Protein AF-0000000068148604 (afdb_homodimer)

Sequence (874 aa):
MPGLYARESRSVSKMAHLRFFPQAVVGGSGAYLTADDGRQLLDFSASWGAASLGHSHPAIREAVGRALSDQAGASYLSSANEACVLLAEKLLSLVPERARGRVWFGHSGSDANETVARIVVAATGRPRILAFHGAYHGGTIGSMGVSGHPAQQGSRAEGLTLVPYPNSYAAGSPEAARDAALAHLERLFATEVPPEEVAAFFIEPIQSDGGMLVPPDGFFKAVEALCRRHGILIVSDEVKVGLGRSGRFNAFEHSGIEPDIVVFGKGLGGGLPISAVVGPEAIMNHSVAFSLQTVHGNPVCAAAALAVLQTIERDHLILNADRSGKVLREALDRLTARHTLIGDVRGRGLALGIELVTDPASREPASRQAALTVYRAFQLGLVLYYVGVQSNVLELTPPLTLTPAEAESGVAMLGQALADVAAGRIDEALLGDFAGWMPGLYARESRSVSKMAHLRFFPQAVVGGSGAYLTADDGRQLLDFSASWGAASLGHSHPAIREAVGRALSDQAGASYLSSANEACVLLAEKLLSLVPERARGRVWFGHSGSDANETVARIVVAATGRPRILAFHGAYHGGTIGSMGVSGHPAQQGSRAEGLTLVPYPNSYAAGSPEAARDAALAHLERLFATEVPPEEVAAFFIEPIQSDGGMLVPPDGFFKAVEALCRRHGILIVSDEVKVGLGRSGRFNAFEHSGIEPDIVVFGKGLGGGLPISAVVGPEAIMNHSVAFSLQTVHGNPVCAAAALAVLQTIERDHLILNADRSGKVLREALDRLTARHTLIGDVRGRGLALGIELVTDPASREPASRQAALTVYRAFQLGLVLYYVGVQSNVLELTPPLTLTPAEAESGVAMLGQALADVAAGRIDEALLGDFAGW

Organism: Rhizobium meliloti (strain 1021) (NCBI:txid266834)

Radius of gyration: 26.76 Å; Cα contacts (8 Å, |Δi|>4): 2324; chains: 2; bounding box: 60×79×62 Å

pLDDT: mean 97.21, std 3.86, range [46.81, 98.94]

Solvent-accessible surface area (backbone atoms only — not comparable to full-atom values): 40046 Å² total; per-residue (Å²): 109,87,60,67,52,42,53,29,70,62,22,43,31,37,20,35,36,42,29,55,53,96,46,28,26,63,17,22,47,45,51,31,34,26,33,73,86,67,49,68,26,42,32,31,21,20,59,78,23,14,14,30,62,19,24,38,39,64,61,38,46,50,34,30,50,53,30,34,68,36,12,30,64,17,26,39,31,53,25,38,32,60,38,38,40,55,33,27,49,54,53,46,72,72,50,53,74,65,14,48,35,18,27,41,56,32,50,28,37,17,59,32,41,21,46,48,62,51,41,42,27,66,62,65,70,15,73,24,35,38,24,28,50,25,30,74,41,40,51,40,58,46,7,30,16,60,31,37,36,80,82,58,78,67,62,61,39,90,42,48,44,71,40,72,59,41,41,31,77,84,54,73,32,45,65,54,13,35,51,53,36,51,49,49,53,52,51,36,46,72,68,80,43,56,49,79,38,30,22,31,38,49,42,49,56,52,32,50,60,36,38,30,36,52,61,34,89,63,40,60,39,52,49,49,53,55,26,60,75,47,68,28,38,36,33,36,49,29,30,72,48,16,82,11,30,33,39,33,53,49,38,47,56,83,52,73,54,76,46,34,26,42,32,35,9,43,29,42,15,47,30,38,63,24,16,31,36,33,17,33,45,73,56,39,52,59,42,68,48,55,48,48,58,70,50,24,42,10,31,42,39,28,26,16,23,38,34,42,56,50,46,38,60,74,65,44,25,27,60,36,11,35,53,26,18,49,50,37,51,54,53,48,52,58,43,43,75,73,32,68,44,48,59,48,77,44,56,38,26,34,37,34,17,38,30,28,13,76,32,64,87,77,56,42,71,19,30,68,59,39,52,51,26,37,36,41,14,42,76,70,28,33,40,46,50,54,26,20,80,69,28,15,15,41,38,37,26,36,18,39,68,49,43,55,69,56,36,52,52,50,49,52,43,44,49,50,18,48,52,38,51,77,68,65,70,61,71,72,75,74,44,77,88,28,78,44,103,110,82,61,67,50,41,54,27,70,62,21,42,32,39,20,37,37,42,31,55,52,96,45,29,27,63,17,21,45,45,50,32,34,26,32,73,86,68,49,68,27,43,31,31,20,20,59,79,23,14,14,29,64,17,25,37,40,64,60,39,47,49,35,29,49,54,30,35,68,35,13,30,64,17,25,39,30,54,24,39,32,57,39,38,39,54,34,26,48,54,52,46,71,72,49,50,76,66,13,49,38,18,26,41,55,31,50,29,36,18,59,32,41,21,47,48,61,50,42,43,28,68,63,66,72,15,72,23,33,38,24,29,52,25,30,74,40,41,49,41,56,46,7,31,14,61,31,38,36,81,81,59,76,68,63,62,40,89,42,48,45,70,39,71,60,40,41,31,78,84,53,74,31,43,67,54,12,34,51,53,36,50,50,49,52,53,50,36,46,73,67,81,42,56,48,79,38,31,24,30,38,49,43,51,55,51,32,50,58,37,37,28,36,52,62,36,88,63,39,62,40,51,49,49,54,55,26,61,75,48,69,28,38,34,33,37,49,29,30,72,47,17,83,12,30,33,38,32,53,50,38,47,56,82,51,71,53,78,45,35,26,43,33,36,8,42,29,41,16,46,31,39,63,23,16,31,35,33,18,32,45,75,56,38,51,58,42,69,47,55,49,48,56,69,50,25,44,11,33,42,41,28,26,15,23,39,33,43,55,50,45,38,61,75,66,43,26,28,59,36,10,36,53,27,16,50,49,38,50,54,53,49,53,59,44,43,77,72,32,69,44,49,58,46,77,44,56,37,27,33,37,33,17,40,31,28,12,74,32,66,88,76,55,41,72,18,30,67,59,38,50,51,26,37,35,42,15,42,76,71,30,32,40,47,52,55,25,20,81,69,29,16,16,41,40,37,27,35,16,40,67,50,43,56,69,56,36,53,53,50,50,52,43,44,50,51,18,47,52,37,50,75,69,64,71,61,69,71,75,74,46,76,89,29,78,44,101

Foldseek 3Di:
DPWDQVVCVVPPDCPPDQFLFSFAFDFWDAQWTATRVGFIFRELCCVVQQQQRTGPDVLLVVLLVVCVVPPPDQAPQPHDDDLLVVLFVLVLVQADPLLNAGKFKDFFQALQQLLVLVLLCVLLVFQAEEEAAQAQRHQDQSRVQAGRFPPHDYHHPPRYDYFHAFAQLVQVHLVSSLVVRLVRVVVCCVPPDVLLRYRAYEYECQRAQAFRGHHRACNVVSVLVVCVVNVHFYEYEQANCACLQQLGNGSCVVRVDHGQKYKYGRRLQSNGTMIMIGHHNSRVVVDPPSRDDGSTSGSSSSSSSVSSNVCCVVVVLSNLLQVLQVLLVVLVVVLVVVFQQFQDWDGGRQWIKTFGAPGNVVRHGDQLLQSQLQNQLVVLRYHWAAHHSSNGITTGRTHSSDHNVSSNVSSVSSSVSRVCSVVVNTDSVSCVVRPRD/DPDDQVVCVVPPDCPPDQFLFSFAFDFWDAQWTATRVGFIFRELCCVVQQQQRTGPDVLLVVLLVVCVVPPPDQAPQPHDDDLLVVLFVLVLVQADPLLNAGKFKDFFLALQQLLVLVLLCVLLVFQAEEEAAQAQRHQDQSRVQAGRFPPHDYHHPPRYDYFHAFAQLVQVHLVSSLVVRLVRVVVCCVPPDVLLRYRAYEYECQRAQAFRGHHRAPNVVSVQVVCVVNVHFYEYEQANCACLQQLGNGSCVVRVDHGQKYKYFRRLQSNGGMIMIGHHNSRVVVDPPSRDDGSTSGSSSSSSSVSSNVCCVVVVLSNLLQVLQVLLVVLVVVLVVVFQQFQDWDGGRQWIKTFGAPGNVVRHGDQLLQSQLQNQLVVLRYHWAAHHSSNGITTGRTHSSQHNVSSNVSSVSSSVSRVCSVVVNTDSVSCVVRPGD

InterPro domains:
  IPR005814 Aminotransferase class-III [PF00202] (24-418)
  IPR005814 Aminotransferase class-III [PIRSF000521] (29-419)
  IPR005814 Aminotransferase class-III [cd00610] (4-418)
  IPR015421 Pyridoxal phosphate-dependent transferase, major domain [G3DSA:3.40.640.10] (57-315)
  IPR015422 Pyridoxal phosphate-dependent transferase, small domain [G3DSA:3.90.1150.10] (22-418)
  IPR015424 Pyridoxal phosphate-dependent transferase [SSF53383] (13-420)
  IPR049704 Aminotransferases class-III pyridoxal-phosphate attachment site [PS00600] (234-271)

Structure (mmCIF, N/CA/C/O backbone):
data_AF-0000000068148604-model_v1
#
loop_
_entity.id
_entity.type
_entity.pdbx_description
1 polymer 'Class-III pyridoxal-phosphate-dependent aminotransferase family protein'
#
loop_
_atom_site.group_PDB
_atom_site.id
_atom_site.type_symbol
_atom_site.label_atom_id
_atom_site.label_alt_id
_atom_site.label_comp_id
_atom_site.label_asym_id
_atom_site.label_entity_id
_atom_site.label_seq_id
_atom_site.pdbx_PDB_ins_code
_atom_site.Cartn_x
_atom_site.Cartn_y
_atom_site.Cartn_z
_atom_site.occupancy
_atom_site.B_iso_or_equiv
_atom_site.auth_seq_id
_atom_site.auth_comp_id
_atom_site.auth_asym_id
_atom_site.auth_atom_id
_atom_site.pdbx_PDB_model_num
ATOM 1 N N . MET A 1 1 ? 23.172 -1.45 -22.562 1 46.81 1 MET A N 1
ATOM 2 C CA . MET A 1 1 ? 21.875 -1.498 -23.219 1 46.81 1 MET A CA 1
ATOM 3 C C . MET A 1 1 ? 21.328 -0.092 -23.453 1 46.81 1 MET A C 1
ATOM 5 O O . MET A 1 1 ? 21.156 0.671 -22.5 1 46.81 1 MET A O 1
ATOM 9 N N . PRO A 1 2 ? 21.438 0.556 -24.547 1 62.34 2 PRO A N 1
ATOM 10 C CA . PRO A 1 2 ? 20.688 1.765 -24.906 1 62.34 2 PRO A CA 1
ATOM 11 C C . PRO A 1 2 ? 19.188 1.612 -24.703 1 62.34 2 PRO A C 1
ATOM 13 O O . PRO A 1 2 ? 18.703 0.508 -24.438 1 62.34 2 PRO A O 1
ATOM 16 N N . GLY A 1 3 ? 18.266 2.537 -24.188 1 87.88 3 GLY A N 1
ATOM 17 C CA . GLY A 1 3 ? 16.828 2.355 -24.203 1 87.88 3 GLY A CA 1
ATOM 18 C C . GLY A 1 3 ? 16.188 2.516 -22.844 1 87.88 3 GLY A C 1
ATOM 19 O O . GLY A 1 3 ? 16.75 3.146 -21.953 1 87.88 3 GLY A O 1
ATOM 20 N N . LEU A 1 4 ? 15.109 2.055 -22.719 1 95.12 4 LEU A N 1
ATOM 21 C CA . LEU A 1 4 ? 14.273 2.203 -21.531 1 95.12 4 LEU A CA 1
ATOM 22 C C . LEU A 1 4 ? 14.891 1.48 -20.328 1 95.12 4 LEU A C 1
ATOM 24 O O . LEU A 1 4 ? 14.883 2 -19.219 1 95.12 4 LEU A O 1
ATOM 28 N N . TYR A 1 5 ? 15.562 0.386 -20.516 1 93.75 5 TYR A N 1
ATOM 29 C CA . TYR A 1 5 ? 16.203 -0.38 -19.453 1 93.75 5 TYR A CA 1
ATOM 30 C C . TYR A 1 5 ? 17.422 0.352 -18.906 1 93.75 5 TYR A C 1
ATOM 32 O O . TYR A 1 5 ? 17.656 0.355 -17.703 1 93.75 5 TYR A O 1
ATOM 40 N N . ALA A 1 6 ? 18.234 0.955 -19.766 1 94.56 6 ALA A N 1
ATOM 41 C CA . ALA A 1 6 ? 19.391 1.724 -19.359 1 94.56 6 ALA A CA 1
ATOM 42 C C . ALA A 1 6 ? 18.984 2.947 -18.547 1 94.56 6 ALA A C 1
ATOM 44 O O . ALA A 1 6 ? 19.625 3.277 -17.531 1 94.56 6 ALA A O 1
ATOM 45 N N . ARG A 1 7 ? 18 3.658 -19.031 1 96.56 7 ARG A N 1
ATOM 46 C CA . ARG A 1 7 ? 17.484 4.809 -18.281 1 96.56 7 ARG A CA 1
ATOM 47 C C . ARG A 1 7 ? 17 4.395 -16.906 1 96.56 7 ARG A C 1
ATOM 49 O O . ARG A 1 7 ? 17.25 5.086 -15.922 1 96.56 7 ARG A O 1
ATOM 56 N N . GLU A 1 8 ? 16.297 3.275 -16.906 1 97.06 8 GLU A N 1
ATOM 57 C CA . GLU A 1 8 ? 15.812 2.773 -15.625 1 97.06 8 GLU A CA 1
ATOM 58 C C . GLU A 1 8 ? 16.969 2.49 -14.664 1 97.06 8 GLU A C 1
ATOM 60 O O . GLU A 1 8 ? 16.891 2.824 -13.484 1 97.06 8 GLU A O 1
ATOM 65 N N . SER A 1 9 ? 18.031 1.888 -15.156 1 95 9 SER A N 1
ATOM 66 C CA . SER A 1 9 ? 19.172 1.501 -14.328 1 95 9 SER A CA 1
ATOM 67 C C . SER A 1 9 ? 19.859 2.721 -13.711 1 95 9 SER A C 1
ATOM 69 O O . SER A 1 9 ? 20.547 2.605 -12.703 1 95 9 SER A O 1
ATOM 71 N N . ARG A 1 10 ? 19.578 3.93 -14.234 1 97 10 ARG A N 1
ATOM 72 C CA . ARG A 1 10 ? 20.203 5.152 -13.75 1 97 10 ARG A CA 1
ATOM 73 C C . ARG A 1 10 ? 19.25 5.938 -12.852 1 97 10 ARG A C 1
ATOM 75 O O . ARG A 1 10 ? 19.656 6.914 -12.211 1 97 10 ARG A O 1
ATOM 82 N N . SER A 1 11 ? 18.031 5.492 -12.766 1 98.56 11 SER A N 1
ATOM 83 C CA . SER A 1 11 ? 17.047 6.336 -12.086 1 98.56 11 SER A CA 1
ATOM 84 C C . SER A 1 11 ? 16.297 5.555 -11.016 1 98.56 11 SER A C 1
ATOM 86 O O . SER A 1 11 ? 16.062 6.066 -9.914 1 98.56 11 SER A O 1
ATOM 88 N N . VAL A 1 12 ? 15.992 4.332 -11.273 1 98.56 12 VAL A N 1
ATOM 89 C CA . VAL A 1 12 ? 15.133 3.551 -10.383 1 98.56 12 VAL A CA 1
ATOM 90 C C . VAL A 1 12 ? 15.992 2.609 -9.539 1 98.56 12 VAL A C 1
ATOM 92 O O . VAL A 1 12 ? 16.969 2.039 -10.031 1 98.56 12 VAL A O 1
ATOM 95 N N . SER A 1 13 ? 15.68 2.449 -8.258 1 98.62 13 SER A N 1
ATOM 96 C CA . SER A 1 13 ? 16.359 1.585 -7.305 1 98.62 13 SER A CA 1
ATOM 97 C C . SER A 1 13 ? 16.141 0.113 -7.629 1 98.62 13 SER A C 1
ATOM 99 O O . SER A 1 13 ? 15.07 -0.26 -8.125 1 98.62 13 SER A O 1
ATOM 101 N N . LYS A 1 14 ? 17.031 -0.759 -7.285 1 96.69 14 LYS A N 1
ATOM 102 C CA . LYS A 1 14 ? 16.938 -2.199 -7.504 1 96.69 14 LYS A CA 1
ATOM 103 C C . LYS A 1 14 ? 16.219 -2.881 -6.34 1 96.69 14 LYS A C 1
ATOM 105 O O . LYS A 1 14 ? 15.984 -4.094 -6.371 1 96.69 14 LYS A O 1
ATOM 110 N N . MET A 1 15 ? 15.781 -2.131 -5.32 1 97.12 15 MET A N 1
ATOM 111 C CA . MET A 1 15 ? 15.211 -2.697 -4.102 1 97.12 15 MET A CA 1
ATOM 112 C C . MET A 1 15 ? 13.945 -3.488 -4.406 1 97.12 15 MET A C 1
ATOM 114 O O . MET A 1 15 ? 13.578 -4.395 -3.656 1 97.12 15 MET A O 1
ATOM 118 N N . ALA A 1 16 ? 13.289 -3.133 -5.516 1 96.12 16 ALA A N 1
ATOM 119 C CA . ALA A 1 16 ? 12.039 -3.83 -5.824 1 96.12 16 ALA A CA 1
ATOM 120 C C . ALA A 1 16 ? 12.219 -4.754 -7.027 1 96.12 16 ALA A C 1
ATOM 122 O O . ALA A 1 16 ? 11.242 -5.316 -7.527 1 96.12 16 ALA A O 1
ATOM 123 N N . HIS A 1 17 ? 13.422 -4.969 -7.539 1 95.75 17 HIS A N 1
ATOM 124 C CA . HIS A 1 17 ? 13.641 -5.66 -8.805 1 95.75 17 HIS A CA 1
ATOM 125 C C . HIS A 1 17 ? 13.688 -7.172 -8.602 1 95.75 17 HIS A C 1
ATOM 127 O O . HIS A 1 17 ? 14.469 -7.664 -7.785 1 95.75 17 HIS A O 1
ATOM 133 N N . LEU A 1 18 ? 12.828 -7.867 -9.211 1 95.56 18 LEU A N 1
ATOM 134 C CA . LEU A 1 18 ? 12.891 -9.289 -9.516 1 95.56 18 LEU A CA 1
ATOM 135 C C . LEU A 1 18 ? 13.039 -9.523 -11.016 1 95.56 18 LEU A C 1
ATOM 137 O O . LEU A 1 18 ? 12.047 -9.727 -11.719 1 95.56 18 LEU A O 1
ATOM 141 N N . ARG A 1 19 ? 14.32 -9.602 -11.492 1 96.69 19 ARG A N 1
ATOM 142 C CA . ARG A 1 19 ? 14.562 -9.562 -12.93 1 96.69 19 ARG A CA 1
ATOM 143 C C . ARG A 1 19 ? 15.008 -10.922 -13.453 1 96.69 19 ARG A C 1
ATOM 145 O O . ARG A 1 19 ? 15.883 -11.562 -12.859 1 96.69 19 ARG A O 1
ATOM 152 N N . PHE A 1 20 ? 14.422 -11.305 -14.562 1 97.44 20 PHE A N 1
ATOM 153 C CA . PHE A 1 20 ? 14.664 -12.609 -15.148 1 97.44 20 PHE A CA 1
ATOM 154 C C . PHE A 1 20 ? 15.289 -12.477 -16.531 1 97.44 20 PHE A C 1
ATOM 156 O O . PHE A 1 20 ? 15.891 -13.422 -17.047 1 97.44 20 PHE A O 1
ATOM 163 N N . PHE A 1 21 ? 15.227 -11.453 -17.188 1 96.75 21 PHE A N 1
ATOM 164 C CA . PHE A 1 21 ? 15.672 -11.023 -18.5 1 96.75 21 PHE A CA 1
ATOM 165 C C . PHE A 1 21 ? 15.438 -9.531 -18.688 1 96.75 21 PHE A C 1
ATOM 167 O O . PHE A 1 21 ? 14.758 -8.898 -17.875 1 96.75 21 PHE A O 1
ATOM 174 N N . PRO A 1 22 ? 16.062 -8.867 -19.641 1 95 22 PRO A N 1
ATOM 175 C CA . PRO A 1 22 ? 15.977 -7.414 -19.766 1 95 22 PRO A CA 1
ATOM 176 C C . PRO A 1 22 ? 14.672 -6.957 -20.422 1 95 22 PRO A C 1
ATOM 178 O O . PRO A 1 22 ? 14.703 -6.312 -21.484 1 95 22 PRO A O 1
ATOM 181 N N . GLN A 1 23 ? 13.609 -7.203 -19.734 1 96.12 23 GLN A N 1
ATOM 182 C CA . GLN A 1 23 ? 12.305 -6.805 -20.25 1 96.12 23 GLN A CA 1
ATOM 183 C C . GLN A 1 23 ? 12.062 -5.312 -20.062 1 96.12 23 GLN A C 1
ATOM 185 O O . GLN A 1 23 ? 12.32 -4.77 -18.984 1 96.12 23 GLN A O 1
ATOM 190 N N . ALA A 1 24 ? 11.664 -4.594 -21.078 1 97.12 24 ALA A N 1
ATOM 191 C CA . ALA A 1 24 ? 11.211 -3.205 -21.094 1 97.12 24 ALA A CA 1
ATOM 192 C C . ALA A 1 24 ? 9.953 -3.045 -21.938 1 97.12 24 ALA A C 1
ATOM 194 O O . ALA A 1 24 ? 9.938 -3.406 -23.109 1 97.12 24 ALA A O 1
ATOM 195 N N . VAL A 1 25 ? 8.922 -2.553 -21.297 1 97.38 25 VAL A N 1
ATOM 196 C CA . VAL A 1 25 ? 7.621 -2.549 -21.953 1 97.38 25 VAL A CA 1
ATOM 197 C C . VAL A 1 25 ? 7.113 -1.115 -22.094 1 97.38 25 VAL A C 1
ATOM 199 O O . VAL A 1 25 ? 7.262 -0.307 -21.172 1 97.38 25 VAL A O 1
ATOM 202 N N . VAL A 1 26 ? 6.434 -0.783 -23.234 1 96.81 26 VAL A N 1
ATOM 203 C CA . VAL A 1 26 ? 5.953 0.569 -23.5 1 96.81 26 VAL A CA 1
ATOM 204 C C . VAL A 1 26 ? 4.441 0.551 -23.703 1 96.81 26 VAL A C 1
ATOM 206 O O . VAL A 1 26 ? 3.811 1.605 -23.812 1 96.81 26 VAL A O 1
ATOM 209 N N . GLY A 1 27 ? 3.857 -0.643 -23.766 1 97.88 27 GLY A N 1
ATOM 210 C CA . GLY A 1 27 ? 2.422 -0.778 -23.953 1 97.88 27 GLY A CA 1
ATOM 211 C C . GLY A 1 27 ? 1.938 -2.211 -23.828 1 97.88 27 GLY A C 1
ATOM 212 O O . GLY A 1 27 ? 2.723 -3.115 -23.531 1 97.88 27 GLY A O 1
ATOM 213 N N . GLY A 1 28 ? 0.613 -2.377 -24 1 98.31 28 GLY A N 1
ATOM 214 C CA . GLY A 1 28 ? 0.021 -3.703 -23.953 1 98.31 28 GLY A CA 1
ATOM 215 C C . GLY A 1 28 ? -1.47 -3.703 -24.234 1 98.31 28 GLY A C 1
ATOM 216 O O . GLY A 1 28 ? -2.125 -2.664 -24.125 1 98.31 28 GLY A O 1
ATOM 217 N N . SER A 1 29 ? -1.964 -4.844 -24.609 1 98.31 29 SER A N 1
ATOM 218 C CA . SER A 1 29 ? -3.375 -5.094 -24.875 1 98.31 29 SER A CA 1
ATOM 219 C C . SER A 1 29 ? -3.703 -6.578 -24.766 1 98.31 29 SER A C 1
ATOM 221 O O . SER A 1 29 ? -3 -7.418 -25.344 1 98.31 29 SER A O 1
ATOM 223 N N . GLY A 1 30 ? -4.781 -6.816 -24.047 1 98.25 30 GLY A N 1
ATOM 224 C CA . GLY A 1 30 ? -5.094 -8.227 -23.844 1 98.25 30 GLY A CA 1
ATOM 225 C C . GLY A 1 30 ? -3.957 -9 -23.219 1 98.25 30 GLY A C 1
ATOM 226 O O . GLY A 1 30 ? -3.412 -8.586 -22.188 1 98.25 30 GLY A O 1
ATOM 227 N N . ALA A 1 31 ? -3.617 -10.141 -23.797 1 98.62 31 ALA A N 1
ATOM 228 C CA . ALA A 1 31 ? -2.576 -11 -23.234 1 98.62 31 ALA A CA 1
ATOM 229 C C . ALA A 1 31 ? -1.203 -10.625 -23.781 1 98.62 31 ALA A C 1
ATOM 231 O O . ALA A 1 31 ? -0.234 -11.367 -23.609 1 98.62 31 ALA A O 1
ATOM 232 N N . TYR A 1 32 ? -1.085 -9.438 -24.406 1 98.75 32 TYR A N 1
ATOM 233 C CA . TYR A 1 32 ? 0.173 -9.094 -25.062 1 98.75 32 TYR A CA 1
ATOM 234 C C . TYR A 1 32 ? 0.761 -7.82 -24.453 1 98.75 32 TYR A C 1
ATOM 236 O O . TYR A 1 32 ? 0.024 -6.902 -24.078 1 98.75 32 TYR A O 1
ATOM 244 N N . LEU A 1 33 ? 2.033 -7.785 -24.391 1 98.56 33 LEU A N 1
ATOM 245 C CA . LEU A 1 33 ? 2.83 -6.605 -24.062 1 98.56 33 LEU A CA 1
ATOM 246 C C . LEU A 1 33 ? 3.59 -6.113 -25.297 1 98.56 33 LEU A C 1
ATOM 248 O O . LEU A 1 33 ? 3.975 -6.91 -26.156 1 98.56 33 LEU A O 1
ATOM 252 N N . THR A 1 34 ? 3.793 -4.883 -25.375 1 98.19 34 THR A N 1
ATOM 253 C CA . THR A 1 34 ? 4.656 -4.281 -26.391 1 98.19 34 THR A CA 1
ATOM 254 C C . THR A 1 34 ? 6 -3.887 -25.781 1 98.19 34 THR A C 1
ATOM 256 O O . THR A 1 34 ? 6.062 -3.027 -24.906 1 98.19 34 THR A O 1
ATOM 259 N N . ALA A 1 35 ? 7.039 -4.484 -26.234 1 97 35 ALA A N 1
ATOM 260 C CA . ALA A 1 35 ? 8.383 -4.18 -25.766 1 97 35 ALA A CA 1
ATOM 261 C C . ALA A 1 35 ? 8.898 -2.873 -26.359 1 97 35 ALA A C 1
ATOM 263 O O . ALA A 1 35 ? 8.352 -2.387 -27.359 1 97 35 ALA A O 1
ATOM 264 N N . ASP A 1 36 ? 9.953 -2.324 -25.719 1 95.19 36 ASP A N 1
ATOM 265 C CA . ASP A 1 36 ? 10.477 -1.041 -26.172 1 95.19 36 ASP A CA 1
ATOM 266 C C . ASP A 1 36 ? 11.219 -1.192 -27.5 1 95.19 36 ASP A C 1
ATOM 268 O O . ASP A 1 36 ? 11.523 -0.2 -28.156 1 95.19 36 ASP A O 1
ATOM 272 N N . ASP A 1 37 ? 11.484 -2.391 -27.922 1 93.56 37 ASP A N 1
ATOM 273 C CA . ASP A 1 37 ? 12.094 -2.639 -29.219 1 93.56 37 ASP A CA 1
ATOM 274 C C . ASP A 1 37 ? 11.031 -2.941 -30.281 1 93.56 37 ASP A C 1
ATOM 276 O O . ASP A 1 37 ? 11.359 -3.309 -31.406 1 93.56 37 ASP A O 1
ATOM 280 N N . GLY A 1 38 ? 9.766 -2.975 -29.922 1 94.44 38 GLY A N 1
ATOM 281 C CA . GLY A 1 38 ? 8.672 -3.125 -30.859 1 94.44 38 GLY A CA 1
ATOM 282 C C . GLY A 1 38 ? 8.102 -4.531 -30.891 1 94.44 38 GLY A C 1
ATOM 283 O O . GLY A 1 38 ? 7.027 -4.758 -31.453 1 94.44 38 GLY A O 1
ATOM 284 N N . ARG A 1 39 ? 8.68 -5.52 -30.297 1 96.5 39 ARG A N 1
ATOM 285 C CA . ARG A 1 39 ? 8.188 -6.895 -30.266 1 96.5 39 ARG A CA 1
ATOM 286 C C . ARG A 1 39 ? 6.871 -6.984 -29.484 1 96.5 39 ARG A C 1
ATOM 288 O O . ARG A 1 39 ? 6.652 -6.234 -28.531 1 96.5 39 ARG A O 1
ATOM 295 N N . GLN A 1 40 ? 6.051 -7.898 -29.938 1 98.06 40 GLN A N 1
ATOM 296 C CA . GLN A 1 40 ? 4.898 -8.328 -29.156 1 98.06 40 GLN A CA 1
ATOM 297 C C . GLN A 1 40 ? 5.234 -9.547 -28.297 1 98.06 40 GLN A C 1
ATOM 299 O O . GLN A 1 40 ? 5.773 -10.531 -28.812 1 98.06 40 GLN A O 1
ATOM 304 N N . LEU A 1 41 ? 4.984 -9.398 -27.062 1 98.75 41 LEU A N 1
ATOM 305 C CA . LEU A 1 41 ? 5.273 -10.477 -26.125 1 98.75 41 LEU A CA 1
ATOM 306 C C . LEU A 1 41 ? 3.984 -11.062 -25.562 1 98.75 41 LEU A C 1
ATOM 308 O O . LEU A 1 41 ? 3.156 -10.328 -25.016 1 98.75 41 LEU A O 1
ATOM 312 N N . LEU A 1 42 ? 3.799 -12.367 -25.766 1 98.88 42 LEU A N 1
ATOM 313 C CA . LEU A 1 42 ? 2.689 -13.055 -25.109 1 98.88 42 LEU A CA 1
ATOM 314 C C . LEU A 1 42 ? 2.957 -13.219 -23.625 1 98.88 42 LEU A C 1
ATOM 316 O O . LEU A 1 42 ? 3.957 -13.828 -23.234 1 98.88 42 LEU A O 1
ATOM 320 N N . ASP A 1 43 ? 2.082 -12.672 -22.812 1 98.81 43 ASP A N 1
ATOM 321 C CA . ASP A 1 43 ? 2.326 -12.555 -21.375 1 98.81 43 ASP A CA 1
ATOM 322 C C . ASP A 1 43 ? 1.625 -13.664 -20.609 1 98.81 43 ASP A C 1
ATOM 324 O O . ASP A 1 43 ? 0.448 -13.547 -20.266 1 98.81 43 ASP A O 1
ATOM 328 N N . PHE A 1 44 ? 2.387 -14.68 -20.203 1 98.81 44 PHE A N 1
ATOM 329 C CA . PHE A 1 44 ? 1.874 -15.797 -19.422 1 98.81 44 PHE A CA 1
ATOM 330 C C . PHE A 1 44 ? 2.045 -15.539 -17.938 1 98.81 44 PHE A C 1
ATOM 332 O O . PHE A 1 44 ? 1.757 -16.406 -17.109 1 98.81 44 PHE A O 1
ATOM 339 N N . SER A 1 45 ? 2.422 -14.344 -17.594 1 98.44 45 SER A N 1
ATOM 340 C CA . SER A 1 45 ? 2.58 -13.984 -16.188 1 98.44 45 SER A CA 1
ATOM 341 C C . SER A 1 45 ? 1.473 -13.047 -15.727 1 98.44 45 SER A C 1
ATOM 343 O O . SER A 1 45 ? 1.107 -13.031 -14.547 1 98.44 45 SER A O 1
ATOM 345 N N . ALA A 1 46 ? 0.983 -12.195 -16.703 1 98.31 46 ALA A N 1
ATOM 346 C CA . ALA A 1 46 ? 0.062 -11.102 -16.391 1 98.31 46 ALA A CA 1
ATOM 347 C C . ALA A 1 46 ? 0.607 -10.234 -15.258 1 98.31 46 ALA A C 1
ATOM 349 O O . ALA A 1 46 ? -0.132 -9.852 -14.352 1 98.31 46 ALA A O 1
ATOM 350 N N . SER A 1 47 ? 1.897 -9.938 -15.305 1 97.56 47 SER A N 1
ATOM 351 C CA . SER A 1 47 ? 2.549 -9.172 -14.25 1 97.56 47 SER A CA 1
ATOM 352 C C . SER A 1 47 ? 2.309 -9.805 -12.883 1 97.56 47 SER A C 1
ATOM 354 O O . SER A 1 47 ? 1.82 -9.148 -11.961 1 97.56 47 SER A O 1
ATOM 356 N N . TRP A 1 48 ? 2.689 -11.133 -12.766 1 97.75 48 TRP A N 1
ATOM 357 C CA . TRP A 1 48 ? 2.543 -11.906 -11.539 1 97.75 48 TRP A CA 1
ATOM 358 C C . TRP A 1 48 ? 1.076 -12.016 -11.133 1 97.75 48 TRP A C 1
ATOM 360 O O . TRP A 1 48 ? 0.752 -12 -9.945 1 97.75 48 TRP A O 1
ATOM 370 N N . GLY A 1 49 ? 0.184 -11.961 -12.047 1 98 49 GLY A N 1
ATOM 371 C CA . GLY A 1 49 ? -1.232 -12.164 -11.789 1 98 49 GLY A CA 1
ATOM 372 C C . GLY A 1 49 ? -1.996 -10.875 -11.578 1 98 49 GLY A C 1
ATOM 373 O O . GLY A 1 49 ? -3.219 -10.891 -11.422 1 98 49 GLY A O 1
ATOM 374 N N . ALA A 1 50 ? -1.362 -9.703 -11.633 1 98.44 50 ALA A N 1
ATOM 375 C CA . ALA A 1 50 ? -1.996 -8.422 -11.328 1 98.44 50 ALA A CA 1
ATOM 376 C C . ALA A 1 50 ? -2.908 -7.98 -12.469 1 98.44 50 ALA A C 1
ATOM 378 O O . ALA A 1 50 ? -3.938 -7.344 -12.234 1 98.44 50 ALA A O 1
ATOM 379 N N . ALA A 1 51 ? -2.506 -8.266 -13.688 1 98.38 51 ALA A N 1
ATOM 380 C CA . ALA A 1 51 ? -3.314 -7.918 -14.859 1 98.38 51 ALA A CA 1
ATOM 381 C C . ALA A 1 51 ? -4.336 -9.008 -15.164 1 98.38 51 ALA A C 1
ATOM 383 O O . ALA A 1 51 ? -4.305 -9.609 -16.234 1 98.38 51 ALA A O 1
ATOM 384 N N . SER A 1 52 ? -5.289 -9.203 -14.258 1 98.38 52 SER A N 1
ATOM 385 C CA . SER A 1 52 ? -6.227 -10.32 -14.305 1 98.38 52 SER A CA 1
ATOM 386 C C . SER A 1 52 ? -7.074 -10.281 -15.57 1 98.38 52 SER A C 1
ATOM 388 O O . SER A 1 52 ? -7.387 -11.328 -16.141 1 98.38 52 SER A O 1
ATOM 390 N N . LEU A 1 53 ? -7.434 -9.094 -16.094 1 98.75 53 LEU A N 1
ATOM 391 C CA . LEU A 1 53 ? -8.242 -8.977 -17.312 1 98.75 53 LEU A CA 1
ATOM 392 C C . LEU A 1 53 ? -7.363 -8.719 -18.531 1 98.75 53 LEU A C 1
ATOM 394 O O . LEU A 1 53 ? -7.863 -8.367 -19.594 1 98.75 53 LEU A O 1
ATOM 398 N N . GLY A 1 54 ? -6.047 -8.898 -18.375 1 98.62 54 GLY A N 1
ATOM 399 C CA . GLY A 1 54 ? -5.117 -8.469 -19.406 1 98.62 54 GLY A CA 1
ATOM 400 C C . GLY A 1 54 ? -4.809 -6.988 -19.344 1 98.62 54 GLY A C 1
ATOM 401 O O . GLY A 1 54 ? -5.141 -6.312 -18.375 1 98.62 54 GLY A O 1
ATOM 402 N N . HIS A 1 55 ? -4.086 -6.547 -20.344 1 98.56 55 HIS A N 1
ATOM 403 C CA . HIS A 1 55 ? -3.637 -5.16 -20.391 1 98.56 55 HIS A CA 1
ATOM 404 C C . HIS A 1 55 ? -4.605 -4.289 -21.188 1 98.56 55 HIS A C 1
ATOM 406 O O . HIS A 1 55 ? -5.152 -4.73 -22.203 1 98.56 55 HIS A O 1
ATOM 412 N N . SER A 1 56 ? -4.824 -3.078 -20.656 1 98.5 56 SER A N 1
ATOM 413 C CA . SER A 1 56 ? -5.609 -2.057 -21.344 1 98.5 56 SER A CA 1
ATOM 414 C C . SER A 1 56 ? -7.055 -2.506 -21.531 1 98.5 56 SER A C 1
ATOM 416 O O . SER A 1 56 ? -7.625 -2.328 -22.609 1 98.5 56 SER A O 1
ATOM 418 N N . HIS A 1 57 ? -7.613 -3.168 -20.547 1 98.75 57 HIS A N 1
ATOM 419 C CA . HIS A 1 57 ? -8.992 -3.625 -20.688 1 98.75 57 HIS A CA 1
ATOM 420 C C . HIS A 1 57 ? -9.961 -2.453 -20.688 1 98.75 57 HIS A C 1
ATOM 422 O O . HIS A 1 57 ? -9.922 -1.615 -19.781 1 98.75 57 HIS A O 1
ATOM 428 N N . PRO A 1 58 ? -10.922 -2.359 -21.562 1 98.62 58 PRO A N 1
ATOM 429 C CA . PRO A 1 58 ? -11.797 -1.192 -21.672 1 98.62 58 PRO A CA 1
ATOM 430 C C . PRO A 1 58 ? -12.688 -1.002 -20.438 1 98.62 58 PRO A C 1
ATOM 432 O O . PRO A 1 58 ? -12.992 0.133 -20.062 1 98.62 58 PRO A O 1
ATOM 435 N N . ALA A 1 59 ? -13.148 -2.066 -19.781 1 98.81 59 ALA A N 1
ATOM 436 C CA . ALA A 1 59 ? -14.016 -1.961 -18.609 1 98.81 59 ALA A CA 1
ATOM 437 C C . ALA A 1 59 ? -13.32 -1.22 -17.484 1 98.81 59 ALA A C 1
ATOM 439 O O . ALA A 1 59 ? -13.945 -0.444 -16.75 1 98.81 59 ALA A O 1
ATOM 440 N N . ILE A 1 60 ? -12.031 -1.48 -17.312 1 98.88 60 ILE A N 1
ATOM 441 C CA . ILE A 1 60 ? -11.266 -0.815 -16.266 1 98.88 60 ILE A CA 1
ATOM 442 C C . ILE A 1 60 ? -11.078 0.657 -16.609 1 98.88 60 ILE A C 1
ATOM 444 O O . ILE A 1 60 ? -11.273 1.536 -15.773 1 98.88 60 ILE A O 1
ATOM 448 N N . ARG A 1 61 ? -10.664 0.922 -17.875 1 98.62 61 ARG A N 1
ATOM 449 C CA . ARG A 1 61 ? -10.453 2.293 -18.328 1 98.62 61 ARG A CA 1
ATOM 450 C C . ARG A 1 61 ? -11.711 3.135 -18.125 1 98.62 61 ARG A C 1
ATOM 452 O O . ARG A 1 61 ? -11.633 4.266 -17.641 1 98.62 61 ARG A O 1
ATOM 459 N N . GLU A 1 62 ? -12.852 2.57 -18.453 1 98.75 62 GLU A N 1
ATOM 460 C CA . GLU A 1 62 ? -14.125 3.275 -18.312 1 98.75 62 GLU A CA 1
ATOM 461 C C . GLU A 1 62 ? -14.453 3.555 -16.859 1 98.75 62 GLU A C 1
ATOM 463 O O . GLU A 1 62 ? -14.852 4.668 -16.5 1 98.75 62 GLU A O 1
ATOM 468 N N . ALA A 1 63 ? -14.352 2.574 -16 1 98.81 63 ALA A N 1
ATOM 469 C CA . ALA A 1 63 ? -14.672 2.713 -14.578 1 98.81 63 ALA A CA 1
ATOM 470 C C . ALA A 1 63 ? -13.773 3.75 -13.914 1 98.81 63 ALA A C 1
ATOM 472 O O . ALA A 1 63 ? -14.242 4.594 -13.148 1 98.81 63 ALA A O 1
ATOM 473 N N . VAL A 1 64 ? -12.484 3.672 -14.203 1 98.88 64 VAL A N 1
ATOM 474 C CA . VAL A 1 64 ? -11.508 4.598 -13.641 1 98.88 64 VAL A CA 1
ATOM 475 C C . VAL A 1 64 ? -11.773 6.008 -14.156 1 98.88 64 VAL A C 1
ATOM 477 O O . VAL A 1 64 ? -11.75 6.973 -13.383 1 98.88 64 VAL A O 1
ATOM 480 N N . GLY A 1 65 ? -11.977 6.129 -15.461 1 98.69 65 GLY A N 1
ATOM 481 C CA . GLY A 1 65 ? -12.32 7.426 -16.031 1 98.69 65 GLY A CA 1
ATOM 482 C C . GLY A 1 65 ? -13.531 8.062 -15.383 1 98.69 65 GLY A C 1
ATOM 483 O O . GLY A 1 65 ? -13.531 9.258 -15.086 1 98.69 65 GLY A O 1
ATOM 484 N N . ARG A 1 66 ? -14.57 7.289 -15.188 1 98.5 66 ARG A N 1
ATOM 485 C CA . ARG A 1 66 ? -15.789 7.777 -14.547 1 98.5 66 ARG A CA 1
ATOM 486 C C . ARG A 1 66 ? -15.516 8.219 -13.117 1 98.5 66 ARG A C 1
ATOM 488 O O . ARG A 1 66 ? -15.984 9.273 -12.68 1 98.5 66 ARG A O 1
ATOM 495 N N . ALA A 1 67 ? -14.797 7.461 -12.367 1 98.62 67 ALA A N 1
ATOM 496 C CA . ALA A 1 67 ? -14.477 7.797 -10.984 1 98.62 67 ALA A CA 1
ATOM 497 C C . ALA A 1 67 ? -13.68 9.094 -10.906 1 98.62 67 ALA A C 1
ATOM 499 O O . ALA A 1 67 ? -13.891 9.906 -10 1 98.62 67 ALA A O 1
ATOM 500 N N . LEU A 1 68 ? -12.742 9.305 -11.852 1 98.69 68 LEU A N 1
ATOM 501 C CA . LEU A 1 68 ? -11.891 10.484 -11.844 1 98.69 68 LEU A CA 1
ATOM 502 C C . LEU A 1 68 ? -12.648 11.719 -12.328 1 98.69 68 LEU A C 1
ATOM 504 O O . LEU A 1 68 ? -12.266 12.852 -12.031 1 98.69 68 LEU A O 1
ATOM 508 N N . SER A 1 69 ? -13.703 11.555 -13.094 1 98.38 69 SER A N 1
ATOM 509 C CA . SER A 1 69 ? -14.453 12.672 -13.648 1 98.38 69 SER A CA 1
ATOM 510 C C . SER A 1 69 ? -15.312 13.344 -12.586 1 98.38 69 SER A C 1
ATOM 512 O O . SER A 1 69 ? -15.695 14.508 -12.727 1 98.38 69 SER A O 1
ATOM 514 N N . ASP A 1 70 ? -15.672 12.648 -11.578 1 98.19 70 ASP A N 1
ATOM 515 C CA . ASP A 1 70 ? -16.422 13.109 -10.414 1 98.19 70 ASP A CA 1
ATOM 516 C C . ASP A 1 70 ? -15.922 12.438 -9.141 1 98.19 70 ASP A C 1
ATOM 518 O O . ASP A 1 70 ? -16.625 11.633 -8.531 1 98.19 70 ASP A O 1
ATOM 522 N N . GLN A 1 71 ? -14.727 12.828 -8.734 1 98.12 71 GLN A N 1
ATOM 523 C CA . GLN A 1 71 ? -13.938 12.117 -7.73 1 98.12 71 GLN A CA 1
ATOM 524 C C . GLN A 1 71 ? -14.508 12.336 -6.332 1 98.12 71 GLN A C 1
ATOM 526 O O . GLN A 1 71 ? -14.492 13.453 -5.812 1 98.12 71 GLN A O 1
ATOM 531 N N . ALA A 1 72 ? -15.031 11.297 -5.742 1 97.69 72 ALA A N 1
ATOM 532 C CA . ALA A 1 72 ? -15.648 11.352 -4.422 1 97.69 72 ALA A CA 1
ATOM 533 C C . ALA A 1 72 ? -14.602 11.242 -3.318 1 97.69 72 ALA A C 1
ATOM 535 O O . ALA A 1 72 ? -14.609 10.289 -2.537 1 97.69 72 ALA A O 1
ATOM 536 N N . GLY A 1 73 ? -13.688 12.188 -3.23 1 97.38 73 GLY A N 1
ATOM 537 C CA . GLY A 1 73 ? -12.602 12.164 -2.258 1 97.38 73 GLY A CA 1
ATOM 538 C C . GLY A 1 73 ? -11.461 11.242 -2.658 1 97.38 73 GLY A C 1
ATOM 539 O O . GLY A 1 73 ? -11.344 10.867 -3.826 1 97.38 73 GLY A O 1
ATOM 540 N N . ALA A 1 74 ? -10.547 10.922 -1.719 1 97.62 74 ALA A N 1
ATOM 541 C CA . ALA A 1 74 ? -9.375 10.102 -2.021 1 97.62 74 ALA A CA 1
ATOM 542 C C . ALA A 1 74 ? -9.195 9 -0.983 1 97.62 74 ALA A C 1
ATOM 544 O O . ALA A 1 74 ? -8.156 8.336 -0.952 1 97.62 74 ALA A O 1
ATOM 545 N N . SER A 1 75 ? -10.148 8.797 -0.125 1 96.38 75 SER A N 1
ATOM 546 C CA . SER A 1 75 ? -9.992 7.895 1.011 1 96.38 75 SER A CA 1
ATOM 547 C C . SER A 1 75 ? -11.344 7.5 1.595 1 96.38 75 SER A C 1
ATOM 549 O O . SER A 1 75 ? -12.336 8.188 1.386 1 96.38 75 SER A O 1
ATOM 551 N N . TYR A 1 76 ? -11.391 6.348 2.256 1 97.06 76 TYR A N 1
ATOM 552 C CA . TYR A 1 76 ? -12.578 6.066 3.051 1 97.06 76 TYR A CA 1
ATOM 553 C C . TYR A 1 76 ? -12.289 6.219 4.539 1 97.06 76 TYR A C 1
ATOM 555 O O . TYR A 1 76 ? -13.117 5.867 5.379 1 97.06 76 TYR A O 1
ATOM 563 N N . LEU A 1 77 ? -11.109 6.742 4.902 1 97 77 LEU A N 1
ATOM 564 C CA . LEU A 1 77 ? -10.703 6.902 6.297 1 97 77 LEU A CA 1
ATOM 565 C C . LEU A 1 77 ? -11.711 7.75 7.062 1 97 77 LEU A C 1
ATOM 567 O O . LEU A 1 77 ? -12.188 7.348 8.125 1 97 77 LEU A O 1
ATOM 571 N N . SER A 1 78 ? -11.984 8.922 6.453 1 97.62 78 SER A N 1
ATOM 572 C CA . SER A 1 78 ? -12.812 9.883 7.18 1 97.62 78 SER A CA 1
ATOM 573 C C . SER A 1 78 ? -14.117 10.164 6.441 1 97.62 78 SER A C 1
ATOM 575 O O . SER A 1 78 ? -14.836 11.102 6.781 1 97.62 78 SER A O 1
ATOM 577 N N . SER A 1 79 ? -14.438 9.359 5.426 1 97 79 SER A N 1
ATOM 578 C CA . SER A 1 79 ? -15.641 9.578 4.625 1 97 79 SER A CA 1
ATOM 579 C C . SER A 1 79 ? -16.078 8.297 3.92 1 97 79 SER A C 1
ATOM 581 O O . SER A 1 79 ? -15.242 7.555 3.393 1 97 79 SER A O 1
ATOM 583 N N . ALA A 1 80 ? -17.391 8.094 3.961 1 97.5 80 ALA A N 1
ATOM 584 C CA . ALA A 1 80 ? -17.922 7.043 3.096 1 97.5 80 ALA A CA 1
ATOM 585 C C . ALA A 1 80 ? -17.938 7.488 1.637 1 97.5 80 ALA A C 1
ATOM 587 O O . ALA A 1 80 ? -18.188 8.664 1.343 1 97.5 80 ALA A O 1
ATOM 588 N N . ASN A 1 81 ? -17.625 6.656 0.741 1 97.69 81 ASN A N 1
ATOM 589 C CA . ASN A 1 81 ? -17.812 6.895 -0.685 1 97.69 81 ASN A CA 1
ATOM 590 C C . ASN A 1 81 ? -18.484 5.703 -1.365 1 97.69 81 ASN A C 1
ATOM 592 O O . ASN A 1 81 ? -18.328 4.562 -0.929 1 97.69 81 ASN A O 1
ATOM 596 N N . GLU A 1 82 ? -19.203 5.895 -2.398 1 96 82 GLU A N 1
ATOM 597 C CA . GLU A 1 82 ? -20.078 4.902 -3.012 1 96 82 GLU A CA 1
ATOM 598 C C . GLU A 1 82 ? -19.266 3.77 -3.643 1 96 82 GLU A C 1
ATOM 600 O O . GLU A 1 82 ? -19.656 2.604 -3.562 1 96 82 GLU A O 1
ATOM 605 N N . ALA A 1 83 ? -18.172 4.121 -4.293 1 97.69 83 ALA A N 1
ATOM 606 C CA . ALA A 1 83 ? -17.359 3.111 -4.973 1 97.69 83 ALA A CA 1
ATOM 607 C C . ALA A 1 83 ? -16.922 2.021 -4 1 97.69 83 ALA A C 1
ATOM 609 O O . ALA A 1 83 ? -17 0.831 -4.312 1 97.69 83 ALA A O 1
ATOM 610 N N . CYS A 1 84 ? -16.516 2.371 -2.82 1 97.69 84 CYS A N 1
ATOM 611 C CA . CYS A 1 84 ? -16.062 1.425 -1.807 1 97.69 84 CYS A CA 1
ATOM 612 C C . CYS A 1 84 ? -17.234 0.585 -1.286 1 97.69 84 CYS A C 1
ATOM 614 O O . CYS A 1 84 ? -17.078 -0.619 -1.072 1 97.69 84 CYS A O 1
ATOM 616 N N . VAL A 1 85 ? -18.328 1.22 -1.079 1 98.25 85 VAL A N 1
ATOM 617 C CA . VAL A 1 85 ? -19.5 0.522 -0.548 1 98.25 85 VAL A CA 1
ATOM 618 C C . VAL A 1 85 ? -19.969 -0.53 -1.549 1 98.25 85 VAL A C 1
ATOM 620 O O . VAL A 1 85 ? -20.234 -1.677 -1.177 1 98.25 85 VAL A O 1
ATOM 623 N N . LEU A 1 86 ? -20.047 -0.139 -2.83 1 98.38 86 LEU A N 1
ATOM 624 C CA . LEU A 1 86 ? -20.484 -1.068 -3.871 1 98.38 86 LEU A CA 1
ATOM 625 C C . LEU A 1 86 ? -19.5 -2.238 -3.984 1 98.38 86 LEU A C 1
ATOM 627 O O . LEU A 1 86 ? -19.922 -3.389 -4.121 1 98.38 86 LEU A O 1
ATOM 631 N N . LEU A 1 87 ? -18.234 -1.95 -3.898 1 98.88 87 LEU A N 1
ATOM 632 C CA . LEU A 1 87 ? -17.234 -3 -3.967 1 98.88 87 LEU A CA 1
ATOM 633 C C . LEU A 1 87 ? -17.344 -3.941 -2.773 1 98.88 87 LEU A C 1
ATOM 635 O O . LEU A 1 87 ? -17.25 -5.16 -2.928 1 98.88 87 LEU A O 1
ATOM 639 N N . ALA A 1 88 ? -17.453 -3.367 -1.592 1 98.88 88 ALA A N 1
ATOM 640 C CA . ALA A 1 88 ? -17.594 -4.172 -0.382 1 98.88 88 ALA A CA 1
ATOM 641 C C . ALA A 1 88 ? -18.812 -5.098 -0.475 1 98.88 88 ALA A C 1
ATOM 643 O O . ALA A 1 88 ? -18.719 -6.289 -0.167 1 98.88 88 ALA A O 1
ATOM 644 N N . GLU A 1 89 ? -19.922 -4.547 -0.868 1 98.75 89 GLU A N 1
ATOM 645 C CA . GLU A 1 89 ? -21.141 -5.332 -1.007 1 98.75 89 GLU A CA 1
ATOM 646 C C . GLU A 1 89 ? -20.938 -6.48 -1.997 1 98.75 89 GLU A C 1
ATOM 648 O O . GLU A 1 89 ? -21.391 -7.598 -1.754 1 98.75 89 GLU A O 1
ATOM 653 N N . LYS A 1 90 ? -20.297 -6.203 -3.082 1 98.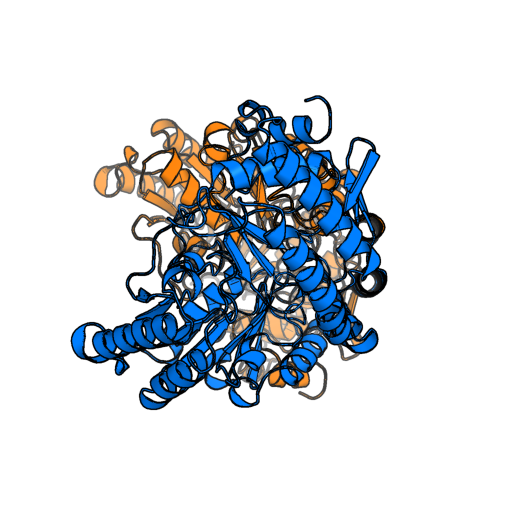88 90 LYS A N 1
ATOM 654 C CA . LYS A 1 90 ? -20.016 -7.242 -4.07 1 98.88 90 LYS A CA 1
ATOM 655 C C . LYS A 1 90 ? -19.125 -8.328 -3.484 1 98.88 90 LYS A C 1
ATOM 657 O O . LYS A 1 90 ? -19.406 -9.523 -3.637 1 98.88 90 LYS A O 1
ATOM 662 N N . LEU A 1 91 ? -18.078 -7.984 -2.809 1 98.88 91 LEU A N 1
ATOM 663 C CA . LEU A 1 91 ? -17.141 -8.953 -2.232 1 98.88 91 LEU A CA 1
ATOM 664 C C . LEU A 1 91 ? -17.844 -9.805 -1.176 1 98.88 91 LEU A C 1
ATOM 666 O O . LEU A 1 91 ? -17.578 -11.008 -1.082 1 98.88 91 LEU A O 1
ATOM 670 N N . LEU A 1 92 ? -18.672 -9.18 -0.396 1 98.81 92 LEU A N 1
ATOM 671 C CA . LEU A 1 92 ? -19.406 -9.914 0.628 1 98.81 92 LEU A CA 1
ATOM 672 C C . LEU A 1 92 ? -20.281 -10.992 -0.002 1 98.81 92 LEU A C 1
ATOM 674 O O . LEU A 1 92 ? -20.484 -12.055 0.588 1 98.81 92 LEU A O 1
ATOM 678 N N . SER A 1 93 ? -20.75 -10.75 -1.154 1 98.5 93 SER A N 1
ATOM 679 C CA . SER A 1 93 ? -21.625 -11.703 -1.825 1 98.5 93 SER A CA 1
ATOM 680 C C . SER A 1 93 ? -20.844 -12.867 -2.422 1 98.5 93 SER A C 1
ATOM 682 O O . SER A 1 93 ? -21.422 -13.867 -2.85 1 98.5 93 SER A O 1
ATOM 684 N N . LEU A 1 94 ? -19.5 -12.812 -2.4 1 98.19 94 LEU A N 1
ATOM 685 C CA . LEU A 1 94 ? -18.672 -13.758 -3.135 1 98.19 94 LEU A CA 1
ATOM 686 C C . LEU A 1 94 ? -17.906 -14.664 -2.178 1 98.19 94 LEU A C 1
ATOM 688 O O . LEU A 1 94 ? -17.078 -15.484 -2.609 1 98.19 94 LEU A O 1
ATOM 692 N N . VAL A 1 95 ? -18.109 -14.508 -0.891 1 98.25 95 VAL A N 1
ATOM 693 C CA . VAL A 1 95 ? -17.422 -15.328 0.108 1 98.25 95 VAL A CA 1
ATOM 694 C C . VAL A 1 95 ? -18.438 -16.172 0.86 1 98.25 95 VAL A C 1
ATOM 696 O O . VAL A 1 95 ? -19.641 -15.922 0.794 1 98.25 95 VAL A O 1
ATOM 699 N N . PRO A 1 96 ? -17.969 -17.281 1.558 1 97.69 96 PRO A N 1
ATOM 700 C CA . PRO A 1 96 ? -18.906 -18.078 2.344 1 97.69 96 PRO A CA 1
ATOM 701 C C . PRO A 1 96 ? -19.5 -17.312 3.521 1 97.69 96 PRO A C 1
ATOM 703 O O . PRO A 1 96 ? -18.953 -16.297 3.943 1 97.69 96 PRO A O 1
ATOM 706 N N . GLU A 1 97 ? -20.594 -17.797 4.008 1 97.06 97 GLU A N 1
ATOM 707 C CA . GLU A 1 97 ? -21.328 -17.156 5.105 1 97.06 97 GLU A CA 1
ATOM 708 C C . GLU A 1 97 ? -20.406 -16.922 6.305 1 97.06 97 GLU A C 1
ATOM 710 O O . GLU A 1 97 ? -20.516 -15.898 6.98 1 97.06 97 GLU A O 1
ATOM 715 N N . ARG A 1 98 ? -19.516 -17.828 6.543 1 96.5 98 ARG A N 1
ATOM 716 C CA . ARG A 1 98 ? -18.625 -17.781 7.699 1 96.5 98 ARG A CA 1
ATOM 717 C C . ARG A 1 98 ? -17.734 -16.547 7.641 1 96.5 98 ARG A C 1
ATOM 719 O O . ARG A 1 98 ? -17.375 -15.977 8.68 1 96.5 98 ARG A O 1
ATOM 726 N N . ALA A 1 99 ? -17.406 -16.156 6.461 1 98 99 ALA A N 1
ATOM 727 C CA . ALA A 1 99 ? -16.516 -15.016 6.277 1 98 99 ALA A CA 1
ATOM 728 C C . ALA A 1 99 ? -17.312 -13.734 6.039 1 98 99 ALA A C 1
ATOM 730 O O . ALA A 1 99 ? -16.766 -12.633 6.105 1 98 99 ALA A O 1
ATOM 731 N N . ARG A 1 100 ? -18.641 -13.852 5.844 1 98 100 ARG A N 1
ATOM 732 C CA . ARG A 1 100 ? -19.469 -12.742 5.379 1 98 100 ARG A CA 1
ATOM 733 C C . ARG A 1 100 ? -19.797 -11.789 6.523 1 98 100 ARG A C 1
ATOM 735 O O . ARG A 1 100 ? -20.844 -11.914 7.156 1 98 100 ARG A O 1
ATOM 742 N N . GLY A 1 101 ? -18.953 -10.836 6.785 1 98.62 101 GLY A N 1
ATOM 743 C CA . GLY A 1 101 ? -19.141 -9.844 7.832 1 98.62 101 GLY A CA 1
ATOM 744 C C . GLY A 1 101 ? -18.875 -8.43 7.367 1 98.62 101 GLY A C 1
ATOM 745 O O . GLY A 1 101 ? -19.812 -7.703 7 1 98.62 101 GLY A O 1
ATOM 746 N N . ARG A 1 102 ? -17.625 -8.07 7.219 1 98.88 102 ARG A N 1
ATOM 747 C CA . ARG A 1 102 ? -17.172 -6.754 6.781 1 98.88 102 ARG A CA 1
ATOM 748 C C . ARG A 1 102 ? -15.961 -6.855 5.871 1 98.88 102 ARG A C 1
ATOM 750 O O . ARG A 1 102 ? -15.273 -7.879 5.859 1 98.88 102 ARG A O 1
ATOM 757 N N . VAL A 1 103 ? -15.797 -5.812 5.129 1 98.94 103 VAL A N 1
ATOM 758 C CA . VAL A 1 103 ? -14.656 -5.762 4.211 1 98.94 103 VAL A CA 1
ATOM 759 C C . VAL A 1 103 ? -13.711 -4.637 4.621 1 98.94 103 VAL A C 1
ATOM 761 O O . VAL A 1 103 ? -14.148 -3.51 4.871 1 98.94 103 VAL A O 1
ATOM 764 N N . TRP A 1 104 ? -12.461 -4.91 4.781 1 98.88 104 TRP A N 1
ATOM 765 C CA . TRP A 1 104 ? -11.383 -3.93 4.875 1 98.88 104 TRP A CA 1
ATOM 766 C C . TRP A 1 104 ? -10.641 -3.805 3.545 1 98.88 104 TRP A C 1
ATOM 768 O O . TRP A 1 104 ? -10.398 -4.809 2.867 1 98.88 104 TRP A O 1
ATOM 778 N N . PHE A 1 105 ? -10.328 -2.557 3.117 1 98.88 105 PHE A N 1
ATOM 779 C CA . PHE A 1 105 ? -9.594 -2.357 1.872 1 98.88 105 PHE A CA 1
ATOM 780 C C . PHE A 1 105 ? -8.195 -1.825 2.146 1 98.88 105 PHE A C 1
ATOM 782 O O . PHE A 1 105 ? -8.008 -0.979 3.023 1 98.88 105 PHE A O 1
ATOM 789 N N . GLY A 1 106 ? -7.188 -2.383 1.479 1 98.62 106 GLY A N 1
ATOM 790 C CA . GLY A 1 106 ? -5.812 -1.916 1.482 1 98.62 106 GLY A CA 1
ATOM 791 C C . GLY A 1 106 ? -5.262 -1.673 0.091 1 98.62 106 GLY A C 1
ATOM 792 O O . GLY A 1 106 ? -6.004 -1.314 -0.824 1 98.62 106 GLY A O 1
ATOM 793 N N . HIS A 1 107 ? -3.936 -1.726 -0.072 1 98.62 107 HIS A N 1
ATOM 794 C CA . HIS A 1 107 ? -3.266 -1.463 -1.341 1 98.62 107 HIS A CA 1
ATOM 795 C C . HIS A 1 107 ? -2.791 -2.758 -1.992 1 98.62 107 HIS A C 1
ATOM 797 O O . HIS A 1 107 ? -2.68 -2.836 -3.217 1 98.62 107 HIS A O 1
ATOM 803 N N . SER A 1 108 ? -2.443 -3.697 -1.173 1 98.31 108 SER A N 1
ATOM 804 C CA . SER A 1 108 ? -1.789 -4.91 -1.657 1 98.31 108 SER A CA 1
ATOM 805 C C . SER A 1 108 ? -2.051 -6.09 -0.726 1 98.31 108 SER A C 1
ATOM 807 O O . SER A 1 108 ? -2.477 -5.902 0.416 1 98.31 108 SER A O 1
ATOM 809 N N . GLY A 1 109 ? -1.78 -7.285 -1.262 1 98.38 109 GLY A N 1
ATOM 810 C CA . GLY A 1 109 ? -1.847 -8.453 -0.403 1 98.38 109 GLY A CA 1
ATOM 811 C C . GLY A 1 109 ? -0.96 -8.352 0.824 1 98.38 109 GLY A C 1
ATOM 812 O O . GLY A 1 109 ? -1.261 -8.93 1.867 1 98.38 109 GLY A O 1
ATOM 813 N N . SER A 1 110 ? 0.101 -7.547 0.751 1 98.19 110 SER A N 1
ATOM 814 C CA . SER A 1 110 ? 1.041 -7.383 1.855 1 98.19 110 SER A CA 1
ATOM 815 C C . SER A 1 110 ? 0.385 -6.684 3.041 1 98.19 110 SER A C 1
ATOM 817 O O . SER A 1 110 ? 0.406 -7.199 4.16 1 98.19 110 SER A O 1
ATOM 819 N N . ASP A 1 111 ? -0.199 -5.508 2.801 1 97.88 111 ASP A N 1
ATOM 820 C CA . ASP A 1 111 ? -0.818 -4.805 3.92 1 97.88 111 ASP A CA 1
ATOM 821 C C . ASP A 1 111 ? -2.084 -5.523 4.387 1 97.88 111 ASP A C 1
ATOM 823 O O . ASP A 1 111 ? -2.422 -5.488 5.57 1 97.88 111 ASP A O 1
ATOM 827 N N . ALA A 1 112 ? -2.783 -6.254 3.467 1 98.81 112 ALA A N 1
ATOM 828 C CA . ALA A 1 112 ? -3.961 -7.031 3.846 1 98.81 112 ALA A CA 1
ATOM 829 C C . ALA A 1 112 ? -3.586 -8.164 4.797 1 98.81 112 ALA A C 1
ATOM 831 O O . ALA A 1 112 ? -4.16 -8.297 5.879 1 98.81 112 ALA A O 1
ATOM 832 N N . ASN A 1 113 ? -2.582 -8.977 4.406 1 98.81 113 ASN A N 1
ATOM 833 C CA . ASN A 1 113 ? -2.168 -10.086 5.254 1 98.81 113 ASN A CA 1
ATOM 834 C C . ASN A 1 113 ? -1.548 -9.602 6.559 1 98.81 113 ASN A C 1
ATOM 836 O O . ASN A 1 113 ? -1.696 -10.242 7.602 1 98.81 113 ASN A O 1
ATOM 840 N N . GLU A 1 114 ? -0.816 -8.508 6.508 1 98.25 114 GLU A N 1
ATOM 841 C CA . GLU A 1 114 ? -0.317 -7.906 7.742 1 98.25 114 GLU A CA 1
ATOM 842 C C . GLU A 1 114 ? -1.463 -7.527 8.672 1 98.25 114 GLU A C 1
ATOM 844 O O . GLU A 1 114 ? -1.407 -7.793 9.875 1 98.25 114 GLU A O 1
ATOM 849 N N . THR A 1 115 ? -2.488 -6.883 8.102 1 98.38 115 THR A N 1
ATOM 850 C CA . THR A 1 115 ? -3.652 -6.488 8.883 1 98.38 115 THR A CA 1
ATOM 851 C C . THR A 1 115 ? -4.312 -7.707 9.523 1 98.38 115 THR A C 1
ATOM 853 O O . THR A 1 115 ? -4.652 -7.684 10.711 1 98.38 115 THR A O 1
ATOM 856 N N . VAL A 1 116 ? -4.449 -8.75 8.766 1 98.88 116 VAL A N 1
ATOM 857 C CA . VAL A 1 116 ? -5.086 -9.961 9.273 1 98.88 116 VAL A CA 1
ATOM 858 C C . VAL A 1 116 ? -4.223 -10.578 10.375 1 98.88 116 VAL A C 1
ATOM 860 O O . VAL A 1 116 ? -4.734 -10.953 11.43 1 98.88 116 VAL A O 1
ATOM 863 N N . ALA A 1 117 ? -2.918 -10.672 10.117 1 98.62 117 ALA A N 1
ATOM 864 C CA . ALA A 1 117 ? -2.012 -11.266 11.094 1 98.62 117 ALA A CA 1
ATOM 865 C C . ALA A 1 117 ? -2.084 -10.523 12.43 1 98.62 117 ALA A C 1
ATOM 867 O O . ALA A 1 117 ? -1.999 -11.141 13.492 1 98.62 117 ALA A O 1
ATOM 868 N N . ARG A 1 118 ? -2.215 -9.25 12.359 1 97.81 118 ARG A N 1
ATOM 869 C CA . ARG A 1 118 ? -2.289 -8.445 13.57 1 97.81 118 ARG A CA 1
ATOM 870 C C . ARG A 1 118 ? -3.646 -8.594 14.25 1 97.81 118 ARG A C 1
ATOM 872 O O . ARG A 1 118 ? -3.723 -8.812 15.461 1 97.81 118 ARG A O 1
ATOM 879 N N . ILE A 1 119 ? -4.75 -8.492 13.469 1 98.44 119 ILE A N 1
ATOM 880 C CA . ILE A 1 119 ? -6.078 -8.352 14.047 1 98.44 119 ILE A CA 1
ATOM 881 C C . ILE A 1 119 ? -6.527 -9.68 14.641 1 98.44 119 ILE A C 1
ATOM 883 O O . ILE A 1 119 ? -7.23 -9.711 15.656 1 98.44 119 ILE A O 1
ATOM 887 N N . VAL A 1 120 ? -6.137 -10.82 14.047 1 98.75 120 VAL A N 1
ATOM 888 C CA . VAL A 1 120 ? -6.574 -12.109 14.57 1 98.75 120 VAL A CA 1
ATOM 889 C C . VAL A 1 120 ? -5.961 -12.344 15.945 1 98.75 120 VAL A C 1
ATOM 891 O O . VAL A 1 120 ? -6.609 -12.898 16.828 1 98.75 120 VAL A O 1
ATOM 894 N N . VAL A 1 121 ? -4.699 -11.953 16.109 1 98.25 121 VAL A N 1
ATOM 895 C CA . VAL A 1 121 ? -4.059 -12.078 17.422 1 98.25 121 VAL A CA 1
ATOM 896 C C . VAL A 1 121 ? -4.742 -11.156 18.422 1 98.25 121 VAL A C 1
ATOM 898 O O . VAL A 1 121 ? -5.074 -11.578 19.531 1 98.25 121 VAL A O 1
ATOM 901 N N . ALA A 1 122 ? -4.98 -9.93 18.031 1 97.69 122 ALA A N 1
ATOM 902 C CA . ALA A 1 122 ? -5.594 -8.945 18.922 1 97.69 122 ALA A CA 1
ATOM 903 C C . ALA A 1 122 ? -7 -9.383 19.344 1 97.69 122 ALA A C 1
ATOM 905 O O . ALA A 1 122 ? -7.375 -9.266 20.5 1 97.69 122 ALA A O 1
ATOM 906 N N . ALA A 1 123 ? -7.789 -9.836 18.406 1 98.38 123 ALA A N 1
ATOM 907 C CA . ALA A 1 123 ? -9.203 -10.117 18.625 1 98.38 123 ALA A CA 1
ATOM 908 C C . ALA A 1 123 ? -9.383 -11.422 19.406 1 98.38 123 ALA A C 1
ATOM 910 O O . ALA A 1 123 ? -10.32 -11.562 20.188 1 98.38 123 ALA A O 1
ATOM 911 N N . THR A 1 124 ? -8.5 -12.391 19.219 1 98.44 124 THR A N 1
ATOM 912 C CA . THR A 1 124 ? -8.664 -13.695 19.844 1 98.44 124 THR A CA 1
ATOM 913 C C . THR A 1 124 ? -7.914 -13.75 21.172 1 98.44 124 THR A C 1
ATOM 915 O O . THR A 1 124 ? -8.219 -14.594 22.031 1 98.44 124 THR A O 1
ATOM 918 N N . GLY A 1 125 ? -6.906 -12.922 21.312 1 98.06 125 GLY A N 1
ATOM 919 C CA . GLY A 1 125 ? -6.031 -12.992 22.469 1 98.06 125 GLY A CA 1
ATOM 920 C C . GLY A 1 125 ? -5.035 -14.133 22.391 1 98.06 125 GLY A C 1
ATOM 921 O O . GLY A 1 125 ? -4.316 -14.398 23.359 1 98.06 125 GLY A O 1
ATOM 922 N N . ARG A 1 126 ? -5.004 -14.898 21.297 1 98.5 126 ARG A N 1
ATOM 923 C CA . ARG A 1 126 ? -4.082 -16 21.062 1 98.5 126 ARG A CA 1
ATOM 924 C C . ARG A 1 126 ? -2.842 -15.539 20.312 1 98.5 126 ARG A C 1
ATOM 926 O O . ARG A 1 126 ? -2.951 -14.938 19.234 1 98.5 126 ARG A O 1
ATOM 933 N N . PRO A 1 127 ? -1.625 -15.844 20.703 1 98 127 PRO A N 1
ATOM 934 C CA . PRO A 1 127 ? -0.424 -15.172 20.203 1 98 127 PRO A CA 1
ATOM 935 C C . PRO A 1 127 ? 0.186 -15.867 19 1 98 127 PRO A C 1
ATOM 937 O O . PRO A 1 127 ? 1.085 -15.328 18.344 1 98 127 PRO A O 1
ATOM 940 N N . ARG A 1 128 ? -0.281 -17.062 18.641 1 98.56 128 ARG A N 1
ATOM 941 C CA . ARG A 1 128 ? 0.449 -17.844 17.641 1 98.56 128 ARG A CA 1
ATOM 942 C C . ARG A 1 128 ? -0.299 -17.875 16.312 1 98.56 128 ARG A C 1
ATOM 944 O O . ARG A 1 128 ? -1.53 -17.812 16.281 1 98.56 128 ARG A O 1
ATOM 951 N N . ILE A 1 129 ? 0.431 -17.953 15.266 1 98.81 129 ILE A N 1
ATOM 952 C CA . ILE A 1 129 ? -0.056 -18.078 13.898 1 98.81 129 ILE A CA 1
ATOM 953 C C . ILE A 1 129 ? 0.623 -19.281 13.227 1 98.81 129 ILE A C 1
ATOM 955 O O . ILE A 1 129 ? 1.82 -19.5 13.414 1 98.81 129 ILE A O 1
ATOM 959 N N . LEU A 1 130 ? -0.108 -20.062 12.555 1 98.88 130 LEU A N 1
ATOM 960 C CA . LEU A 1 130 ? 0.431 -21.125 11.703 1 98.88 130 LEU A CA 1
ATOM 961 C C . LEU A 1 130 ? 0.455 -20.688 10.242 1 98.88 130 LEU A C 1
ATOM 963 O O . LEU A 1 130 ? -0.449 -19.984 9.789 1 98.88 130 LEU A O 1
ATOM 967 N N . ALA A 1 131 ? 1.44 -21.031 9.516 1 98.81 131 ALA A N 1
ATOM 968 C CA . ALA A 1 131 ? 1.566 -20.891 8.062 1 98.81 131 ALA A CA 1
ATOM 969 C C . ALA A 1 131 ? 2.424 -22.016 7.48 1 98.81 131 ALA A C 1
ATOM 971 O O . ALA A 1 131 ? 2.811 -22.938 8.195 1 98.81 131 ALA A O 1
ATOM 972 N N . PHE A 1 132 ? 2.629 -22.031 6.238 1 98.81 132 PHE A N 1
ATOM 973 C CA . PHE A 1 132 ? 3.322 -23.141 5.602 1 98.81 132 PHE A CA 1
ATOM 974 C C . PHE A 1 132 ? 4.754 -22.75 5.25 1 98.81 132 PHE A C 1
ATOM 976 O O . PHE A 1 132 ? 5.031 -21.594 4.93 1 98.81 132 PHE A O 1
ATOM 983 N N . HIS A 1 133 ? 5.637 -23.766 5.312 1 98.06 133 HIS A N 1
ATOM 984 C CA . HIS A 1 133 ? 6.91 -23.609 4.625 1 98.06 133 HIS A CA 1
ATOM 985 C C . HIS A 1 133 ? 6.707 -23.297 3.146 1 98.06 133 HIS A C 1
ATOM 987 O O . HIS A 1 133 ? 5.852 -23.891 2.49 1 98.06 133 HIS A O 1
ATOM 993 N N . GLY A 1 134 ? 7.438 -22.266 2.611 1 97.81 134 GLY A N 1
ATOM 994 C CA . GLY A 1 134 ? 7.336 -21.891 1.21 1 97.81 134 GLY A CA 1
ATOM 995 C C . GLY A 1 134 ? 6.277 -20.844 0.947 1 97.81 134 GLY A C 1
ATOM 996 O O . GLY A 1 134 ? 6.203 -20.297 -0.153 1 97.81 134 GLY A O 1
ATOM 997 N N . ALA A 1 135 ? 5.539 -20.5 1.998 1 98.19 135 ALA A N 1
ATOM 998 C CA . ALA A 1 135 ? 4.441 -19.547 1.838 1 98.19 135 ALA A CA 1
ATOM 999 C C . ALA A 1 135 ? 4.965 -18.141 1.615 1 98.19 135 ALA A C 1
ATOM 1001 O O . ALA A 1 135 ? 5.977 -17.75 2.205 1 98.19 135 ALA A O 1
ATOM 1002 N N . TYR A 1 136 ? 4.379 -17.375 0.786 1 97.44 136 TYR A N 1
ATOM 1003 C CA . TYR A 1 136 ? 4.621 -15.953 0.569 1 97.44 136 TYR A CA 1
ATOM 1004 C C . TYR A 1 136 ? 3.346 -15.141 0.781 1 97.44 136 TYR A C 1
ATOM 1006 O O . TYR A 1 136 ? 2.447 -15.156 -0.064 1 97.44 136 TYR A O 1
ATOM 1014 N N . HIS A 1 137 ? 3.305 -14.375 1.853 1 98.44 137 HIS A N 1
ATOM 1015 C CA . HIS A 1 137 ? 2.092 -13.641 2.191 1 98.44 137 HIS A CA 1
ATOM 1016 C C . HIS A 1 137 ? 2.303 -12.133 2.043 1 98.44 137 HIS A C 1
ATOM 1018 O O . HIS A 1 137 ? 1.425 -11.344 2.393 1 98.44 137 HIS A O 1
ATOM 1024 N N . GLY A 1 138 ? 3.439 -11.703 1.541 1 97 138 GLY A N 1
ATOM 1025 C CA . GLY A 1 138 ? 3.621 -10.289 1.255 1 97 138 GLY A CA 1
ATOM 1026 C C . GLY A 1 138 ? 5 -9.781 1.621 1 97 138 GLY A C 1
ATOM 1027 O O . GLY A 1 138 ? 5.875 -10.555 2.006 1 97 138 GLY A O 1
ATOM 1028 N N . GLY A 1 139 ? 5.191 -8.453 1.452 1 95.94 139 GLY A N 1
ATOM 1029 C CA . GLY A 1 139 ? 6.539 -7.906 1.523 1 95.94 139 GLY A CA 1
ATOM 1030 C C . GLY A 1 139 ? 6.703 -6.879 2.627 1 95.94 139 GLY A C 1
ATOM 1031 O O . GLY A 1 139 ? 7.801 -6.348 2.826 1 95.94 139 GLY A O 1
ATOM 1032 N N . THR A 1 140 ? 5.672 -6.504 3.396 1 96.94 140 THR A N 1
ATOM 1033 C CA . THR A 1 140 ? 5.836 -5.668 4.582 1 96.94 140 THR A CA 1
ATOM 1034 C C . THR A 1 140 ? 6.363 -6.492 5.754 1 96.94 140 THR A C 1
ATOM 1036 O O . THR A 1 140 ? 6.309 -7.723 5.727 1 96.94 140 THR A O 1
ATOM 1039 N N . ILE A 1 141 ? 6.844 -5.848 6.781 1 96.38 141 ILE A N 1
ATOM 1040 C CA . ILE A 1 141 ? 7.398 -6.547 7.934 1 96.38 141 ILE A CA 1
ATOM 1041 C C . ILE A 1 141 ? 6.359 -7.512 8.5 1 96.38 141 ILE A C 1
ATOM 1043 O O . ILE A 1 141 ? 6.68 -8.664 8.812 1 96.38 141 ILE A O 1
ATOM 1047 N N . GLY A 1 142 ? 5.125 -7.016 8.555 1 96.31 142 GLY A N 1
ATOM 1048 C CA . GLY A 1 142 ? 4.086 -7.848 9.133 1 96.31 142 GLY A CA 1
ATOM 1049 C C . GLY A 1 142 ? 3.744 -9.055 8.289 1 96.31 142 GLY A C 1
ATOM 1050 O O . GLY A 1 142 ? 3.504 -10.148 8.812 1 96.31 142 GLY A O 1
ATOM 1051 N N . SER A 1 143 ? 3.656 -8.898 6.992 1 97.56 143 SER A N 1
ATOM 1052 C CA . SER A 1 143 ? 3.312 -10.016 6.117 1 97.56 143 SER A CA 1
ATOM 1053 C C . SER A 1 143 ? 4.488 -10.969 5.953 1 97.56 143 SER A C 1
ATOM 1055 O O . SER A 1 143 ? 4.297 -12.188 5.879 1 97.56 143 SER A O 1
ATOM 1057 N N . MET A 1 144 ? 5.742 -10.43 5.902 1 97.25 144 MET A N 1
ATOM 1058 C CA . MET A 1 144 ? 6.914 -11.297 5.922 1 97.25 144 MET A CA 1
ATOM 1059 C C . MET A 1 144 ? 6.945 -12.141 7.191 1 97.25 144 MET A C 1
ATOM 1061 O O . MET A 1 144 ? 7.363 -13.305 7.164 1 97.25 144 MET A O 1
ATOM 1065 N N . GLY A 1 145 ? 6.445 -11.547 8.234 1 97.44 145 GLY A N 1
ATOM 1066 C CA . GLY A 1 145 ? 6.449 -12.195 9.531 1 97.44 145 GLY A CA 1
ATOM 1067 C C . GLY A 1 145 ? 5.637 -13.477 9.562 1 97.44 145 GLY A C 1
ATOM 1068 O O . GLY A 1 145 ? 5.879 -14.352 10.398 1 97.44 145 GLY A O 1
ATOM 1069 N N . VAL A 1 146 ? 4.68 -13.609 8.617 1 98.25 146 VAL A N 1
ATOM 1070 C CA . VAL A 1 146 ? 3.844 -14.805 8.625 1 98.25 146 VAL A CA 1
ATOM 1071 C C . VAL A 1 146 ? 4.086 -15.609 7.348 1 98.25 146 VAL A C 1
ATOM 1073 O O . VAL A 1 146 ? 3.285 -16.484 6.996 1 98.25 146 VAL A O 1
ATOM 1076 N N . SER A 1 147 ? 5.156 -15.281 6.641 1 98 147 SER A N 1
ATOM 1077 C CA . SER A 1 147 ? 5.551 -16 5.438 1 98 147 SER A CA 1
ATOM 1078 C C . SER A 1 147 ? 6.586 -17.078 5.75 1 98 147 SER A C 1
ATOM 1080 O O . SER A 1 147 ? 7.168 -17.094 6.84 1 98 147 SER A O 1
ATOM 1082 N N . GLY A 1 148 ? 6.754 -18.031 4.859 1 97.56 148 GLY A N 1
ATOM 1083 C CA . GLY A 1 148 ? 7.719 -19.109 5.051 1 97.56 148 GLY A CA 1
ATOM 1084 C C . GLY A 1 148 ? 8.672 -19.266 3.881 1 97.56 148 GLY A C 1
ATOM 1085 O O . GLY A 1 148 ? 9.414 -20.25 3.807 1 97.56 148 GLY A O 1
ATOM 1086 N N . HIS A 1 149 ? 8.625 -18.359 2.957 1 95.88 149 HIS A N 1
ATOM 1087 C CA . HIS A 1 149 ? 9.492 -18.453 1.787 1 95.88 149 HIS A CA 1
ATOM 1088 C C . HIS A 1 149 ? 10.906 -18 2.109 1 95.88 149 HIS A C 1
ATOM 1090 O O . HIS A 1 149 ? 11.102 -16.891 2.604 1 95.88 149 HIS A O 1
ATOM 1096 N N . PRO A 1 150 ? 11.891 -18.703 1.757 1 91.5 150 PRO A N 1
ATOM 1097 C CA . PRO A 1 150 ? 13.258 -18.391 2.17 1 91.5 150 PRO A CA 1
ATOM 1098 C C . PRO A 1 150 ? 13.844 -17.203 1.416 1 91.5 150 PRO A C 1
ATOM 1100 O O . PRO A 1 150 ? 14.844 -16.609 1.852 1 91.5 150 PRO A O 1
ATOM 1103 N N . ALA A 1 151 ? 13.266 -16.781 0.298 1 86.75 151 ALA A N 1
ATOM 1104 C CA . ALA A 1 151 ? 13.797 -15.68 -0.506 1 86.75 151 ALA A CA 1
ATOM 1105 C C . ALA A 1 151 ? 13.531 -14.336 0.161 1 86.75 151 ALA A C 1
ATOM 1107 O O . ALA A 1 151 ? 14.125 -13.32 -0.209 1 86.75 151 ALA A O 1
ATOM 1108 N N . GLN A 1 152 ? 12.641 -14.258 1.088 1 88.5 152 GLN A N 1
ATOM 1109 C CA . GLN A 1 152 ? 12.312 -12.992 1.722 1 88.5 152 GLN A CA 1
ATOM 1110 C C . GLN A 1 152 ? 13.391 -12.57 2.713 1 88.5 152 GLN A C 1
ATOM 1112 O O . GLN A 1 152 ? 13.883 -13.391 3.49 1 88.5 152 GLN A O 1
ATOM 1117 N N . GLN A 1 153 ? 13.734 -11.297 2.57 1 81.75 153 GLN A N 1
ATOM 1118 C CA . GLN A 1 153 ? 14.773 -10.727 3.424 1 81.75 153 GLN A CA 1
ATOM 1119 C C . GLN A 1 153 ? 14.164 -10.07 4.664 1 81.75 153 GLN A C 1
ATOM 1121 O O . GLN A 1 153 ? 13.859 -8.875 4.656 1 81.75 153 GLN A O 1
ATOM 1126 N N . GLY A 1 154 ? 13.633 -10.812 5.594 1 82.5 154 GLY A N 1
ATOM 1127 C CA . GLY A 1 154 ? 13.07 -10.289 6.828 1 82.5 154 GLY A CA 1
ATOM 1128 C C . GLY A 1 154 ? 12.891 -11.359 7.895 1 82.5 154 GLY A C 1
ATOM 1129 O O . GLY A 1 154 ? 13.016 -12.547 7.617 1 82.5 154 GLY A O 1
ATOM 1130 N N . SER A 1 155 ? 12.609 -10.852 8.977 1 85.81 155 SER A N 1
ATOM 1131 C CA . SER A 1 155 ? 12.438 -11.758 10.109 1 85.81 155 SER A CA 1
ATOM 1132 C C . SER A 1 155 ? 11.016 -12.297 10.172 1 85.81 155 SER A C 1
ATOM 1134 O O . SER A 1 155 ? 10.078 -11.648 9.719 1 85.81 155 SER A O 1
ATOM 1136 N N . ARG A 1 156 ? 10.977 -13.484 10.656 1 93.94 156 ARG A N 1
ATOM 1137 C CA . ARG A 1 156 ? 9.68 -14.086 10.938 1 93.94 156 ARG A CA 1
ATOM 1138 C C . ARG A 1 156 ? 9.172 -13.672 12.32 1 93.94 156 ARG A C 1
ATOM 1140 O O . ARG A 1 156 ? 9.961 -13.336 13.203 1 93.94 156 ARG A O 1
ATOM 1147 N N . ALA A 1 157 ? 7.895 -13.656 12.367 1 94.62 157 ALA A N 1
ATOM 1148 C CA . ALA A 1 157 ? 7.289 -13.289 13.648 1 94.62 157 ALA A CA 1
ATOM 1149 C C . ALA A 1 157 ? 7.582 -14.344 14.711 1 94.62 157 ALA A C 1
ATOM 1151 O O . ALA A 1 157 ? 7.609 -15.539 14.422 1 94.62 157 ALA A O 1
ATOM 1152 N N . GLU A 1 158 ? 7.789 -13.969 15.992 1 92.75 158 GLU A N 1
ATOM 1153 C CA . GLU A 1 158 ? 8.062 -14.875 17.109 1 92.75 158 GLU A CA 1
ATOM 1154 C C . GLU A 1 158 ? 6.934 -15.891 17.281 1 92.75 158 GLU A C 1
ATOM 1156 O O . GLU A 1 158 ? 7.18 -17.047 17.641 1 92.75 158 GLU A O 1
ATOM 1161 N N . GLY A 1 159 ? 5.715 -15.539 17 1 96.38 159 GLY A N 1
ATOM 1162 C CA . GLY A 1 159 ? 4.559 -16.406 17.203 1 96.38 159 GLY A CA 1
ATOM 1163 C C . GLY A 1 159 ? 4.23 -17.25 16 1 96.38 159 GLY A C 1
ATOM 1164 O O . GLY A 1 159 ? 3.234 -17.984 16 1 96.38 159 GLY A O 1
ATOM 1165 N N . LEU A 1 160 ? 5.168 -17.281 15.023 1 98.31 160 LEU A N 1
ATOM 1166 C CA . LEU A 1 160 ? 4.91 -18.031 13.797 1 98.31 160 LEU A CA 1
ATOM 1167 C C . LEU A 1 160 ? 5.43 -19.469 13.922 1 98.31 160 LEU A C 1
ATOM 1169 O O . LEU A 1 160 ? 6.527 -19.688 14.438 1 98.31 160 LEU A O 1
ATOM 1173 N N . THR A 1 161 ? 4.641 -20.422 13.602 1 98.56 161 THR A N 1
ATOM 1174 C CA . THR A 1 161 ? 5.078 -21.797 13.375 1 98.56 161 THR A CA 1
ATOM 1175 C C . THR A 1 161 ? 4.816 -22.203 11.93 1 98.56 161 THR A C 1
ATOM 1177 O O . THR A 1 161 ? 3.695 -22.094 11.438 1 98.56 161 THR A O 1
ATOM 1180 N N . LEU A 1 162 ? 5.824 -22.609 11.289 1 98.31 162 LEU A N 1
ATOM 1181 C CA . LEU A 1 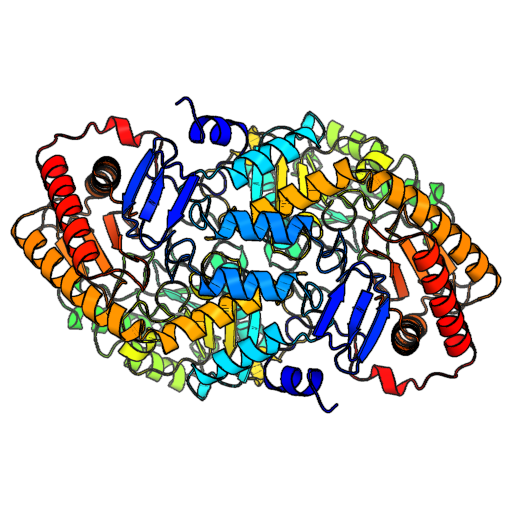162 ? 5.715 -23.094 9.914 1 98.31 162 LEU A CA 1
ATOM 1182 C C . LEU A 1 162 ? 5.551 -24.609 9.875 1 98.31 162 LEU A C 1
ATOM 1184 O O . LEU A 1 162 ? 6.219 -25.328 10.625 1 98.31 162 LEU A O 1
ATOM 1188 N N . VAL A 1 163 ? 4.656 -25.047 9.094 1 98.69 163 VAL A N 1
ATOM 1189 C CA . VAL A 1 163 ? 4.418 -26.469 8.93 1 98.69 163 VAL A CA 1
ATOM 1190 C C . VAL A 1 163 ? 4.59 -26.859 7.461 1 98.69 163 VAL A C 1
ATOM 1192 O O . VAL A 1 163 ? 4.555 -26 6.574 1 98.69 163 VAL A O 1
ATOM 1195 N N . PRO A 1 164 ? 4.793 -28.094 7.125 1 98.31 164 PRO A N 1
ATOM 1196 C CA . PRO A 1 164 ? 4.984 -28.516 5.734 1 98.31 164 PRO A CA 1
ATOM 1197 C C . PRO A 1 164 ? 3.719 -28.359 4.895 1 98.31 164 PRO A C 1
ATOM 1199 O O . PRO A 1 164 ? 2.617 -28.625 5.379 1 98.31 164 PRO A O 1
ATOM 1202 N N . TYR A 1 165 ? 3.893 -27.859 3.762 1 98.75 165 TYR A N 1
ATOM 1203 C CA . TYR A 1 165 ? 2.865 -27.953 2.732 1 98.75 165 TYR A CA 1
ATOM 1204 C C . TYR A 1 165 ? 2.984 -29.281 1.974 1 98.75 165 TYR A C 1
ATOM 1206 O O . TYR A 1 165 ? 4.082 -29.672 1.571 1 98.75 165 TYR A O 1
ATOM 1214 N N . PRO A 1 166 ? 1.865 -30.031 1.787 1 98.69 166 PRO A N 1
ATOM 1215 C CA . PRO A 1 166 ? 2.012 -31.297 1.082 1 98.69 166 PRO A CA 1
ATOM 1216 C C . PRO A 1 166 ? 2.502 -31.125 -0.354 1 98.69 166 PRO A C 1
ATOM 1218 O O . PRO A 1 166 ? 2.002 -30.266 -1.082 1 98.69 166 PRO A O 1
ATOM 1221 N N . ASN A 1 167 ? 3.469 -31.875 -0.729 1 98.44 167 ASN A N 1
ATOM 1222 C CA . ASN A 1 167 ? 4.039 -31.938 -2.07 1 98.44 167 ASN A CA 1
ATOM 1223 C C . ASN A 1 167 ? 3.965 -33.344 -2.648 1 98.44 167 ASN A C 1
ATOM 1225 O O . ASN A 1 167 ? 4.852 -34.156 -2.408 1 98.44 167 ASN A O 1
ATOM 1229 N N . SER A 1 168 ? 2.961 -33.562 -3.455 1 98.19 168 SER A N 1
ATOM 1230 C CA . SER A 1 168 ? 2.668 -34.906 -3.971 1 98.19 168 SER A CA 1
ATOM 1231 C C . SER A 1 168 ? 3.822 -35.438 -4.812 1 98.19 168 SER A C 1
ATOM 1233 O O . SER A 1 168 ? 4.141 -36.625 -4.762 1 98.19 168 SER A O 1
ATOM 1235 N N . TYR A 1 169 ? 4.43 -34.562 -5.586 1 97.31 169 TYR A N 1
ATOM 1236 C CA . TYR A 1 169 ? 5.531 -34.969 -6.449 1 97.31 169 TYR A CA 1
ATOM 1237 C C . TYR A 1 169 ? 6.727 -35.438 -5.629 1 97.31 169 TYR A C 1
ATOM 1239 O O . TYR A 1 169 ? 7.273 -36.5 -5.871 1 97.31 169 TYR A O 1
ATOM 1247 N N . ALA A 1 170 ? 7.086 -34.688 -4.656 1 95.88 170 ALA A N 1
ATOM 1248 C CA . ALA A 1 170 ? 8.234 -35 -3.812 1 95.88 170 ALA A CA 1
ATOM 1249 C C . ALA A 1 170 ? 7.957 -36.25 -2.977 1 95.88 170 ALA A C 1
ATOM 1251 O O . ALA A 1 170 ? 8.867 -37.062 -2.723 1 95.88 170 ALA A O 1
ATOM 1252 N N . ALA A 1 171 ? 6.695 -36.438 -2.576 1 96.56 171 ALA A N 1
ATOM 1253 C CA . ALA A 1 171 ? 6.336 -37.531 -1.672 1 96.56 171 ALA A CA 1
ATOM 1254 C C . ALA A 1 171 ? 6.098 -38.812 -2.439 1 96.56 171 ALA A C 1
ATOM 1256 O O . ALA A 1 171 ? 6.047 -39.906 -1.848 1 96.56 171 ALA A O 1
ATOM 1257 N N . GLY A 1 172 ? 5.906 -38.75 -3.707 1 95.75 172 GLY A N 1
ATOM 1258 C CA . GLY A 1 172 ? 5.688 -39.906 -4.543 1 95.75 172 GLY A CA 1
ATOM 1259 C C . GLY A 1 172 ? 4.219 -40.188 -4.805 1 95.75 172 GLY A C 1
ATOM 1260 O O . GLY A 1 172 ? 3.873 -40.875 -5.77 1 95.75 172 GLY A O 1
ATOM 1261 N N . SER A 1 173 ? 3.342 -39.656 -3.943 1 97.44 173 SER A N 1
ATOM 1262 C CA . SER A 1 173 ? 1.901 -39.781 -4.156 1 97.44 173 SER A CA 1
ATOM 1263 C C . SER A 1 173 ? 1.145 -38.719 -3.352 1 97.44 173 SER A C 1
ATOM 1265 O O . SER A 1 173 ? 1.637 -38.25 -2.33 1 97.44 173 SER A O 1
ATOM 1267 N N . PRO A 1 174 ? -0.063 -38.344 -3.832 1 98.19 174 PRO A N 1
ATOM 1268 C CA . PRO A 1 174 ? -0.886 -37.406 -3.074 1 98.19 174 PRO A CA 1
ATOM 1269 C C . PRO A 1 174 ? -1.203 -37.906 -1.663 1 98.19 174 PRO A C 1
ATOM 1271 O O . PRO A 1 174 ? -1.169 -37.125 -0.71 1 98.19 174 PRO A O 1
ATOM 1274 N N . GLU A 1 175 ? -1.479 -39.188 -1.506 1 98.25 175 GLU A N 1
ATOM 1275 C CA . GLU A 1 175 ? -1.834 -39.781 -0.214 1 98.25 175 GLU A CA 1
ATOM 1276 C C . GLU A 1 175 ? -0.668 -39.688 0.768 1 98.25 175 GLU A C 1
ATOM 1278 O O . GLU A 1 175 ? -0.854 -39.312 1.929 1 98.25 175 GLU A O 1
ATOM 1283 N N . ALA A 1 176 ? 0.511 -40 0.252 1 98.44 176 ALA A N 1
ATOM 1284 C CA . ALA A 1 176 ? 1.7 -39.969 1.099 1 98.44 176 ALA A CA 1
ATOM 1285 C C . ALA A 1 176 ? 1.977 -38.531 1.567 1 98.44 176 ALA A C 1
ATOM 1287 O O . ALA A 1 176 ? 2.311 -38.312 2.732 1 98.44 176 ALA A O 1
ATOM 1288 N N . ALA A 1 177 ? 1.853 -37.562 0.69 1 98.56 177 ALA A N 1
ATOM 1289 C CA . ALA A 1 177 ? 2.076 -36.156 1.021 1 98.56 177 ALA A CA 1
ATOM 1290 C C . ALA A 1 177 ? 1.061 -35.688 2.051 1 98.56 177 ALA A C 1
ATOM 1292 O O . ALA A 1 177 ? 1.428 -35.031 3.031 1 98.56 177 ALA A O 1
ATOM 1293 N N . ARG A 1 178 ? -0.203 -36 1.819 1 98.5 178 ARG A N 1
ATOM 1294 C CA . ARG A 1 178 ? -1.291 -35.594 2.711 1 98.5 178 ARG A CA 1
ATOM 1295 C C . ARG A 1 178 ? -1.079 -36.156 4.113 1 98.5 178 ARG A C 1
ATOM 1297 O O . ARG A 1 178 ? -1.121 -35.438 5.098 1 98.5 178 ARG A O 1
ATOM 1304 N N . ASP A 1 179 ? -0.82 -37.5 4.152 1 98.38 179 ASP A N 1
ATOM 1305 C CA . ASP A 1 179 ? -0.714 -38.188 5.434 1 98.38 179 ASP A CA 1
ATOM 1306 C C . ASP A 1 179 ? 0.48 -37.688 6.238 1 98.38 179 ASP A C 1
ATOM 1308 O O . ASP A 1 179 ? 0.389 -37.5 7.453 1 98.38 179 ASP A O 1
ATOM 1312 N N . ALA A 1 180 ? 1.573 -37.406 5.578 1 98.56 180 ALA A N 1
ATOM 1313 C CA . ALA A 1 180 ? 2.766 -36.906 6.254 1 98.56 180 ALA A CA 1
ATOM 1314 C C . ALA A 1 180 ? 2.52 -35.531 6.836 1 98.56 180 ALA A C 1
ATOM 1316 O O . ALA A 1 180 ? 2.916 -35.219 7.965 1 98.56 180 ALA A O 1
ATOM 1317 N N . ALA A 1 181 ? 1.921 -34.656 6.066 1 98.62 181 ALA A N 1
ATOM 1318 C CA . ALA A 1 181 ? 1.655 -33.281 6.512 1 98.62 181 ALA A CA 1
ATOM 1319 C C . ALA A 1 181 ? 0.667 -33.281 7.676 1 98.62 181 ALA A C 1
ATOM 1321 O O . ALA A 1 181 ? 0.841 -32.531 8.641 1 98.62 181 ALA A O 1
ATOM 1322 N N . LEU A 1 182 ? -0.382 -34.125 7.598 1 98.5 182 LEU A N 1
ATOM 1323 C CA . LEU A 1 182 ? -1.376 -34.188 8.664 1 98.5 182 LEU A CA 1
ATOM 1324 C C . LEU A 1 182 ? -0.772 -34.75 9.938 1 98.5 182 LEU A C 1
ATOM 1326 O O . LEU A 1 182 ? -1.064 -34.281 11.039 1 98.5 182 LEU A O 1
ATOM 1330 N N . ALA A 1 183 ? 0.06 -35.781 9.75 1 98.38 183 ALA A N 1
ATOM 1331 C CA . ALA A 1 183 ? 0.734 -36.344 10.898 1 98.38 183 ALA A CA 1
ATOM 1332 C C . ALA A 1 183 ? 1.619 -35.344 11.602 1 98.38 183 ALA A C 1
ATOM 1334 O O . ALA A 1 183 ? 1.704 -35.312 12.836 1 98.38 183 ALA A O 1
ATOM 1335 N N . HIS A 1 184 ? 2.27 -34.562 10.82 1 98.5 184 HIS A N 1
ATOM 1336 C CA . HIS A 1 184 ? 3.105 -33.5 11.391 1 98.5 184 HIS A CA 1
ATOM 1337 C C . HIS A 1 184 ? 2.275 -32.531 12.211 1 98.5 184 HIS A C 1
ATOM 1339 O O . HIS A 1 184 ? 2.67 -32.156 13.32 1 98.5 184 HIS A O 1
ATOM 1345 N N . LEU A 1 185 ? 1.138 -32.062 11.695 1 98.06 185 LEU A N 1
ATOM 1346 C CA . LEU A 1 185 ? 0.26 -31.141 12.383 1 98.06 185 LEU A CA 1
ATOM 1347 C C . LEU A 1 185 ? -0.247 -31.719 13.695 1 98.06 185 LEU A C 1
ATOM 1349 O O . LEU A 1 185 ? -0.275 -31.031 14.719 1 98.06 185 LEU A O 1
ATOM 1353 N N . GLU A 1 186 ? -0.618 -32.938 13.641 1 97.12 186 GLU A N 1
ATOM 1354 C CA . GLU A 1 186 ? -1.122 -33.594 14.836 1 97.12 186 GLU A CA 1
ATOM 1355 C C . GLU A 1 186 ? -0.046 -33.688 15.906 1 97.12 186 GLU A C 1
ATOM 1357 O O . GLU A 1 186 ? -0.311 -33.438 17.078 1 97.12 186 GLU A O 1
ATOM 1362 N N . ARG A 1 187 ? 1.104 -34.094 15.492 1 97.81 187 ARG A N 1
ATOM 1363 C CA . ARG A 1 187 ? 2.223 -34.188 16.422 1 97.81 187 ARG A CA 1
ATOM 1364 C C . ARG A 1 187 ? 2.549 -32.812 17.016 1 97.81 187 ARG A C 1
ATOM 1366 O O . ARG A 1 187 ? 2.822 -32.688 18.219 1 97.81 187 ARG A O 1
ATOM 1373 N N . LEU A 1 188 ? 2.568 -31.859 16.141 1 97.94 188 LEU A N 1
ATOM 1374 C CA . LEU A 1 188 ? 2.869 -30.484 16.547 1 97.94 188 LEU A CA 1
ATOM 1375 C C . LEU A 1 188 ? 1.908 -30.031 17.641 1 97.94 188 LEU A C 1
ATOM 1377 O O . LEU A 1 188 ? 2.336 -29.469 18.656 1 97.94 188 LEU A O 1
ATOM 1381 N N . PHE A 1 189 ? 0.582 -30.234 17.484 1 97.06 189 PHE A N 1
ATOM 1382 C CA . PHE A 1 189 ? -0.441 -29.812 18.422 1 97.06 189 PHE A CA 1
ATOM 1383 C C . PHE A 1 189 ? -0.357 -30.625 19.719 1 97.06 189 PHE A C 1
ATOM 1385 O O . PHE A 1 189 ? -0.748 -30.141 20.781 1 97.06 189 PHE A O 1
ATOM 1392 N N . ALA A 1 190 ? 0.206 -31.797 19.625 1 96.44 190 ALA A N 1
ATOM 1393 C CA . ALA A 1 190 ? 0.308 -32.688 20.781 1 96.44 190 ALA A CA 1
ATOM 1394 C C . ALA A 1 190 ? 1.559 -32.375 21.609 1 96.44 190 ALA A C 1
ATOM 1396 O O . ALA A 1 190 ? 1.672 -32.781 22.766 1 96.44 190 ALA A O 1
ATOM 1397 N N . THR A 1 191 ? 2.492 -31.531 21.047 1 96.31 191 THR A N 1
ATOM 1398 C CA . THR A 1 191 ? 3.787 -31.422 21.719 1 96.31 191 THR A CA 1
ATOM 1399 C C . THR A 1 191 ? 4.207 -29.953 21.844 1 96.31 191 THR A C 1
ATOM 1401 O O . THR A 1 191 ? 4.188 -29.391 22.938 1 96.31 191 THR A O 1
ATOM 1404 N N . GLU A 1 192 ? 4.375 -29.297 20.781 1 95.81 192 GLU A N 1
ATOM 1405 C CA . GLU A 1 192 ? 5.148 -28.062 20.734 1 95.81 192 GLU A CA 1
ATOM 1406 C C . GLU A 1 192 ? 4.234 -26.844 20.703 1 95.81 192 GLU A C 1
ATOM 1408 O O . GLU A 1 192 ? 4.594 -25.766 21.219 1 95.81 192 GLU A O 1
ATOM 1413 N N . VAL A 1 193 ? 3.086 -27.016 20.078 1 97.75 193 VAL A N 1
ATOM 1414 C CA . VAL A 1 193 ? 2.215 -25.859 19.828 1 97.75 193 VAL A CA 1
ATOM 1415 C C . VAL A 1 193 ? 0.812 -26.156 20.359 1 97.75 193 VAL A C 1
ATOM 1417 O O . VAL A 1 193 ? -0.022 -26.719 19.641 1 97.75 193 VAL A O 1
ATOM 1420 N N . PRO A 1 194 ? 0.568 -25.75 21.594 1 97.56 194 PRO A N 1
ATOM 1421 C CA . PRO A 1 194 ? -0.807 -25.922 22.062 1 97.56 194 PRO A CA 1
ATOM 1422 C C . PRO A 1 194 ? -1.831 -25.234 21.156 1 97.56 194 PRO A C 1
ATOM 1424 O O . PRO A 1 194 ? -1.757 -24.031 20.953 1 97.56 194 PRO A O 1
ATOM 1427 N N . PRO A 1 195 ? -2.732 -26.016 20.688 1 97.62 195 PRO A N 1
ATOM 1428 C CA . PRO A 1 195 ? -3.662 -25.438 19.719 1 97.62 195 PRO A CA 1
ATOM 1429 C C . PRO A 1 195 ? -4.453 -24.266 20.281 1 97.62 195 PRO A C 1
ATOM 1431 O O . PRO A 1 195 ? -4.859 -23.375 19.531 1 97.62 195 PRO A O 1
ATOM 1434 N N . GLU A 1 196 ? -4.652 -24.188 21.547 1 97.62 196 GLU A N 1
ATOM 1435 C CA . GLU A 1 196 ? -5.418 -23.125 22.203 1 97.62 196 GLU A CA 1
ATOM 1436 C C . GLU A 1 196 ? -4.676 -21.797 22.141 1 97.62 196 GLU A C 1
ATOM 1438 O O . GLU A 1 196 ? -5.262 -20.734 22.391 1 97.62 196 GLU A O 1
ATOM 1443 N N . GLU A 1 197 ? -3.469 -21.844 21.734 1 98.44 197 GLU A N 1
ATOM 1444 C CA . GLU A 1 197 ? -2.666 -20.625 21.641 1 98.44 197 GLU A CA 1
ATOM 1445 C C . GLU A 1 197 ? -2.609 -20.125 20.188 1 98.44 197 GLU A C 1
ATOM 1447 O O . GLU A 1 197 ? -2.074 -19.047 19.922 1 98.44 197 GLU A O 1
ATOM 1452 N N . VAL A 1 198 ? -3.197 -20.828 19.281 1 98.81 198 VAL A N 1
ATOM 1453 C CA . VAL A 1 198 ? -3.115 -20.5 17.859 1 98.81 198 VAL A CA 1
ATOM 1454 C C . VAL A 1 198 ? -4.324 -19.656 17.453 1 98.81 198 VAL A C 1
ATOM 1456 O O . VAL A 1 198 ? -5.465 -20.109 17.547 1 98.81 198 VAL A O 1
ATOM 1459 N N . ALA A 1 199 ? -4.027 -18.438 17 1 98.88 199 ALA A N 1
ATOM 1460 C CA . ALA A 1 199 ? -5.09 -17.531 16.578 1 98.88 199 ALA A CA 1
ATOM 1461 C C . ALA A 1 199 ? -5.637 -17.922 15.211 1 98.88 199 ALA A C 1
ATOM 1463 O O . ALA A 1 199 ? -6.855 -17.953 15.008 1 98.88 199 ALA A O 1
ATOM 1464 N N . ALA A 1 200 ? -4.727 -18.219 14.336 1 98.94 200 ALA A N 1
ATOM 1465 C CA . ALA A 1 200 ? -5.156 -18.438 12.953 1 98.94 200 ALA A CA 1
ATOM 1466 C C . ALA A 1 200 ? -4.152 -19.312 12.203 1 98.94 200 ALA A C 1
ATOM 1468 O O . ALA A 1 200 ? -2.982 -19.391 12.578 1 98.94 200 ALA A O 1
ATOM 1469 N N . PHE A 1 201 ? -4.629 -20 11.25 1 98.94 201 PHE A N 1
ATOM 1470 C CA . PHE A 1 201 ? -3.852 -20.75 10.266 1 98.94 201 PHE A CA 1
ATOM 1471 C C . PHE A 1 201 ? -3.963 -20.109 8.891 1 98.94 201 PHE A C 1
ATOM 1473 O O . PHE A 1 201 ? -5.023 -20.156 8.258 1 98.94 201 PHE A O 1
ATOM 1480 N N . PHE A 1 202 ? -2.854 -19.484 8.414 1 98.94 202 PHE A N 1
ATOM 1481 C CA . PHE A 1 202 ? -2.795 -18.922 7.07 1 98.94 202 PHE A CA 1
ATOM 1482 C C . PHE A 1 202 ? -2.564 -20.016 6.031 1 98.94 202 PHE A C 1
ATOM 1484 O O . PHE A 1 202 ? -1.549 -20.703 6.074 1 98.94 202 PHE A O 1
ATOM 1491 N N . ILE A 1 203 ? -3.451 -20.094 5.113 1 98.88 203 ILE A N 1
ATOM 1492 C CA . ILE A 1 203 ? -3.277 -21.109 4.082 1 98.88 203 ILE A CA 1
ATOM 1493 C C . ILE A 1 203 ? -3.258 -20.453 2.703 1 98.88 203 ILE A C 1
ATOM 1495 O O . ILE A 1 203 ? -3.768 -19.344 2.533 1 98.88 203 ILE A O 1
ATOM 1499 N N . GLU A 1 204 ? -2.625 -21.078 1.761 1 98.81 204 GLU A N 1
ATOM 1500 C CA . GLU A 1 204 ? -2.729 -20.859 0.32 1 98.81 204 GLU A CA 1
ATOM 1501 C C . GLU A 1 204 ? -3.424 -22.031 -0.361 1 98.81 204 GLU A C 1
ATOM 1503 O O . GLU A 1 204 ? -2.916 -23.156 -0.341 1 98.81 204 GLU A O 1
ATOM 1508 N N . PRO A 1 205 ? -4.527 -21.75 -0.998 1 98.75 205 PRO A N 1
ATOM 1509 C CA . PRO A 1 205 ? -5.227 -22.875 -1.631 1 98.75 205 PRO A CA 1
ATOM 1510 C C . PRO A 1 205 ? -4.371 -23.594 -2.676 1 98.75 205 PRO A C 1
ATOM 1512 O O . PRO A 1 205 ? -4.535 -24.797 -2.893 1 98.75 205 PRO A O 1
ATOM 1515 N N . ILE A 1 206 ? -3.611 -22.906 -3.359 1 98.75 206 ILE A N 1
ATOM 1516 C CA . ILE A 1 206 ? -2.465 -23.328 -4.16 1 98.75 206 ILE A CA 1
ATOM 1517 C C . ILE A 1 206 ? -1.235 -22.516 -3.76 1 98.75 206 ILE A C 1
ATOM 1519 O O . ILE A 1 206 ? -1.261 -21.281 -3.793 1 98.75 206 ILE A O 1
ATOM 1523 N N . GLN A 1 207 ? -0.242 -23.219 -3.227 1 98.69 207 GLN A N 1
ATOM 1524 C CA . GLN A 1 207 ? 0.935 -22.453 -2.826 1 98.69 207 GLN A CA 1
ATOM 1525 C C . GLN A 1 207 ? 1.752 -22.016 -4.039 1 98.69 207 GLN A C 1
ATOM 1527 O O . GLN A 1 207 ? 2.566 -22.797 -4.551 1 98.69 207 GLN A O 1
ATOM 1532 N N . SER A 1 208 ? 1.615 -20.812 -4.461 1 97.56 208 SER A N 1
ATOM 1533 C CA . SER A 1 208 ? 2.152 -20.328 -5.723 1 97.56 208 SER A CA 1
ATOM 1534 C C . SER A 1 208 ? 3.668 -20.156 -5.652 1 97.56 208 SER A C 1
ATOM 1536 O O . SER A 1 208 ? 4.41 -20.984 -6.188 1 97.56 208 SER A O 1
ATOM 1538 N N . ASP A 1 209 ? 4.152 -19.25 -4.801 1 97.38 209 ASP A N 1
ATOM 1539 C CA . ASP A 1 209 ? 5.574 -18.922 -4.746 1 97.38 209 ASP A CA 1
ATOM 1540 C C . ASP A 1 209 ? 6.383 -20.109 -4.211 1 97.38 209 ASP A C 1
ATOM 1542 O O . ASP A 1 209 ? 7.59 -20.203 -4.453 1 97.38 209 ASP A O 1
ATOM 1546 N N . GLY A 1 210 ? 5.688 -21 -3.521 1 97.94 210 GLY A N 1
ATOM 1547 C CA . GLY A 1 210 ? 6.348 -22.203 -3.037 1 97.94 210 GLY A CA 1
ATOM 1548 C C . GLY A 1 210 ? 6.551 -23.25 -4.117 1 97.94 210 GLY A C 1
ATOM 1549 O O . GLY A 1 210 ? 7.289 -24.219 -3.92 1 97.94 210 GLY A O 1
ATOM 1550 N N . GLY A 1 211 ? 5.926 -23.047 -5.266 1 98.31 211 GLY A N 1
ATOM 1551 C CA . GLY A 1 211 ? 6.141 -23.969 -6.367 1 98.31 211 GLY A CA 1
ATOM 1552 C C . GLY A 1 211 ? 4.852 -24.422 -7.02 1 98.31 211 GLY A C 1
ATOM 1553 O O . GLY A 1 211 ? 4.781 -25.531 -7.566 1 98.31 211 GLY A O 1
ATOM 1554 N N . MET A 1 212 ? 3.834 -23.656 -6.871 1 98.56 212 MET A N 1
ATOM 1555 C CA . MET A 1 212 ? 2.52 -23.969 -7.426 1 98.56 212 MET A CA 1
ATOM 1556 C C . MET A 1 212 ? 2.029 -25.328 -6.934 1 98.56 212 MET A C 1
ATOM 1558 O O . MET A 1 212 ? 1.527 -26.125 -7.715 1 98.56 212 MET A O 1
ATOM 1562 N N . LEU A 1 213 ? 2.186 -25.547 -5.676 1 98.75 213 LEU A N 1
ATOM 1563 C CA . LEU A 1 213 ? 1.802 -26.828 -5.09 1 98.75 213 LEU A CA 1
ATOM 1564 C C . LEU A 1 213 ? 0.293 -26.906 -4.879 1 98.75 213 LEU A C 1
ATOM 1566 O O . LEU A 1 213 ? -0.3 -26 -4.293 1 98.75 213 LEU A O 1
ATOM 1570 N N . VAL A 1 214 ? -0.32 -27.953 -5.367 1 98.62 214 VAL A N 1
ATOM 1571 C CA . VAL A 1 214 ? -1.745 -28.219 -5.199 1 98.62 214 VAL A CA 1
ATOM 1572 C C . VAL A 1 214 ? -1.959 -29.203 -4.055 1 98.62 214 VAL A C 1
ATOM 1574 O O . VAL A 1 214 ? -1.395 -30.297 -4.062 1 98.62 214 VAL A O 1
ATOM 1577 N N . PRO A 1 215 ? -2.697 -28.781 -3.08 1 98.25 215 PRO A N 1
ATOM 1578 C CA . PRO A 1 215 ? -2.918 -29.719 -1.985 1 98.25 215 PRO A CA 1
ATOM 1579 C C . PRO A 1 215 ? -3.676 -30.969 -2.43 1 98.25 215 PRO A C 1
ATOM 1581 O O . PRO A 1 215 ? -4.582 -30.891 -3.26 1 98.25 215 PRO A O 1
ATOM 1584 N N . PRO A 1 216 ? -3.248 -32.156 -1.893 1 98.38 216 PRO A N 1
ATOM 1585 C CA . PRO A 1 216 ? -4.008 -33.375 -2.201 1 98.38 216 PRO A CA 1
ATOM 1586 C C . PRO A 1 216 ? -5.457 -33.312 -1.732 1 98.38 216 PRO A C 1
ATOM 1588 O O . PRO A 1 216 ? -5.77 -32.562 -0.795 1 98.38 216 PRO A O 1
ATOM 1591 N N . ASP A 1 217 ? -6.305 -34.125 -2.402 1 97.81 217 ASP A N 1
ATOM 1592 C CA . ASP A 1 217 ? -7.711 -34.188 -2.01 1 97.81 217 ASP A CA 1
ATOM 1593 C C . ASP A 1 217 ? -7.848 -34.531 -0.528 1 97.81 217 ASP A C 1
ATOM 1595 O O . ASP A 1 217 ? -7.117 -35.375 -0.016 1 97.81 217 ASP A O 1
ATOM 1599 N N . GLY A 1 218 ? -8.68 -33.812 0.132 1 98.31 218 GLY A N 1
ATOM 1600 C CA . GLY A 1 218 ? -8.992 -34.094 1.52 1 98.31 218 GLY A CA 1
ATOM 1601 C C . GLY A 1 218 ? -8.07 -33.406 2.504 1 98.31 218 GLY A C 1
ATOM 1602 O O . GLY A 1 218 ? -8.375 -33.344 3.697 1 98.31 218 GLY A O 1
ATOM 1603 N N . PHE A 1 219 ? -6.914 -32.938 2.133 1 98.75 219 PHE A N 1
ATOM 1604 C CA . PHE A 1 219 ? -5.945 -32.344 3.041 1 98.75 219 PHE A CA 1
ATOM 1605 C C . PHE A 1 219 ? -6.547 -31.125 3.754 1 98.75 219 PHE A C 1
ATOM 1607 O O . PHE A 1 219 ? -6.598 -31.094 4.984 1 98.75 219 PHE A O 1
ATOM 1614 N N . PHE A 1 220 ? -7.062 -30.094 3.004 1 98.88 220 PHE A N 1
ATOM 1615 C CA . PHE A 1 220 ? -7.551 -28.875 3.633 1 98.88 220 PHE A CA 1
ATOM 1616 C C . PHE A 1 220 ? -8.859 -29.125 4.363 1 98.88 220 PHE A C 1
ATOM 1618 O O . PHE A 1 220 ? -9.195 -28.422 5.316 1 98.88 220 PHE A O 1
ATOM 1625 N N . LYS A 1 221 ? -9.625 -30.172 3.906 1 98.62 221 LYS A N 1
ATOM 1626 C CA . LYS A 1 221 ? -10.789 -30.562 4.691 1 98.62 221 LYS A CA 1
ATOM 1627 C C . LYS A 1 221 ? -10.383 -31.062 6.07 1 98.62 221 LYS A C 1
ATOM 1629 O O . LYS A 1 221 ? -11.039 -30.766 7.07 1 98.62 221 LYS A O 1
ATOM 1634 N N . ALA A 1 222 ? -9.32 -31.891 6.109 1 98.62 222 ALA A N 1
ATOM 1635 C CA . ALA A 1 222 ? -8.789 -32.375 7.383 1 98.62 222 ALA A CA 1
ATOM 1636 C C . ALA A 1 222 ? -8.234 -31.234 8.219 1 98.62 222 ALA A C 1
ATOM 1638 O O . ALA A 1 222 ? -8.422 -31.188 9.438 1 98.62 222 ALA A O 1
ATOM 1639 N N . VAL A 1 223 ? -7.57 -30.281 7.605 1 98.75 223 VAL A N 1
ATOM 1640 C CA . VAL A 1 223 ? -7.047 -29.109 8.289 1 98.75 223 VAL A CA 1
ATOM 1641 C C . VAL A 1 223 ? -8.195 -28.297 8.891 1 98.75 223 VAL A C 1
ATOM 1643 O O . VAL A 1 223 ? -8.109 -27.844 10.031 1 98.75 223 VAL A O 1
ATOM 1646 N N . GLU A 1 224 ? -9.242 -28.094 8.078 1 98.75 224 GLU A N 1
ATOM 1647 C CA . GLU A 1 224 ? -10.406 -27.375 8.578 1 98.75 224 GLU A CA 1
ATOM 1648 C C . GLU A 1 224 ? -10.977 -28.047 9.828 1 98.75 224 GLU A C 1
ATOM 1650 O O . GLU A 1 224 ? -11.289 -27.375 10.812 1 98.75 224 GLU A O 1
ATOM 1655 N N . ALA A 1 225 ? -11.117 -29.391 9.75 1 98.5 225 ALA A N 1
ATOM 1656 C CA . ALA A 1 225 ? -11.648 -30.141 10.891 1 98.5 225 ALA A CA 1
ATOM 1657 C C . ALA A 1 225 ? -10.789 -29.922 12.133 1 98.5 225 ALA A C 1
ATOM 1659 O O . ALA A 1 225 ? -11.312 -29.734 13.234 1 98.5 225 ALA A O 1
ATOM 1660 N N . LEU A 1 226 ? -9.492 -29.969 11.977 1 97.81 226 LEU A N 1
ATOM 1661 C CA . LEU A 1 226 ? -8.555 -29.75 13.07 1 97.81 226 LEU A CA 1
ATOM 1662 C C . LEU A 1 226 ? -8.703 -28.344 13.641 1 97.81 226 LEU A C 1
ATOM 1664 O O . LEU A 1 226 ? -8.742 -28.172 14.859 1 97.81 226 LEU A O 1
ATOM 1668 N N . CYS A 1 227 ? -8.773 -27.328 12.766 1 98.5 227 CYS A N 1
ATOM 1669 C CA . CYS A 1 227 ? -8.906 -25.938 13.18 1 98.5 227 CYS A CA 1
ATOM 1670 C C . CYS A 1 227 ? -10.219 -25.719 13.922 1 98.5 227 CYS A C 1
ATOM 1672 O O . CYS A 1 227 ? -10.25 -25.047 14.953 1 98.5 227 CYS A O 1
ATOM 1674 N N . ARG A 1 228 ? -11.32 -26.328 13.43 1 98.44 228 ARG A N 1
ATOM 1675 C CA . ARG A 1 228 ? -12.633 -26.203 14.062 1 98.44 228 ARG A CA 1
ATOM 1676 C C . ARG A 1 228 ? -12.625 -26.797 15.461 1 98.44 228 ARG A C 1
ATOM 1678 O O . ARG A 1 228 ? -13.18 -26.219 16.391 1 98.44 228 ARG A O 1
ATOM 1685 N N . ARG A 1 229 ? -11.992 -27.875 15.594 1 97.94 229 ARG A N 1
ATOM 1686 C CA . ARG A 1 229 ? -11.93 -28.562 16.891 1 97.94 229 ARG A CA 1
ATOM 1687 C C . ARG A 1 229 ? -11.297 -27.656 17.938 1 97.94 229 ARG A C 1
ATOM 1689 O O . ARG A 1 229 ? -11.664 -27.719 19.125 1 97.94 229 ARG A O 1
ATOM 1696 N N . HIS A 1 230 ? -10.391 -26.828 17.547 1 98.06 230 HIS A N 1
ATOM 1697 C CA . HIS A 1 230 ? -9.602 -26.078 18.531 1 98.06 230 HIS A CA 1
ATOM 1698 C C . HIS A 1 230 ? -9.898 -24.594 18.453 1 98.06 230 HIS A C 1
ATOM 1700 O O . HIS A 1 230 ? -9.227 -23.781 19.109 1 98.06 230 HIS A O 1
ATOM 1706 N N . GLY A 1 231 ? -10.875 -24.156 17.672 1 98.25 231 GLY A N 1
ATOM 1707 C CA . GLY A 1 231 ? -11.25 -22.75 17.578 1 98.25 231 GLY A CA 1
ATOM 1708 C C . GLY A 1 231 ? -10.203 -21.906 16.875 1 98.25 231 GLY A C 1
ATOM 1709 O O . GLY A 1 231 ? -10.031 -20.734 17.188 1 98.25 231 GLY A O 1
ATOM 1710 N N . ILE A 1 232 ? -9.398 -22.469 15.992 1 98.81 232 ILE A N 1
ATOM 1711 C CA . ILE A 1 232 ? -8.383 -21.781 15.211 1 98.81 232 ILE A CA 1
ATOM 1712 C C . ILE A 1 232 ? -9.008 -21.203 13.945 1 98.81 232 ILE A C 1
ATOM 1714 O O . ILE A 1 232 ? -9.711 -21.906 13.219 1 98.81 232 ILE A O 1
ATOM 1718 N N . LEU A 1 233 ? -8.836 -19.891 13.68 1 98.94 233 LEU A N 1
ATOM 1719 C CA . LEU A 1 233 ? -9.367 -19.25 12.477 1 98.94 233 LEU A CA 1
ATOM 1720 C C . LEU A 1 233 ? -8.594 -19.703 11.242 1 98.94 233 LEU A C 1
ATOM 1722 O O . LEU A 1 233 ? -7.371 -19.859 11.289 1 98.94 233 LEU A O 1
ATOM 1726 N N . ILE A 1 234 ? -9.266 -19.953 10.188 1 98.94 234 ILE A N 1
ATOM 1727 C CA . ILE A 1 234 ? -8.633 -20.25 8.906 1 98.94 234 ILE A CA 1
ATOM 1728 C C . ILE A 1 234 ? -8.633 -19 8.031 1 98.94 234 ILE A C 1
ATOM 1730 O O . ILE A 1 234 ? -9.688 -18.422 7.754 1 98.94 234 ILE A O 1
ATOM 1734 N N . VAL A 1 235 ? -7.484 -18.547 7.641 1 98.94 235 VAL A N 1
ATOM 1735 C CA . VAL A 1 235 ? -7.297 -17.422 6.727 1 98.94 235 VAL A CA 1
ATOM 1736 C C . VAL A 1 235 ? -6.895 -17.938 5.348 1 98.94 235 VAL A C 1
ATOM 1738 O O . VAL A 1 235 ? -5.801 -18.5 5.18 1 98.94 235 VAL A O 1
ATOM 1741 N N . SER A 1 236 ? -7.727 -17.781 4.379 1 98.94 236 SER A N 1
ATOM 1742 C CA . SER A 1 236 ? -7.387 -18.188 3.014 1 98.94 236 SER A CA 1
ATOM 1743 C C . SER A 1 236 ? -6.793 -17.016 2.23 1 98.94 236 SER A C 1
ATOM 1745 O O . SER A 1 236 ? -7.484 -16.047 1.941 1 98.94 236 SER A O 1
ATOM 1747 N N . ASP A 1 237 ? -5.555 -17.109 1.925 1 98.88 237 ASP A N 1
ATOM 1748 C CA . ASP A 1 237 ? -4.879 -16.141 1.074 1 98.88 237 ASP A CA 1
ATOM 1749 C C . ASP A 1 237 ? -5.16 -16.422 -0.402 1 98.88 237 ASP A C 1
ATOM 1751 O O . ASP A 1 237 ? -4.496 -17.25 -1.022 1 98.88 237 ASP A O 1
ATOM 1755 N N . GLU A 1 238 ? -6.113 -15.68 -0.986 1 98.81 238 GLU A N 1
ATOM 1756 C CA . GLU A 1 238 ? -6.574 -15.844 -2.361 1 98.81 238 GLU A CA 1
ATOM 1757 C C . GLU A 1 238 ? -5.902 -14.836 -3.291 1 98.81 238 GLU A C 1
ATOM 1759 O O . GLU A 1 238 ? -6.266 -14.727 -4.465 1 98.81 238 GLU A O 1
ATOM 1764 N N . VAL A 1 239 ? -4.867 -14.164 -2.838 1 98.75 239 VAL A N 1
ATOM 1765 C CA . VAL A 1 239 ? -4.281 -12.992 -3.488 1 98.75 239 VAL A CA 1
ATOM 1766 C C . VAL A 1 239 ? -3.84 -13.359 -4.902 1 98.75 239 VAL A C 1
ATOM 1768 O O . VAL A 1 239 ? -4.102 -12.617 -5.855 1 98.75 239 VAL A O 1
ATOM 1771 N N . LYS A 1 240 ? -3.209 -14.438 -5.113 1 97.56 240 LYS A N 1
ATOM 1772 C CA . LYS A 1 240 ? -2.635 -14.773 -6.414 1 97.56 240 LYS A CA 1
ATOM 1773 C C . LYS A 1 240 ? -3.566 -15.688 -7.207 1 97.56 240 LYS A C 1
ATOM 1775 O O . LYS A 1 240 ? -3.703 -15.539 -8.422 1 97.56 240 LYS A O 1
ATOM 1780 N N . VAL A 1 241 ? -4.215 -16.641 -6.52 1 98 241 VAL A N 1
ATOM 1781 C CA . VAL A 1 241 ? -4.832 -17.75 -7.25 1 98 241 VAL A CA 1
ATOM 1782 C C . VAL A 1 241 ? -6.352 -17.641 -7.168 1 98 241 VAL A C 1
ATOM 1784 O O . VAL A 1 241 ? -7.07 -18.469 -7.719 1 98 241 VAL A O 1
ATOM 1787 N N . GLY A 1 242 ? -6.863 -16.625 -6.508 1 98.19 242 GLY A N 1
ATOM 1788 C CA . GLY A 1 242 ? -8.297 -16.391 -6.441 1 98.19 242 GLY A CA 1
ATOM 1789 C C . GLY A 1 242 ? -8.836 -15.664 -7.66 1 98.19 242 GLY A C 1
ATOM 1790 O O . GLY A 1 242 ? -8.242 -15.711 -8.734 1 98.19 242 GLY A O 1
ATOM 1791 N N . LEU A 1 243 ? -10.023 -15.203 -7.539 1 98.56 243 LEU A N 1
ATOM 1792 C CA . LEU A 1 243 ? -10.688 -14.344 -8.516 1 98.56 243 LEU A CA 1
ATOM 1793 C C . LEU A 1 243 ? -10.859 -15.062 -9.844 1 98.56 243 LEU A C 1
ATOM 1795 O O . LEU A 1 243 ? -10.695 -14.461 -10.906 1 98.56 243 LEU A O 1
ATOM 1799 N N . GLY A 1 244 ? -11.055 -16.359 -9.812 1 98.5 244 GLY A N 1
ATOM 1800 C CA . GLY A 1 244 ? -11.414 -17.078 -11.016 1 98.5 244 GLY A CA 1
ATOM 1801 C C . GLY A 1 244 ? -10.25 -17.812 -11.656 1 98.5 244 GLY A C 1
ATOM 1802 O O . GLY A 1 244 ? -10.438 -18.688 -12.5 1 98.5 244 GLY A O 1
ATOM 1803 N N . ARG A 1 245 ? -9.047 -17.562 -11.25 1 98.38 245 ARG A N 1
ATOM 1804 C CA . ARG A 1 245 ? -7.84 -18.016 -11.938 1 98.38 245 ARG A CA 1
ATOM 1805 C C . ARG A 1 245 ? -7.754 -19.531 -11.938 1 98.38 245 ARG A C 1
ATOM 1807 O O . ARG A 1 245 ? -7.344 -20.141 -12.93 1 98.38 245 ARG A O 1
ATOM 1814 N N . SER A 1 246 ? -8.172 -20.156 -10.844 1 97.94 246 SER A N 1
ATOM 1815 C CA . SER A 1 246 ? -8.039 -21.609 -10.695 1 97.94 246 SER A CA 1
ATOM 1816 C C . SER A 1 246 ? -9.219 -22.344 -11.32 1 97.94 246 SER A C 1
ATOM 1818 O O . SER A 1 246 ? -9.266 -23.578 -11.312 1 97.94 246 SER A O 1
ATOM 1820 N N . GLY A 1 247 ? -10.141 -21.594 -11.875 1 97.88 247 GLY A N 1
ATOM 1821 C CA . GLY A 1 247 ? -11.344 -22.219 -12.414 1 97.88 247 GLY A CA 1
ATOM 1822 C C . GLY A 1 247 ? -12.516 -22.172 -11.445 1 97.88 247 GLY A C 1
ATOM 1823 O O . GLY A 1 247 ? -13.602 -22.672 -11.75 1 97.88 247 GLY A O 1
ATOM 1824 N N . ARG A 1 248 ? -12.359 -21.688 -10.305 1 97.88 248 ARG A N 1
ATOM 1825 C CA . ARG A 1 248 ? -13.352 -21.297 -9.312 1 97.88 248 ARG A CA 1
ATOM 1826 C C . ARG A 1 248 ? -13.117 -19.859 -8.859 1 97.88 248 ARG A C 1
ATOM 1828 O O . ARG A 1 248 ? -12.016 -19.328 -8.984 1 97.88 248 ARG A O 1
ATOM 1835 N N . PHE A 1 249 ? -14.18 -19.172 -8.438 1 98.12 249 PHE A N 1
ATOM 1836 C CA . PHE A 1 249 ? -13.953 -17.797 -8.023 1 98.12 249 PHE A CA 1
ATOM 1837 C C . PHE A 1 249 ? -12.891 -17.734 -6.934 1 98.12 249 PHE A C 1
ATOM 1839 O O . PHE A 1 249 ? -11.914 -16.984 -7.055 1 98.12 249 PHE A O 1
ATOM 1846 N N . ASN A 1 250 ? -13.227 -18.438 -5.832 1 98.5 250 ASN A N 1
ATOM 1847 C CA . ASN A 1 250 ? -12.195 -18.641 -4.812 1 98.5 250 ASN A CA 1
ATOM 1848 C C . ASN A 1 250 ? -11.531 -20 -4.945 1 98.5 250 ASN A C 1
ATOM 1850 O O . ASN A 1 250 ? -12.211 -21.031 -5.07 1 98.5 250 ASN A O 1
ATOM 1854 N N . ALA A 1 251 ? -10.219 -20 -4.828 1 98.75 251 ALA A N 1
ATOM 1855 C CA . ALA A 1 251 ? -9.469 -21.234 -5.047 1 98.75 251 ALA A CA 1
ATOM 1856 C C . ALA A 1 251 ? -9.75 -22.25 -3.945 1 98.75 251 ALA A C 1
ATOM 1858 O O . ALA A 1 251 ? -9.727 -23.453 -4.184 1 98.75 251 ALA A O 1
ATOM 1859 N N . PHE A 1 252 ? -10.055 -21.812 -2.717 1 98.69 252 PHE A N 1
ATOM 1860 C CA . PHE A 1 252 ? -10.297 -22.734 -1.614 1 98.69 252 PHE A CA 1
ATOM 1861 C C . PHE A 1 252 ? -11.523 -23.594 -1.89 1 98.69 252 PHE A C 1
ATOM 1863 O O . PHE A 1 252 ? -11.727 -24.625 -1.245 1 98.69 252 PHE A O 1
ATOM 1870 N N . GLU A 1 253 ? -12.375 -23.156 -2.836 1 98.38 253 GLU A N 1
ATOM 1871 C CA . GLU A 1 253 ? -13.586 -23.906 -3.162 1 98.38 253 GLU A CA 1
ATOM 1872 C C . GLU A 1 253 ? -13.242 -25.297 -3.693 1 98.38 253 GLU A C 1
ATOM 1874 O O . GLU A 1 253 ? -14.023 -26.234 -3.531 1 98.38 253 GLU A O 1
ATOM 1879 N N . HIS A 1 254 ? -12.102 -25.422 -4.293 1 98.25 254 HIS A N 1
ATOM 1880 C CA . HIS A 1 254 ? -11.664 -26.719 -4.797 1 98.25 254 HIS A CA 1
ATOM 1881 C C . HIS A 1 254 ? -11.516 -27.734 -3.666 1 98.25 254 HIS A C 1
ATOM 1883 O O . HIS A 1 254 ? -11.57 -28.938 -3.896 1 98.25 254 HIS A O 1
ATOM 1889 N N . SER A 1 255 ? -11.305 -27.266 -2.447 1 98.25 255 SER A N 1
ATOM 1890 C CA . SER A 1 255 ? -11.055 -28.141 -1.309 1 98.25 255 SER A CA 1
ATOM 1891 C C . SER A 1 255 ? -12.32 -28.359 -0.488 1 98.25 255 SER A C 1
ATOM 1893 O O . SER A 1 255 ? -12.305 -29.094 0.505 1 98.25 255 SER A O 1
ATOM 1895 N N . GLY A 1 256 ? -13.406 -27.672 -0.83 1 97.81 256 GLY A N 1
ATOM 1896 C CA . GLY A 1 256 ? -14.68 -27.828 -0.133 1 97.81 256 GLY A CA 1
ATOM 1897 C C . GLY A 1 256 ? -14.641 -27.312 1.291 1 97.81 256 GLY A C 1
ATOM 1898 O O . GLY A 1 256 ? -15.281 -27.875 2.18 1 97.81 256 GLY A O 1
ATOM 1899 N N . ILE A 1 257 ? -13.805 -26.312 1.523 1 98.44 257 ILE A N 1
ATOM 1900 C CA . ILE A 1 257 ? -13.711 -25.766 2.871 1 98.44 257 ILE A CA 1
ATOM 1901 C C . ILE A 1 257 ? -14.344 -24.375 2.906 1 98.44 257 ILE A C 1
ATOM 1903 O O . ILE A 1 257 ? -14.633 -23.797 1.858 1 98.44 257 ILE A O 1
ATOM 1907 N N . GLU A 1 258 ? -14.602 -23.875 4.07 1 98.38 258 GLU A N 1
ATOM 1908 C CA . GLU A 1 258 ? -15.078 -22.516 4.316 1 98.38 258 GLU A CA 1
ATOM 1909 C C . GLU A 1 258 ? -14.148 -21.766 5.266 1 98.38 258 GLU A C 1
ATOM 1911 O O . GLU A 1 258 ? -14.305 -21.844 6.488 1 98.38 258 GLU A O 1
ATOM 1916 N N . PRO A 1 259 ? -13.305 -20.969 4.746 1 98.81 259 PRO A N 1
ATOM 1917 C CA . PRO A 1 259 ? -12.422 -20.188 5.613 1 98.81 259 PRO A CA 1
ATOM 1918 C C . PRO A 1 259 ? -13.18 -19.125 6.418 1 98.81 259 PRO A C 1
ATOM 1920 O O . PRO A 1 259 ? -14.297 -18.766 6.062 1 98.81 259 PRO A O 1
ATOM 1923 N N . ASP A 1 260 ? -12.555 -18.656 7.527 1 98.88 260 ASP A N 1
ATOM 1924 C CA . ASP A 1 260 ? -13.102 -17.594 8.344 1 98.88 260 ASP A CA 1
ATOM 1925 C C . ASP A 1 260 ? -12.789 -16.219 7.742 1 98.88 260 ASP A C 1
ATOM 1927 O O . ASP A 1 260 ? -13.562 -15.273 7.906 1 98.88 260 ASP A O 1
ATOM 1931 N N . ILE A 1 261 ? -11.688 -16.094 7.148 1 98.94 261 ILE A N 1
ATOM 1932 C CA . ILE A 1 261 ? -11.203 -14.852 6.566 1 98.94 261 ILE A CA 1
ATOM 1933 C C . ILE A 1 261 ? -10.648 -15.117 5.168 1 98.94 261 ILE A C 1
ATOM 1935 O O . ILE A 1 261 ? -9.938 -16.094 4.953 1 98.94 261 ILE A O 1
ATOM 1939 N N . VAL A 1 262 ? -11.008 -14.305 4.215 1 98.94 262 VAL A N 1
ATOM 1940 C CA . VAL A 1 262 ? -10.531 -14.398 2.838 1 98.94 262 VAL A CA 1
ATOM 1941 C C . VAL A 1 262 ? -9.789 -13.117 2.461 1 98.94 262 VAL A C 1
ATOM 1943 O O . VAL A 1 262 ? -10.273 -12.016 2.709 1 98.94 262 VAL A O 1
ATOM 1946 N N . VAL A 1 263 ? -8.625 -13.273 1.916 1 98.94 263 VAL A N 1
ATOM 1947 C CA . VAL A 1 263 ? -7.793 -12.133 1.537 1 98.94 263 VAL A CA 1
ATOM 1948 C C . VAL A 1 263 ? -7.672 -12.062 0.016 1 98.94 263 VAL A C 1
ATOM 1950 O O . VAL A 1 263 ? -7.355 -13.062 -0.636 1 98.94 263 VAL A O 1
ATOM 1953 N N . PHE A 1 264 ? -7.961 -10.898 -0.544 1 98.88 264 PHE A N 1
ATOM 1954 C CA . PHE A 1 264 ? -7.852 -10.641 -1.976 1 98.88 264 PHE A CA 1
ATOM 1955 C C . PHE A 1 264 ? -6.777 -9.602 -2.26 1 98.88 264 PHE A C 1
ATOM 1957 O O . PHE A 1 264 ? -6.426 -8.812 -1.382 1 98.88 264 PHE A O 1
ATOM 1964 N N . GLY A 1 265 ? -6.285 -9.539 -3.428 1 98.5 265 GLY A N 1
ATOM 1965 C CA . GLY A 1 265 ? -5.312 -8.57 -3.91 1 98.5 265 GLY A CA 1
ATOM 1966 C C . GLY A 1 265 ? -4.953 -8.758 -5.371 1 98.5 265 GLY A C 1
ATOM 1967 O O . GLY A 1 265 ? -5.812 -9.086 -6.191 1 98.5 265 GLY A O 1
ATOM 1968 N N . LYS A 1 266 ? -3.777 -8.336 -5.734 1 98 266 LYS A N 1
ATOM 1969 C CA . LYS A 1 266 ? -3.188 -8.516 -7.055 1 98 266 LYS A CA 1
ATOM 1970 C C . LYS A 1 266 ? -4.207 -8.234 -8.156 1 98 266 LYS A C 1
ATOM 1972 O O . LYS A 1 266 ? -4.492 -7.078 -8.469 1 98 266 LYS A O 1
ATOM 1977 N N . GLY A 1 267 ? -4.797 -9.32 -8.648 1 98.44 267 GLY A N 1
ATOM 1978 C CA . GLY A 1 267 ? -5.684 -9.25 -9.797 1 98.44 267 GLY A CA 1
ATOM 1979 C C . GLY A 1 267 ? -6.953 -8.469 -9.523 1 98.44 267 GLY A C 1
ATOM 1980 O O . GLY A 1 267 ? -7.645 -8.047 -10.453 1 98.44 267 GLY A O 1
ATOM 1981 N N . LEU A 1 268 ? -7.262 -8.18 -8.266 1 98.88 268 LEU A N 1
ATOM 1982 C CA . LEU A 1 268 ? -8.492 -7.496 -7.883 1 98.88 268 LEU A CA 1
ATOM 1983 C C . LEU A 1 268 ? -8.562 -6.113 -8.523 1 98.88 268 LEU A C 1
ATOM 1985 O O . LEU A 1 268 ? -9.633 -5.68 -8.953 1 98.88 268 LEU A O 1
ATOM 1989 N N . GLY A 1 269 ? -7.43 -5.457 -8.609 1 98.62 269 GLY A N 1
ATOM 1990 C CA . GLY A 1 269 ? -7.406 -4.09 -9.109 1 98.62 269 GLY A CA 1
ATOM 1991 C C . GLY A 1 269 ? -7.145 -4 -10.602 1 98.62 269 GLY A C 1
ATOM 1992 O O . GLY A 1 269 ? -7.199 -2.912 -11.18 1 98.62 269 GLY A O 1
ATOM 1993 N N . GLY A 1 270 ? -6.789 -5.148 -11.25 1 98.25 270 GLY A N 1
ATOM 1994 C CA . GLY A 1 270 ? -6.488 -5.121 -12.672 1 98.25 270 GLY A CA 1
ATOM 1995 C C . GLY A 1 270 ? -5.293 -4.254 -13.016 1 98.25 270 GLY A C 1
ATOM 1996 O O . GLY A 1 270 ? -5.297 -3.551 -14.031 1 98.25 270 GLY A O 1
ATOM 1997 N N . GLY A 1 271 ? -4.328 -4.23 -12.195 1 98.12 271 GLY A N 1
ATOM 1998 C CA . GLY A 1 271 ? -3.133 -3.426 -12.398 1 98.12 271 GLY A CA 1
ATOM 1999 C C . GLY A 1 271 ? -3.07 -2.215 -11.484 1 98.12 271 GLY A C 1
ATOM 2000 O O . GLY A 1 271 ? -2.055 -1.518 -11.445 1 98.12 271 GLY A O 1
ATOM 2001 N N . LEU A 1 272 ? -4.113 -1.911 -10.781 1 98.75 272 LEU A N 1
ATOM 2002 C CA . LEU A 1 272 ? -4.148 -0.823 -9.812 1 98.75 272 LEU A CA 1
ATOM 2003 C C . LEU A 1 272 ? -4.059 -1.361 -8.391 1 98.75 272 LEU A C 1
ATOM 2005 O O . LEU A 1 272 ? -4.516 -2.473 -8.109 1 98.75 272 LEU A O 1
ATOM 2009 N N . PRO A 1 273 ? -3.49 -0.574 -7.492 1 98.75 273 PRO A N 1
ATOM 2010 C CA . PRO A 1 273 ? -3.271 -1.048 -6.121 1 98.75 273 PRO A CA 1
ATOM 2011 C C . PRO A 1 273 ? -4.562 -1.119 -5.309 1 98.75 273 PRO A C 1
ATOM 2013 O O . PRO A 1 273 ? -5.145 -0.084 -4.98 1 98.75 273 PRO A O 1
ATOM 2016 N N . ILE A 1 274 ? -4.98 -2.316 -4.949 1 98.81 274 ILE A N 1
ATOM 2017 C CA . ILE A 1 274 ? -6.102 -2.531 -4.039 1 98.81 274 ILE A CA 1
ATOM 2018 C C . ILE A 1 274 ? -6.078 -3.967 -3.52 1 98.81 274 ILE A C 1
ATOM 2020 O O . ILE A 1 274 ? -5.684 -4.887 -4.238 1 98.81 274 ILE A O 1
ATOM 2024 N N . SER A 1 275 ? -6.344 -4.125 -2.311 1 98.88 275 SER A N 1
ATOM 2025 C CA . SER A 1 275 ? -6.562 -5.414 -1.665 1 98.88 275 SER A CA 1
ATOM 2026 C C . SER A 1 275 ? -7.82 -5.395 -0.803 1 98.88 275 SER A C 1
ATOM 2028 O O . SER A 1 275 ? -8.422 -4.34 -0.601 1 98.88 275 SER A O 1
ATOM 2030 N N . ALA A 1 276 ? -8.258 -6.492 -0.361 1 98.94 276 ALA A N 1
ATOM 2031 C CA . ALA A 1 276 ? -9.43 -6.594 0.505 1 98.94 276 ALA A CA 1
ATOM 2032 C C . ALA A 1 276 ? -9.297 -7.762 1.476 1 98.94 276 ALA A C 1
ATOM 2034 O O . ALA A 1 276 ? -8.75 -8.812 1.125 1 98.94 276 ALA A O 1
ATOM 2035 N N . VAL A 1 277 ? -9.711 -7.582 2.656 1 98.94 277 VAL A N 1
ATOM 2036 C CA . VAL A 1 277 ? -9.914 -8.625 3.654 1 98.94 277 VAL A CA 1
ATOM 2037 C C . VAL A 1 277 ? -11.398 -8.75 3.982 1 98.94 277 VAL A C 1
ATOM 2039 O O . VAL A 1 277 ? -12.055 -7.754 4.301 1 98.94 277 VAL A O 1
ATOM 2042 N N . VAL A 1 278 ? -11.953 -9.852 3.811 1 98.94 278 VAL A N 1
ATOM 2043 C CA . VAL A 1 278 ? -13.328 -10.133 4.195 1 98.94 278 VAL A CA 1
ATOM 2044 C C . VAL A 1 278 ? -13.352 -11.102 5.375 1 98.94 278 VAL A C 1
ATOM 2046 O O . VAL A 1 278 ? -12.719 -12.164 5.328 1 98.94 278 VAL A O 1
ATOM 2049 N N . GLY A 1 279 ? -14.008 -10.812 6.414 1 98.88 279 GLY A N 1
ATOM 2050 C CA . GLY A 1 279 ? -14.07 -11.648 7.602 1 98.88 279 GLY A CA 1
ATOM 2051 C C . GLY A 1 279 ? -15.242 -11.328 8.5 1 98.88 279 GLY A C 1
ATOM 2052 O O . GLY A 1 279 ? -16.016 -10.398 8.227 1 98.88 279 GLY A O 1
ATOM 2053 N N . PRO A 1 280 ? -15.391 -12.086 9.578 1 98.75 280 PRO A N 1
ATOM 2054 C CA . PRO A 1 280 ? -16.516 -11.859 10.484 1 98.75 280 PRO A CA 1
ATOM 2055 C C . PRO A 1 280 ? -16.484 -10.484 11.141 1 98.75 280 PRO A C 1
ATOM 2057 O O . PRO A 1 280 ? -15.406 -9.984 11.484 1 98.75 280 PRO A O 1
ATOM 2060 N N . GLU A 1 281 ? -17.672 -9.945 11.312 1 98.44 281 GLU A N 1
ATOM 2061 C CA . GLU A 1 281 ? -17.812 -8.602 11.859 1 98.44 281 GLU A CA 1
ATOM 2062 C C . GLU A 1 281 ? -17.078 -8.477 13.195 1 98.44 281 GLU A C 1
ATOM 2064 O O . GLU A 1 281 ? -16.406 -7.48 13.445 1 98.44 281 GLU A O 1
ATOM 2069 N N . ALA A 1 282 ? -17.156 -9.492 14.039 1 98.31 282 ALA A N 1
ATOM 2070 C CA . ALA A 1 282 ? -16.578 -9.445 15.383 1 98.31 282 ALA A CA 1
ATOM 2071 C C . ALA A 1 282 ? -15.062 -9.281 15.312 1 98.31 282 ALA A C 1
ATOM 2073 O O . ALA A 1 282 ? -14.461 -8.625 16.172 1 98.31 282 ALA A O 1
ATOM 2074 N N . ILE A 1 283 ? -14.453 -9.828 14.266 1 98.62 283 ILE A N 1
ATOM 2075 C CA . ILE A 1 283 ? -13.008 -9.719 14.07 1 98.62 283 ILE A CA 1
ATOM 2076 C C . ILE A 1 283 ? -12.688 -8.414 13.352 1 98.62 283 ILE A C 1
ATOM 2078 O O . ILE A 1 283 ? -11.836 -7.641 13.805 1 98.62 283 ILE A O 1
ATOM 2082 N N . MET A 1 284 ? -13.438 -8.141 12.289 1 98.56 284 MET A N 1
ATOM 2083 C CA . MET A 1 284 ? -13.133 -7.035 11.383 1 98.56 284 MET A CA 1
ATOM 2084 C C . MET A 1 284 ? -13.445 -5.691 12.039 1 98.56 284 MET A C 1
ATOM 2086 O O . MET A 1 284 ? -12.906 -4.66 11.633 1 98.56 284 MET A O 1
ATOM 2090 N N . ASN A 1 285 ? -14.312 -5.621 13.039 1 98.06 285 ASN A N 1
ATOM 2091 C CA . ASN A 1 285 ? -14.664 -4.398 13.75 1 98.06 285 ASN A CA 1
ATOM 2092 C C . ASN A 1 285 ? -14.172 -4.422 15.188 1 98.06 285 ASN A C 1
ATOM 2094 O O . ASN A 1 285 ? -14.68 -3.684 16.031 1 98.06 285 ASN A O 1
ATOM 2098 N N . HIS A 1 286 ? -13.219 -5.332 15.5 1 97.69 286 HIS A N 1
ATOM 2099 C CA . HIS A 1 286 ? -12.719 -5.496 16.859 1 97.69 286 HIS A CA 1
ATOM 2100 C C . HIS A 1 286 ? -12.055 -4.215 17.359 1 97.69 286 HIS A C 1
ATOM 2102 O O . HIS A 1 286 ? -12.117 -3.912 18.562 1 97.69 286 HIS A O 1
ATOM 2108 N N . SER A 1 287 ? -11.477 -3.488 16.516 1 95.75 287 SER A N 1
ATOM 2109 C CA . SER A 1 287 ? -10.742 -2.285 16.906 1 95.75 287 SER A CA 1
ATOM 2110 C C . SER A 1 287 ? -10.828 -1.22 15.812 1 95.75 287 SER A C 1
ATOM 2112 O O . SER A 1 287 ? -10.445 -1.464 14.672 1 95.75 287 SER A O 1
ATOM 2114 N N . VAL A 1 288 ? -11.266 -0.067 16.188 1 94.94 288 VAL A N 1
ATOM 2115 C CA . VAL A 1 288 ? -11.375 1.065 15.273 1 94.94 288 VAL A CA 1
ATOM 2116 C C . VAL A 1 288 ? -10 1.685 15.047 1 94.94 288 VAL A C 1
ATOM 2118 O O . VAL A 1 288 ? -9.148 1.67 15.945 1 94.94 288 VAL A O 1
ATOM 2121 N N . ALA A 1 289 ? -9.75 2.197 13.812 1 94.62 289 ALA A N 1
ATOM 2122 C CA . ALA A 1 289 ? -8.492 2.854 13.469 1 94.62 289 ALA A CA 1
ATOM 2123 C C . ALA A 1 289 ? -7.305 1.931 13.719 1 94.62 289 ALA A C 1
ATOM 2125 O O . ALA A 1 289 ? -6.266 2.371 14.227 1 94.62 289 ALA A O 1
ATOM 2126 N N . PHE A 1 290 ? -7.438 0.652 13.438 1 96.25 290 PHE A N 1
ATOM 2127 C CA . PHE A 1 290 ? -6.473 -0.398 13.742 1 96.25 290 PHE A CA 1
ATOM 2128 C C . PHE A 1 290 ? -5.414 -0.491 12.648 1 96.25 290 PHE A C 1
ATOM 2130 O O . PHE A 1 290 ? -4.23 -0.703 12.938 1 96.25 290 PHE A O 1
ATOM 2137 N N . SER A 1 291 ? -5.863 -0.392 11.484 1 96.81 291 SER A N 1
ATOM 2138 C CA . SER A 1 291 ? -5.027 -0.512 10.297 1 96.81 291 SER A CA 1
ATOM 2139 C C . SER A 1 291 ? -5.512 0.414 9.188 1 96.81 291 SER A C 1
ATOM 2141 O O . SER A 1 291 ? -6.559 0.173 8.578 1 96.81 291 SER A O 1
ATOM 2143 N N . LEU A 1 292 ? -4.715 1.43 8.961 1 96.12 292 LEU A N 1
ATOM 2144 C CA . LEU A 1 292 ? -5.172 2.424 8 1 96.12 292 LEU A CA 1
ATOM 2145 C C . LEU A 1 292 ? -3.99 3.105 7.316 1 96.12 292 LEU A C 1
ATOM 2147 O O . LEU A 1 292 ? -2.936 3.287 7.93 1 96.12 292 LEU A O 1
ATOM 2151 N N . GLN A 1 293 ? -4.121 3.398 6.125 1 97.31 293 GLN A N 1
ATOM 2152 C CA . GLN A 1 293 ? -3.289 4.277 5.305 1 97.31 293 GLN A CA 1
ATOM 2153 C C . GLN A 1 293 ? -4.141 5.27 4.523 1 97.31 293 GLN A C 1
ATOM 2155 O O . GLN A 1 293 ? -5.293 4.98 4.195 1 97.31 293 GLN A O 1
ATOM 2160 N N . THR A 1 294 ? -3.623 6.324 4.211 1 97.44 294 THR A N 1
ATOM 2161 C CA . THR A 1 294 ? -4.402 7.488 3.795 1 97.44 294 THR A CA 1
ATOM 2162 C C . THR A 1 294 ? -5.25 7.16 2.57 1 97.44 294 THR A C 1
ATOM 2164 O O . THR A 1 294 ? -6.453 7.434 2.553 1 97.44 294 THR A O 1
ATOM 2167 N N . VAL A 1 295 ? -4.75 6.492 1.605 1 97.69 295 VAL A N 1
ATOM 2168 C CA . VAL A 1 295 ? -5.504 6.359 0.364 1 97.69 295 VAL A CA 1
ATOM 2169 C C . VAL A 1 295 ? -6.164 4.98 0.308 1 97.69 295 VAL A C 1
ATOM 2171 O O . VAL A 1 295 ? -6.59 4.535 -0.76 1 97.69 295 VAL A O 1
ATOM 2174 N N . HIS A 1 296 ? -6.258 4.262 1.484 1 98.19 296 HIS A N 1
ATOM 2175 C CA . HIS A 1 296 ? -7.121 3.09 1.537 1 98.19 296 HIS A CA 1
ATOM 2176 C C . HIS A 1 296 ? -8.539 3.426 1.073 1 98.19 296 HIS A C 1
ATOM 2178 O O . HIS A 1 296 ? -9.078 4.477 1.424 1 98.19 296 HIS A O 1
ATOM 2184 N N . GLY A 1 297 ? -9.094 2.582 0.292 1 97.75 297 GLY A N 1
ATOM 2185 C CA . GLY A 1 297 ? -10.477 2.729 -0.12 1 97.75 297 GLY A CA 1
ATOM 2186 C C . GLY A 1 297 ? -10.703 3.918 -1.032 1 97.75 297 GLY A C 1
ATOM 2187 O O . GLY A 1 297 ? -11.82 4.445 -1.107 1 97.75 297 GLY A O 1
ATOM 2188 N N . ASN A 1 298 ? -9.633 4.43 -1.688 1 98.31 298 ASN A N 1
ATOM 2189 C CA . ASN A 1 298 ? -9.852 5.484 -2.67 1 98.31 298 ASN A CA 1
ATOM 2190 C C . ASN A 1 298 ? -10.82 5.043 -3.766 1 98.31 298 ASN A C 1
ATOM 2192 O O . ASN A 1 298 ? -10.789 3.889 -4.195 1 98.31 298 ASN A O 1
ATOM 2196 N N . PRO A 1 299 ? -11.664 5.965 -4.242 1 98.5 299 PRO A N 1
ATOM 2197 C CA . PRO A 1 299 ? -12.766 5.578 -5.129 1 98.5 299 PRO A CA 1
ATOM 2198 C C . PRO A 1 299 ? -12.281 5.105 -6.496 1 98.5 299 PRO A C 1
ATOM 2200 O O . PRO A 1 299 ? -12.984 4.344 -7.172 1 98.5 299 PRO A O 1
ATOM 2203 N N . VAL A 1 300 ? -11.109 5.508 -6.93 1 98.81 300 VAL A N 1
ATOM 2204 C CA . VAL A 1 300 ? -10.602 5.176 -8.258 1 98.81 300 VAL A CA 1
ATOM 2205 C C . VAL A 1 300 ? -10.234 3.695 -8.32 1 98.81 300 VAL A C 1
ATOM 2207 O O . VAL A 1 300 ? -10.703 2.967 -9.188 1 98.81 300 VAL A O 1
ATOM 2210 N N . CYS A 1 301 ? -9.422 3.223 -7.367 1 98.88 301 CYS A N 1
ATOM 2211 C CA . CYS A 1 301 ? -9.031 1.818 -7.328 1 98.88 301 CYS A CA 1
ATOM 2212 C C . CYS A 1 301 ? -10.219 0.931 -6.988 1 98.88 301 CYS A C 1
ATOM 2214 O O . CYS A 1 301 ? -10.32 -0.194 -7.48 1 98.88 301 CYS A O 1
ATOM 2216 N N . ALA A 1 302 ? -11.109 1.435 -6.129 1 98.88 302 ALA A N 1
ATOM 2217 C CA . ALA A 1 302 ? -12.312 0.676 -5.809 1 98.88 302 ALA A CA 1
ATOM 2218 C C . ALA A 1 302 ? -13.172 0.465 -7.055 1 98.88 302 ALA A C 1
ATOM 2220 O O . ALA A 1 302 ? -13.711 -0.625 -7.27 1 98.88 302 ALA A O 1
ATOM 2221 N N . ALA A 1 303 ? -13.297 1.513 -7.852 1 98.88 303 ALA A N 1
ATOM 2222 C CA . ALA A 1 303 ? -14.062 1.409 -9.094 1 98.88 303 ALA A CA 1
ATOM 2223 C C . ALA A 1 303 ? -13.414 0.415 -10.055 1 98.88 303 ALA A C 1
ATOM 2225 O O . ALA A 1 303 ? -14.109 -0.355 -10.719 1 98.88 303 ALA A O 1
ATOM 2226 N N . ALA A 1 304 ? -12.117 0.465 -10.148 1 98.94 304 ALA A N 1
ATOM 2227 C CA . ALA A 1 304 ? -11.398 -0.495 -10.977 1 98.94 304 ALA A CA 1
ATOM 2228 C C . ALA A 1 304 ? -11.672 -1.927 -10.531 1 98.94 304 ALA A C 1
ATOM 2230 O O . ALA A 1 304 ? -11.953 -2.801 -11.352 1 98.94 304 ALA A O 1
ATOM 2231 N N . ALA A 1 305 ? -11.586 -2.152 -9.25 1 98.94 305 ALA A N 1
ATOM 2232 C CA . ALA A 1 305 ? -11.789 -3.486 -8.688 1 98.94 305 ALA A CA 1
ATOM 2233 C C . ALA A 1 305 ? -13.203 -3.986 -8.961 1 98.94 305 ALA A C 1
ATOM 2235 O O . ALA A 1 305 ? -13.398 -5.152 -9.305 1 98.94 305 ALA A O 1
ATOM 2236 N N . LEU A 1 306 ? -14.164 -3.096 -8.773 1 98.94 306 LEU A N 1
ATOM 2237 C CA . LEU A 1 306 ? -15.539 -3.473 -9.062 1 98.94 306 LEU A CA 1
ATOM 2238 C C . LEU A 1 306 ? -15.711 -3.846 -10.531 1 98.94 306 LEU A C 1
ATOM 2240 O O . LEU A 1 306 ? -16.391 -4.816 -10.852 1 98.94 306 LEU A O 1
ATOM 2244 N N . ALA A 1 307 ? -15.086 -3.064 -11.398 1 98.94 307 ALA A N 1
ATOM 2245 C CA . ALA A 1 307 ? -15.133 -3.361 -12.828 1 98.94 307 ALA A CA 1
ATOM 2246 C C . ALA A 1 307 ? -14.531 -4.734 -13.125 1 98.94 307 ALA A C 1
ATOM 2248 O O . ALA A 1 307 ? -15.039 -5.465 -13.984 1 98.94 307 ALA A O 1
ATOM 2249 N N . VAL A 1 308 ? -13.469 -5.086 -12.453 1 98.94 308 VAL A N 1
ATOM 2250 C CA . VAL A 1 308 ? -12.844 -6.398 -12.617 1 98.94 308 VAL A CA 1
ATOM 2251 C C . VAL A 1 308 ? -13.844 -7.492 -12.242 1 98.94 308 VAL A C 1
ATOM 2253 O O . VAL A 1 308 ? -14.078 -8.422 -13.016 1 98.94 308 VAL A O 1
ATOM 2256 N N . LEU A 1 309 ? -14.43 -7.359 -11.055 1 98.94 309 LEU A N 1
ATOM 2257 C CA . LEU A 1 309 ? -15.359 -8.367 -10.57 1 98.94 309 LEU A CA 1
ATOM 2258 C C . LEU A 1 309 ? -16.547 -8.5 -11.516 1 98.94 309 LEU A C 1
ATOM 2260 O O . LEU A 1 309 ? -16.969 -9.617 -11.836 1 98.94 309 LEU A O 1
ATOM 2264 N N . GLN A 1 310 ? -17.047 -7.395 -11.93 1 98.88 310 GLN A N 1
ATOM 2265 C CA . GLN A 1 310 ? -18.203 -7.398 -12.82 1 98.88 310 GLN A CA 1
ATOM 2266 C C . GLN A 1 310 ? -17.859 -8.016 -14.172 1 98.88 310 GLN A C 1
ATOM 2268 O O . GLN A 1 310 ? -18.672 -8.727 -14.766 1 98.88 310 GLN A O 1
ATOM 2273 N N . THR A 1 311 ? -16.688 -7.738 -14.68 1 98.88 311 THR A N 1
ATOM 2274 C CA . THR A 1 311 ? -16.25 -8.281 -15.961 1 98.88 311 THR A CA 1
ATOM 2275 C C . THR A 1 311 ? -16.047 -9.789 -15.867 1 98.88 311 THR A C 1
ATOM 2277 O O . THR A 1 311 ? -16.406 -10.523 -16.797 1 98.88 311 THR A O 1
ATOM 2280 N N . ILE A 1 312 ? -15.453 -10.273 -14.766 1 98.88 312 ILE A N 1
ATOM 2281 C CA . ILE A 1 312 ? -15.273 -11.703 -14.555 1 98.88 312 ILE A CA 1
ATOM 2282 C C . ILE A 1 312 ? -16.625 -12.414 -14.664 1 98.88 312 ILE A C 1
ATOM 2284 O O . ILE A 1 312 ? -16.734 -13.445 -15.328 1 98.88 312 ILE A O 1
ATOM 2288 N N . GLU A 1 313 ? -17.609 -11.828 -14.023 1 98.56 313 GLU A N 1
ATOM 2289 C CA . GLU A 1 313 ? -18.953 -12.398 -14.031 1 98.56 313 GLU A CA 1
ATOM 2290 C C . GLU A 1 313 ? -19.594 -12.281 -15.406 1 98.56 313 GLU A C 1
ATOM 2292 O O . GLU A 1 313 ? -20.047 -13.281 -15.969 1 98.56 313 GLU A O 1
ATOM 2297 N N . ARG A 1 314 ? -19.609 -11.109 -15.953 1 98.5 314 ARG A N 1
ATOM 2298 C CA . ARG A 1 314 ? -20.297 -10.797 -17.203 1 98.5 314 ARG A CA 1
ATOM 2299 C C . ARG A 1 314 ? -19.734 -11.617 -18.359 1 98.5 314 ARG A C 1
ATOM 2301 O O . ARG A 1 314 ? -20.484 -12.141 -19.188 1 98.5 314 ARG A O 1
ATOM 2308 N N . ASP A 1 315 ? -18.406 -11.773 -18.391 1 98.56 315 ASP A N 1
ATOM 2309 C CA . ASP A 1 315 ? -17.75 -12.406 -19.531 1 98.56 315 ASP A CA 1
ATOM 2310 C C . ASP A 1 315 ? -17.422 -13.867 -19.25 1 98.56 315 ASP A C 1
ATOM 2312 O O . ASP A 1 315 ? -16.719 -14.516 -20.016 1 98.56 315 ASP A O 1
ATOM 2316 N N . HIS A 1 316 ? -17.938 -14.414 -18.156 1 98.5 316 HIS A N 1
ATOM 2317 C CA . HIS A 1 316 ? -17.781 -15.812 -17.766 1 98.5 316 HIS A CA 1
ATOM 2318 C C . HIS A 1 316 ? -16.312 -16.219 -17.781 1 98.5 316 HIS A C 1
ATOM 2320 O O . HIS A 1 316 ? -15.953 -17.25 -18.375 1 98.5 316 HIS A O 1
ATOM 2326 N N . LEU A 1 317 ? -15.508 -15.422 -17.156 1 98.81 317 LEU A N 1
ATOM 2327 C CA . LEU A 1 317 ? -14.07 -15.609 -17.234 1 98.81 317 LEU A CA 1
ATOM 2328 C C . LEU A 1 317 ? -13.625 -16.781 -16.359 1 98.81 317 LEU A C 1
ATOM 2330 O O . LEU A 1 317 ? -12.555 -17.344 -16.578 1 98.81 317 LEU A O 1
ATOM 2334 N N . ILE A 1 318 ? -14.398 -17.156 -15.344 1 98.62 318 ILE A N 1
ATOM 2335 C CA . ILE A 1 318 ? -14.117 -18.359 -14.562 1 98.62 318 ILE A CA 1
ATOM 2336 C C . ILE A 1 318 ? -14.195 -19.594 -15.461 1 98.62 318 ILE A C 1
ATOM 2338 O O . ILE A 1 318 ? -13.328 -20.469 -15.398 1 98.62 318 ILE A O 1
ATOM 2342 N N . LEU A 1 319 ? -15.219 -19.641 -16.25 1 98.25 319 LEU A N 1
ATOM 2343 C CA . LEU A 1 319 ? -15.367 -20.719 -17.219 1 98.25 319 LEU A CA 1
ATOM 2344 C C . LEU A 1 319 ? -14.234 -20.703 -18.234 1 98.25 319 LEU A C 1
ATOM 2346 O O . LEU A 1 319 ? -13.734 -21.766 -18.625 1 98.25 319 LEU A O 1
ATOM 2350 N N . ASN A 1 320 ? -13.875 -19.531 -18.672 1 98.62 320 ASN A N 1
ATOM 2351 C CA . ASN A 1 320 ? -12.758 -19.422 -19.609 1 98.62 320 ASN A CA 1
ATOM 2352 C C . ASN A 1 320 ? -11.461 -19.938 -18.984 1 98.62 320 ASN A C 1
ATOM 2354 O O . ASN A 1 320 ? -10.664 -20.578 -19.656 1 98.62 320 ASN A O 1
ATOM 2358 N N . ALA A 1 321 ? -11.227 -19.578 -17.719 1 98.31 321 ALA A N 1
ATOM 2359 C CA . ALA A 1 321 ? -10.039 -20.062 -17.031 1 98.31 321 ALA A CA 1
ATOM 2360 C C . ALA A 1 321 ? -10.008 -21.578 -17 1 98.31 321 ALA A C 1
ATOM 2362 O O . ALA A 1 321 ? -8.953 -22.188 -17.172 1 98.31 321 ALA A O 1
ATOM 2363 N N . ASP A 1 322 ? -11.133 -22.141 -16.75 1 96.88 322 ASP A N 1
ATOM 2364 C CA . ASP A 1 322 ? -11.234 -23.594 -16.734 1 96.88 322 ASP A CA 1
ATOM 2365 C C . ASP A 1 322 ? -10.961 -24.172 -18.125 1 96.88 322 ASP A C 1
ATOM 2367 O O . ASP A 1 322 ? -10.172 -25.125 -18.266 1 96.88 322 ASP A O 1
ATOM 2371 N N . ARG A 1 323 ? -11.539 -23.641 -19.156 1 96.81 323 ARG A N 1
ATOM 2372 C CA . ARG A 1 323 ? -11.414 -24.125 -20.531 1 96.81 323 ARG A CA 1
ATOM 2373 C C . ARG A 1 323 ? -10 -23.938 -21.047 1 96.81 323 ARG A C 1
ATOM 2375 O O . ARG A 1 323 ? -9.375 -24.891 -21.531 1 96.81 323 ARG A O 1
ATOM 2382 N N . SER A 1 324 ? -9.531 -22.703 -21.016 1 97.5 324 SER A N 1
ATOM 2383 C CA . SER A 1 324 ? -8.18 -22.406 -21.484 1 97.5 324 SER A CA 1
ATOM 2384 C C . SER A 1 324 ? -7.129 -23.141 -20.656 1 97.5 324 SER A C 1
ATOM 2386 O O . SER A 1 324 ? -6.082 -23.531 -21.172 1 97.5 324 SER A O 1
ATOM 2388 N N . GLY A 1 325 ? -7.457 -23.25 -19.344 1 97.56 325 GLY A N 1
ATOM 2389 C CA . GLY A 1 325 ? -6.582 -24.031 -18.484 1 97.56 325 GLY A CA 1
ATOM 2390 C C . GLY A 1 325 ? -6.441 -25.469 -18.906 1 97.56 325 GLY A C 1
ATOM 2391 O O . GLY A 1 325 ? -5.348 -26.047 -18.844 1 97.56 325 GLY A O 1
ATOM 2392 N N . LYS A 1 326 ? -7.516 -26.094 -19.328 1 97.31 326 LYS A N 1
ATOM 2393 C CA . LYS A 1 326 ? -7.488 -27.469 -19.828 1 97.31 326 LYS A CA 1
ATOM 2394 C C . LYS A 1 326 ? -6.645 -27.578 -21.094 1 97.31 326 LYS A C 1
ATOM 2396 O O . LYS A 1 326 ? -5.875 -28.531 -21.25 1 97.31 326 LYS A O 1
ATOM 2401 N N . VAL A 1 327 ? -6.789 -26.609 -21.953 1 97.88 327 VAL A N 1
ATOM 2402 C CA . VAL A 1 327 ? -6.004 -26.578 -23.188 1 97.88 327 VAL A CA 1
ATOM 2403 C C . VAL A 1 327 ? -4.52 -26.469 -22.844 1 97.88 327 VAL A C 1
ATOM 2405 O O . VAL A 1 327 ? -3.689 -27.188 -23.422 1 97.88 327 VAL A O 1
ATOM 2408 N N . LEU A 1 328 ? -4.184 -25.562 -21.922 1 98 328 LEU A N 1
ATOM 2409 C CA . LEU A 1 328 ? -2.805 -25.406 -21.469 1 98 328 LEU A CA 1
ATOM 2410 C C . LEU A 1 328 ? -2.268 -26.703 -20.891 1 98 328 LEU A C 1
ATOM 2412 O O . LEU A 1 328 ? -1.161 -27.141 -21.219 1 98 328 LEU A O 1
ATOM 2416 N N . ARG A 1 329 ? -3.062 -27.297 -20.031 1 97 329 ARG A N 1
ATOM 2417 C CA . ARG A 1 329 ? -2.641 -28.516 -19.344 1 97 329 ARG A CA 1
ATOM 2418 C C . ARG A 1 329 ? -2.385 -29.641 -20.344 1 97 329 ARG A C 1
ATOM 2420 O O . ARG A 1 329 ? -1.368 -30.328 -20.25 1 97 329 ARG A O 1
ATOM 2427 N N . GLU A 1 330 ? -3.262 -29.812 -21.266 1 97 330 GLU A N 1
ATOM 2428 C CA . GLU A 1 330 ? -3.109 -30.844 -22.281 1 97 330 GLU A CA 1
ATOM 2429 C C . GLU A 1 330 ? -1.863 -30.609 -23.141 1 97 330 GLU A C 1
ATOM 2431 O O . GLU A 1 330 ? -1.117 -31.547 -23.422 1 97 330 GLU A O 1
ATOM 2436 N N . ALA A 1 331 ? -1.695 -29.375 -23.531 1 97.31 331 ALA A N 1
ATOM 2437 C CA . ALA A 1 331 ? -0.52 -29.031 -24.328 1 97.31 331 ALA A CA 1
ATOM 2438 C C . ALA A 1 331 ? 0.765 -29.266 -23.531 1 97.31 331 ALA A C 1
ATOM 2440 O O . ALA A 1 331 ? 1.76 -29.75 -24.094 1 97.31 331 ALA A O 1
ATOM 2441 N N . LEU A 1 332 ? 0.797 -28.938 -22.25 1 97.75 332 LEU A N 1
ATOM 2442 C CA . LEU A 1 332 ? 1.963 -29.125 -21.406 1 97.75 332 LEU A CA 1
ATOM 2443 C C . LEU A 1 332 ? 2.24 -30.609 -21.172 1 97.75 332 LEU A C 1
ATOM 2445 O O . LEU A 1 332 ? 3.398 -31.031 -21.094 1 97.75 332 LEU A O 1
ATOM 2449 N N . ASP A 1 333 ? 1.19 -31.406 -21.094 1 95.75 333 ASP A N 1
ATOM 2450 C CA . ASP A 1 333 ? 1.35 -32.844 -20.969 1 95.75 333 ASP A CA 1
ATOM 2451 C C . ASP A 1 333 ? 2.039 -33.438 -22.188 1 95.75 333 ASP A C 1
ATOM 2453 O O . ASP A 1 333 ? 2.887 -34.312 -22.078 1 95.75 333 ASP A O 1
ATOM 2457 N N . ARG A 1 334 ? 1.636 -32.938 -23.312 1 95.56 334 ARG A N 1
ATOM 2458 C CA . ARG A 1 334 ? 2.297 -33.375 -24.531 1 95.56 334 ARG A CA 1
ATOM 2459 C C . ARG A 1 334 ? 3.771 -33 -24.531 1 95.56 334 ARG A C 1
ATOM 2461 O O . ARG A 1 334 ? 4.621 -33.75 -25 1 95.56 334 ARG A O 1
ATOM 2468 N N . LEU A 1 335 ? 4.055 -31.844 -23.984 1 95.31 335 LEU A N 1
ATOM 2469 C CA . LEU A 1 335 ? 5.438 -31.391 -23.891 1 95.31 335 LEU A CA 1
ATOM 2470 C C . LEU A 1 335 ? 6.238 -32.281 -22.953 1 95.31 335 LEU A C 1
ATOM 2472 O O . LEU A 1 335 ? 7.43 -32.5 -23.172 1 95.31 335 LEU A O 1
ATOM 2476 N N . THR A 1 336 ? 5.605 -32.688 -21.859 1 94.25 336 THR A N 1
ATOM 2477 C CA . THR A 1 336 ? 6.262 -33.5 -20.844 1 94.25 336 THR A CA 1
ATOM 2478 C C . THR A 1 336 ? 6.781 -34.812 -21.469 1 94.25 336 THR A C 1
ATOM 2480 O O . THR A 1 336 ? 7.855 -35.281 -21.094 1 94.25 336 THR A O 1
ATOM 2483 N N . ALA A 1 337 ? 6.09 -35.281 -22.391 1 91.31 337 ALA A N 1
ATOM 2484 C CA . ALA A 1 337 ? 6.461 -36.531 -23.047 1 91.31 337 ALA A CA 1
ATOM 2485 C C . ALA A 1 337 ? 7.691 -36.344 -23.938 1 91.31 337 ALA A C 1
ATOM 2487 O O . ALA A 1 337 ? 8.414 -37.312 -24.219 1 91.31 337 ALA A O 1
ATOM 2488 N N . ARG A 1 338 ? 7.988 -35.156 -24.25 1 91.62 338 ARG A N 1
ATOM 2489 C CA . ARG A 1 338 ? 9.031 -34.875 -25.234 1 91.62 338 ARG A CA 1
ATOM 2490 C C . ARG A 1 338 ? 10.258 -34.281 -24.562 1 91.62 338 ARG A C 1
ATOM 2492 O O . ARG A 1 338 ? 11.336 -34.219 -25.156 1 91.62 338 ARG A O 1
ATOM 2499 N N . HIS A 1 339 ? 10.102 -33.844 -23.359 1 93 339 HIS A N 1
ATOM 2500 C CA . HIS A 1 339 ? 11.188 -33.125 -22.719 1 93 339 HIS A CA 1
ATOM 2501 C C . HIS A 1 339 ? 11.547 -33.75 -21.375 1 93 339 HIS A C 1
ATOM 2503 O O . HIS A 1 339 ? 10.773 -33.688 -20.422 1 93 339 HIS A O 1
ATOM 2509 N N . THR A 1 340 ? 12.758 -34.156 -21.219 1 92.25 340 THR A N 1
ATOM 2510 C CA . THR A 1 340 ? 13.203 -34.844 -20.016 1 92.25 340 THR A CA 1
ATOM 2511 C C . THR A 1 340 ? 13.438 -33.875 -18.875 1 92.25 340 THR A C 1
ATOM 2513 O O . THR A 1 340 ? 13.555 -34.281 -17.719 1 92.25 340 THR A O 1
ATOM 2516 N N . LEU A 1 341 ? 13.414 -32.594 -19.172 1 96.75 341 LEU A N 1
ATOM 2517 C CA . LEU A 1 341 ? 13.602 -31.562 -18.141 1 96.75 341 LEU A CA 1
ATOM 2518 C C . LEU A 1 341 ? 12.344 -31.406 -17.297 1 96.75 341 LEU A C 1
ATOM 2520 O O . LEU A 1 341 ? 12.406 -30.875 -16.188 1 96.75 341 LEU A O 1
ATOM 2524 N N . ILE A 1 342 ? 11.195 -31.766 -17.859 1 98.06 342 ILE A N 1
ATOM 2525 C CA . ILE A 1 342 ? 9.938 -31.594 -17.141 1 98.06 342 ILE A CA 1
ATOM 2526 C C . ILE A 1 342 ? 9.719 -32.75 -16.172 1 98.06 342 ILE A C 1
ATOM 2528 O O . ILE A 1 342 ? 9.617 -33.906 -16.594 1 98.06 342 ILE A O 1
ATOM 2532 N N . GLY A 1 343 ? 9.672 -32.438 -14.914 1 97.38 343 GLY A N 1
ATOM 2533 C CA . GLY A 1 343 ? 9.406 -33.469 -13.898 1 97.38 343 GLY A CA 1
ATOM 2534 C C . GLY A 1 343 ? 7.934 -33.594 -13.562 1 97.38 343 GLY A C 1
ATOM 2535 O O . GLY A 1 343 ? 7.418 -34.719 -13.445 1 97.38 343 GLY A O 1
ATOM 2536 N N . ASP A 1 344 ? 7.258 -32.469 -13.406 1 97.31 344 ASP A N 1
ATOM 2537 C CA . ASP A 1 344 ? 5.867 -32.438 -12.961 1 97.31 344 ASP A CA 1
ATOM 2538 C C . ASP A 1 344 ? 5.145 -31.203 -13.492 1 97.31 344 ASP A C 1
ATOM 2540 O O . ASP A 1 344 ? 5.746 -30.141 -13.633 1 97.31 344 ASP A O 1
ATOM 2544 N N . VAL A 1 345 ? 3.973 -31.391 -13.969 1 98.12 345 VAL A N 1
ATOM 2545 C CA . VAL A 1 345 ? 3.053 -30.297 -14.297 1 98.12 345 VAL A CA 1
ATOM 2546 C C . VAL A 1 345 ? 1.849 -30.344 -13.359 1 98.12 345 VAL A C 1
ATOM 2548 O O . VAL A 1 345 ? 1.213 -31.391 -13.203 1 98.12 345 VAL A O 1
ATOM 2551 N N . ARG A 1 346 ? 1.575 -29.234 -12.68 1 98.19 346 ARG A N 1
ATOM 2552 C CA . ARG A 1 346 ? 0.487 -29.203 -11.703 1 98.19 346 ARG A CA 1
ATOM 2553 C C . ARG A 1 346 ? -0.235 -27.859 -11.734 1 98.19 346 ARG A C 1
ATOM 2555 O O . ARG A 1 346 ? 0.226 -26.922 -12.383 1 98.19 346 ARG A O 1
ATOM 2562 N N . GLY A 1 347 ? -1.365 -27.781 -11.031 1 97.88 347 GLY A N 1
ATOM 2563 C CA . GLY A 1 347 ? -2.152 -26.562 -10.922 1 97.88 347 GLY A CA 1
ATOM 2564 C C . GLY A 1 347 ? -3.605 -26.75 -11.312 1 97.88 347 GLY A C 1
ATOM 2565 O O . GLY A 1 347 ? -4.062 -27.891 -11.492 1 97.88 347 GLY A O 1
ATOM 2566 N N . ARG A 1 348 ? -4.344 -25.672 -11.297 1 97.75 348 ARG A N 1
ATOM 2567 C CA . ARG A 1 348 ? -5.75 -25.625 -11.672 1 97.75 348 ARG A CA 1
ATOM 2568 C C . ARG A 1 348 ? -6.051 -24.406 -12.531 1 97.75 348 ARG A C 1
ATOM 2570 O O . ARG A 1 348 ? -5.531 -23.312 -12.273 1 97.75 348 ARG A O 1
ATOM 2577 N N . GLY A 1 349 ? -6.879 -24.578 -13.578 1 98.44 349 GLY A N 1
ATOM 2578 C CA . GLY A 1 349 ? -7.227 -23.453 -14.43 1 98.44 349 GLY A CA 1
ATOM 2579 C C . GLY A 1 349 ? -6.016 -22.75 -15.016 1 98.44 349 GLY A C 1
ATOM 2580 O O . GLY A 1 349 ? -5.152 -23.391 -15.617 1 98.44 349 GLY A O 1
ATOM 2581 N N . LEU A 1 350 ? -5.934 -21.438 -14.797 1 98.81 350 LEU A N 1
ATOM 2582 C CA . LEU A 1 350 ? -4.852 -20.625 -15.336 1 98.81 350 LEU A CA 1
ATOM 2583 C C . LEU A 1 350 ? -3.805 -20.328 -14.266 1 98.81 350 LEU A C 1
ATOM 2585 O O . LEU A 1 350 ? -3.15 -19.281 -14.297 1 98.81 350 LEU A O 1
ATOM 2589 N N . ALA A 1 351 ? -3.744 -21.188 -13.266 1 98.69 351 ALA A N 1
ATOM 2590 C CA . ALA A 1 351 ? -2.672 -21.25 -12.273 1 98.69 351 ALA A CA 1
ATOM 2591 C C . ALA A 1 351 ? -1.91 -22.562 -12.367 1 98.69 351 ALA A C 1
ATOM 2593 O O . ALA A 1 351 ? -2.271 -23.547 -11.711 1 98.69 351 ALA A O 1
ATOM 2594 N N . LEU A 1 352 ? -0.838 -22.547 -13.164 1 98.75 352 LEU A N 1
ATOM 2595 C CA . LEU A 1 352 ? -0.14 -23.797 -13.445 1 98.75 352 LEU A CA 1
ATOM 2596 C C . LEU A 1 352 ? 1.352 -23.656 -13.156 1 98.75 352 LEU A C 1
ATOM 2598 O O . LEU A 1 352 ? 1.899 -22.562 -13.203 1 98.75 352 LEU A O 1
ATOM 2602 N N . GLY A 1 353 ? 1.986 -24.719 -12.781 1 98.69 353 GLY A N 1
ATOM 2603 C CA . GLY A 1 353 ? 3.418 -24.828 -12.547 1 98.69 353 GLY A CA 1
ATOM 2604 C C . GLY A 1 353 ? 4.066 -25.984 -13.281 1 98.69 353 GLY A C 1
ATOM 2605 O O . GLY A 1 353 ? 3.475 -27.062 -13.398 1 98.69 353 GLY A O 1
ATOM 2606 N N . ILE A 1 354 ? 5.176 -25.75 -13.844 1 98.81 354 ILE A N 1
ATOM 2607 C CA . ILE A 1 354 ? 6 -26.766 -14.477 1 98.81 354 ILE A CA 1
ATOM 2608 C C . ILE A 1 354 ? 7.316 -26.922 -13.719 1 98.81 354 ILE A C 1
ATOM 2610 O O . ILE A 1 354 ? 8.195 -26.047 -13.805 1 98.81 354 ILE A O 1
ATOM 2614 N N . GLU A 1 355 ? 7.441 -27.984 -13.008 1 98.62 355 GLU A N 1
ATOM 2615 C CA . GLU A 1 355 ? 8.664 -28.234 -12.258 1 98.62 355 GLU A CA 1
ATOM 2616 C C . GLU A 1 355 ? 9.734 -28.875 -13.133 1 98.62 355 GLU A C 1
ATOM 2618 O O . GLU A 1 355 ? 9.508 -29.938 -13.719 1 98.62 355 GLU A O 1
ATOM 2623 N N . LEU A 1 356 ? 10.852 -28.203 -13.203 1 98.69 356 LEU A N 1
ATOM 2624 C CA . LEU A 1 356 ? 11.961 -28.734 -14 1 98.69 356 LEU A CA 1
ATOM 2625 C C . LEU A 1 356 ? 12.953 -29.484 -13.117 1 98.69 356 LEU A C 1
ATOM 2627 O O . LEU A 1 356 ? 13.25 -29.062 -12 1 98.69 356 LEU A O 1
ATOM 2631 N N . VAL A 1 357 ? 13.422 -30.594 -13.617 1 97.94 357 VAL A N 1
ATOM 2632 C CA . VAL A 1 357 ? 14.398 -31.438 -12.938 1 97.94 357 VAL A CA 1
ATOM 2633 C C . VAL A 1 357 ? 15.5 -31.844 -13.922 1 97.94 357 VAL A C 1
ATOM 2635 O O . VAL A 1 357 ? 15.273 -31.922 -15.125 1 97.94 357 VAL A O 1
ATOM 2638 N N . THR A 1 358 ? 16.672 -32.062 -13.438 1 95.88 358 THR A N 1
ATOM 2639 C CA . THR A 1 358 ? 17.797 -32.469 -14.281 1 95.88 358 THR A CA 1
ATOM 2640 C C . THR A 1 358 ? 17.688 -33.969 -14.664 1 95.88 358 THR A C 1
ATOM 2642 O O . THR A 1 358 ? 18.188 -34.375 -15.703 1 95.88 358 THR A O 1
ATOM 2645 N N . ASP A 1 359 ? 17.031 -34.656 -13.789 1 91.06 359 ASP A N 1
ATOM 2646 C CA . ASP A 1 359 ? 16.828 -36.094 -13.945 1 91.06 359 ASP A CA 1
ATOM 2647 C C . ASP A 1 359 ? 15.492 -36.531 -13.352 1 91.06 359 ASP A C 1
ATOM 2649 O O . ASP A 1 359 ? 15.273 -36.375 -12.141 1 91.06 359 ASP A O 1
ATOM 2653 N N . PRO A 1 360 ? 14.648 -37.062 -14.203 1 88 360 PRO A N 1
ATOM 2654 C CA . PRO A 1 360 ? 13.32 -37.406 -13.703 1 88 360 PRO A CA 1
ATOM 2655 C C . PRO A 1 360 ? 13.383 -38.5 -12.625 1 88 360 PRO A C 1
ATOM 2657 O O . PRO A 1 360 ? 12.484 -38.594 -11.789 1 88 360 PRO A O 1
ATOM 2660 N N . ALA A 1 361 ? 14.406 -39.344 -12.609 1 89.56 361 ALA A N 1
ATOM 2661 C CA . ALA A 1 361 ? 14.547 -40.406 -11.625 1 89.56 361 ALA A CA 1
ATOM 2662 C C . ALA A 1 361 ? 14.984 -39.844 -10.273 1 89.56 361 ALA A C 1
ATOM 2664 O O . ALA A 1 361 ? 14.398 -40.156 -9.242 1 89.56 361 ALA A O 1
ATOM 2665 N N . SER A 1 362 ? 15.922 -38.969 -10.273 1 92.44 362 SER A N 1
ATOM 2666 C CA . SER A 1 362 ? 16.438 -38.406 -9.039 1 92.44 362 SER A CA 1
ATOM 2667 C C . SER A 1 362 ? 15.609 -37.188 -8.602 1 92.44 362 SER A C 1
ATOM 2669 O O . SER A 1 362 ? 15.625 -36.812 -7.434 1 92.44 362 SER A O 1
ATOM 2671 N N . ARG A 1 363 ? 14.953 -36.562 -9.5 1 95.38 363 ARG A N 1
ATOM 2672 C CA . ARG A 1 363 ? 14.109 -35.406 -9.281 1 95.38 363 ARG A CA 1
ATOM 2673 C C . ARG A 1 363 ? 14.922 -34.219 -8.766 1 95.38 363 ARG A C 1
ATOM 2675 O O . ARG A 1 363 ? 14.438 -33.406 -7.969 1 95.38 363 ARG A O 1
ATOM 2682 N N . GLU A 1 364 ? 16.172 -34.219 -9.148 1 96.88 364 GLU A N 1
ATOM 2683 C CA . GLU A 1 364 ? 17.031 -33.094 -8.773 1 96.88 364 GLU A CA 1
ATOM 2684 C C . GLU A 1 364 ? 16.562 -31.797 -9.398 1 96.88 364 GLU A C 1
ATOM 2686 O O . GLU A 1 364 ? 16.359 -31.719 -10.609 1 96.88 364 GLU A O 1
ATOM 2691 N N . PRO A 1 365 ? 16.344 -30.781 -8.57 1 97.88 365 PRO A N 1
ATOM 2692 C CA . PRO A 1 365 ? 15.82 -29.516 -9.109 1 97.88 365 PRO A CA 1
ATOM 2693 C C . PRO A 1 365 ? 16.734 -28.906 -10.164 1 97.88 365 PRO A C 1
ATOM 2695 O O . PRO A 1 365 ? 17.953 -28.812 -9.961 1 97.88 365 PRO A O 1
ATOM 2698 N N . ALA A 1 366 ? 16.172 -28.422 -11.25 1 98.06 366 ALA A N 1
ATOM 2699 C CA . ALA A 1 366 ? 16.922 -27.844 -12.367 1 98.06 366 ALA A CA 1
ATOM 2700 C C . ALA A 1 366 ? 16.781 -26.312 -12.383 1 98.06 366 ALA A C 1
ATOM 2702 O O . ALA A 1 366 ? 16.266 -25.75 -13.344 1 98.06 366 ALA A O 1
ATOM 2703 N N . SER A 1 367 ? 17.328 -25.672 -11.398 1 97.06 367 SER A N 1
ATOM 2704 C CA . SER A 1 367 ? 17.188 -24.219 -11.227 1 97.06 367 SER A CA 1
ATOM 2705 C C . SER A 1 367 ? 17.812 -23.469 -12.383 1 97.06 367 SER A C 1
ATOM 2707 O O . SER A 1 367 ? 17.234 -22.5 -12.898 1 97.06 367 SER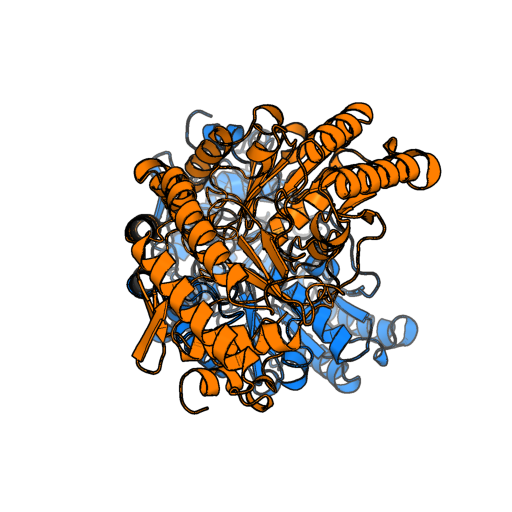 A O 1
ATOM 2709 N N . ARG A 1 368 ? 19 -23.859 -12.789 1 96.5 368 ARG A N 1
ATOM 2710 C CA . ARG A 1 368 ? 19.703 -23.188 -13.875 1 96.5 368 ARG A CA 1
ATOM 2711 C C . ARG A 1 368 ? 18.938 -23.328 -15.188 1 96.5 368 ARG A C 1
ATOM 2713 O O . ARG A 1 368 ? 18.781 -22.359 -15.938 1 96.5 368 ARG A O 1
ATOM 2720 N N . GLN A 1 369 ? 18.469 -24.531 -15.445 1 97.56 369 GLN A N 1
ATOM 2721 C CA . GLN A 1 369 ? 17.688 -24.766 -16.656 1 97.56 369 GLN A CA 1
ATOM 2722 C C . GLN A 1 369 ? 16.391 -23.969 -16.641 1 97.56 369 GLN A C 1
ATOM 2724 O O . GLN A 1 369 ? 15.922 -23.531 -17.688 1 97.56 369 GLN A O 1
ATOM 2729 N N . ALA A 1 370 ? 15.766 -23.828 -15.453 1 98.38 370 ALA A N 1
ATOM 2730 C CA . ALA A 1 370 ? 14.57 -23 -15.344 1 98.38 370 ALA A CA 1
ATOM 2731 C C . ALA A 1 370 ? 14.867 -21.547 -15.75 1 98.38 370 ALA A C 1
ATOM 2733 O O . ALA A 1 370 ? 14.117 -20.953 -16.516 1 98.38 370 ALA A O 1
ATOM 2734 N N . ALA A 1 371 ? 15.969 -21 -15.234 1 98.31 371 ALA A N 1
ATOM 2735 C CA . ALA A 1 371 ? 16.359 -19.625 -15.547 1 98.31 371 ALA A CA 1
ATOM 2736 C C . ALA A 1 371 ? 16.641 -19.469 -17.047 1 98.31 371 ALA A C 1
ATOM 2738 O O . ALA A 1 371 ? 16.203 -18.484 -17.656 1 98.31 371 ALA A O 1
ATOM 2739 N N . LEU A 1 372 ? 17.344 -20.422 -17.625 1 98.25 372 LEU A N 1
ATOM 2740 C CA . LEU A 1 372 ? 17.656 -20.375 -19.062 1 98.25 372 LEU A CA 1
ATOM 2741 C C . LEU A 1 372 ? 16.391 -20.484 -19.891 1 98.25 372 LEU A C 1
ATOM 2743 O O . LEU A 1 372 ? 16.266 -19.844 -20.938 1 98.25 372 LEU A O 1
ATOM 2747 N N . THR A 1 373 ? 15.469 -21.312 -19.406 1 98.56 373 THR A N 1
ATOM 2748 C CA . THR A 1 373 ? 14.227 -21.531 -20.141 1 98.56 373 THR A CA 1
ATOM 2749 C C . THR A 1 373 ? 13.398 -20.25 -20.188 1 98.56 373 THR A C 1
ATOM 2751 O O . THR A 1 373 ? 12.883 -19.891 -21.25 1 98.56 373 THR A O 1
ATOM 2754 N N . VAL A 1 374 ? 13.273 -19.578 -19.078 1 98.38 374 VAL A N 1
ATOM 2755 C CA . VAL A 1 374 ? 12.477 -18.344 -19.062 1 98.38 374 VAL A CA 1
ATOM 2756 C C . VAL A 1 374 ? 13.141 -17.281 -19.922 1 98.38 374 VAL A C 1
ATOM 2758 O O . VAL A 1 374 ? 12.461 -16.516 -20.609 1 98.38 374 VAL A O 1
ATOM 2761 N N . TYR A 1 375 ? 14.461 -17.188 -19.859 1 98.25 375 TYR A N 1
ATOM 2762 C CA . TYR A 1 375 ? 15.188 -16.234 -20.703 1 98.25 375 TYR A CA 1
ATOM 2763 C C . TYR A 1 375 ? 14.953 -16.531 -22.172 1 98.25 375 TYR A C 1
ATOM 2765 O O . TYR A 1 375 ? 14.672 -15.625 -22.953 1 98.25 375 TYR A O 1
ATOM 2773 N N . ARG A 1 376 ? 15.102 -17.812 -22.547 1 98.5 376 ARG A N 1
ATOM 2774 C CA . ARG A 1 376 ? 14.922 -18.219 -23.938 1 98.5 376 ARG A CA 1
ATOM 2775 C C . ARG A 1 376 ? 13.484 -17.984 -24.391 1 98.5 376 ARG A C 1
ATOM 2777 O O . ARG A 1 376 ? 13.242 -17.562 -25.516 1 98.5 376 ARG A O 1
ATOM 2784 N N . ALA A 1 377 ? 12.531 -18.328 -23.531 1 98.81 377 ALA A N 1
ATOM 2785 C CA . ALA A 1 377 ? 11.125 -18.078 -23.844 1 98.81 377 ALA A CA 1
ATOM 2786 C C . ALA A 1 377 ? 10.898 -16.594 -24.156 1 98.81 377 ALA A C 1
ATOM 2788 O O . ALA A 1 377 ? 10.195 -16.266 -25.109 1 98.81 377 ALA A O 1
ATOM 2789 N N . PHE A 1 378 ? 11.539 -15.734 -23.375 1 98.56 378 PHE A N 1
ATOM 2790 C CA . PHE A 1 378 ? 11.445 -14.305 -23.609 1 98.56 378 PHE A CA 1
ATOM 2791 C C . PHE A 1 378 ? 11.992 -13.938 -24.984 1 98.56 378 PHE A C 1
ATOM 2793 O O . PHE A 1 378 ? 11.375 -13.148 -25.719 1 98.56 378 PHE A O 1
ATOM 2800 N N . GLN A 1 379 ? 13.109 -14.5 -25.344 1 97.88 379 GLN A N 1
ATOM 2801 C CA . GLN A 1 379 ? 13.688 -14.242 -26.656 1 97.88 379 GLN A CA 1
ATOM 2802 C C . GLN A 1 379 ? 12.75 -14.68 -27.766 1 97.88 379 GLN A C 1
ATOM 2804 O O . GLN A 1 379 ? 12.727 -14.07 -28.844 1 97.88 379 GLN A O 1
ATOM 2809 N N . LEU A 1 380 ? 11.906 -15.703 -27.469 1 98.5 380 LEU A N 1
ATOM 2810 C CA . LEU A 1 380 ? 10.992 -16.25 -28.469 1 98.5 380 LEU A CA 1
ATOM 2811 C C . LEU A 1 380 ? 9.656 -15.523 -28.453 1 98.5 380 LEU A C 1
ATOM 2813 O O . LEU A 1 380 ? 8.805 -15.758 -29.312 1 98.5 380 LEU A O 1
ATOM 2817 N N . GLY A 1 381 ? 9.453 -14.641 -27.453 1 98.62 381 GLY A N 1
ATOM 2818 C CA . GLY A 1 381 ? 8.258 -13.812 -27.453 1 98.62 381 GLY A CA 1
ATOM 2819 C C . GLY A 1 381 ? 7.277 -14.188 -26.359 1 98.62 381 GLY A C 1
ATOM 2820 O O . GLY A 1 381 ? 6.133 -13.734 -26.359 1 98.62 381 GLY A O 1
ATOM 2821 N N . LEU A 1 382 ? 7.695 -15 -25.406 1 98.88 382 LEU A N 1
ATOM 2822 C CA . LEU A 1 382 ? 6.844 -15.453 -24.297 1 98.88 382 LEU A CA 1
ATOM 2823 C C . LEU A 1 382 ? 7.387 -14.977 -22.969 1 98.88 382 LEU A C 1
ATOM 2825 O O . LEU A 1 382 ? 8.57 -15.156 -22.656 1 98.88 382 LEU A O 1
ATOM 2829 N N . VAL A 1 383 ? 6.504 -14.344 -22.203 1 98.81 383 VAL A N 1
ATOM 2830 C CA . VAL A 1 383 ? 6.914 -13.852 -20.906 1 98.81 383 VAL A CA 1
ATOM 2831 C C . VAL A 1 383 ? 6.355 -14.766 -19.812 1 98.81 383 VAL A C 1
ATOM 2833 O O . VAL A 1 383 ? 5.141 -14.945 -19.703 1 98.81 383 VAL A O 1
ATOM 2836 N N . LEU A 1 384 ? 7.164 -15.32 -19.047 1 98.44 384 LEU A N 1
ATOM 2837 C CA . LEU A 1 384 ? 6.84 -16.031 -17.812 1 98.44 384 LEU A CA 1
ATOM 2838 C C . LEU A 1 384 ? 8.016 -16 -16.844 1 98.44 384 LEU A C 1
ATOM 2840 O O . LEU A 1 384 ? 9.133 -15.656 -17.234 1 98.44 384 LEU A O 1
ATOM 2844 N N . TYR A 1 385 ? 7.785 -16.312 -15.602 1 98.44 385 TYR A N 1
ATOM 2845 C CA . TYR A 1 385 ? 8.789 -16.312 -14.547 1 98.44 385 TYR A CA 1
ATOM 2846 C C . TYR A 1 385 ? 8.82 -17.656 -13.82 1 98.44 385 TYR A C 1
ATOM 2848 O O . TYR A 1 385 ? 8 -18.531 -14.094 1 98.44 385 TYR A O 1
ATOM 2856 N N . TYR A 1 386 ? 9.789 -17.859 -13.023 1 98.25 386 TYR A N 1
ATOM 2857 C CA . TYR A 1 386 ? 9.836 -19.078 -12.227 1 98.25 386 TYR A CA 1
ATOM 2858 C C . TYR A 1 386 ? 9.727 -18.766 -10.742 1 98.25 386 TYR A C 1
ATOM 2860 O O . TYR A 1 386 ? 10 -17.641 -10.312 1 98.25 386 TYR A O 1
ATOM 2868 N N . VAL A 1 387 ? 9.211 -19.734 -10 1 98.06 387 VAL A N 1
ATOM 2869 C CA . VAL A 1 387 ? 9.031 -19.672 -8.547 1 98.06 387 VAL A CA 1
ATOM 2870 C C . VAL A 1 387 ? 9.547 -20.969 -7.918 1 98.06 387 VAL A C 1
ATOM 2872 O O . VAL A 1 387 ? 10.383 -21.656 -8.492 1 98.06 387 VAL A O 1
ATOM 2875 N N . GLY A 1 388 ? 9.102 -21.172 -6.703 1 97.62 388 GLY A N 1
ATOM 2876 C CA . GLY A 1 388 ? 9.516 -22.359 -5.953 1 97.62 388 GLY A CA 1
ATOM 2877 C C . GLY A 1 388 ? 10.648 -22.078 -4.984 1 97.62 388 GLY A C 1
ATOM 2878 O O . GLY A 1 388 ? 11.523 -21.25 -5.262 1 97.62 388 GLY A O 1
ATOM 2879 N N . VAL A 1 389 ? 10.711 -22.891 -3.957 1 96.12 389 VAL A N 1
ATOM 2880 C CA . VAL A 1 389 ? 11.75 -22.719 -2.945 1 96.12 389 VAL A CA 1
ATOM 2881 C C . VAL A 1 389 ? 13.117 -22.984 -3.562 1 96.12 389 VAL A C 1
ATOM 2883 O O . VAL A 1 389 ? 14.125 -22.422 -3.133 1 96.12 389 VAL A O 1
ATOM 2886 N N . GLN A 1 390 ? 13.148 -23.781 -4.629 1 96.25 390 GLN A N 1
ATOM 2887 C CA . GLN A 1 390 ? 14.398 -24.125 -5.305 1 96.25 390 GLN A CA 1
ATOM 2888 C C . GLN A 1 390 ? 14.516 -23.391 -6.637 1 96.25 390 GLN A C 1
ATOM 2890 O O . GLN A 1 390 ? 15.383 -23.719 -7.453 1 96.25 390 GLN A O 1
ATOM 2895 N N . SER A 1 391 ? 13.594 -22.531 -6.98 1 97.31 391 SER A N 1
ATOM 2896 C CA . SER A 1 391 ? 13.609 -21.703 -8.18 1 97.31 391 SER A CA 1
ATOM 2897 C C . SER A 1 391 ? 13.617 -22.547 -9.445 1 97.31 391 SER A C 1
ATOM 2899 O O . SER A 1 391 ? 14.336 -22.25 -10.398 1 97.31 391 SER A O 1
ATOM 2901 N N . ASN A 1 392 ? 12.852 -23.609 -9.43 1 98.31 392 ASN A N 1
ATOM 2902 C CA . ASN A 1 392 ? 12.891 -24.516 -10.562 1 98.31 392 ASN A CA 1
ATOM 2903 C C . ASN A 1 392 ? 11.492 -24.797 -11.102 1 98.31 392 ASN A C 1
ATOM 2905 O O . ASN A 1 392 ? 11.281 -25.797 -11.797 1 98.31 392 ASN A O 1
ATOM 2909 N N . VAL A 1 393 ? 10.523 -23.953 -10.742 1 98.75 393 VAL A N 1
ATOM 2910 C CA . VAL A 1 393 ? 9.156 -24.172 -11.211 1 98.75 393 VAL A CA 1
ATOM 2911 C C . VAL A 1 393 ? 8.719 -22.984 -12.078 1 98.75 393 VAL A C 1
ATOM 2913 O O . VAL A 1 393 ? 8.648 -21.859 -11.609 1 98.75 393 VAL A O 1
ATOM 2916 N N . LEU A 1 394 ? 8.477 -23.25 -13.391 1 98.81 394 LEU A N 1
ATOM 2917 C CA . LEU A 1 394 ? 7.906 -22.234 -14.273 1 98.81 394 LEU A CA 1
ATOM 2918 C C . LEU A 1 394 ? 6.453 -21.953 -13.906 1 98.81 394 LEU A C 1
ATOM 2920 O O . LEU A 1 394 ? 5.641 -22.891 -13.82 1 98.81 394 LEU A O 1
ATOM 2924 N N . GLU A 1 395 ? 6.156 -20.781 -13.648 1 98.69 395 GLU A N 1
ATOM 2925 C CA . GLU A 1 395 ? 4.805 -20.406 -13.242 1 98.69 395 GLU A CA 1
ATOM 2926 C C . GLU A 1 395 ? 4.023 -19.812 -14.414 1 98.69 395 GLU A C 1
ATOM 2928 O O . GLU A 1 395 ? 4.508 -18.906 -15.094 1 98.69 395 GLU A O 1
ATOM 2933 N N . LEU A 1 396 ? 2.848 -20.297 -14.641 1 98.75 396 LEU A N 1
ATOM 2934 C CA . LEU A 1 396 ? 1.912 -19.734 -15.617 1 98.75 396 LEU A CA 1
ATOM 2935 C C . LEU A 1 396 ? 0.684 -19.156 -14.922 1 98.75 396 LEU A C 1
ATOM 2937 O O . LEU A 1 396 ? -0.081 -19.891 -14.289 1 98.75 396 LEU A O 1
ATOM 2941 N N . THR A 1 397 ? 0.514 -17.906 -14.953 1 98.62 397 THR A N 1
ATOM 2942 C CA . THR A 1 397 ? -0.648 -17.188 -14.438 1 98.62 397 THR A CA 1
ATOM 2943 C C . THR A 1 397 ? -1.121 -16.125 -15.438 1 98.62 397 THR A C 1
ATOM 2945 O O . THR A 1 397 ? -1.271 -14.961 -15.086 1 98.62 397 THR A O 1
ATOM 2948 N N . PRO A 1 398 ? -1.393 -16.516 -16.703 1 98.75 398 PRO A N 1
ATOM 2949 C CA . PRO A 1 398 ? -1.802 -15.547 -17.719 1 98.75 398 PRO A CA 1
ATOM 2950 C C . PRO A 1 398 ? -3.105 -14.836 -17.359 1 98.75 398 PRO A C 1
ATOM 2952 O O . PRO A 1 398 ? -3.758 -15.188 -16.375 1 98.75 398 PRO A O 1
ATOM 2955 N N . PRO A 1 399 ? -3.465 -13.805 -18.125 1 98.69 399 PRO A N 1
ATOM 2956 C CA . PRO A 1 399 ? -4.762 -13.156 -17.906 1 98.69 399 PRO A CA 1
ATOM 2957 C C . PRO A 1 399 ? -5.934 -14.125 -18.031 1 98.69 399 PRO A C 1
ATOM 2959 O O . PRO A 1 399 ? -5.859 -15.094 -18.797 1 98.69 399 PRO A O 1
ATOM 2962 N N . LEU A 1 400 ? -6.996 -13.812 -17.312 1 98.81 400 LEU A N 1
ATOM 2963 C CA . LEU A 1 400 ? -8.195 -14.641 -17.344 1 98.81 400 LEU A CA 1
ATOM 2964 C C . LEU A 1 400 ? -8.789 -14.672 -18.75 1 98.81 400 LEU A C 1
ATOM 2966 O O . LEU A 1 400 ? -9.594 -15.555 -19.062 1 98.81 400 LEU A O 1
ATOM 2970 N N . THR A 1 401 ? -8.383 -13.773 -19.594 1 98.56 401 THR A N 1
ATOM 2971 C CA . THR A 1 401 ? -8.945 -13.625 -20.938 1 98.56 401 THR A CA 1
ATOM 2972 C C . THR A 1 401 ? -8.156 -14.445 -21.953 1 98.56 401 THR A C 1
ATOM 2974 O O . THR A 1 401 ? -8.453 -14.414 -23.156 1 98.56 401 THR A O 1
ATOM 2977 N N . LEU A 1 402 ? -7.133 -15.141 -21.516 1 98.69 402 LEU A N 1
ATOM 2978 C CA . LEU A 1 402 ? -6.312 -15.938 -22.422 1 98.69 402 LEU A CA 1
ATOM 2979 C C . LEU A 1 402 ? -7.184 -16.844 -23.281 1 98.69 402 LEU A C 1
ATOM 2981 O O . LEU A 1 402 ? -8.055 -17.547 -22.75 1 98.69 402 LEU A O 1
ATOM 2985 N N . THR A 1 403 ? -6.941 -16.859 -24.547 1 97.94 403 THR A N 1
ATOM 2986 C CA . THR A 1 403 ? -7.688 -17.719 -25.453 1 97.94 403 THR A CA 1
ATOM 2987 C C . THR A 1 403 ? -6.977 -19.062 -25.641 1 97.94 403 THR A C 1
ATOM 2989 O O . THR A 1 403 ? -5.77 -19.172 -25.391 1 97.94 403 THR A O 1
ATOM 2992 N N . PRO A 1 404 ? -7.762 -20.047 -26.078 1 97.44 404 PRO A N 1
ATOM 2993 C CA . PRO A 1 404 ? -7.133 -21.328 -26.359 1 97.44 404 PRO A CA 1
ATOM 2994 C C . PRO A 1 404 ? -6.016 -21.234 -27.406 1 97.44 404 PRO A C 1
ATOM 2996 O O . PRO A 1 404 ? -4.988 -21.906 -27.281 1 97.44 404 PRO A O 1
ATOM 2999 N N . ALA A 1 405 ? -6.191 -20.406 -28.406 1 97.88 405 ALA A N 1
ATOM 3000 C CA . ALA A 1 405 ? -5.168 -20.219 -29.438 1 97.88 405 ALA A CA 1
ATOM 3001 C C . ALA A 1 405 ? -3.893 -19.625 -28.844 1 97.88 405 ALA A C 1
ATOM 3003 O O . ALA A 1 405 ? -2.787 -20.047 -29.188 1 97.88 405 ALA A O 1
ATOM 3004 N N . GLU A 1 406 ? -4.035 -18.625 -27.984 1 98.5 406 GLU A N 1
ATOM 3005 C CA . GLU A 1 406 ? -2.893 -18.047 -27.297 1 98.5 406 GLU A CA 1
ATOM 3006 C C . GLU A 1 406 ? -2.213 -19.047 -26.391 1 98.5 406 GLU A C 1
ATOM 3008 O O . GLU A 1 406 ? -0.985 -19.078 -26.281 1 98.5 406 GLU A O 1
ATOM 3013 N N . ALA A 1 407 ? -3.031 -19.875 -25.719 1 98.31 407 ALA A N 1
ATOM 3014 C CA . ALA A 1 407 ? -2.502 -20.938 -24.875 1 98.31 407 ALA A CA 1
ATOM 3015 C C . ALA A 1 407 ? -1.603 -21.875 -25.672 1 98.31 407 ALA A C 1
ATOM 3017 O O . ALA A 1 407 ? -0.471 -22.156 -25.266 1 98.31 407 ALA A O 1
ATOM 3018 N N . GLU A 1 408 ? -2.062 -22.328 -26.797 1 97.62 408 GLU A N 1
ATOM 3019 C CA . GLU A 1 408 ? -1.306 -23.234 -27.641 1 97.62 408 GLU A CA 1
ATOM 3020 C C . GLU A 1 408 ? -0.03 -22.578 -28.172 1 97.62 408 GLU A C 1
ATOM 3022 O O . GLU A 1 408 ? 1.035 -23.203 -28.172 1 97.62 408 GLU A O 1
ATOM 3027 N N . SER A 1 409 ? -0.16 -21.344 -28.578 1 98.19 409 SER A N 1
ATOM 3028 C CA . SER A 1 409 ? 0.991 -20.594 -29.094 1 98.19 409 SER A CA 1
ATOM 3029 C C . SER A 1 409 ? 2.072 -20.453 -28.016 1 98.19 409 SER A C 1
ATOM 3031 O O . SER A 1 409 ? 3.26 -20.625 -28.312 1 98.19 409 SER A O 1
ATOM 3033 N N . GLY A 1 410 ? 1.628 -20.125 -26.812 1 98.62 410 GLY A N 1
ATOM 3034 C CA . GLY A 1 410 ? 2.58 -20 -25.719 1 98.62 410 GLY A CA 1
ATOM 3035 C C . GLY A 1 410 ? 3.303 -21.281 -25.391 1 98.62 410 GLY A C 1
ATOM 3036 O O . GLY A 1 410 ? 4.516 -21.281 -25.172 1 98.62 410 GLY A O 1
ATOM 3037 N N . VAL A 1 411 ? 2.576 -22.359 -25.375 1 98.44 411 VAL A N 1
ATOM 3038 C CA . VAL A 1 411 ? 3.178 -23.656 -25.047 1 98.44 411 VAL A CA 1
ATOM 3039 C C . VAL A 1 411 ? 4.148 -24.062 -26.156 1 98.44 411 VAL A C 1
ATOM 3041 O O . VAL A 1 411 ? 5.184 -24.672 -25.875 1 98.44 411 VAL A O 1
ATOM 3044 N N . ALA A 1 412 ? 3.82 -23.75 -27.391 1 98.31 412 ALA A N 1
ATOM 3045 C CA . ALA A 1 412 ? 4.73 -24.047 -28.5 1 98.31 412 ALA A CA 1
ATOM 3046 C C . ALA A 1 412 ? 6.062 -23.312 -28.312 1 98.31 412 ALA A C 1
ATOM 3048 O O . ALA A 1 412 ? 7.129 -23.906 -28.516 1 98.31 412 ALA A O 1
ATOM 3049 N N . MET A 1 413 ? 6.016 -22.031 -27.969 1 98.69 413 MET A N 1
ATOM 3050 C CA . MET A 1 413 ? 7.227 -21.266 -27.703 1 98.69 413 MET A CA 1
ATOM 3051 C C . MET A 1 413 ? 8 -21.844 -26.531 1 98.69 413 MET A C 1
ATOM 3053 O O . MET A 1 413 ? 9.234 -21.906 -26.562 1 98.69 413 MET A O 1
ATOM 3057 N N . LEU A 1 414 ? 7.262 -22.25 -25.5 1 98.69 414 LEU A N 1
ATOM 3058 C CA . LEU A 1 414 ? 7.891 -22.859 -24.344 1 98.69 414 LEU A CA 1
ATOM 3059 C C . LEU A 1 414 ? 8.594 -24.172 -24.719 1 98.69 414 LEU A C 1
ATOM 3061 O O . LEU A 1 414 ? 9.695 -24.438 -24.234 1 98.69 414 LEU A O 1
ATOM 3065 N N . GLY A 1 415 ? 7.918 -24.969 -25.531 1 98.5 415 GLY A N 1
ATOM 3066 C CA . GLY A 1 415 ? 8.523 -26.188 -26.016 1 98.5 415 GLY A CA 1
ATOM 3067 C C . GLY A 1 415 ? 9.836 -25.953 -26.75 1 98.5 415 GLY A C 1
ATOM 3068 O O . GLY A 1 415 ? 10.805 -26.688 -26.547 1 98.5 415 GLY A O 1
ATOM 3069 N N . GLN A 1 416 ? 9.844 -24.938 -27.578 1 98.56 416 GLN A N 1
ATOM 3070 C CA . GLN A 1 416 ? 11.07 -24.594 -28.281 1 98.56 416 GLN A CA 1
ATOM 3071 C C . GLN A 1 416 ? 12.156 -24.156 -27.312 1 98.56 416 GLN A C 1
ATOM 3073 O O . GLN A 1 416 ? 13.328 -24.516 -27.469 1 98.56 416 GLN A O 1
ATOM 3078 N N . ALA A 1 417 ? 11.789 -23.344 -26.328 1 98.62 417 ALA A N 1
ATOM 3079 C CA . ALA A 1 417 ? 12.742 -22.891 -25.312 1 98.62 417 ALA A CA 1
ATOM 3080 C C . ALA A 1 417 ? 13.359 -24.078 -24.578 1 98.62 417 ALA A C 1
ATOM 3082 O O . ALA A 1 417 ? 14.57 -24.141 -24.406 1 98.62 417 ALA A O 1
ATOM 3083 N N . LEU A 1 418 ? 12.539 -25.016 -24.172 1 98.25 418 LEU A N 1
ATOM 3084 C CA . LEU A 1 418 ? 13 -26.203 -23.453 1 98.25 418 LEU A CA 1
ATOM 3085 C C . LEU A 1 418 ? 13.938 -27.031 -24.328 1 98.25 418 LEU A C 1
ATOM 3087 O O . LEU A 1 418 ? 14.953 -27.531 -23.844 1 98.25 418 LEU A O 1
ATOM 3091 N N . ALA A 1 419 ? 13.578 -27.188 -25.594 1 97.88 419 ALA A N 1
ATOM 3092 C CA . ALA A 1 419 ? 14.422 -27.938 -26.516 1 97.88 419 ALA A CA 1
ATOM 3093 C C . ALA A 1 419 ? 15.789 -27.281 -26.672 1 97.88 419 ALA A C 1
ATOM 3095 O O . ALA A 1 419 ? 16.812 -27.984 -26.672 1 97.88 419 ALA A O 1
ATOM 3096 N N . ASP A 1 420 ? 15.797 -25.953 -26.812 1 98.19 420 ASP A N 1
ATOM 3097 C CA . ASP A 1 420 ? 17.047 -25.203 -26.953 1 98.19 420 ASP A CA 1
ATOM 3098 C C . ASP A 1 420 ? 17.922 -25.359 -25.719 1 98.19 420 ASP A C 1
ATOM 3100 O O . ASP A 1 420 ? 19.141 -25.5 -25.812 1 98.19 420 ASP A O 1
ATOM 3104 N N . VAL A 1 421 ? 17.312 -25.281 -24.562 1 97.62 421 VAL A N 1
ATOM 3105 C CA . VAL A 1 421 ? 18.047 -25.406 -23.297 1 97.62 421 VAL A CA 1
ATOM 3106 C C . VAL A 1 421 ? 18.594 -26.828 -23.172 1 97.62 421 VAL A C 1
ATOM 3108 O O . VAL A 1 421 ? 19.766 -27.016 -22.812 1 97.62 421 VAL A O 1
ATOM 3111 N N . ALA A 1 422 ? 17.781 -27.812 -23.453 1 95.62 422 ALA A N 1
ATOM 3112 C CA . ALA A 1 422 ? 18.203 -29.203 -23.359 1 95.62 422 ALA A CA 1
ATOM 3113 C C . ALA A 1 422 ? 19.375 -29.469 -24.297 1 95.62 422 ALA A C 1
ATOM 3115 O O . ALA A 1 422 ? 20.25 -30.281 -23.984 1 95.62 422 ALA A O 1
ATOM 3116 N N . ALA A 1 423 ? 19.422 -28.781 -25.406 1 96.31 423 ALA A N 1
ATOM 3117 C CA . ALA A 1 423 ? 20.453 -28.984 -26.422 1 96.31 423 ALA A CA 1
ATOM 3118 C C . ALA A 1 423 ? 21.688 -28.141 -26.125 1 96.31 423 ALA A C 1
ATOM 3120 O O . ALA A 1 423 ? 22.688 -28.203 -26.859 1 96.31 423 ALA A O 1
ATOM 3121 N N . GLY A 1 424 ? 21.641 -27.328 -25.078 1 95.69 424 GLY A N 1
ATOM 3122 C CA . GLY A 1 424 ? 22.781 -26.484 -24.719 1 95.69 424 GLY A CA 1
ATOM 3123 C C . GLY A 1 424 ? 23 -25.328 -25.672 1 95.69 424 GLY A C 1
ATOM 3124 O O . GLY A 1 424 ? 24.125 -24.891 -25.891 1 95.69 424 GLY A O 1
ATOM 3125 N N . ARG A 1 425 ? 21.969 -24.828 -26.234 1 96.38 425 ARG A N 1
ATOM 3126 C CA . ARG A 1 425 ? 22.078 -23.812 -27.281 1 96.38 425 ARG A CA 1
ATOM 3127 C C . ARG A 1 425 ? 22.016 -22.406 -26.688 1 96.38 425 ARG A C 1
ATOM 3129 O O . ARG A 1 425 ? 22.125 -21.422 -27.422 1 96.38 425 ARG A O 1
ATOM 3136 N N . ILE A 1 426 ? 21.781 -22.25 -25.422 1 95 426 ILE A N 1
ATOM 3137 C CA . ILE A 1 426 ? 21.625 -20.953 -24.812 1 95 426 ILE A CA 1
ATOM 3138 C C . ILE A 1 426 ? 22.875 -20.594 -24 1 95 426 ILE A C 1
ATOM 3140 O O . ILE A 1 426 ? 23.344 -21.406 -23.203 1 95 426 ILE A O 1
ATOM 3144 N N . ASP A 1 427 ? 23.438 -19.375 -24.219 1 94 427 ASP A N 1
ATOM 3145 C CA . ASP A 1 427 ? 24.609 -18.891 -23.5 1 94 427 ASP A CA 1
ATOM 3146 C C . ASP A 1 427 ? 24.266 -18.609 -22.031 1 94 427 ASP A C 1
ATOM 3148 O O . ASP A 1 427 ? 23.484 -17.688 -21.734 1 94 427 ASP A O 1
ATOM 3152 N N . GLU A 1 428 ? 24.875 -19.281 -21.172 1 92.5 428 GLU A N 1
ATOM 3153 C CA . GLU A 1 428 ? 24.609 -19.141 -19.75 1 92.5 428 GLU A CA 1
ATOM 3154 C C . GLU A 1 428 ? 25.016 -17.75 -19.25 1 92.5 428 GLU A C 1
ATOM 3156 O O . GLU A 1 428 ? 24.531 -17.297 -18.219 1 92.5 428 GLU A O 1
ATOM 3161 N N . ALA A 1 429 ? 25.891 -17.078 -19.891 1 91.94 429 ALA A N 1
ATOM 3162 C CA . ALA A 1 429 ? 26.359 -15.75 -19.5 1 91.94 429 ALA A CA 1
ATOM 3163 C C . ALA A 1 429 ? 25.219 -14.742 -19.516 1 91.94 429 ALA A C 1
ATOM 3165 O O . ALA A 1 429 ? 25.312 -13.695 -18.859 1 91.94 429 ALA A O 1
ATOM 3166 N N . LEU A 1 430 ? 24.141 -15.094 -20.172 1 92.06 430 LEU A N 1
ATOM 3167 C CA . LEU A 1 430 ? 22.984 -14.219 -20.281 1 92.06 430 LEU A CA 1
ATOM 3168 C C . LEU A 1 430 ? 22.297 -14.039 -18.938 1 92.06 430 LEU A C 1
ATOM 3170 O O . LEU A 1 430 ? 21.594 -13.055 -18.719 1 92.06 430 LEU A O 1
ATOM 3174 N N . LEU A 1 431 ? 22.516 -14.922 -18 1 92.75 431 LEU A N 1
ATOM 3175 C CA . LEU A 1 431 ? 21.828 -14.914 -16.719 1 92.75 431 LEU A CA 1
ATOM 3176 C C . LEU A 1 431 ? 22.5 -13.953 -15.75 1 92.75 431 LEU A C 1
ATOM 3178 O O . LEU A 1 431 ? 21.938 -13.633 -14.695 1 92.75 431 LEU A O 1
ATOM 3182 N N . GLY A 1 432 ? 23.703 -13.461 -15.953 1 85.12 432 GLY A N 1
ATOM 3183 C CA . GLY A 1 432 ? 24.562 -12.781 -14.992 1 85.12 432 GLY A CA 1
ATOM 3184 C C . GLY A 1 432 ? 23.875 -11.625 -14.289 1 85.12 432 GLY A C 1
ATOM 3185 O O . GLY A 1 432 ? 24.031 -11.461 -13.07 1 85.12 432 GLY A O 1
ATOM 3186 N N . ASP A 1 433 ? 23 -10.875 -14.906 1 86.12 433 ASP A N 1
ATOM 3187 C CA . ASP A 1 433 ? 22.406 -9.695 -14.289 1 86.12 433 ASP A CA 1
ATOM 3188 C C . ASP A 1 433 ? 20.969 -9.969 -13.836 1 86.12 433 ASP A C 1
ATOM 3190 O O . ASP A 1 433 ? 20.266 -9.062 -13.406 1 86.12 433 ASP A O 1
ATOM 3194 N N . PHE A 1 434 ? 20.594 -11.25 -13.922 1 92.56 434 PHE A N 1
ATOM 3195 C CA . PHE A 1 434 ? 19.203 -11.594 -13.68 1 92.56 434 PHE A CA 1
ATOM 3196 C C . PHE A 1 434 ? 19.078 -12.766 -12.711 1 92.56 434 PHE A C 1
ATOM 3198 O O . PHE A 1 434 ? 19.031 -13.922 -13.133 1 92.56 434 PHE A O 1
ATOM 3205 N N . ALA A 1 435 ? 18.922 -12.461 -11.445 1 84.69 435 ALA A N 1
ATOM 3206 C CA . ALA A 1 435 ? 18.953 -13.453 -10.375 1 84.69 435 ALA A CA 1
ATOM 3207 C C . ALA A 1 435 ? 17.562 -14.078 -10.18 1 84.69 435 ALA A C 1
ATOM 3209 O O . ALA A 1 435 ? 17.453 -15.172 -9.633 1 84.69 435 ALA A O 1
ATOM 3210 N N . GLY A 1 436 ? 16.625 -13.336 -10.602 1 89.19 436 GLY A N 1
ATOM 3211 C CA . GLY A 1 436 ? 15.266 -13.859 -10.453 1 89.19 436 GLY A CA 1
ATOM 3212 C C . GLY A 1 436 ? 14.852 -14.047 -9.008 1 89.19 436 GLY A C 1
ATOM 3213 O O . GLY A 1 436 ? 15.094 -13.18 -8.172 1 89.19 436 GLY A O 1
ATOM 3214 N N . TRP A 1 437 ? 14.102 -15.133 -8.812 1 81.38 437 TRP A N 1
ATOM 3215 C CA . TRP A 1 437 ? 13.484 -15.445 -7.527 1 81.38 437 TRP A CA 1
ATOM 3216 C C . TRP A 1 437 ? 14.391 -16.328 -6.68 1 81.38 437 TRP A C 1
ATOM 3218 O O . TRP A 1 437 ? 15.086 -17.203 -7.211 1 81.38 437 TRP A O 1
ATOM 3228 N N . MET B 1 1 ? -28.625 6.613 10.383 1 48.53 1 MET B N 1
ATOM 3229 C CA . MET B 1 1 ? -28.375 7.457 9.219 1 48.53 1 MET B CA 1
ATOM 3230 C C . MET B 1 1 ? -28.812 6.758 7.934 1 48.53 1 MET B C 1
ATOM 3232 O O . MET B 1 1 ? -28.344 5.648 7.641 1 48.53 1 MET B O 1
ATOM 3236 N N . PRO B 1 2 ? -29.859 6.996 7.344 1 61.53 2 PRO B N 1
ATOM 3237 C CA . PRO B 1 2 ? -30.25 6.516 6.016 1 61.53 2 PRO B CA 1
ATOM 3238 C C . PRO B 1 2 ? -29.203 6.809 4.945 1 61.53 2 PRO B C 1
ATOM 3240 O O . PRO B 1 2 ? -28.219 7.504 5.215 1 61.53 2 PRO B O 1
ATOM 3243 N N . GLY B 1 3 ? -28.844 6.055 3.852 1 87.62 3 GLY B N 1
ATOM 3244 C CA . GLY B 1 3 ? -28.047 6.531 2.738 1 87.62 3 GLY B CA 1
ATOM 3245 C C . GLY B 1 3 ? -26.703 5.812 2.615 1 87.62 3 GLY B C 1
ATOM 3246 O O . GLY B 1 3 ? -26.609 4.633 2.957 1 87.62 3 GLY B O 1
ATOM 3247 N N . LEU B 1 4 ? -25.766 6.434 2.164 1 94.94 4 LEU B N 1
ATOM 3248 C CA . LEU B 1 4 ? -24.453 5.906 1.836 1 94.94 4 LEU B CA 1
ATOM 3249 C C . LEU B 1 4 ? -23.688 5.547 3.102 1 94.94 4 LEU B C 1
ATOM 3251 O O . LEU B 1 4 ? -23 4.516 3.148 1 94.94 4 LEU B O 1
ATOM 3255 N N . TYR B 1 5 ? -23.859 6.242 4.191 1 93.88 5 TYR B N 1
ATOM 3256 C CA . TYR B 1 5 ? -23.172 5.98 5.453 1 93.88 5 TYR B CA 1
ATOM 3257 C C . TYR B 1 5 ? -23.719 4.715 6.113 1 93.88 5 TYR B C 1
ATOM 3259 O O . TYR B 1 5 ? -22.953 3.93 6.68 1 93.88 5 TYR B O 1
ATOM 3267 N N . ALA B 1 6 ? -25.031 4.508 6.086 1 94.56 6 ALA B N 1
ATOM 3268 C CA . ALA B 1 6 ? -25.656 3.309 6.645 1 94.56 6 ALA B CA 1
ATOM 3269 C C . ALA B 1 6 ? -25.219 2.061 5.887 1 94.56 6 ALA B C 1
ATOM 3271 O O . ALA B 1 6 ? -24.953 1.021 6.492 1 94.56 6 ALA B O 1
ATOM 3272 N N . ARG B 1 7 ? -25.25 2.143 4.59 1 96.56 7 ARG B N 1
ATOM 3273 C CA . ARG B 1 7 ? -24.781 1.027 3.773 1 96.56 7 ARG B CA 1
ATOM 3274 C C . ARG B 1 7 ? -23.328 0.689 4.086 1 96.56 7 ARG B C 1
ATOM 3276 O O . ARG B 1 7 ? -22.969 -0.485 4.191 1 96.56 7 ARG B O 1
ATOM 3283 N N . GLU B 1 8 ? -22.547 1.745 4.215 1 97.19 8 GLU B N 1
ATOM 3284 C CA . GLU B 1 8 ? -21.141 1.526 4.559 1 97.19 8 GLU B CA 1
ATOM 3285 C C . GLU B 1 8 ? -21.016 0.796 5.891 1 97.19 8 GLU B C 1
ATOM 3287 O O . GLU B 1 8 ? -20.203 -0.122 6.023 1 97.19 8 GLU B O 1
ATOM 3292 N N . SER B 1 9 ? -21.781 1.175 6.883 1 95.12 9 SER B N 1
ATOM 3293 C CA . SER B 1 9 ? -21.703 0.604 8.227 1 95.12 9 SER B CA 1
ATOM 3294 C C . SER B 1 9 ? -22.031 -0.885 8.211 1 95.12 9 SER B C 1
ATOM 3296 O O . SER B 1 9 ? -21.656 -1.62 9.125 1 95.12 9 SER B O 1
ATOM 3298 N N . ARG B 1 10 ? -22.672 -1.383 7.129 1 97.06 10 ARG B N 1
ATOM 3299 C CA . ARG B 1 10 ? -23.078 -2.781 7.039 1 97.06 10 ARG B CA 1
ATOM 3300 C C . ARG B 1 10 ? -22.109 -3.576 6.164 1 97.06 10 ARG B C 1
ATOM 3302 O O . ARG B 1 10 ? -22.188 -4.805 6.105 1 97.06 10 ARG B O 1
ATOM 3309 N N . SER B 1 11 ? -21.188 -2.893 5.547 1 98.56 11 SER B N 1
ATOM 3310 C CA . SER B 1 11 ? -20.391 -3.596 4.547 1 98.56 11 SER B CA 1
ATOM 3311 C C . SER B 1 11 ? -18.906 -3.393 4.785 1 98.56 11 SER B C 1
ATOM 3313 O O . SER B 1 11 ? -18.109 -4.332 4.656 1 98.56 11 SER B O 1
ATOM 3315 N N . VAL B 1 12 ? -18.516 -2.229 5.195 1 98.56 12 VAL B N 1
ATOM 3316 C CA . VAL B 1 12 ? -17.094 -1.882 5.301 1 98.56 12 VAL B CA 1
ATOM 3317 C C . VAL B 1 12 ? -16.656 -1.953 6.762 1 98.56 12 VAL B C 1
ATOM 3319 O O . VAL B 1 12 ? -17.406 -1.562 7.664 1 98.56 12 VAL B O 1
ATOM 3322 N N . SER B 1 13 ? -15.477 -2.477 7.035 1 98.62 13 SER B N 1
ATOM 3323 C CA . SER B 1 13 ? -14.883 -2.615 8.359 1 98.62 13 SER B CA 1
ATOM 3324 C C . SER B 1 13 ? -14.508 -1.257 8.945 1 98.62 13 SER B C 1
ATOM 3326 O O . SER B 1 13 ? -14.125 -0.346 8.211 1 98.62 13 SER B O 1
ATOM 3328 N N . LYS B 1 14 ? -14.5 -1.103 10.234 1 96.69 14 LYS B N 1
ATOM 3329 C CA . LYS B 1 14 ? -14.133 0.128 10.93 1 96.69 14 LYS B CA 1
ATOM 3330 C C . LYS B 1 14 ? -12.625 0.188 11.172 1 96.69 14 LYS B C 1
ATOM 3332 O O . LYS B 1 14 ? -12.117 1.182 11.703 1 96.69 14 LYS B O 1
ATOM 3337 N N . MET B 1 15 ? -11.852 -0.813 10.742 1 97.06 15 MET B N 1
ATOM 3338 C CA . MET B 1 15 ? -10.43 -0.924 11.055 1 97.06 15 MET B CA 1
ATOM 3339 C C . MET B 1 15 ? -9.656 0.258 10.477 1 97.06 15 MET B C 1
ATOM 3341 O O . MET B 1 15 ? -8.586 0.609 10.984 1 97.06 15 MET B O 1
ATOM 3345 N N . ALA B 1 16 ? -10.219 0.857 9.422 1 96.19 16 ALA B N 1
ATOM 3346 C CA . ALA B 1 16 ? -9.492 1.964 8.805 1 96.19 16 ALA B CA 1
ATOM 3347 C C . ALA B 1 16 ? -10.18 3.297 9.086 1 96.19 16 ALA B C 1
ATOM 3349 O O . ALA B 1 16 ? -9.797 4.328 8.531 1 96.19 16 ALA B O 1
ATOM 3350 N N . HIS B 1 17 ? -11.195 3.361 9.945 1 95.81 17 HIS B N 1
ATOM 3351 C CA . HIS B 1 17 ? -12.031 4.543 10.094 1 95.81 17 HIS B CA 1
ATOM 3352 C C . HIS B 1 17 ? -11.422 5.531 11.078 1 95.81 17 HIS B C 1
ATOM 3354 O O . HIS B 1 17 ? -11.086 5.164 12.211 1 95.81 17 HIS B O 1
ATOM 3360 N N . LEU B 1 18 ? -11.164 6.691 10.648 1 95.56 18 LEU B N 1
ATOM 3361 C CA . LEU B 1 18 ? -10.961 7.91 11.422 1 95.56 18 LEU B CA 1
ATOM 3362 C C . LEU B 1 18 ? -12.094 8.898 11.18 1 95.56 18 LEU B C 1
ATOM 3364 O O . LEU B 1 18 ? -11.977 9.789 10.336 1 95.56 18 LEU B O 1
ATOM 3368 N N . ARG B 1 19 ? -13.164 8.805 12.031 1 96.75 19 ARG B N 1
ATOM 3369 C CA . ARG B 1 19 ? -14.398 9.531 11.727 1 96.75 19 ARG B CA 1
ATOM 3370 C C . ARG B 1 19 ? -14.586 10.703 12.688 1 96.75 19 ARG B C 1
ATOM 3372 O O . ARG B 1 19 ? -14.438 10.555 13.898 1 96.75 19 ARG B O 1
ATOM 3379 N N . PHE B 1 20 ? -14.945 11.828 12.102 1 97.44 20 PHE B N 1
ATOM 3380 C CA . PHE B 1 20 ? -15.102 13.07 12.859 1 97.44 20 PHE B CA 1
ATOM 3381 C C . PHE B 1 20 ? -16.531 13.57 12.789 1 97.44 20 PHE B C 1
ATOM 3383 O O . PHE B 1 20 ? -16.953 14.375 13.625 1 97.44 20 PHE B O 1
ATOM 3390 N N . PHE B 1 21 ? -17.312 13.203 11.938 1 96.75 21 PHE B N 1
ATOM 3391 C CA . PHE B 1 21 ? -18.688 13.508 11.586 1 96.75 21 PHE B CA 1
ATOM 3392 C C . PHE B 1 21 ? -19.188 12.578 10.484 1 96.75 21 PHE B C 1
ATOM 3394 O O . PHE B 1 21 ? -18.391 11.867 9.867 1 96.75 21 PHE B O 1
ATOM 3401 N N . PRO B 1 22 ? -20.469 12.43 10.258 1 95 22 PRO B N 1
ATOM 3402 C CA . PRO B 1 22 ? -20.984 11.453 9.305 1 95 22 PRO B CA 1
ATOM 3403 C C . PRO B 1 22 ? -20.875 11.922 7.852 1 95 22 PRO B C 1
ATOM 3405 O O . PRO B 1 22 ? -21.891 12.047 7.16 1 95 22 PRO B O 1
ATOM 3408 N N . GLN B 1 23 ? -19.672 12.062 7.422 1 96.19 23 GLN B N 1
ATOM 3409 C CA . GLN B 1 23 ? -19.422 12.492 6.051 1 96.19 23 GLN B CA 1
ATOM 3410 C C . GLN B 1 23 ? -19.641 11.352 5.062 1 96.19 23 GLN B C 1
ATOM 3412 O O . GLN B 1 23 ? -19.172 10.234 5.293 1 96.19 23 GLN B O 1
ATOM 3417 N N . ALA B 1 24 ? -20.391 11.547 4.012 1 97.12 24 ALA B N 1
ATOM 3418 C CA . ALA B 1 24 ? -20.578 10.68 2.857 1 97.12 24 ALA B CA 1
ATOM 3419 C C . ALA B 1 24 ? -20.531 11.469 1.554 1 97.12 24 ALA B C 1
ATOM 3421 O O . ALA B 1 24 ? -21.281 12.43 1.372 1 97.12 24 ALA B O 1
ATOM 3422 N N . VAL B 1 25 ? -19.609 11.07 0.711 1 97.44 25 VAL B N 1
ATOM 3423 C CA . VAL B 1 25 ? -19.344 11.883 -0.472 1 97.44 25 VAL B CA 1
ATOM 3424 C C . VAL B 1 25 ? -19.625 11.062 -1.731 1 97.44 25 VAL B C 1
ATOM 3426 O O . VAL B 1 25 ? -19.297 9.875 -1.793 1 97.44 25 VAL B O 1
ATOM 3429 N N . VAL B 1 26 ? -20.188 11.711 -2.805 1 96.88 26 VAL B N 1
ATOM 3430 C CA . VAL B 1 26 ? -20.547 11.016 -4.035 1 96.88 26 VAL B CA 1
ATOM 3431 C C . VAL B 1 26 ? -19.812 11.641 -5.215 1 96.88 26 VAL B C 1
ATOM 3433 O O . VAL B 1 26 ? -19.859 11.125 -6.336 1 96.88 26 VAL B O 1
ATOM 3436 N N . GLY B 1 27 ? -19.125 12.75 -4.973 1 97.94 27 GLY B N 1
ATOM 3437 C CA . GLY B 1 27 ? -18.375 13.43 -6.02 1 97.94 27 GLY B CA 1
ATOM 3438 C C . GLY B 1 27 ? -17.547 14.586 -5.504 1 97.94 27 GLY B C 1
ATOM 3439 O O . GLY B 1 27 ? -17.5 14.836 -4.297 1 97.94 27 GLY B O 1
ATOM 3440 N N . GLY B 1 28 ? -16.828 15.227 -6.453 1 98.31 28 GLY B N 1
ATOM 3441 C CA . GLY B 1 28 ? -16.031 16.375 -6.105 1 98.31 28 GLY B CA 1
ATOM 3442 C C . GLY B 1 28 ? -15.367 17.031 -7.305 1 98.31 28 GLY B C 1
ATOM 3443 O O . GLY B 1 28 ? -15.25 16.422 -8.367 1 98.31 28 GLY B O 1
ATOM 3444 N N . SER B 1 29 ? -14.977 18.266 -7.133 1 98.31 29 SER B N 1
ATOM 3445 C CA . SER B 1 29 ? -14.281 19.062 -8.125 1 98.31 29 SER B CA 1
ATOM 3446 C C . SER B 1 29 ? -13.516 20.219 -7.465 1 98.31 29 SER B C 1
ATOM 3448 O O . SER B 1 29 ? -14.07 20.938 -6.629 1 98.31 29 SER B O 1
ATOM 3450 N N . GLY B 1 30 ? -12.266 20.328 -7.891 1 98.25 30 GLY B N 1
ATOM 3451 C CA . GLY B 1 30 ? -11.477 21.359 -7.238 1 98.25 30 GLY B CA 1
ATOM 3452 C C . GLY B 1 30 ? -11.414 21.203 -5.73 1 98.25 30 GLY B C 1
ATOM 3453 O O . GLY B 1 30 ? -11.109 20.109 -5.23 1 98.25 30 GLY B O 1
ATOM 3454 N N . ALA B 1 31 ? -11.68 22.266 -5.008 1 98.62 31 ALA B N 1
ATOM 3455 C CA . ALA B 1 31 ? -11.594 22.234 -3.549 1 98.62 31 ALA B CA 1
ATOM 3456 C C . ALA B 1 31 ? -12.922 21.828 -2.924 1 98.62 31 ALA B C 1
ATOM 3458 O O . ALA B 1 31 ? -13.109 21.953 -1.712 1 98.62 31 ALA B O 1
ATOM 3459 N N . TYR B 1 32 ? -13.844 21.281 -3.736 1 98.75 32 TYR B N 1
ATOM 3460 C CA . TYR B 1 32 ? -15.172 20.984 -3.215 1 98.75 32 TYR B CA 1
ATOM 3461 C C . TYR B 1 32 ? -15.484 19.5 -3.324 1 98.75 32 TYR B C 1
ATOM 3463 O O . TYR B 1 32 ? -15.078 18.844 -4.285 1 98.75 32 TYR B O 1
ATOM 3471 N N . LEU B 1 33 ? -16.188 19.016 -2.375 1 98.56 33 LEU B N 1
ATOM 3472 C CA . LEU B 1 33 ? -16.797 17.688 -2.367 1 98.56 33 LEU B CA 1
ATOM 3473 C C . LEU B 1 33 ? -18.312 17.797 -2.488 1 98.56 33 LEU B C 1
ATOM 3475 O O . LEU B 1 33 ? -18.922 18.75 -2.01 1 98.56 33 LEU B O 1
ATOM 3479 N N . THR B 1 34 ? -18.906 16.859 -3.08 1 98.25 34 THR B N 1
ATOM 3480 C CA . THR B 1 34 ? -20.359 16.719 -3.115 1 98.25 34 THR B CA 1
ATOM 3481 C C . THR B 1 34 ? -20.812 15.641 -2.152 1 98.25 34 THR B C 1
ATOM 3483 O O . THR B 1 34 ? -20.484 14.469 -2.322 1 98.25 34 THR B O 1
ATOM 3486 N N . ALA B 1 35 ? -21.562 16.016 -1.189 1 97 35 ALA B N 1
ATOM 3487 C CA . ALA B 1 35 ? -22.094 15.062 -0.213 1 97 35 ALA B CA 1
ATOM 3488 C C . ALA B 1 35 ? -23.266 14.281 -0.791 1 97 35 ALA B C 1
ATOM 3490 O O . ALA B 1 35 ? -23.859 14.68 -1.798 1 97 35 ALA B O 1
ATOM 3491 N N . ASP B 1 36 ? -23.578 13.148 -0.114 1 95.06 36 ASP B N 1
ATOM 3492 C CA . ASP B 1 36 ? -24.641 12.297 -0.619 1 95.06 36 ASP B CA 1
ATOM 3493 C C . ASP B 1 36 ? -26.016 12.938 -0.402 1 95.06 36 ASP B C 1
ATOM 3495 O O . ASP B 1 36 ? -27.016 12.5 -0.978 1 95.06 36 ASP B O 1
ATOM 3499 N N . ASP B 1 37 ? -26.094 13.984 0.356 1 93.44 37 ASP B N 1
ATOM 3500 C CA . ASP B 1 37 ? -27.328 14.734 0.533 1 93.44 37 ASP B CA 1
ATOM 3501 C C . ASP B 1 37 ? -27.391 15.922 -0.421 1 93.44 37 ASP B C 1
ATOM 3503 O O . ASP B 1 37 ? -28.312 16.75 -0.33 1 93.44 37 ASP B O 1
ATOM 3507 N N . GLY B 1 38 ? -26.391 16.156 -1.222 1 94.44 38 GLY B N 1
ATOM 3508 C CA . GLY B 1 38 ? -26.391 17.172 -2.256 1 94.44 38 GLY B CA 1
ATOM 3509 C C . GLY B 1 38 ? -25.625 18.422 -1.875 1 94.44 38 GLY B C 1
ATOM 3510 O O . GLY B 1 38 ? -25.344 19.266 -2.725 1 94.44 38 GLY B O 1
ATOM 3511 N N . ARG B 1 39 ? -25.188 18.609 -0.675 1 96.5 39 ARG B N 1
ATOM 3512 C CA . ARG B 1 39 ? -24.422 19.766 -0.233 1 96.5 39 ARG B CA 1
ATOM 3513 C C . ARG B 1 39 ? -23.062 19.812 -0.907 1 96.5 39 ARG B C 1
ATOM 3515 O O . ARG B 1 39 ? -22.469 18.781 -1.202 1 96.5 39 ARG B O 1
ATOM 3522 N N . GLN B 1 40 ? -22.625 21.031 -1.126 1 98.06 40 GLN B N 1
ATOM 3523 C CA . GLN B 1 40 ? -21.219 21.266 -1.48 1 98.06 40 GLN B CA 1
ATOM 3524 C C . GLN B 1 40 ? -20.391 21.562 -0.242 1 98.06 40 GLN B C 1
ATOM 3526 O O . GLN B 1 40 ? -20.75 22.422 0.569 1 98.06 40 GLN B O 1
ATOM 3531 N N . LEU B 1 41 ? -19.375 20.812 -0.101 1 98.75 41 LEU B N 1
ATOM 3532 C CA . LEU B 1 41 ? -18.484 20.969 1.049 1 98.75 41 LEU B CA 1
ATOM 3533 C C . LEU B 1 41 ? -17.125 21.484 0.616 1 98.75 41 LEU B C 1
ATOM 3535 O O . LEU B 1 41 ? -16.469 20.906 -0.251 1 98.75 41 LEU B O 1
ATOM 3539 N N . LEU B 1 42 ? -16.734 22.641 1.169 1 98.88 42 LEU B N 1
ATOM 3540 C CA . LEU B 1 42 ? -15.375 23.125 0.956 1 98.88 42 LEU B CA 1
ATOM 3541 C C . LEU B 1 42 ? -14.367 22.297 1.736 1 98.88 42 LEU B C 1
ATOM 3543 O O . LEU B 1 42 ? -14.461 22.172 2.961 1 98.88 42 LEU B O 1
ATOM 3547 N N . ASP B 1 43 ? -13.445 21.703 1.031 1 98.81 43 ASP B N 1
ATOM 3548 C CA . ASP B 1 43 ? -12.555 20.703 1.606 1 98.81 43 ASP B CA 1
ATOM 3549 C C . ASP B 1 43 ? -11.211 21.297 1.988 1 98.81 43 ASP B C 1
ATOM 3551 O O . ASP B 1 43 ? -10.305 21.391 1.155 1 98.81 43 ASP B O 1
ATOM 3555 N N . PHE B 1 44 ? -11.023 21.562 3.277 1 98.81 44 PHE B N 1
ATOM 3556 C CA . PHE B 1 44 ? -9.773 22.109 3.803 1 98.81 44 PHE B CA 1
ATOM 3557 C C . PHE B 1 44 ? -8.852 20.984 4.266 1 98.81 44 PHE B C 1
ATOM 3559 O O . PHE B 1 44 ? -7.785 21.25 4.824 1 98.81 44 PHE B O 1
ATOM 3566 N N . SER B 1 45 ? -9.211 19.781 3.953 1 98.44 45 SER B N 1
ATOM 3567 C CA . SER B 1 45 ? -8.367 18.641 4.32 1 98.44 45 SER B CA 1
ATOM 3568 C C . SER B 1 45 ? -7.691 18.047 3.092 1 98.44 45 SER B C 1
ATOM 3570 O O . SER B 1 45 ? -6.605 17.469 3.195 1 98.44 45 SER B O 1
ATOM 3572 N N . ALA B 1 46 ? -8.406 18.156 1.909 1 98.38 46 ALA B N 1
ATOM 3573 C CA . ALA B 1 46 ? -7.996 17.453 0.69 1 98.38 46 ALA B CA 1
ATOM 3574 C C . ALA B 1 46 ? -7.766 15.977 0.954 1 98.38 46 ALA B C 1
ATOM 3576 O O . ALA B 1 46 ? -6.785 15.398 0.481 1 98.38 46 ALA B O 1
ATOM 3577 N N . SER B 1 47 ? -8.656 15.359 1.716 1 97.62 47 SER B N 1
ATOM 3578 C CA . SER B 1 47 ? -8.5 13.961 2.102 1 97.62 47 SER B CA 1
ATOM 3579 C C . SER B 1 47 ? -7.141 13.711 2.742 1 97.62 47 SER B C 1
ATOM 3581 O O . SER B 1 47 ? -6.391 12.836 2.293 1 97.62 47 SER B O 1
ATOM 3583 N N . TRP B 1 48 ? -6.836 14.492 3.832 1 97.75 48 TRP B N 1
ATOM 3584 C CA . TRP B 1 48 ? -5.586 14.398 4.578 1 97.75 48 TRP B CA 1
ATOM 3585 C C . TRP B 1 48 ? -4.395 14.719 3.686 1 97.75 48 TRP B C 1
ATOM 3587 O O . TRP B 1 48 ? -3.326 14.117 3.824 1 97.75 48 TRP B O 1
ATOM 3597 N N . GLY B 1 49 ? -4.57 15.508 2.703 1 97.94 49 GLY B N 1
ATOM 3598 C CA . GLY B 1 49 ? -3.484 15.969 1.855 1 97.94 49 GLY B CA 1
ATOM 3599 C C . GLY B 1 49 ? -3.309 15.141 0.599 1 97.94 49 GLY B C 1
ATOM 3600 O O . GLY B 1 49 ? -2.479 15.461 -0.254 1 97.94 49 GLY B O 1
ATOM 3601 N N . ALA B 1 50 ? -4.098 14.094 0.37 1 98.44 50 ALA B N 1
ATOM 3602 C CA . ALA B 1 50 ? -3.92 13.172 -0.75 1 98.44 50 ALA B CA 1
ATOM 3603 C C . ALA B 1 50 ? -4.387 13.812 -2.059 1 98.44 50 ALA B C 1
ATOM 3605 O O . ALA B 1 50 ? -3.818 13.539 -3.121 1 98.44 50 ALA B O 1
ATOM 3606 N N . ALA B 1 51 ? -5.441 14.602 -1.994 1 98.38 51 ALA B N 1
ATOM 3607 C CA . ALA B 1 51 ? -5.953 15.289 -3.176 1 98.38 51 ALA B CA 1
ATOM 3608 C C . ALA B 1 51 ? -5.223 16.609 -3.393 1 98.38 51 ALA B C 1
ATOM 3610 O O . ALA B 1 51 ? -5.84 17.688 -3.361 1 98.38 51 ALA B O 1
ATOM 3611 N N . SER B 1 52 ? -3.938 16.547 -3.701 1 98.38 52 SER B N 1
ATOM 3612 C CA . SER B 1 52 ? -3.053 17.703 -3.756 1 98.38 52 SER B CA 1
ATOM 3613 C C . SER B 1 52 ? -3.51 18.703 -4.816 1 98.38 52 SER B C 1
ATOM 3615 O O . SER B 1 52 ? -3.412 19.906 -4.621 1 98.38 52 SER B O 1
ATOM 3617 N N . LEU B 1 53 ? -4.082 18.234 -5.949 1 98.75 53 LEU B N 1
ATOM 3618 C CA . LEU B 1 53 ? -4.547 19.125 -7.016 1 98.75 53 LEU B CA 1
ATOM 3619 C C . LEU B 1 53 ? -6.047 19.359 -6.91 1 98.75 53 LEU B C 1
ATOM 3621 O O . LEU B 1 53 ? -6.664 19.891 -7.84 1 98.75 53 LEU B O 1
ATOM 3625 N N . GLY B 1 54 ? -6.637 18.984 -5.773 1 98.56 54 GLY B N 1
ATOM 3626 C CA . GLY B 1 54 ? -8.086 18.953 -5.668 1 98.56 54 GLY B CA 1
ATOM 3627 C C . GLY B 1 54 ? -8.711 17.719 -6.285 1 98.56 54 GLY B C 1
ATOM 3628 O O . GLY B 1 54 ? -8.016 16.75 -6.605 1 98.56 54 GLY B O 1
ATOM 3629 N N . HIS B 1 55 ? -10.023 17.734 -6.336 1 98.56 55 HIS B N 1
ATOM 3630 C CA . HIS B 1 55 ? -10.773 16.594 -6.82 1 98.56 55 HIS B CA 1
ATOM 3631 C C . HIS B 1 55 ? -11.086 16.719 -8.305 1 98.56 55 HIS B C 1
ATOM 3633 O O . HIS B 1 55 ? -11.375 17.812 -8.789 1 98.56 55 HIS B O 1
ATOM 3639 N N . SER B 1 56 ? -10.953 15.594 -9.008 1 98.5 56 SER B N 1
ATOM 3640 C CA . SER B 1 56 ? -11.344 15.484 -10.414 1 98.5 56 SER B CA 1
ATOM 3641 C C . SER B 1 56 ? -10.5 16.406 -11.289 1 98.5 56 SER B C 1
ATOM 3643 O O . SER B 1 56 ? -11.023 17.094 -12.164 1 98.5 56 SER B O 1
ATOM 3645 N N . HIS B 1 57 ? -9.227 16.5 -11 1 98.75 57 HIS B N 1
ATOM 3646 C CA . HIS B 1 57 ? -8.383 17.375 -11.805 1 98.75 57 HIS B CA 1
ATOM 3647 C C . HIS B 1 57 ? -8.195 16.812 -13.211 1 98.75 57 HIS B C 1
ATOM 3649 O O . HIS B 1 57 ? -7.82 15.656 -13.383 1 98.75 57 HIS B O 1
ATOM 3655 N N . PRO B 1 58 ? -8.312 17.578 -14.25 1 98.62 58 PRO B N 1
ATOM 3656 C CA . PRO B 1 58 ? -8.273 17.062 -15.625 1 98.62 58 PRO B CA 1
ATOM 3657 C C . PRO B 1 58 ? -6.906 16.5 -16 1 98.62 58 PRO B C 1
ATOM 3659 O O . PRO B 1 58 ? -6.82 15.539 -16.766 1 98.62 58 PRO B O 1
ATOM 3662 N N . ALA B 1 59 ? -5.793 17.062 -15.516 1 98.81 59 ALA B N 1
ATOM 3663 C CA . ALA B 1 59 ? -4.453 16.578 -15.844 1 98.81 59 ALA B CA 1
ATOM 3664 C C . ALA B 1 59 ? -4.254 15.141 -15.383 1 98.81 59 ALA B C 1
ATOM 3666 O O . ALA B 1 59 ? -3.607 14.344 -16.062 1 98.81 59 ALA B O 1
ATOM 3667 N N . ILE B 1 60 ? -4.785 14.805 -14.219 1 98.88 60 ILE B N 1
ATOM 3668 C CA . ILE B 1 60 ? -4.668 13.453 -13.695 1 98.88 60 ILE B CA 1
ATOM 3669 C C . ILE B 1 60 ? -5.527 12.5 -14.523 1 98.88 60 ILE B C 1
ATOM 3671 O O . ILE B 1 60 ? -5.07 11.414 -14.906 1 98.88 60 ILE B O 1
ATOM 3675 N N . ARG B 1 61 ? -6.793 12.906 -14.781 1 98.62 61 ARG B N 1
ATOM 3676 C CA . ARG B 1 61 ? -7.703 12.078 -15.57 1 98.62 61 ARG B CA 1
ATOM 3677 C C . ARG B 1 61 ? -7.094 11.75 -16.922 1 98.62 61 ARG B C 1
ATOM 3679 O O . ARG B 1 61 ? -7.148 10.602 -17.375 1 98.62 61 ARG B O 1
ATOM 3686 N N . GLU B 1 62 ? -6.484 12.734 -17.547 1 98.75 62 GLU B N 1
ATOM 3687 C CA . GLU B 1 62 ? -5.879 12.547 -18.859 1 98.75 62 GLU B CA 1
ATOM 3688 C C . GLU B 1 62 ? -4.688 11.594 -18.797 1 98.75 62 GLU B C 1
ATOM 3690 O O . GLU B 1 62 ? -4.562 10.695 -19.625 1 98.75 62 GLU B O 1
ATOM 3695 N N . ALA B 1 63 ? -3.795 11.789 -17.875 1 98.81 63 ALA B N 1
ATOM 3696 C CA . ALA B 1 63 ? -2.596 10.969 -17.734 1 98.81 63 ALA B CA 1
ATOM 3697 C C . ALA B 1 63 ? -2.961 9.516 -17.438 1 98.81 63 ALA B C 1
ATOM 3699 O O . ALA B 1 63 ? -2.393 8.594 -18.047 1 98.81 63 ALA B O 1
ATOM 3700 N N . VAL B 1 64 ? -3.896 9.312 -16.531 1 98.88 64 VAL B N 1
ATOM 3701 C CA . VAL B 1 64 ? -4.348 7.977 -16.172 1 98.88 64 VAL B CA 1
ATOM 3702 C C . VAL B 1 64 ? -5.039 7.316 -17.359 1 98.88 64 VAL B C 1
ATOM 3704 O O . VAL B 1 64 ? -4.793 6.145 -17.656 1 98.88 64 VAL B O 1
ATOM 3707 N N . GLY B 1 65 ? -5.934 8.055 -18 1 98.69 65 GLY B N 1
ATOM 3708 C CA . GLY B 1 65 ? -6.586 7.539 -19.188 1 98.69 65 GLY B CA 1
ATOM 3709 C C . GLY B 1 65 ? -5.605 7.086 -20.266 1 98.69 65 GLY B C 1
ATOM 3710 O O . GLY B 1 65 ? -5.777 6.02 -20.859 1 98.69 65 GLY B O 1
ATOM 3711 N N . ARG B 1 66 ? -4.598 7.887 -20.516 1 98.56 66 ARG B N 1
ATOM 3712 C CA . ARG B 1 66 ? -3.576 7.551 -21.5 1 98.56 66 ARG B CA 1
ATOM 3713 C C . ARG B 1 66 ? -2.814 6.297 -21.094 1 98.56 66 ARG B C 1
ATOM 3715 O O . ARG B 1 66 ? -2.568 5.414 -21.922 1 98.56 66 ARG B O 1
ATOM 3722 N N . ALA B 1 67 ? -2.428 6.184 -19.875 1 98.62 67 ALA B N 1
ATOM 3723 C CA . ALA B 1 67 ? -1.695 5.02 -19.391 1 98.62 67 ALA B CA 1
ATOM 3724 C C . ALA B 1 67 ? -2.525 3.746 -19.531 1 98.62 67 ALA B C 1
ATOM 3726 O O . ALA B 1 67 ? -1.993 2.688 -19.875 1 98.62 67 ALA B O 1
ATOM 3727 N N . LEU B 1 68 ? -3.84 3.83 -19.25 1 98.69 68 LEU B N 1
ATOM 3728 C CA . LEU B 1 68 ? -4.719 2.666 -19.297 1 98.69 68 LEU B CA 1
ATOM 3729 C C . LEU B 1 68 ? -5.039 2.287 -20.734 1 98.69 68 LEU B C 1
ATOM 3731 O O . LEU B 1 68 ? -5.398 1.143 -21.016 1 98.69 68 LEU B O 1
ATOM 3735 N N . SER B 1 69 ? -4.945 3.211 -21.688 1 98.38 69 SER B N 1
ATOM 3736 C CA . SER B 1 69 ? -5.289 2.945 -23.078 1 98.38 69 SER B CA 1
ATOM 3737 C C . SER B 1 69 ? -4.215 2.107 -23.766 1 98.38 69 SER B C 1
ATOM 3739 O O . SER B 1 69 ? -4.48 1.458 -24.766 1 98.38 69 SER B O 1
ATOM 3741 N N . ASP B 1 70 ? -3.037 2.154 -23.297 1 98.19 70 ASP B N 1
ATOM 3742 C CA . ASP B 1 70 ? -1.883 1.383 -23.734 1 98.19 70 ASP B CA 1
ATOM 3743 C C . ASP B 1 70 ? -1.004 0.97 -22.562 1 98.19 70 ASP B C 1
ATOM 3745 O O . ASP B 1 70 ? 0.13 1.435 -22.438 1 98.19 70 ASP B O 1
ATOM 3749 N N . GLN B 1 71 ? -1.533 0.059 -21.766 1 98.12 71 GLN B N 1
ATOM 3750 C CA . GLN B 1 71 ? -1.009 -0.254 -20.438 1 98.12 71 GLN B CA 1
ATOM 3751 C C . GLN B 1 71 ? 0.293 -1.045 -20.547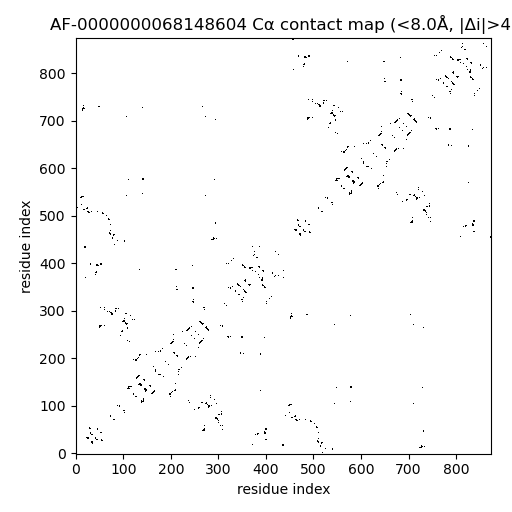 1 98.12 71 GLN B C 1
ATOM 3753 O O . GLN B 1 71 ? 0.3 -2.186 -21.016 1 98.12 71 GLN B O 1
ATOM 3758 N N . ALA B 1 72 ? 1.378 -0.449 -20.125 1 97.69 72 ALA B N 1
ATOM 3759 C CA . ALA B 1 72 ? 2.707 -1.053 -20.188 1 97.69 72 ALA B CA 1
ATOM 3760 C C . ALA B 1 72 ? 2.955 -1.96 -19 1 97.69 72 ALA B C 1
ATOM 3762 O O . ALA B 1 72 ? 3.859 -1.707 -18.188 1 97.69 72 ALA B O 1
ATOM 3763 N N . GLY B 1 73 ? 2.168 -3.023 -18.844 1 97.44 73 GLY B N 1
ATOM 3764 C CA . GLY B 1 73 ? 2.273 -3.928 -17.703 1 97.44 73 GLY B CA 1
ATOM 3765 C C . GLY B 1 73 ? 1.604 -3.393 -16.453 1 97.44 73 GLY B C 1
ATOM 3766 O O . GLY B 1 73 ? 0.77 -2.488 -16.531 1 97.44 73 GLY B O 1
ATOM 3767 N N . ALA B 1 74 ? 1.884 -4.004 -15.281 1 97.62 74 ALA B N 1
ATOM 3768 C CA . ALA B 1 74 ? 1.238 -3.605 -14.031 1 97.62 74 ALA B CA 1
ATOM 3769 C C . ALA B 1 74 ? 2.26 -3.461 -12.906 1 97.62 74 ALA B C 1
ATOM 3771 O O . ALA B 1 74 ? 1.892 -3.326 -11.742 1 97.62 74 ALA B O 1
ATOM 3772 N N . SER B 1 75 ? 3.523 -3.504 -13.219 1 96.38 75 SER B N 1
ATOM 3773 C CA . SER B 1 75 ? 4.57 -3.555 -12.203 1 96.38 75 SER B CA 1
ATOM 3774 C C . SER B 1 75 ? 5.922 -3.154 -12.781 1 96.38 75 SER B C 1
ATOM 3776 O O . SER B 1 75 ? 6.125 -3.203 -14 1 96.38 75 SER B O 1
ATOM 3778 N N . TYR B 1 76 ? 6.801 -2.67 -11.914 1 97 76 TYR B N 1
ATOM 3779 C CA . TYR B 1 76 ? 8.18 -2.527 -12.375 1 97 76 TYR B CA 1
ATOM 3780 C C . TYR B 1 76 ? 9.07 -3.598 -11.766 1 97 76 TYR B C 1
ATOM 3782 O O . TYR B 1 76 ? 10.297 -3.549 -11.906 1 97 76 TYR B O 1
ATOM 3790 N N . LEU B 1 77 ? 8.484 -4.598 -11.078 1 96.94 77 LEU B N 1
ATOM 3791 C CA . LEU B 1 77 ? 9.227 -5.664 -10.422 1 96.94 77 LEU B CA 1
ATOM 3792 C C . LEU B 1 77 ? 10.102 -6.41 -11.422 1 96.94 77 LEU B C 1
ATOM 3794 O O . LEU B 1 77 ? 11.305 -6.578 -11.195 1 96.94 77 LEU B O 1
ATOM 3798 N N . SER B 1 78 ? 9.438 -6.828 -12.5 1 97.56 78 SER B N 1
ATOM 3799 C CA . SER B 1 78 ? 10.141 -7.695 -13.438 1 97.56 78 SER B CA 1
ATOM 3800 C C . SER B 1 78 ? 10.258 -7.043 -14.812 1 97.56 78 SER B C 1
ATOM 3802 O O . SER B 1 78 ? 10.609 -7.703 -15.797 1 97.56 78 SER B O 1
ATOM 3804 N N . SER B 1 79 ? 9.969 -5.738 -14.914 1 96.94 79 SER B N 1
ATOM 3805 C CA . SER B 1 79 ? 9.992 -5.043 -16.188 1 96.94 79 SER B CA 1
ATOM 3806 C C . SER B 1 79 ? 10.156 -3.537 -16 1 96.94 79 SER B C 1
ATOM 3808 O O . SER B 1 79 ? 9.523 -2.947 -15.117 1 96.94 79 SER B O 1
ATOM 3810 N N . ALA B 1 80 ? 11.016 -2.982 -16.844 1 97.44 80 ALA B N 1
ATOM 3811 C CA . ALA B 1 80 ? 11.031 -1.524 -16.906 1 97.44 80 ALA B CA 1
ATOM 3812 C C . ALA B 1 80 ? 9.805 -1 -17.656 1 97.44 80 ALA B C 1
ATOM 3814 O O . ALA B 1 80 ? 9.352 -1.617 -18.625 1 97.44 80 ALA B O 1
ATOM 3815 N N . ASN B 1 81 ? 9.219 0.03 -17.219 1 97.62 81 ASN B N 1
ATOM 3816 C CA . ASN B 1 81 ? 8.195 0.749 -17.969 1 97.62 81 ASN B CA 1
ATOM 3817 C C . ASN B 1 81 ? 8.469 2.25 -18 1 97.62 81 ASN B C 1
ATOM 3819 O O . ASN B 1 81 ? 9.07 2.793 -17.062 1 97.62 81 ASN B O 1
ATOM 3823 N N . GLU B 1 82 ? 8.055 2.943 -18.969 1 95.88 82 GLU B N 1
ATOM 3824 C CA . GLU B 1 82 ? 8.438 4.324 -19.25 1 95.88 82 GLU B CA 1
ATOM 3825 C C . GLU B 1 82 ? 7.875 5.277 -18.203 1 95.88 82 GLU B C 1
ATOM 3827 O O . GLU B 1 82 ? 8.555 6.223 -17.781 1 95.88 82 GLU B O 1
ATOM 3832 N N . ALA B 1 83 ? 6.637 5.039 -17.797 1 97.56 83 ALA B N 1
ATOM 3833 C CA . ALA B 1 83 ? 5.996 5.926 -16.8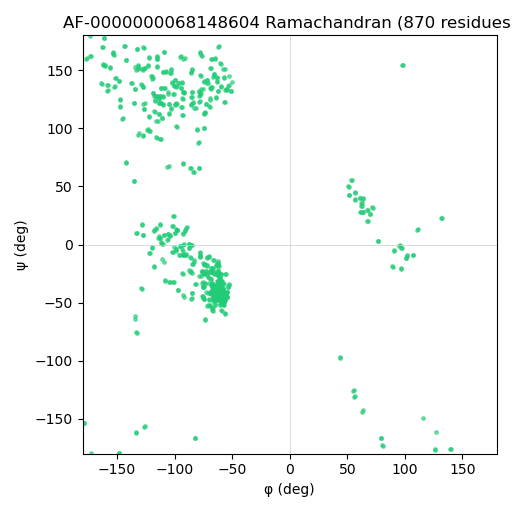28 1 97.56 83 ALA B CA 1
ATOM 3834 C C . ALA B 1 83 ? 6.82 6.02 -15.547 1 97.56 83 ALA B C 1
ATOM 3836 O O . ALA B 1 83 ? 7.031 7.113 -15.016 1 97.56 83 ALA B O 1
ATOM 3837 N N . CYS B 1 84 ? 7.336 4.941 -15.07 1 97.62 84 CYS B N 1
ATOM 3838 C CA . CYS B 1 84 ? 8.133 4.898 -13.852 1 97.62 84 CYS B CA 1
ATOM 3839 C C . CYS B 1 84 ? 9.477 5.598 -14.055 1 97.62 84 CYS B C 1
ATOM 3841 O O . CYS B 1 84 ? 9.938 6.32 -13.172 1 97.62 84 CYS B O 1
ATOM 3843 N N . VAL B 1 85 ? 10.07 5.371 -15.172 1 98.19 85 VAL B N 1
ATOM 3844 C CA . VAL B 1 85 ? 11.367 5.961 -15.461 1 98.19 85 VAL B CA 1
ATOM 3845 C C . VAL B 1 85 ? 11.25 7.48 -15.531 1 98.19 85 VAL B C 1
ATOM 3847 O O . VAL B 1 85 ? 12.055 8.203 -14.938 1 98.19 85 VAL B O 1
ATOM 3850 N N . LEU B 1 86 ? 10.211 7.969 -16.234 1 98.31 86 LEU B N 1
ATOM 3851 C CA . LEU B 1 86 ? 9.992 9.406 -16.344 1 98.31 86 LEU B CA 1
ATOM 3852 C C . LEU B 1 86 ? 9.727 10.023 -14.977 1 98.31 86 LEU B C 1
ATOM 3854 O O . LEU B 1 86 ? 10.25 11.094 -14.664 1 98.31 86 LEU B O 1
ATOM 3858 N N . LEU B 1 87 ? 8.961 9.344 -14.18 1 98.88 87 LEU B N 1
ATOM 3859 C CA . LEU B 1 87 ? 8.664 9.836 -12.836 1 98.88 87 LEU B CA 1
ATOM 3860 C C . LEU B 1 87 ? 9.93 9.875 -11.984 1 98.88 87 LEU B C 1
ATOM 3862 O O . LEU B 1 87 ? 10.164 10.836 -11.258 1 98.88 87 LEU B O 1
ATOM 3866 N N . ALA B 1 88 ? 10.688 8.797 -12.031 1 98.88 88 ALA B N 1
ATOM 3867 C CA . ALA B 1 88 ? 11.938 8.734 -11.266 1 98.88 88 ALA B CA 1
ATOM 3868 C C . ALA B 1 88 ? 12.875 9.875 -11.656 1 98.88 88 ALA B C 1
ATOM 3870 O O . ALA B 1 88 ? 13.438 10.547 -10.797 1 98.88 88 ALA B O 1
ATOM 3871 N N . GLU B 1 89 ? 13.039 10.055 -12.93 1 98.75 89 GLU B N 1
ATOM 3872 C CA . GLU B 1 89 ? 13.906 11.125 -13.422 1 98.75 89 GLU B CA 1
ATOM 3873 C C . GLU B 1 89 ? 13.43 12.484 -12.938 1 98.75 89 GLU B C 1
ATOM 3875 O O . GLU B 1 89 ? 14.242 13.328 -12.539 1 98.75 89 GLU B O 1
ATOM 3880 N N . LYS B 1 90 ? 12.156 12.711 -12.961 1 98.88 90 LYS B N 1
ATOM 3881 C CA . LYS B 1 90 ? 11.602 13.969 -12.469 1 98.88 90 LYS B CA 1
ATOM 3882 C C . LYS B 1 90 ? 11.875 14.141 -10.977 1 98.88 90 LYS B C 1
ATOM 3884 O O . LYS B 1 90 ? 12.312 15.203 -10.539 1 98.88 90 LYS B O 1
ATOM 3889 N N . LEU B 1 91 ? 11.656 13.141 -10.18 1 98.88 91 LEU B N 1
ATOM 3890 C CA . LEU B 1 91 ? 11.859 13.219 -8.742 1 98.88 91 LEU B CA 1
ATOM 3891 C C . LEU B 1 91 ? 13.328 13.461 -8.414 1 98.88 91 LEU B C 1
ATOM 3893 O O . LEU B 1 91 ? 13.648 14.211 -7.488 1 98.88 91 LEU B O 1
ATOM 3897 N N . LEU B 1 92 ? 14.188 12.82 -9.148 1 98.81 92 LEU B N 1
ATOM 3898 C CA . LEU B 1 92 ? 15.617 13.008 -8.938 1 98.81 92 LEU B CA 1
ATOM 3899 C C . LEU B 1 92 ? 16.016 14.461 -9.164 1 98.81 92 LEU B C 1
ATOM 3901 O O . LEU B 1 92 ? 16.922 14.977 -8.5 1 98.81 92 LEU B O 1
ATOM 3905 N N . SER B 1 93 ? 15.352 15.117 -10.023 1 98.5 93 SER B N 1
ATOM 3906 C CA . SER B 1 93 ? 15.68 16.5 -10.336 1 98.5 93 SER B CA 1
ATOM 3907 C C . SER B 1 93 ? 15.156 17.453 -9.266 1 98.5 93 SER B C 1
ATOM 3909 O O . SER B 1 93 ? 15.508 18.641 -9.25 1 98.5 93 SER B O 1
ATOM 3911 N N . LEU B 1 94 ? 14.367 16.953 -8.281 1 98.19 94 LEU B N 1
ATOM 3912 C CA . LEU B 1 94 ? 13.648 17.812 -7.352 1 98.19 94 LEU B CA 1
ATOM 3913 C C . LEU B 1 94 ? 14.219 17.688 -5.941 1 98.19 94 LEU B C 1
ATOM 3915 O O . LEU B 1 94 ? 13.688 18.281 -5 1 98.19 94 LEU B O 1
ATOM 3919 N N . VAL B 1 95 ? 15.242 16.891 -5.766 1 98.25 95 VAL B N 1
ATOM 3920 C CA . VAL B 1 95 ? 15.852 16.688 -4.457 1 98.25 95 VAL B CA 1
ATOM 3921 C C . VAL B 1 95 ? 17.281 17.219 -4.469 1 98.25 95 VAL B C 1
ATOM 3923 O O . VAL B 1 95 ? 17.859 17.453 -5.535 1 98.25 95 VAL B O 1
ATOM 3926 N N . PRO B 1 96 ? 17.891 17.469 -3.248 1 97.75 96 PRO B N 1
ATOM 3927 C CA . PRO B 1 96 ? 19.281 17.906 -3.213 1 97.75 96 PRO B CA 1
ATOM 3928 C C . PRO B 1 96 ? 20.266 16.859 -3.725 1 97.75 96 PRO B C 1
ATOM 3930 O O . PRO B 1 96 ? 19.922 15.672 -3.777 1 97.75 96 PRO B O 1
ATOM 3933 N N . GLU B 1 97 ? 21.422 17.281 -4.109 1 97.06 97 GLU B N 1
ATOM 3934 C CA . GLU B 1 97 ? 22.453 16.406 -4.66 1 97.06 97 GLU B CA 1
ATOM 3935 C C . GLU B 1 97 ? 22.734 15.234 -3.727 1 97.06 97 GLU B C 1
ATOM 3937 O O . GLU B 1 97 ? 22.953 14.109 -4.184 1 97.06 97 GLU B O 1
ATOM 3942 N N . ARG B 1 98 ? 22.688 15.477 -2.457 1 96.5 98 ARG B N 1
ATOM 3943 C CA . ARG B 1 98 ? 23 14.469 -1.453 1 96.5 98 ARG B CA 1
ATOM 3944 C C . ARG B 1 98 ? 22.047 13.289 -1.53 1 96.5 98 ARG B C 1
ATOM 3946 O O . ARG B 1 98 ? 22.422 12.148 -1.252 1 96.5 98 ARG B O 1
ATOM 3953 N N . ALA B 1 99 ? 20.844 13.586 -1.883 1 98 99 ALA B N 1
ATOM 3954 C CA . ALA B 1 99 ? 19.828 12.547 -1.948 1 98 99 ALA B CA 1
ATOM 3955 C C . ALA B 1 99 ? 19.688 11.992 -3.363 1 98 99 ALA B C 1
ATOM 3957 O O . ALA B 1 99 ? 19.078 10.945 -3.57 1 98 99 ALA B O 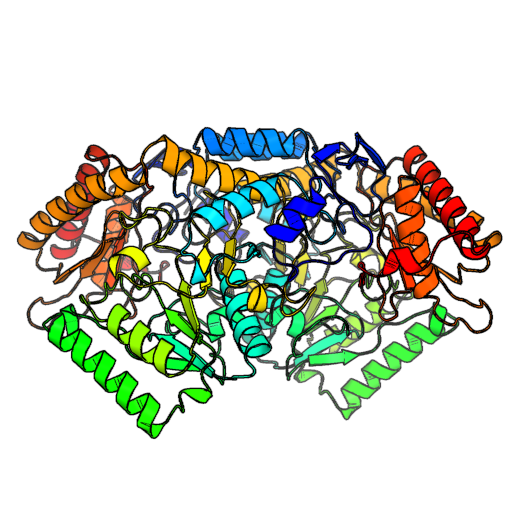1
ATOM 3958 N N . ARG B 1 100 ? 20.359 12.641 -4.348 1 97.88 100 ARG B N 1
ATOM 3959 C CA . ARG B 1 100 ? 20.125 12.352 -5.762 1 97.88 100 ARG B CA 1
ATOM 3960 C C . ARG B 1 100 ? 20.859 11.078 -6.184 1 97.88 100 ARG B C 1
ATOM 3962 O O . ARG B 1 100 ? 22 11.141 -6.668 1 97.88 100 ARG B O 1
ATOM 3969 N N . GLY B 1 101 ? 20.234 9.953 -6.035 1 98.62 101 GLY B N 1
ATOM 3970 C CA . GLY B 1 101 ? 20.812 8.672 -6.414 1 98.62 101 GLY B CA 1
ATOM 3971 C C . GLY B 1 101 ? 19.844 7.797 -7.199 1 98.62 101 GLY B C 1
ATOM 3972 O O . GLY B 1 101 ? 19.875 7.777 -8.43 1 98.62 101 GLY B O 1
ATOM 3973 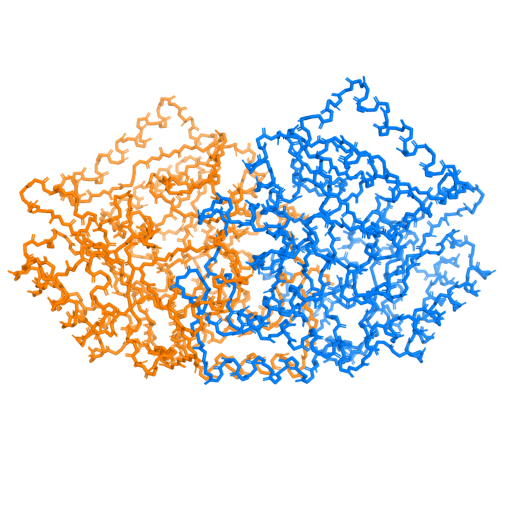N N . ARG B 1 102 ? 18.891 7.207 -6.523 1 98.88 102 ARG B N 1
ATOM 3974 C CA . ARG B 1 102 ? 17.875 6.336 -7.109 1 98.88 102 ARG B CA 1
ATOM 3975 C C . ARG B 1 102 ? 16.516 6.543 -6.441 1 98.88 102 ARG B C 1
ATOM 3977 O O . ARG B 1 102 ? 16.438 7.082 -5.336 1 98.88 102 ARG B O 1
ATOM 3984 N N . VAL B 1 103 ? 15.523 6.145 -7.172 1 98.94 103 VAL B N 1
ATOM 3985 C CA . VAL B 1 103 ? 14.164 6.266 -6.66 1 98.94 103 VAL B CA 1
ATOM 3986 C C . VAL B 1 103 ? 13.547 4.879 -6.48 1 98.94 103 VAL B C 1
ATOM 3988 O O . VAL B 1 103 ? 13.617 4.043 -7.383 1 98.94 103 VAL B O 1
ATOM 3991 N N . TRP B 1 104 ? 13.023 4.582 -5.328 1 98.88 104 TRP B N 1
ATOM 3992 C CA . TRP B 1 104 ? 12.148 3.445 -5.07 1 98.88 104 TRP B CA 1
ATOM 3993 C C . TRP B 1 104 ? 10.688 3.887 -5.031 1 98.88 104 TRP B C 1
ATOM 3995 O O . TRP B 1 104 ? 10.367 4.949 -4.496 1 98.88 104 TRP B O 1
ATOM 4005 N N . PHE B 1 105 ? 9.781 3.098 -5.664 1 98.88 105 PHE B N 1
ATOM 4006 C CA . PHE B 1 105 ? 8.359 3.436 -5.648 1 98.88 105 PHE B CA 1
ATOM 4007 C C . PHE B 1 105 ? 7.57 2.426 -4.824 1 98.88 105 PHE B C 1
ATOM 4009 O O . PHE B 1 105 ? 7.836 1.224 -4.887 1 98.88 105 PHE B O 1
ATOM 4016 N N . GLY B 1 106 ? 6.66 2.908 -3.969 1 98.62 106 GLY B N 1
ATOM 4017 C CA . GLY B 1 106 ? 5.707 2.115 -3.211 1 98.62 106 GLY B CA 1
ATOM 4018 C C . GLY B 1 106 ? 4.27 2.57 -3.395 1 98.62 106 GLY B C 1
ATOM 4019 O O . GLY B 1 106 ? 3.912 3.102 -4.445 1 98.62 106 GLY B O 1
ATOM 4020 N N . HIS B 1 107 ? 3.387 2.26 -2.432 1 98.62 107 HIS B N 1
ATOM 4021 C CA . HIS B 1 107 ? 1.969 2.592 -2.498 1 98.62 107 HIS B CA 1
ATOM 4022 C C . HIS B 1 107 ? 1.639 3.781 -1.602 1 98.62 107 HIS B C 1
ATOM 4024 O O . HIS B 1 107 ? 0.696 4.527 -1.875 1 98.62 107 HIS B O 1
ATOM 4030 N N . SER B 1 108 ? 2.348 3.885 -0.518 1 98.31 108 SER B N 1
ATOM 4031 C CA . SER B 1 108 ? 2.008 4.852 0.519 1 98.31 108 SER B CA 1
ATOM 4032 C C . SER B 1 108 ? 3.24 5.266 1.314 1 98.31 108 SER B C 1
ATOM 4034 O O . SER B 1 108 ? 4.277 4.602 1.256 1 98.31 108 SER B O 1
ATOM 4036 N N . GLY B 1 109 ? 3.086 6.379 2.031 1 98.38 109 GLY B N 1
ATOM 4037 C CA . GLY B 1 109 ? 4.148 6.77 2.943 1 98.38 109 GLY B CA 1
ATOM 4038 C C . GLY B 1 109 ? 4.512 5.68 3.938 1 98.38 109 GLY B C 1
ATOM 4039 O O . GLY B 1 109 ? 5.652 5.605 4.395 1 98.38 109 GLY B O 1
ATOM 4040 N N . SER B 1 110 ? 3.572 4.781 4.238 1 98.19 110 SER B N 1
ATOM 4041 C CA . SER B 1 110 ? 3.793 3.705 5.199 1 98.19 110 SER B CA 1
ATOM 4042 C C . SER B 1 110 ? 4.828 2.709 4.684 1 98.19 110 SER B C 1
ATOM 4044 O O . SER B 1 110 ? 5.816 2.428 5.359 1 98.19 110 SER B O 1
ATOM 4046 N N . ASP B 1 111 ? 4.602 2.172 3.486 1 97.81 111 ASP B N 1
ATOM 4047 C CA . ASP B 1 111 ? 5.562 1.197 2.979 1 97.81 111 ASP B CA 1
ATOM 4048 C C . ASP B 1 111 ? 6.883 1.871 2.605 1 97.81 111 ASP B C 1
ATOM 4050 O O . ASP B 1 111 ? 7.949 1.263 2.717 1 97.81 111 ASP B O 1
ATOM 4054 N N . ALA B 1 112 ? 6.844 3.186 2.213 1 98.81 112 ALA B N 1
ATOM 4055 C CA . ALA B 1 112 ? 8.07 3.928 1.916 1 98.81 112 ALA B CA 1
ATOM 4056 C C . ALA B 1 112 ? 8.93 4.09 3.166 1 98.81 112 ALA B C 1
ATOM 4058 O O . ALA B 1 112 ? 10.109 3.738 3.164 1 98.81 112 ALA B O 1
ATOM 4059 N N . ASN B 1 113 ? 8.32 4.586 4.258 1 98.81 113 ASN B N 1
ATOM 4060 C CA . ASN B 1 113 ? 9.07 4.781 5.492 1 98.81 113 ASN B CA 1
ATOM 4061 C C . ASN B 1 113 ? 9.523 3.453 6.094 1 98.81 113 ASN B C 1
ATOM 4063 O O . ASN B 1 113 ? 10.594 3.371 6.699 1 98.81 113 ASN B O 1
ATOM 4067 N N . GLU B 1 114 ? 8.695 2.441 5.984 1 98.19 114 GLU B N 1
ATOM 4068 C CA . GLU B 1 114 ? 9.125 1.111 6.406 1 98.19 114 GLU B CA 1
ATOM 4069 C C . GLU B 1 114 ? 10.359 0.657 5.637 1 98.19 114 GLU B C 1
ATOM 4071 O O . GLU B 1 114 ? 11.312 0.132 6.227 1 98.19 114 GLU B O 1
ATOM 4076 N N . THR B 1 115 ? 10.328 0.848 4.312 1 98.38 115 THR B N 1
ATOM 4077 C CA . THR B 1 115 ? 11.461 0.479 3.473 1 98.38 115 THR B CA 1
ATOM 4078 C C . THR B 1 115 ? 12.719 1.226 3.904 1 98.38 115 THR B C 1
ATOM 4080 O O . THR B 1 115 ? 13.789 0.628 4.027 1 98.38 115 THR B O 1
ATOM 4083 N N . VAL B 1 116 ? 12.578 2.492 4.16 1 98.88 116 VAL B N 1
ATOM 4084 C CA . VAL B 1 116 ? 13.719 3.305 4.562 1 98.88 116 VAL B CA 1
ATOM 4085 C C . VAL B 1 116 ? 14.234 2.836 5.918 1 98.88 116 VAL B C 1
ATOM 4087 O O . VAL B 1 116 ? 15.445 2.664 6.105 1 98.88 116 VAL B O 1
ATOM 4090 N N . ALA B 1 117 ? 13.32 2.623 6.859 1 98.56 117 ALA B N 1
ATOM 4091 C CA . ALA B 1 117 ? 13.711 2.193 8.195 1 98.56 117 ALA B CA 1
ATOM 4092 C C . ALA B 1 117 ? 14.5 0.891 8.148 1 98.56 117 ALA B C 1
ATOM 4094 O O . ALA B 1 117 ? 15.445 0.701 8.914 1 98.56 117 ALA B O 1
ATOM 4095 N N . ARG B 1 118 ? 14.109 0.031 7.285 1 97.81 118 ARG B N 1
ATOM 4096 C CA . ARG B 1 118 ? 14.789 -1.253 7.156 1 97.81 118 ARG B CA 1
ATOM 4097 C C . ARG B 1 118 ? 16.125 -1.091 6.453 1 97.81 118 ARG B C 1
ATOM 4099 O O . ARG B 1 118 ? 17.141 -1.612 6.914 1 97.81 118 ARG B O 1
ATOM 4106 N N . ILE B 1 119 ? 16.156 -0.348 5.316 1 98.44 119 ILE B N 1
ATOM 4107 C CA . ILE B 1 119 ? 17.328 -0.359 4.434 1 98.44 119 ILE B CA 1
ATOM 4108 C C . ILE B 1 119 ? 18.469 0.431 5.07 1 98.44 119 ILE B C 1
ATOM 4110 O O . ILE B 1 119 ? 19.641 0.091 4.898 1 98.44 119 ILE B O 1
ATOM 4114 N N . VAL B 1 120 ? 18.156 1.493 5.832 1 98.75 120 VAL B N 1
ATOM 4115 C CA . VAL B 1 120 ? 19.234 2.287 6.43 1 98.75 120 VAL B CA 1
ATOM 4116 C C . VAL B 1 120 ? 19.969 1.455 7.477 1 98.75 120 VAL B C 1
ATOM 4118 O O . VAL B 1 120 ? 21.188 1.56 7.609 1 98.75 120 VAL B O 1
ATOM 4121 N N . VAL B 1 121 ? 19.234 0.66 8.242 1 98.25 121 VAL B N 1
ATOM 4122 C CA . VAL B 1 121 ? 19.859 -0.221 9.219 1 98.25 121 VAL B CA 1
ATOM 4123 C C . VAL B 1 121 ? 20.703 -1.271 8.5 1 98.25 121 VAL B C 1
ATOM 4125 O O . VAL B 1 121 ? 21.859 -1.502 8.859 1 98.25 121 VAL B O 1
ATOM 4128 N N . ALA B 1 122 ? 20.156 -1.877 7.473 1 97.75 122 ALA B N 1
ATOM 4129 C CA . ALA B 1 122 ? 20.859 -2.924 6.73 1 97.75 122 ALA B CA 1
ATOM 4130 C C . ALA B 1 122 ? 22.125 -2.379 6.078 1 97.75 122 ALA B C 1
ATOM 4132 O O . ALA B 1 122 ? 23.172 -3.023 6.113 1 97.75 122 ALA B O 1
ATOM 4133 N N . ALA B 1 123 ? 22.047 -1.24 5.461 1 98.38 123 ALA B N 1
ATOM 4134 C CA . ALA B 1 123 ? 23.125 -0.692 4.648 1 98.38 123 ALA B CA 1
ATOM 4135 C C . ALA B 1 123 ? 24.234 -0.121 5.531 1 98.38 123 ALA B C 1
ATOM 4137 O O . ALA B 1 123 ? 25.422 -0.177 5.172 1 98.38 123 ALA B O 1
ATOM 4138 N N . THR B 1 124 ? 23.906 0.422 6.691 1 98.44 124 THR B N 1
ATOM 4139 C CA . THR B 1 124 ? 24.891 1.077 7.543 1 98.44 124 THR B CA 1
ATOM 4140 C C . THR B 1 124 ? 25.469 0.096 8.562 1 98.44 124 THR B C 1
ATOM 4142 O O . THR B 1 124 ? 26.547 0.317 9.109 1 98.44 124 THR B O 1
ATOM 4145 N N . GLY B 1 125 ? 24.703 -0.932 8.875 1 98.06 125 GLY B N 1
ATOM 4146 C CA . GLY B 1 125 ? 25.062 -1.847 9.938 1 98.06 125 GLY B CA 1
ATOM 4147 C C . GLY B 1 125 ? 24.797 -1.285 11.328 1 98.06 125 GLY B C 1
ATOM 4148 O O . GLY B 1 125 ? 25.188 -1.888 12.328 1 98.06 125 GLY B O 1
ATOM 4149 N N . ARG B 1 126 ? 24.219 -0.077 11.43 1 98.5 126 ARG B N 1
ATOM 4150 C CA . ARG B 1 126 ? 23.875 0.576 12.688 1 98.5 126 ARG B CA 1
ATOM 4151 C C . ARG B 1 126 ? 22.438 0.264 13.086 1 98.5 126 ARG B C 1
ATOM 4153 O O . ARG B 1 126 ? 21.516 0.468 12.305 1 98.5 126 ARG B O 1
ATOM 4160 N N . PRO B 1 127 ? 22.125 -0.138 14.297 1 97.94 127 PRO B N 1
ATOM 4161 C CA . PRO B 1 127 ? 20.828 -0.739 14.633 1 97.94 127 PRO B CA 1
ATOM 4162 C C . PRO B 1 127 ? 19.797 0.29 15.102 1 97.94 127 PRO B C 1
ATOM 4164 O O . PRO B 1 127 ? 18.625 -0.031 15.242 1 97.94 127 PRO B O 1
ATOM 4167 N N . ARG B 1 128 ? 20.203 1.538 15.336 1 98.56 128 ARG B N 1
ATOM 4168 C CA . ARG B 1 128 ? 19.297 2.461 16.016 1 98.56 128 ARG B CA 1
ATOM 4169 C C . ARG B 1 128 ? 18.75 3.506 15.047 1 98.56 128 ARG B C 1
ATOM 4171 O O . ARG B 1 128 ? 19.422 3.877 14.078 1 98.56 128 ARG B O 1
ATOM 4178 N N . ILE B 1 129 ? 17.562 3.934 15.297 1 98.81 129 ILE B N 1
ATOM 4179 C CA . ILE B 1 129 ? 16.875 4.992 14.562 1 98.81 129 ILE B CA 1
ATOM 4180 C C . ILE B 1 129 ? 16.375 6.047 15.547 1 98.81 129 ILE B C 1
ATOM 4182 O O . ILE B 1 129 ? 15.891 5.715 16.625 1 98.81 129 ILE B O 1
ATOM 4186 N N . LEU B 1 130 ? 16.562 7.27 15.242 1 98.88 130 LEU B N 1
ATOM 4187 C CA . LEU B 1 130 ? 15.961 8.375 15.984 1 98.88 130 LEU B CA 1
ATOM 4188 C C . LEU B 1 130 ? 14.719 8.891 15.266 1 98.88 130 LEU B C 1
ATOM 4190 O O . LEU B 1 130 ? 14.672 8.938 14.039 1 98.88 130 LEU B O 1
ATOM 4194 N N . ALA B 1 131 ? 13.703 9.25 15.969 1 98.81 131 ALA B N 1
ATOM 4195 C CA . ALA B 1 131 ? 12.516 9.961 15.508 1 98.81 131 ALA B CA 1
ATOM 4196 C C . ALA B 1 131 ? 11.945 10.852 16.609 1 98.81 131 ALA B C 1
ATOM 4198 O O . ALA B 1 131 ? 12.555 10.992 17.672 1 98.81 131 ALA B O 1
ATOM 4199 N N . PHE B 1 132 ? 10.906 11.523 16.359 1 98.81 132 PHE B N 1
ATOM 4200 C CA . PHE B 1 132 ? 10.391 12.492 17.312 1 98.81 132 PHE B CA 1
ATOM 4201 C C . PHE B 1 132 ? 9.172 11.938 18.047 1 98.81 132 PHE B C 1
ATOM 4203 O O . PHE B 1 132 ? 8.391 11.18 17.469 1 98.81 132 PHE B O 1
ATOM 4210 N N . HIS B 1 133 ? 9.031 12.359 19.312 1 98 133 HIS B N 1
ATOM 4211 C CA . HIS B 1 133 ? 7.727 12.227 19.953 1 98 133 HIS B CA 1
ATOM 4212 C C . HIS B 1 133 ? 6.645 12.922 19.125 1 98 133 HIS B C 1
ATOM 4214 O O . HIS B 1 133 ? 6.848 14.031 18.641 1 98 133 HIS B O 1
ATOM 4220 N N . GLY B 1 134 ? 5.484 12.234 18.906 1 97.81 134 GLY B N 1
ATOM 4221 C CA . GLY B 1 134 ? 4.379 12.812 18.156 1 97.81 134 GLY B CA 1
ATOM 4222 C C . GLY B 1 134 ? 4.453 12.523 16.656 1 97.81 134 GLY B C 1
ATOM 4223 O O . GLY B 1 134 ? 3.5 12.781 15.93 1 97.81 134 GLY B O 1
ATOM 4224 N N . ALA B 1 135 ? 5.555 11.906 16.266 1 98.19 135 ALA B N 1
ATOM 4225 C CA . ALA B 1 135 ? 5.766 11.656 14.836 1 98.19 135 ALA B CA 1
ATOM 4226 C C . ALA B 1 135 ? 4.828 10.562 14.328 1 98.19 135 ALA B C 1
ATOM 4228 O O . ALA B 1 135 ? 4.539 9.602 15.039 1 98.19 135 ALA B O 1
ATOM 4229 N N . TYR B 1 136 ? 4.305 10.664 13.172 1 97.44 136 TYR B N 1
ATOM 4230 C CA . TYR B 1 136 ? 3.541 9.656 12.445 1 97.44 136 TYR B CA 1
ATOM 4231 C C . TYR B 1 136 ? 4.184 9.359 11.094 1 97.44 136 TYR B C 1
ATOM 4233 O O . TYR B 1 136 ? 4.094 10.156 10.164 1 97.44 136 TYR B O 1
ATOM 4241 N N . HIS B 1 137 ? 4.738 8.172 10.969 1 98.44 137 HIS B N 1
ATOM 4242 C CA . HIS B 1 137 ? 5.457 7.828 9.75 1 98.44 137 HIS B CA 1
ATOM 4243 C C . HIS B 1 137 ? 4.73 6.73 8.977 1 98.44 137 HIS B C 1
ATOM 4245 O O . HIS B 1 137 ? 5.246 6.227 7.977 1 98.44 137 HIS B O 1
ATOM 4251 N N . GLY B 1 138 ? 3.555 6.332 9.398 1 97 138 GLY B N 1
ATOM 4252 C CA . GLY B 1 138 ? 2.771 5.391 8.617 1 97 138 GLY B CA 1
ATOM 4253 C C . GLY B 1 138 ? 2.074 4.344 9.461 1 97 138 GLY B C 1
ATOM 4254 O O . GLY B 1 138 ? 2.1 4.414 10.695 1 97 138 GLY B O 1
ATOM 4255 N N . GLY B 1 139 ? 1.408 3.404 8.773 1 95.94 139 GLY B N 1
ATOM 4256 C CA . GLY B 1 139 ? 0.495 2.516 9.477 1 95.94 139 GLY B CA 1
ATOM 4257 C C . GLY B 1 139 ? 0.881 1.053 9.359 1 95.94 139 GLY B C 1
ATOM 4258 O O . GLY B 1 139 ? 0.224 0.185 9.938 1 95.94 139 GLY B O 1
ATOM 4259 N N . THR B 1 140 ? 1.936 0.653 8.625 1 96.94 140 THR B N 1
ATOM 4260 C CA . THR B 1 140 ? 2.447 -0.713 8.656 1 96.94 140 THR B CA 1
ATOM 4261 C C . THR B 1 140 ? 3.279 -0.953 9.906 1 96.94 140 THR B C 1
ATOM 4263 O O . THR B 1 140 ? 3.697 -0.004 10.578 1 96.94 140 THR B O 1
ATOM 4266 N N . ILE B 1 141 ? 3.559 -2.186 10.219 1 96.38 141 ILE B N 1
ATOM 4267 C CA . ILE B 1 141 ? 4.32 -2.518 11.414 1 96.38 141 ILE B CA 1
ATOM 4268 C C . ILE B 1 141 ? 5.664 -1.793 11.391 1 96.38 141 ILE B C 1
ATOM 4270 O O . ILE B 1 141 ? 6.09 -1.227 12.406 1 96.38 141 ILE B O 1
ATOM 4274 N N . GLY B 1 142 ? 6.262 -1.79 10.211 1 96.31 142 GLY B N 1
ATOM 4275 C CA . GLY B 1 142 ? 7.57 -1.168 10.109 1 96.31 142 GLY B CA 1
ATOM 4276 C C . GLY B 1 142 ? 7.531 0.338 10.289 1 96.31 142 GLY B C 1
ATOM 4277 O O . GLY B 1 142 ? 8.414 0.917 10.922 1 96.31 142 GLY B O 1
ATOM 4278 N N . SER B 1 143 ? 6.566 0.991 9.703 1 97.56 143 SER B N 1
ATOM 4279 C CA . SER B 1 143 ? 6.473 2.443 9.812 1 97.56 143 SER B CA 1
ATOM 4280 C C . SER B 1 143 ? 5.984 2.863 11.195 1 97.56 143 SER B C 1
ATOM 4282 O O . SER B 1 143 ? 6.441 3.871 11.742 1 97.56 143 SER B O 1
ATOM 4284 N N . MET B 1 144 ? 5.051 2.086 11.789 1 97.25 144 MET B N 1
ATOM 4285 C CA . MET B 1 144 ? 4.664 2.33 13.18 1 97.25 144 MET B CA 1
ATOM 4286 C C . MET B 1 144 ? 5.867 2.203 14.109 1 97.25 144 MET B C 1
ATOM 4288 O O . MET B 1 144 ? 5.984 2.941 15.086 1 97.25 144 MET B O 1
ATOM 4292 N N . GLY B 1 145 ? 6.734 1.32 13.719 1 97.38 145 GLY B N 1
ATOM 4293 C CA . GLY B 1 145 ? 7.914 1.042 14.523 1 97.38 145 GLY B CA 1
ATOM 4294 C C . GLY B 1 145 ? 8.828 2.242 14.68 1 97.38 145 GLY B C 1
ATOM 4295 O O . GLY B 1 145 ? 9.594 2.328 15.648 1 97.38 145 GLY B O 1
ATOM 4296 N N . VAL B 1 146 ? 8.719 3.205 13.742 1 98.25 146 VAL B N 1
ATOM 4297 C CA . VAL B 1 146 ? 9.602 4.363 13.82 1 98.25 146 VAL B CA 1
ATOM 4298 C C . VAL B 1 146 ? 8.781 5.629 14.062 1 98.25 146 VAL B C 1
ATOM 4300 O O . VAL B 1 146 ? 9.266 6.742 13.867 1 98.25 146 VAL B O 1
ATOM 4303 N N . SER B 1 147 ? 7.516 5.441 14.43 1 98 147 SER B N 1
ATOM 4304 C CA . SER B 1 147 ? 6.629 6.555 14.758 1 98 147 SER B CA 1
ATOM 4305 C C . SER B 1 147 ? 6.617 6.828 16.25 1 98 147 SER B C 1
ATOM 4307 O O . SER B 1 147 ? 7.109 6.02 17.047 1 98 147 SER B O 1
ATOM 4309 N N . GLY B 1 148 ? 6.16 8 16.641 1 97.5 148 GLY B N 1
ATOM 4310 C CA . GLY B 1 148 ? 6.094 8.375 18.047 1 97.5 148 GLY B CA 1
ATOM 4311 C C . GLY B 1 148 ? 4.723 8.859 18.469 1 97.5 148 GLY B C 1
ATOM 4312 O O . GLY B 1 148 ? 4.559 9.391 19.578 1 97.5 148 GLY B O 1
ATOM 4313 N N . HIS B 1 149 ? 3.76 8.734 17.609 1 95.75 149 HIS B N 1
ATOM 4314 C CA . HIS B 1 149 ? 2.416 9.203 17.922 1 95.75 149 HIS B CA 1
ATOM 4315 C C . HIS B 1 149 ? 1.68 8.211 18.812 1 95.75 149 HIS B C 1
ATOM 4317 O O . HIS B 1 149 ? 1.572 7.031 18.484 1 95.75 149 HIS B O 1
ATOM 4323 N N . PRO B 1 150 ? 1.077 8.625 19.859 1 91.25 150 PRO B N 1
ATOM 4324 C CA . PRO B 1 150 ? 0.483 7.703 20.828 1 91.25 150 PRO B CA 1
ATOM 4325 C C . PRO B 1 150 ? -0.806 7.062 20.312 1 91.25 150 PRO B C 1
ATOM 4327 O O . PRO B 1 150 ? -1.252 6.047 20.859 1 91.25 150 PRO B O 1
ATOM 4330 N N . ALA B 1 151 ? -1.442 7.59 19.281 1 86.44 151 ALA B N 1
ATOM 4331 C CA . ALA B 1 151 ? -2.707 7.062 18.766 1 86.44 151 ALA B CA 1
ATOM 4332 C C . ALA B 1 151 ? -2.49 5.762 18 1 86.44 151 ALA B C 1
ATOM 4334 O O . ALA B 1 151 ? -3.441 5.02 17.75 1 86.44 151 ALA B O 1
ATOM 4335 N N . GLN B 1 152 ? -1.314 5.453 17.609 1 88.25 152 GLN B N 1
ATOM 4336 C CA . GLN B 1 152 ? -1.062 4.246 16.828 1 88.25 152 GLN B CA 1
ATOM 4337 C C . GLN B 1 152 ? -1.083 3.004 17.719 1 88.25 152 GLN B C 1
ATOM 4339 O O . GLN B 1 152 ? -0.516 3.008 18.812 1 88.25 152 GLN B O 1
ATOM 4344 N N . GLN B 1 153 ? -1.801 2.029 17.188 1 81.44 153 GLN B N 1
ATOM 4345 C CA . GLN B 1 153 ? -1.953 0.77 17.906 1 81.44 153 GLN B CA 1
ATOM 4346 C C . GLN B 1 153 ? -0.894 -0.241 17.484 1 81.44 153 GLN B C 1
ATOM 4348 O O . GLN B 1 153 ? -1.113 -1.027 16.547 1 81.44 153 GLN B O 1
ATOM 4353 N N . GLY B 1 154 ? 0.349 -0.057 17.797 1 82.5 154 GLY B N 1
ATOM 4354 C CA . GLY B 1 154 ? 1.425 -0.982 17.484 1 82.5 154 GLY B CA 1
ATOM 4355 C C . GLY B 1 154 ? 2.674 -0.751 18.312 1 82.5 154 GLY B C 1
ATOM 4356 O O . GLY B 1 154 ? 2.791 0.267 18.984 1 82.5 154 GLY B O 1
ATOM 4357 N N . SER B 1 155 ? 3.477 -1.666 18.156 1 85.5 155 SER B N 1
ATOM 4358 C CA . SER B 1 155 ? 4.719 -1.599 18.922 1 85.5 155 SER B CA 1
ATOM 4359 C C . SER B 1 155 ? 5.77 -0.764 18.203 1 85.5 155 SER B C 1
ATOM 4361 O O . SER B 1 155 ? 5.762 -0.681 16.969 1 85.5 155 SER B O 1
ATOM 4363 N N . ARG B 1 156 ? 6.535 -0.151 19.016 1 93.81 156 ARG B N 1
ATOM 4364 C CA . ARG B 1 156 ? 7.695 0.557 18.5 1 93.81 156 ARG B CA 1
ATOM 4365 C C . ARG B 1 156 ? 8.883 -0.386 18.328 1 93.81 156 ARG B C 1
ATOM 4367 O O . ARG B 1 156 ? 8.969 -1.413 19 1 93.81 156 ARG B O 1
ATOM 4374 N N . ALA B 1 157 ? 9.656 -0.014 17.375 1 94.56 157 ALA B N 1
ATOM 4375 C CA . ALA B 1 157 ? 10.836 -0.833 17.125 1 94.56 157 ALA B CA 1
ATOM 4376 C C . ALA B 1 157 ? 11.805 -0.772 18.312 1 94.56 157 ALA B C 1
ATOM 4378 O O . ALA B 1 157 ? 11.969 0.278 18.938 1 94.56 157 ALA B O 1
ATOM 4379 N N . GLU B 1 158 ? 12.523 -1.857 18.656 1 92.56 158 GLU B N 1
ATOM 4380 C CA . GLU B 1 158 ? 13.492 -1.927 19.75 1 92.56 158 GLU B CA 1
ATOM 4381 C C . GLU B 1 158 ? 14.609 -0.906 19.562 1 92.56 158 GLU B C 1
ATOM 4383 O O . GLU B 1 158 ? 15.109 -0.337 20.531 1 92.56 158 GLU B O 1
ATOM 4388 N N . GLY B 1 159 ? 14.992 -0.598 18.359 1 96.31 159 GLY B N 1
ATOM 4389 C CA . GLY B 1 159 ? 16.094 0.298 18.078 1 96.31 159 GLY B CA 1
ATOM 4390 C C . GLY B 1 159 ? 15.672 1.749 17.938 1 96.31 159 GLY B C 1
ATOM 4391 O O . GLY B 1 159 ? 16.5 2.615 17.641 1 96.31 159 GLY B O 1
ATOM 4392 N N . LEU B 1 160 ? 14.406 2.029 18.344 1 98.31 160 LEU B N 1
ATOM 4393 C CA . LEU B 1 160 ? 13.891 3.387 18.188 1 98.31 160 LEU B CA 1
ATOM 4394 C C . LEU B 1 160 ? 14.148 4.203 19.453 1 98.31 160 LEU B C 1
ATOM 4396 O O . LEU B 1 160 ? 13.969 3.709 20.578 1 98.31 160 LEU B O 1
ATOM 4400 N N . THR B 1 161 ? 14.68 5.367 19.312 1 98.56 161 THR B N 1
ATOM 4401 C CA . THR B 1 161 ? 14.703 6.375 20.359 1 98.56 161 THR B CA 1
ATOM 4402 C C . THR B 1 161 ? 13.914 7.613 19.938 1 98.56 161 THR B C 1
ATOM 4404 O O . THR B 1 161 ? 14.172 8.18 18.875 1 98.56 161 THR B O 1
ATOM 4407 N N . LEU B 1 162 ? 12.992 7.957 20.734 1 98.31 162 LEU B N 1
ATOM 4408 C CA . LEU B 1 162 ? 12.188 9.148 20.484 1 98.31 162 LEU B CA 1
ATOM 4409 C C . LEU B 1 162 ? 12.758 10.352 21.219 1 98.31 162 LEU B C 1
ATOM 4411 O O . LEU B 1 162 ? 13.156 10.234 22.391 1 98.31 162 LEU B O 1
ATOM 4415 N N . VAL B 1 163 ? 12.836 11.438 20.547 1 98.62 163 VAL B N 1
ATOM 4416 C CA . VAL B 1 163 ? 13.328 12.672 21.156 1 98.62 163 VAL B CA 1
ATOM 4417 C C . VAL B 1 163 ? 12.258 13.758 21.031 1 98.62 163 VAL B C 1
ATOM 4419 O O . VAL B 1 163 ? 11.336 13.648 20.234 1 98.62 163 VAL B O 1
ATOM 4422 N N . PRO B 1 164 ? 12.305 14.805 21.797 1 98.31 164 PRO B N 1
ATOM 4423 C CA . PRO B 1 164 ? 11.297 15.859 21.734 1 98.31 164 PRO B CA 1
ATOM 4424 C C . PRO B 1 164 ? 11.352 16.656 20.438 1 98.31 164 PRO B C 1
ATOM 4426 O O . PRO B 1 164 ? 12.445 16.938 19.922 1 98.31 164 PRO B O 1
ATOM 4429 N N . TYR B 1 165 ? 10.242 16.875 19.906 1 98.75 165 TYR B N 1
ATOM 4430 C CA . TYR B 1 165 ? 10.102 17.891 18.859 1 98.75 165 TYR B CA 1
ATOM 4431 C C . TYR B 1 165 ? 9.898 19.281 19.469 1 98.75 165 TYR B C 1
ATOM 4433 O O . TYR B 1 165 ? 9.086 19.438 20.391 1 98.75 165 TYR B O 1
ATOM 4441 N N . PRO B 1 166 ? 10.656 20.312 19.016 1 98.69 166 PRO B N 1
ATOM 4442 C CA . PRO B 1 166 ? 10.461 21.625 19.641 1 98.69 166 PRO B CA 1
ATOM 4443 C C . PRO B 1 166 ? 9.055 22.172 19.438 1 98.69 166 PRO B C 1
ATOM 4445 O O . PRO B 1 166 ? 8.516 22.109 18.328 1 98.69 166 PRO B O 1
ATOM 4448 N N . ASN B 1 167 ? 8.461 22.625 20.469 1 98.44 167 ASN B N 1
ATOM 4449 C CA . ASN B 1 167 ? 7.148 23.266 20.5 1 98.44 167 ASN B CA 1
ATOM 4450 C C . ASN B 1 167 ? 7.227 24.688 21.078 1 98.44 167 ASN B C 1
ATOM 4452 O O . ASN B 1 167 ? 7.16 24.859 22.297 1 98.44 167 ASN B O 1
ATOM 4456 N N . SER B 1 168 ? 7.285 25.641 20.203 1 98.19 168 SER B N 1
ATOM 4457 C CA . SER B 1 168 ? 7.508 27.031 20.594 1 98.19 168 SER B CA 1
ATOM 4458 C C . SER B 1 168 ? 6.383 27.531 21.484 1 98.19 168 SER B C 1
ATOM 4460 O O . SER B 1 168 ? 6.625 28.281 22.438 1 98.19 168 SER B O 1
ATOM 4462 N N . TYR B 1 169 ? 5.172 27.141 21.188 1 97.31 169 TYR B N 1
ATOM 4463 C CA . TYR B 1 169 ? 4.023 27.594 21.969 1 97.31 169 TYR B CA 1
ATOM 4464 C C . TYR B 1 169 ? 4.09 27.062 23.391 1 97.31 169 TYR B C 1
ATOM 4466 O O . TYR B 1 169 ? 3.939 27.828 24.344 1 97.31 169 TYR B O 1
ATOM 4474 N N . ALA B 1 170 ? 4.359 25.812 23.531 1 95.81 170 ALA B N 1
ATOM 4475 C CA . ALA B 1 170 ? 4.426 25.188 24.859 1 95.81 170 ALA B CA 1
ATOM 4476 C C . ALA B 1 170 ? 5.617 25.719 25.641 1 95.81 170 ALA B C 1
ATOM 4478 O O . ALA B 1 170 ? 5.539 25.875 26.875 1 95.81 170 ALA B O 1
ATOM 4479 N N . ALA B 1 171 ? 6.707 26.031 24.938 1 96.56 171 ALA B N 1
ATOM 4480 C CA . ALA B 1 171 ? 7.945 26.438 25.609 1 96.56 171 ALA B CA 1
ATOM 4481 C C . ALA B 1 171 ? 7.938 27.922 25.938 1 96.56 171 ALA B C 1
ATOM 4483 O O . ALA B 1 171 ? 8.766 28.391 26.719 1 96.56 171 ALA B O 1
ATOM 4484 N N . GLY B 1 172 ? 7.082 28.656 25.328 1 95.69 172 GLY B N 1
ATOM 4485 C CA . GLY B 1 172 ? 6.973 30.094 25.578 1 95.69 172 GLY B CA 1
ATOM 4486 C C . GLY B 1 172 ? 7.727 30.938 24.562 1 95.69 172 GLY B C 1
ATOM 4487 O O . GLY B 1 172 ? 7.434 32.125 24.391 1 95.69 172 GLY B O 1
ATOM 4488 N N . SER B 1 173 ? 8.711 30.328 23.875 1 97.38 173 SER B N 1
ATOM 4489 C CA . SER B 1 173 ? 9.43 31 22.797 1 97.38 173 SER B CA 1
ATOM 4490 C C . SER B 1 173 ? 10.117 30 21.891 1 97.38 173 SER B C 1
ATOM 4492 O O . SER B 1 173 ? 10.43 28.875 22.312 1 97.38 173 SER B O 1
ATOM 4494 N N . PRO B 1 174 ? 10.344 30.391 20.625 1 98.19 174 PRO B N 1
ATOM 4495 C CA . PRO B 1 174 ? 11.07 29.516 19.703 1 98.19 174 PRO B CA 1
ATOM 4496 C C . PRO B 1 174 ? 12.469 29.156 20.219 1 98.19 174 PRO B C 1
ATOM 4498 O O . PRO B 1 174 ? 12.898 28.016 20.094 1 98.19 174 PRO B O 1
ATOM 4501 N N . GLU B 1 175 ? 13.172 30.125 20.828 1 98.25 175 GLU B N 1
ATOM 4502 C CA . GLU B 1 175 ? 14.531 29.922 21.328 1 98.25 175 GLU B CA 1
ATOM 4503 C C . GLU B 1 175 ? 14.555 28.906 22.453 1 98.25 175 GLU B C 1
ATOM 4505 O O . GLU B 1 175 ? 15.398 28 22.484 1 98.25 175 GLU B O 1
ATOM 4510 N N . ALA B 1 176 ? 13.578 29.062 23.344 1 98.44 176 ALA B N 1
ATOM 4511 C CA . ALA B 1 176 ? 13.5 28.141 24.484 1 98.44 176 ALA B CA 1
ATOM 4512 C C . ALA B 1 176 ? 13.219 26.719 24 1 98.44 176 ALA B C 1
ATOM 4514 O O . ALA B 1 176 ? 13.812 25.766 24.5 1 98.44 176 ALA B O 1
ATOM 4515 N N . ALA B 1 177 ? 12.328 26.562 23.062 1 98.5 177 ALA B N 1
ATOM 4516 C CA . ALA B 1 177 ? 11.984 25.25 22.516 1 98.5 177 ALA B CA 1
ATOM 4517 C C . ALA B 1 177 ? 13.18 24.609 21.812 1 98.5 177 ALA B C 1
ATOM 4519 O O . ALA B 1 177 ? 13.484 23.438 22.016 1 98.5 177 ALA B O 1
ATOM 4520 N N . ARG B 1 178 ? 13.844 25.391 20.969 1 98.5 178 ARG B N 1
ATOM 4521 C CA . ARG B 1 178 ? 15.016 24.938 20.234 1 98.5 178 ARG B CA 1
ATOM 4522 C C . ARG B 1 178 ? 16.109 24.469 21.172 1 98.5 178 ARG B C 1
ATOM 4524 O O . ARG B 1 178 ? 16.625 23.359 21.031 1 98.5 178 ARG B O 1
ATOM 4531 N N . ASP B 1 179 ? 16.438 25.344 22.156 1 98.38 179 ASP B N 1
ATOM 4532 C CA . ASP B 1 179 ? 17.562 25.078 23.062 1 98.38 179 ASP B CA 1
ATOM 4533 C C . ASP B 1 179 ? 17.281 23.828 23.906 1 98.38 179 ASP B C 1
ATOM 4535 O O . ASP B 1 179 ? 18.188 23.016 24.125 1 98.38 179 ASP B O 1
ATOM 4539 N N . ALA B 1 180 ? 16.062 23.672 24.359 1 98.56 180 ALA B N 1
ATOM 4540 C CA . ALA B 1 180 ? 15.711 22.516 25.172 1 98.56 180 ALA B CA 1
ATOM 4541 C C . ALA B 1 180 ? 15.836 21.219 24.359 1 98.56 180 ALA B C 1
ATOM 4543 O O . ALA B 1 180 ? 16.344 20.219 24.859 1 98.56 180 ALA B O 1
ATOM 4544 N N . ALA B 1 181 ? 15.336 21.234 23.156 1 98.62 181 ALA B N 1
ATOM 4545 C CA . ALA B 1 181 ? 15.375 20.047 22.312 1 98.62 181 ALA B CA 1
ATOM 4546 C C . ALA B 1 181 ? 16.812 19.672 21.953 1 98.62 181 ALA B C 1
ATOM 4548 O O . ALA B 1 181 ? 17.188 18.5 21.953 1 98.62 181 ALA B O 1
ATOM 4549 N N . LEU B 1 182 ? 17.641 20.688 21.625 1 98.44 182 LEU B N 1
ATOM 4550 C CA . LEU B 1 182 ? 19.031 20.438 21.266 1 98.44 182 LEU B CA 1
ATOM 4551 C C . LEU B 1 182 ? 19.812 19.922 22.484 1 98.44 182 LEU B C 1
ATOM 4553 O O . LEU B 1 182 ? 20.656 19.031 22.344 1 98.44 182 LEU B O 1
ATOM 4557 N N . ALA B 1 183 ? 19.516 20.516 23.625 1 98.38 183 ALA B N 1
ATOM 4558 C CA . ALA B 1 183 ? 20.188 20.062 24.844 1 98.38 183 ALA B CA 1
ATOM 4559 C C . ALA B 1 183 ? 19.859 18.594 25.125 1 98.38 183 ALA B C 1
ATOM 4561 O O . ALA B 1 183 ? 20.719 17.844 25.578 1 98.38 183 ALA B O 1
ATOM 4562 N N . HIS B 1 184 ? 18.641 18.25 24.906 1 98.5 184 HIS B N 1
ATOM 4563 C CA . HIS B 1 184 ? 18.219 16.875 25.094 1 98.5 184 HIS B CA 1
ATOM 4564 C C . HIS B 1 184 ? 19 15.93 24.172 1 98.5 184 HIS B C 1
ATOM 4566 O O . HIS B 1 184 ? 19.469 14.875 24.609 1 98.5 184 HIS B O 1
ATOM 4572 N N . LEU B 1 185 ? 19.125 16.281 22.906 1 98 185 LEU B N 1
ATOM 4573 C CA . LEU B 1 185 ? 19.844 15.469 21.922 1 98 185 LEU B CA 1
ATOM 4574 C C . LEU B 1 185 ? 21.312 15.305 22.312 1 98 185 LEU B C 1
ATOM 4576 O O . LEU B 1 185 ? 21.859 14.203 22.219 1 98 185 LEU B O 1
ATOM 4580 N N . GLU B 1 186 ? 21.875 16.359 22.719 1 97.06 186 GLU B N 1
ATOM 4581 C CA . GLU B 1 186 ? 23.281 16.328 23.125 1 97.06 186 GLU B CA 1
ATOM 4582 C C . GLU B 1 186 ? 23.5 15.414 24.328 1 97.06 186 GLU B C 1
ATOM 4584 O O . GLU B 1 186 ? 24.438 14.617 24.359 1 97.06 186 GLU B O 1
ATOM 4589 N N . ARG B 1 187 ? 22.641 15.57 25.281 1 97.81 187 ARG B N 1
ATOM 4590 C CA . ARG B 1 187 ? 22.703 14.719 26.469 1 97.81 187 ARG B CA 1
ATOM 4591 C C . ARG B 1 187 ? 22.516 13.25 26.094 1 97.81 187 ARG B C 1
ATOM 4593 O O . ARG B 1 187 ? 23.203 12.375 26.625 1 97.81 187 ARG B O 1
ATOM 4600 N N . LEU B 1 188 ? 21.531 13.062 25.266 1 97.88 188 LEU B N 1
ATOM 4601 C CA . LEU B 1 188 ? 21.219 11.703 24.828 1 97.88 188 LEU B CA 1
ATOM 4602 C C . LEU B 1 188 ? 22.438 11.039 24.203 1 97.88 188 LEU B C 1
ATOM 4604 O O . LEU B 1 188 ? 22.75 9.898 24.516 1 97.88 188 LEU B O 1
ATOM 4608 N N . PHE B 1 189 ? 23.156 11.727 23.281 1 96.94 189 PHE B N 1
ATOM 4609 C CA . PHE B 1 189 ? 24.312 11.195 22.578 1 96.94 189 PHE B CA 1
ATOM 4610 C C . PHE B 1 189 ? 25.5 11.008 23.531 1 96.94 189 PHE B C 1
ATOM 4612 O O . PHE B 1 189 ? 26.359 10.164 23.312 1 96.94 189 PHE B O 1
ATOM 4619 N N . ALA B 1 190 ? 25.484 11.75 24.625 1 96.38 190 ALA B N 1
ATOM 4620 C CA . ALA B 1 190 ? 26.578 11.688 25.594 1 96.38 190 ALA B CA 1
ATOM 4621 C C . ALA B 1 190 ? 26.359 10.57 26.594 1 96.38 190 ALA B C 1
ATOM 4623 O O . ALA B 1 190 ? 27.281 10.164 27.297 1 96.38 190 ALA B O 1
ATOM 4624 N N . THR B 1 191 ? 25.141 9.961 26.609 1 96.25 191 THR B N 1
ATOM 4625 C CA . THR B 1 191 ? 24.828 9.062 27.719 1 96.25 191 THR B CA 1
ATOM 4626 C C . THR B 1 191 ? 24.203 7.766 27.219 1 96.25 191 THR B C 1
ATOM 4628 O O . THR B 1 191 ? 24.875 6.727 27.156 1 96.25 191 THR B O 1
ATOM 4631 N N . GLU B 1 192 ? 23.078 7.828 26.641 1 95.75 192 GLU B N 1
ATOM 4632 C CA . GLU B 1 192 ? 22.188 6.68 26.469 1 95.75 192 GLU B CA 1
ATOM 4633 C C . GLU B 1 192 ? 22.297 6.098 25.062 1 95.75 192 GLU B C 1
ATOM 4635 O O . GLU B 1 192 ? 22.125 4.895 24.875 1 95.75 192 GLU B O 1
ATOM 4640 N N . VAL B 1 193 ? 22.562 6.98 24.125 1 97.75 193 VAL B N 1
ATOM 4641 C CA . VAL B 1 193 ? 22.516 6.562 22.719 1 97.75 193 VAL B CA 1
ATOM 4642 C C . VAL B 1 193 ? 23.828 6.938 22.031 1 97.75 193 VAL B C 1
ATOM 4644 O O . VAL B 1 193 ? 23.953 8.039 21.5 1 97.75 193 VAL B O 1
ATOM 4647 N N . PRO B 1 194 ? 24.75 5.992 22 1 97.56 194 PRO B N 1
ATOM 4648 C CA . PRO B 1 194 ? 25.953 6.293 21.234 1 97.56 194 PRO B CA 1
ATOM 4649 C C . PRO B 1 194 ? 25.656 6.648 19.781 1 97.56 194 PRO B C 1
ATOM 4651 O O . PRO B 1 194 ? 25.062 5.855 19.062 1 97.56 194 PRO B O 1
ATOM 4654 N N . PRO B 1 195 ? 26.094 7.801 19.422 1 97.62 195 PRO B N 1
ATOM 4655 C CA . PRO B 1 195 ? 25.719 8.25 18.078 1 97.62 195 PRO B CA 1
ATOM 4656 C C . PRO B 1 195 ? 26.219 7.301 16.984 1 97.62 195 PRO B C 1
ATOM 4658 O O . PRO B 1 195 ? 25.594 7.207 15.914 1 97.62 195 PRO B O 1
ATOM 4661 N N . GLU B 1 196 ? 27.25 6.562 17.203 1 97.62 196 GLU B N 1
ATOM 4662 C CA . GLU B 1 196 ? 27.828 5.648 16.219 1 97.62 196 GLU B CA 1
ATOM 4663 C C . GLU B 1 196 ? 26.906 4.453 15.977 1 97.62 196 GLU B C 1
ATOM 4665 O O . GLU B 1 196 ? 27.094 3.715 15.008 1 97.62 196 GLU B O 1
ATOM 4670 N N . GLU B 1 197 ? 25.938 4.324 16.766 1 98.44 197 GLU B N 1
ATOM 4671 C CA . GLU B 1 197 ? 24.984 3.219 16.625 1 98.44 197 GLU B CA 1
ATOM 4672 C C . GLU B 1 197 ? 23.719 3.668 15.906 1 98.44 197 GLU B C 1
ATOM 4674 O O . GLU B 1 197 ? 22.859 2.846 15.586 1 98.44 197 GLU B O 1
ATOM 4679 N N . VAL B 1 198 ? 23.609 4.918 15.594 1 98.81 198 VAL B N 1
ATOM 4680 C CA . VAL B 1 198 ? 22.406 5.473 14.992 1 98.81 198 VAL B CA 1
ATOM 4681 C C . VAL B 1 198 ? 22.531 5.477 13.469 1 98.81 198 VAL B C 1
ATOM 4683 O O . VAL B 1 198 ? 23.422 6.137 12.922 1 98.81 198 VAL B O 1
ATOM 4686 N N . ALA B 1 199 ? 21.625 4.742 12.828 1 98.88 199 ALA B N 1
ATOM 4687 C CA . ALA B 1 199 ? 21.625 4.656 11.367 1 98.88 199 ALA B CA 1
ATOM 4688 C C . ALA B 1 199 ? 21.062 5.93 10.75 1 98.88 199 ALA B C 1
ATOM 4690 O O . ALA B 1 199 ? 21.625 6.473 9.797 1 98.88 199 ALA B O 1
ATOM 4691 N N . ALA B 1 200 ? 19.969 6.363 11.305 1 98.94 200 ALA B N 1
ATOM 4692 C CA . ALA B 1 200 ? 19.266 7.473 10.664 1 98.94 200 ALA B CA 1
ATOM 4693 C C . ALA B 1 200 ? 18.406 8.227 11.672 1 98.94 200 ALA B C 1
ATOM 4695 O O . ALA B 1 200 ? 18.031 7.684 12.711 1 98.94 200 ALA B O 1
ATOM 4696 N N . PHE B 1 201 ? 18.203 9.461 11.414 1 98.94 201 PHE B N 1
ATOM 4697 C CA . PHE B 1 201 ? 17.266 10.336 12.109 1 98.94 201 PHE B CA 1
ATOM 4698 C C . PHE B 1 201 ? 16.109 10.711 11.203 1 98.94 201 PHE B C 1
ATOM 4700 O O . PHE B 1 201 ? 16.266 11.453 10.242 1 98.94 201 PHE B O 1
ATOM 4707 N N . PHE B 1 202 ? 14.891 10.148 11.508 1 98.94 202 PHE B N 1
ATOM 4708 C CA . PHE B 1 202 ? 13.672 10.492 10.781 1 98.94 202 PHE B CA 1
ATOM 4709 C C . PHE B 1 202 ? 13.125 11.836 11.258 1 98.94 202 PHE B C 1
ATOM 4711 O O . PHE B 1 202 ? 12.797 12 12.43 1 98.94 202 PHE B O 1
ATOM 4718 N N . ILE B 1 203 ? 12.977 12.734 10.344 1 98.88 203 ILE B N 1
ATOM 4719 C CA . ILE B 1 203 ? 12.445 14.031 10.727 1 98.88 203 ILE B CA 1
ATOM 4720 C C . ILE B 1 203 ? 11.195 14.344 9.914 1 98.88 203 ILE B C 1
ATOM 4722 O O . ILE B 1 203 ? 11 13.781 8.828 1 98.88 203 ILE B O 1
ATOM 4726 N N . GLU B 1 204 ? 10.328 15.148 10.438 1 98.81 204 GLU B N 1
ATOM 4727 C CA . GLU B 1 204 ? 9.25 15.867 9.766 1 98.81 204 GLU B CA 1
ATOM 4728 C C . GLU B 1 204 ? 9.531 17.359 9.719 1 98.81 204 GLU B C 1
ATOM 4730 O O . GLU B 1 204 ? 9.625 18.016 10.758 1 98.81 204 GLU B O 1
ATOM 4735 N N . PRO B 1 205 ? 9.594 17.891 8.523 1 98.75 205 PRO B N 1
ATOM 4736 C CA . PRO B 1 205 ? 9.898 19.328 8.453 1 98.75 205 PRO B CA 1
ATOM 4737 C C . PRO B 1 205 ? 8.852 20.172 9.164 1 98.75 205 PRO B C 1
ATOM 4739 O O . PRO B 1 205 ? 9.18 21.25 9.68 1 98.75 205 PRO B O 1
ATOM 4742 N N . ILE B 1 206 ? 7.68 19.812 9.109 1 98.75 206 ILE B N 1
ATOM 4743 C CA . ILE B 1 206 ? 6.555 20.203 9.953 1 98.75 206 ILE B CA 1
ATOM 4744 C C . ILE B 1 206 ? 5.871 18.969 10.523 1 98.75 206 ILE B C 1
ATOM 4746 O O . ILE B 1 206 ? 5.461 18.078 9.773 1 98.75 206 ILE B O 1
ATOM 4750 N N . GLN B 1 207 ? 5.914 18.859 11.844 1 98.69 207 GLN B N 1
ATOM 4751 C CA . GLN B 1 207 ? 5.281 17.672 12.406 1 98.69 207 GLN B CA 1
ATOM 4752 C C . GLN B 1 207 ? 3.76 17.781 12.367 1 98.69 207 GLN B C 1
ATOM 4754 O O . GLN B 1 207 ? 3.152 18.375 13.258 1 98.69 207 GLN B O 1
ATOM 4759 N N . SER B 1 208 ? 3.139 17.172 11.43 1 97.56 208 SER B N 1
ATOM 4760 C CA . SER B 1 208 ? 1.725 17.359 11.125 1 97.56 208 SER B CA 1
ATOM 4761 C C . SER B 1 208 ? 0.839 16.703 12.172 1 97.56 208 SER B C 1
ATOM 4763 O O . SER B 1 208 ? 0.279 17.391 13.039 1 97.56 208 SER B O 1
ATOM 4765 N N . ASP B 1 209 ? 0.894 15.383 12.281 1 97.31 209 ASP B N 1
ATOM 4766 C CA . ASP B 1 209 ? 0.001 14.648 13.172 1 97.31 209 ASP B CA 1
ATOM 4767 C C . ASP B 1 209 ? 0.318 14.953 14.641 1 97.31 209 ASP B C 1
ATOM 4769 O O . ASP B 1 209 ? -0.533 14.773 15.516 1 97.31 209 ASP B O 1
ATOM 4773 N N . GLY B 1 210 ? 1.53 15.445 14.867 1 97.88 210 GLY B N 1
ATOM 4774 C CA . GLY B 1 210 ? 1.905 15.836 16.219 1 97.88 210 GLY B CA 1
ATOM 4775 C C . GLY B 1 210 ? 1.327 17.188 16.625 1 97.88 210 GLY B C 1
ATOM 4776 O O . GLY B 1 210 ? 1.366 17.547 17.797 1 97.88 210 GLY B O 1
ATOM 4777 N N . GLY B 1 211 ? 0.767 17.891 15.664 1 98.31 211 GLY B N 1
ATOM 4778 C CA . GLY B 1 211 ? 0.128 19.156 16 1 98.31 211 GLY B CA 1
ATOM 4779 C C . GLY B 1 211 ? 0.542 20.297 15.102 1 98.31 211 GLY B C 1
ATOM 4780 O O . GLY B 1 211 ? 0.537 21.469 15.516 1 98.31 211 GLY B O 1
ATOM 4781 N N . MET B 1 212 ? 0.987 19.984 13.945 1 98.56 212 MET B N 1
ATOM 4782 C CA . MET B 1 212 ? 1.441 20.969 12.961 1 98.56 212 MET B CA 1
ATOM 4783 C C . MET B 1 212 ? 2.539 21.844 13.547 1 98.56 212 MET B C 1
ATOM 4785 O O . MET B 1 212 ? 2.512 23.062 13.391 1 98.56 212 MET B O 1
ATOM 4789 N N . LEU B 1 213 ? 3.459 21.234 14.219 1 98.75 213 LEU B N 1
ATOM 4790 C CA . LEU B 1 213 ? 4.535 21.969 14.867 1 98.75 213 LEU B CA 1
ATOM 4791 C C . LEU B 1 213 ? 5.594 22.391 13.852 1 98.75 213 LEU B C 1
ATOM 4793 O O . LEU B 1 213 ? 6.082 21.578 13.078 1 98.75 213 LEU B O 1
ATOM 4797 N N . VAL B 1 214 ? 5.934 23.656 13.844 1 98.62 214 VAL B N 1
ATOM 4798 C CA . VAL B 1 214 ? 6.973 24.219 12.992 1 98.62 214 VAL B CA 1
ATOM 4799 C C . VAL B 1 214 ? 8.273 24.359 13.789 1 98.62 214 VAL B C 1
ATOM 4801 O O . VAL B 1 214 ? 8.297 24.984 14.844 1 98.62 214 VAL B O 1
ATOM 4804 N N . PRO B 1 215 ? 9.297 23.719 13.305 1 98.25 215 PRO B N 1
ATOM 4805 C CA . PRO B 1 215 ? 10.547 23.859 14.055 1 98.25 215 PRO B CA 1
ATOM 4806 C C . PRO B 1 215 ? 11.062 25.297 14.078 1 98.25 215 PRO B C 1
ATOM 4808 O O . PRO B 1 215 ? 10.953 26.016 13.086 1 98.25 215 PRO B O 1
ATOM 4811 N N . PRO B 1 216 ? 11.602 25.719 15.273 1 98.38 216 PRO B N 1
ATOM 4812 C CA . PRO B 1 216 ? 12.219 27.047 15.32 1 98.38 216 PRO B CA 1
ATOM 4813 C C . PRO B 1 216 ? 13.383 27.188 14.352 1 98.38 216 PRO B C 1
ATOM 4815 O O . PRO B 1 216 ? 14.023 26.203 13.992 1 98.38 216 PRO B O 1
ATOM 4818 N N . ASP B 1 217 ? 13.648 28.453 13.969 1 97.81 217 ASP B N 1
ATOM 4819 C CA . ASP B 1 217 ? 14.781 28.75 13.094 1 97.81 217 ASP B CA 1
ATOM 4820 C C . ASP B 1 217 ? 16.078 28.188 13.68 1 97.81 217 ASP B C 1
ATOM 4822 O O . ASP B 1 217 ? 16.312 28.281 14.883 1 97.81 217 ASP B O 1
ATOM 4826 N N . GLY B 1 218 ? 16.812 27.531 12.836 1 98.31 218 GLY B N 1
ATOM 4827 C CA . GLY B 1 218 ? 18.125 27.047 13.234 1 98.31 218 GLY B CA 1
ATOM 4828 C C . GLY B 1 218 ? 18.094 25.656 13.836 1 98.31 218 GLY B C 1
ATOM 4829 O O . GLY B 1 218 ? 19.141 25 13.953 1 98.31 218 GLY B O 1
ATOM 4830 N N . PHE B 1 219 ? 17 25.141 14.305 1 98.75 219 PHE B N 1
ATOM 4831 C CA . PHE B 1 219 ? 16.906 23.844 14.969 1 98.75 219 PHE B CA 1
ATOM 4832 C C . PHE B 1 219 ? 17.391 22.734 14.055 1 98.75 219 PHE B C 1
ATOM 4834 O O . PHE B 1 219 ? 18.328 22 14.391 1 98.75 219 PHE B O 1
ATOM 4841 N N . PHE B 1 220 ? 16.797 22.562 12.812 1 98.88 220 PHE B N 1
ATOM 4842 C CA . PHE B 1 220 ? 17.141 21.453 11.945 1 98.88 220 PHE B CA 1
ATOM 4843 C C . PHE B 1 220 ? 18.547 21.641 11.352 1 98.88 220 PHE B C 1
ATOM 4845 O O . PHE B 1 220 ? 19.203 20.672 11 1 98.88 220 PHE B O 1
ATOM 4852 N N . LYS B 1 221 ? 18.984 22.938 11.25 1 98.62 221 LYS B N 1
ATOM 4853 C CA . LYS B 1 221 ? 20.375 23.156 10.867 1 98.62 221 LYS B CA 1
ATOM 4854 C C . LYS B 1 221 ? 21.328 22.578 11.914 1 98.62 221 LYS B C 1
ATOM 4856 O O . LYS B 1 221 ? 22.359 21.984 11.578 1 98.62 221 LYS B O 1
ATOM 4861 N N . ALA B 1 222 ? 21.016 22.828 13.203 1 98.62 222 ALA B N 1
ATOM 4862 C CA . ALA B 1 222 ? 21.797 22.281 14.297 1 98.62 222 ALA B CA 1
ATOM 4863 C C . ALA B 1 222 ? 21.734 20.75 14.305 1 98.62 222 ALA B C 1
ATOM 4865 O O . ALA B 1 222 ? 22.734 20.078 14.547 1 98.62 222 ALA B O 1
ATOM 4866 N N . VAL B 1 223 ? 20.578 20.188 14.055 1 98.75 223 VAL B N 1
ATOM 4867 C CA . VAL B 1 223 ? 20.391 18.75 13.977 1 98.75 223 VAL B CA 1
ATOM 4868 C C . VAL B 1 223 ? 21.25 18.172 12.852 1 98.75 223 VAL B C 1
ATOM 4870 O O . VAL B 1 223 ? 21.891 17.141 13.016 1 98.75 223 VAL B O 1
ATOM 4873 N N . GLU B 1 224 ? 21.188 18.828 11.688 1 98.75 224 GLU B N 1
ATOM 4874 C CA . GLU B 1 224 ? 22 18.391 10.562 1 98.75 224 GLU B CA 1
ATOM 4875 C C . GLU B 1 224 ? 23.484 18.344 10.938 1 98.75 224 GLU B C 1
ATOM 4877 O O . GLU B 1 224 ? 24.172 17.375 10.633 1 98.75 224 GLU B O 1
ATOM 4882 N N . ALA B 1 225 ? 23.953 19.438 11.602 1 98.5 225 ALA B N 1
ATOM 4883 C CA . ALA B 1 225 ? 25.359 19.484 12.008 1 98.5 225 ALA B CA 1
ATOM 4884 C C . ALA B 1 225 ? 25.703 18.328 12.93 1 98.5 225 ALA B C 1
ATOM 4886 O O . ALA B 1 225 ? 26.766 17.719 12.789 1 98.5 225 ALA B O 1
ATOM 4887 N N . LEU B 1 226 ? 24.844 18.031 13.867 1 97.81 226 LEU B N 1
ATOM 4888 C CA . LEU B 1 226 ? 25.031 16.922 14.797 1 97.81 226 LEU B CA 1
ATOM 4889 C C . LEU B 1 226 ? 25.078 15.594 14.047 1 97.81 226 LEU B C 1
ATOM 4891 O O . LEU B 1 226 ? 25.953 14.758 14.312 1 97.81 226 LEU B O 1
ATOM 4895 N N . CYS B 1 227 ? 24.141 15.375 13.117 1 98.5 227 CYS B N 1
ATOM 4896 C CA . CYS B 1 227 ? 24.078 14.141 12.344 1 98.5 227 CYS B CA 1
ATOM 4897 C C . CYS B 1 227 ? 25.312 13.977 11.477 1 98.5 227 CYS B C 1
ATOM 4899 O O . CYS B 1 227 ? 25.891 12.883 11.398 1 98.5 227 CYS B O 1
ATOM 4901 N N . ARG B 1 228 ? 25.797 15.078 10.844 1 98.44 228 ARG B N 1
ATOM 4902 C CA . ARG B 1 228 ? 26.984 15.039 10 1 98.44 228 ARG B CA 1
ATOM 4903 C C . ARG B 1 228 ? 28.219 14.664 10.812 1 98.44 228 ARG B C 1
ATOM 4905 O O . ARG B 1 228 ? 29.047 13.867 10.367 1 98.44 228 ARG B O 1
ATOM 4912 N N . ARG B 1 229 ? 28.312 15.188 11.961 1 97.88 229 ARG B N 1
ATOM 4913 C CA . ARG B 1 229 ? 29.453 14.922 12.828 1 97.88 229 ARG B CA 1
ATOM 4914 C C . ARG B 1 229 ? 29.578 13.43 13.125 1 97.88 229 ARG B C 1
ATOM 4916 O O . ARG B 1 229 ? 30.688 12.906 13.266 1 97.88 229 ARG B O 1
ATOM 4923 N N . HIS B 1 230 ? 28.484 12.734 13.172 1 98.06 230 HIS B N 1
ATOM 4924 C CA . HIS B 1 230 ? 28.5 11.352 13.641 1 98.06 230 HIS B CA 1
ATOM 4925 C C . HIS B 1 230 ? 28.141 10.383 12.523 1 98.06 230 HIS B C 1
ATOM 4927 O O . HIS B 1 230 ? 27.969 9.188 12.766 1 98.06 230 HIS B O 1
ATOM 4933 N N . GLY B 1 231 ? 27.984 10.836 11.297 1 98.25 231 GLY B N 1
ATOM 4934 C CA . GLY B 1 231 ? 27.672 9.984 10.172 1 98.25 231 GLY B CA 1
ATOM 4935 C C . GLY B 1 231 ? 26.25 9.422 10.227 1 98.25 231 GLY B C 1
ATOM 4936 O O . GLY B 1 231 ? 26.016 8.305 9.766 1 98.25 231 GLY B O 1
ATOM 4937 N N . ILE B 1 232 ? 25.312 10.078 10.867 1 98.81 232 ILE B N 1
ATOM 4938 C CA . ILE B 1 232 ? 23.922 9.695 10.961 1 98.81 232 ILE B CA 1
ATOM 4939 C C . ILE B 1 232 ? 23.156 10.203 9.742 1 98.81 232 ILE B C 1
ATOM 4941 O O . ILE B 1 232 ? 23.25 11.383 9.391 1 98.81 232 ILE B O 1
ATOM 4945 N N . LEU B 1 233 ? 22.422 9.336 9.016 1 98.94 233 LEU B N 1
ATOM 4946 C CA . LEU B 1 233 ? 21.641 9.742 7.863 1 98.94 233 LEU B CA 1
ATOM 4947 C C . LEU B 1 233 ? 20.422 10.547 8.297 1 98.94 233 LEU B C 1
ATOM 4949 O O . LEU B 1 233 ? 19.797 10.234 9.312 1 98.94 233 LEU B O 1
ATOM 4953 N N . ILE B 1 234 ? 20.109 11.57 7.594 1 98.94 234 ILE B N 1
ATOM 4954 C CA . ILE B 1 234 ? 18.875 12.32 7.82 1 98.94 234 ILE B CA 1
ATOM 4955 C C . ILE B 1 234 ? 17.812 11.898 6.805 1 98.94 234 ILE B C 1
ATOM 4957 O O . ILE B 1 234 ? 18.047 11.984 5.594 1 98.94 234 ILE B O 1
ATOM 4961 N N . VAL B 1 235 ? 16.719 11.422 7.262 1 98.94 235 VAL B N 1
ATOM 4962 C CA . VAL B 1 235 ? 15.555 11.055 6.449 1 98.94 235 VAL B CA 1
ATOM 4963 C C . VAL B 1 235 ? 14.469 12.117 6.602 1 98.94 235 VAL B C 1
ATOM 4965 O O . VAL B 1 235 ? 13.891 12.266 7.68 1 98.94 235 VAL B O 1
ATOM 4968 N N . SER B 1 236 ? 14.18 12.844 5.574 1 98.94 236 SER B N 1
ATOM 4969 C CA . SER B 1 236 ? 13.094 13.82 5.613 1 98.94 236 SER B CA 1
ATOM 4970 C C . SER B 1 236 ? 11.781 13.219 5.121 1 98.94 236 SER B C 1
ATOM 4972 O O . SER B 1 236 ? 11.656 12.891 3.939 1 98.94 236 SER B O 1
ATOM 4974 N N . ASP B 1 237 ? 10.867 13.07 6 1 98.88 237 ASP B N 1
ATOM 4975 C CA . ASP B 1 237 ? 9.523 12.617 5.66 1 98.88 237 ASP B CA 1
ATOM 4976 C C . ASP B 1 237 ? 8.68 13.773 5.125 1 98.88 237 ASP B C 1
ATOM 4978 O O . ASP B 1 237 ? 8.094 14.539 5.902 1 98.88 237 ASP B O 1
ATOM 4982 N N . GLU B 1 238 ? 8.562 13.883 3.795 1 98.81 238 GLU B N 1
ATOM 4983 C CA . GLU B 1 238 ? 7.859 14.953 3.098 1 98.81 238 GLU B CA 1
ATOM 4984 C C . GLU B 1 238 ? 6.449 14.523 2.709 1 98.81 238 GLU B C 1
ATOM 4986 O O . GLU B 1 238 ? 5.75 15.25 1.99 1 98.81 238 GLU B O 1
ATOM 4991 N N . VAL B 1 239 ? 5.961 13.422 3.227 1 98.75 239 VAL B N 1
ATOM 4992 C CA . VAL B 1 239 ? 4.754 12.742 2.77 1 98.75 239 VAL B CA 1
ATOM 4993 C C . VAL B 1 239 ? 3.562 13.695 2.85 1 98.75 239 VAL B C 1
ATOM 4995 O O . VAL B 1 239 ? 2.768 13.789 1.912 1 98.75 239 VAL B O 1
ATOM 4998 N N . LYS B 1 240 ? 3.389 14.422 3.883 1 97.62 240 LYS B N 1
ATOM 4999 C CA . LYS B 1 240 ? 2.197 15.242 4.082 1 97.62 240 LYS B CA 1
ATOM 5000 C C . LYS B 1 240 ? 2.447 16.688 3.664 1 97.62 240 LYS B C 1
ATOM 5002 O O . LYS B 1 240 ? 1.574 17.328 3.076 1 97.62 240 LYS B O 1
ATOM 5007 N N . VAL B 1 241 ? 3.646 17.203 3.969 1 98 241 VAL B N 1
ATOM 5008 C CA . VAL B 1 241 ? 3.822 18.656 3.912 1 98 241 VAL B CA 1
ATOM 5009 C C . VAL B 1 241 ? 4.734 19.016 2.742 1 98 241 VAL B C 1
ATOM 5011 O O . VAL B 1 241 ? 5.016 20.203 2.512 1 98 241 VAL B O 1
ATOM 5014 N N . GLY B 1 242 ? 5.195 18.062 1.99 1 98.25 242 GLY B N 1
ATOM 5015 C CA . GLY B 1 242 ? 6 18.312 0.807 1 98.25 242 GLY B CA 1
ATOM 5016 C C . GLY B 1 242 ? 5.172 18.656 -0.415 1 98.25 242 GLY B C 1
ATOM 5017 O O . GLY B 1 242 ? 4.039 19.125 -0.29 1 98.25 242 GLY B O 1
ATOM 5018 N N . LEU B 1 243 ? 5.797 18.625 -1.526 1 98.56 243 LEU B N 1
ATOM 5019 C CA . LEU B 1 243 ? 5.18 18.781 -2.84 1 98.56 243 LEU B CA 1
ATOM 5020 C C . LEU B 1 243 ? 4.523 20.156 -2.979 1 98.56 243 LEU B C 1
ATOM 5022 O O . LEU B 1 243 ? 3.436 20.266 -3.545 1 98.56 243 LEU B O 1
ATOM 5026 N N . GLY B 1 244 ? 5.082 21.156 -2.361 1 98.5 244 GLY B N 1
ATOM 5027 C CA . GLY B 1 244 ? 4.641 22.531 -2.6 1 98.5 244 GLY B CA 1
ATOM 5028 C C . GLY B 1 244 ? 3.727 23.062 -1.513 1 98.5 244 GLY B C 1
ATOM 5029 O O . GLY B 1 244 ? 3.502 24.266 -1.417 1 98.5 244 GLY B O 1
ATOM 5030 N N . ARG B 1 245 ? 3.24 22.234 -0.635 1 98.38 245 ARG B N 1
ATOM 5031 C CA . ARG B 1 245 ? 2.18 22.594 0.305 1 98.38 245 ARG B CA 1
ATOM 5032 C C . ARG B 1 245 ? 2.635 23.688 1.262 1 98.38 245 ARG B C 1
ATOM 5034 O O . ARG B 1 245 ? 1.859 24.578 1.598 1 98.38 245 ARG B O 1
ATOM 5041 N N . SER B 1 246 ? 3.891 23.641 1.671 1 97.94 246 SER B N 1
ATOM 5042 C CA . SER B 1 246 ? 4.402 24.578 2.666 1 97.94 246 SER B CA 1
ATOM 5043 C C . SER B 1 246 ? 4.863 25.891 2.014 1 97.94 246 SER B C 1
ATOM 5045 O O . SER B 1 246 ? 5.316 26.797 2.701 1 97.94 246 SER B O 1
ATOM 5047 N N . GLY B 1 247 ? 4.738 25.969 0.715 1 97.75 247 GLY B N 1
ATOM 5048 C CA . GLY B 1 247 ? 5.246 27.125 0.006 1 97.75 247 GLY B CA 1
ATOM 5049 C C . GLY B 1 247 ? 6.633 26.906 -0.572 1 97.75 247 GLY B C 1
ATOM 5050 O O . GLY B 1 247 ? 7.203 27.812 -1.186 1 97.75 247 GLY B O 1
ATOM 5051 N N . ARG B 1 248 ? 7.227 25.844 -0.362 1 97.81 248 ARG B N 1
ATOM 5052 C CA . ARG B 1 248 ? 8.414 25.281 -1.008 1 97.81 248 ARG B CA 1
ATOM 5053 C C . ARG B 1 248 ? 8.141 23.875 -1.532 1 97.81 248 ARG B C 1
ATOM 5055 O O . ARG B 1 248 ? 7.23 23.188 -1.057 1 97.81 248 ARG B O 1
ATOM 5062 N N . PHE B 1 249 ? 8.852 23.469 -2.576 1 98.12 249 PHE B N 1
ATOM 5063 C CA . PHE B 1 249 ? 8.578 22.125 -3.078 1 98.12 249 PHE B CA 1
ATOM 5064 C C . PHE B 1 249 ? 8.75 21.094 -1.975 1 98.12 249 PHE B C 1
ATOM 5066 O O . PHE B 1 249 ? 7.848 20.281 -1.73 1 98.12 249 PHE B O 1
ATOM 5073 N N . ASN B 1 250 ? 9.992 21.094 -1.445 1 98.5 250 ASN B N 1
ATOM 5074 C CA . ASN B 1 250 ? 10.219 20.312 -0.237 1 98.5 250 ASN B CA 1
ATOM 5075 C C . ASN B 1 250 ? 10.18 21.188 1.015 1 98.5 250 ASN B C 1
ATOM 5077 O O . ASN B 1 250 ? 10.812 22.234 1.062 1 98.5 250 ASN B O 1
ATOM 5081 N N . ALA B 1 251 ? 9.5 20.688 2.016 1 98.69 251 ALA B N 1
ATOM 5082 C CA . ALA B 1 251 ? 9.305 21.484 3.221 1 98.69 251 ALA B CA 1
ATOM 5083 C C . ALA B 1 251 ? 10.617 21.688 3.967 1 98.69 251 ALA B C 1
ATOM 5085 O O . ALA B 1 251 ? 10.82 22.719 4.609 1 98.69 251 ALA B O 1
ATOM 5086 N N . PHE B 1 252 ? 11.57 20.75 3.887 1 98.62 252 PHE B N 1
ATOM 5087 C CA . PHE B 1 252 ? 12.836 20.859 4.605 1 98.62 252 PHE B CA 1
ATOM 5088 C C . PHE B 1 252 ? 13.625 22.062 4.105 1 98.62 252 PHE B C 1
ATOM 5090 O O . PHE B 1 252 ? 14.562 22.516 4.773 1 98.62 252 PHE B O 1
ATOM 5097 N N . GLU B 1 253 ? 13.273 22.578 2.912 1 98.38 253 GLU B N 1
ATOM 5098 C CA . GLU B 1 253 ? 13.977 23.719 2.346 1 98.38 253 GLU B CA 1
ATOM 5099 C C . GLU B 1 253 ? 13.836 24.953 3.236 1 98.38 253 GLU B C 1
ATOM 5101 O O . GLU B 1 253 ? 14.727 25.812 3.26 1 98.38 253 GLU B O 1
ATOM 5106 N N . HIS B 1 254 ? 12.766 25.016 3.971 1 98.19 254 HIS B N 1
ATOM 5107 C CA . HIS B 1 254 ? 12.562 26.141 4.891 1 98.19 254 HIS B CA 1
ATOM 5108 C C . HIS B 1 254 ? 13.648 26.172 5.961 1 98.19 254 HIS B C 1
ATOM 5110 O O . HIS B 1 254 ? 13.914 27.219 6.543 1 98.19 254 HIS B O 1
ATOM 5116 N N . SER B 1 255 ? 14.281 25.031 6.234 1 98.25 255 SER B N 1
ATOM 5117 C CA . SER B 1 255 ? 15.273 24.938 7.305 1 98.25 255 SER B CA 1
ATOM 5118 C C . SER B 1 255 ? 16.688 25.031 6.758 1 98.25 255 SER B C 1
ATOM 5120 O O . SER B 1 255 ? 17.656 24.984 7.52 1 98.25 255 SER B O 1
ATOM 5122 N N . GLY B 1 256 ? 16.844 25.094 5.438 1 97.81 256 GLY B N 1
ATOM 5123 C CA . GLY B 1 256 ? 18.156 25.219 4.809 1 97.81 256 GLY B CA 1
ATOM 5124 C C . GLY B 1 256 ? 19.031 23.984 4.996 1 97.81 256 GLY B C 1
ATOM 5125 O O . GLY B 1 256 ? 20.25 24.094 5.145 1 97.81 256 GLY B O 1
ATOM 5126 N N . ILE B 1 257 ? 18.391 22.844 5.105 1 98.5 257 ILE B N 1
ATOM 5127 C CA . ILE B 1 257 ? 19.156 21.609 5.293 1 98.5 257 ILE B CA 1
ATOM 5128 C C . ILE B 1 257 ? 19.094 20.766 4.023 1 98.5 257 ILE B C 1
ATOM 5130 O O . ILE B 1 257 ? 18.297 21.047 3.127 1 98.5 257 ILE B O 1
ATOM 5134 N N . GLU B 1 258 ? 19.938 19.797 3.918 1 98.38 258 GLU B N 1
ATOM 5135 C CA . GLU B 1 258 ? 19.953 18.797 2.854 1 98.38 258 GLU B CA 1
ATOM 5136 C C . GLU B 1 258 ? 19.875 17.375 3.42 1 98.38 258 GLU B C 1
ATOM 5138 O O . GLU B 1 258 ? 20.891 16.781 3.754 1 98.38 258 GLU B O 1
ATOM 5143 N N . PRO B 1 259 ? 18.734 16.812 3.418 1 98.88 259 PRO B N 1
ATOM 5144 C CA . PRO B 1 259 ? 18.609 15.438 3.895 1 98.88 259 PRO B CA 1
ATOM 5145 C C . PRO B 1 259 ? 19.312 14.43 2.98 1 98.88 259 PRO B C 1
ATOM 5147 O O . PRO B 1 259 ? 19.578 14.734 1.816 1 98.88 259 PRO B O 1
ATOM 5150 N N . ASP B 1 260 ? 19.609 13.234 3.533 1 98.88 260 ASP B N 1
ATOM 5151 C CA . ASP B 1 260 ? 20.203 12.141 2.764 1 98.88 260 ASP B CA 1
ATOM 5152 C C . ASP B 1 260 ? 19.125 11.375 1.997 1 98.88 260 ASP B C 1
ATOM 5154 O O . ASP B 1 260 ? 19.391 10.828 0.925 1 98.88 260 ASP B O 1
ATOM 5158 N N . ILE B 1 261 ? 17.984 11.266 2.553 1 98.94 261 ILE B N 1
ATOM 5159 C CA . ILE B 1 261 ? 16.875 10.523 1.992 1 98.94 261 ILE B CA 1
ATOM 5160 C C . ILE B 1 261 ? 15.594 11.352 2.102 1 98.94 261 ILE B C 1
ATOM 5162 O O . ILE B 1 261 ? 15.336 11.977 3.133 1 98.94 261 ILE B O 1
ATOM 5166 N N . VAL B 1 262 ? 14.836 11.43 1.045 1 98.94 262 VAL B N 1
ATOM 5167 C CA . VAL B 1 262 ? 13.562 12.148 1.008 1 98.94 262 VAL B CA 1
ATOM 5168 C C . VAL B 1 262 ? 12.43 11.172 0.69 1 98.94 262 VAL B C 1
ATOM 5170 O O . VAL B 1 262 ? 12.531 10.367 -0.24 1 98.94 262 VAL B O 1
ATOM 5173 N N . VAL B 1 263 ? 11.391 11.219 1.469 1 98.94 263 VAL B N 1
ATOM 5174 C CA . VAL B 1 263 ? 10.25 10.32 1.3 1 98.94 263 VAL B CA 1
ATOM 5175 C C . VAL B 1 263 ? 9.031 11.117 0.851 1 98.94 263 VAL B C 1
ATOM 5177 O O . VAL B 1 263 ? 8.688 12.133 1.457 1 98.94 263 VAL B O 1
ATOM 5180 N N . PHE B 1 264 ? 8.398 10.68 -0.231 1 98.88 264 PHE B N 1
ATOM 5181 C CA . PHE B 1 264 ? 7.191 11.289 -0.765 1 98.88 264 PHE B CA 1
ATOM 5182 C C . PHE B 1 264 ? 6.012 10.32 -0.666 1 98.88 264 PHE B C 1
ATOM 5184 O O . PHE B 1 264 ? 6.199 9.109 -0.573 1 98.88 264 PHE B O 1
ATOM 5191 N N . GLY B 1 265 ? 4.832 10.797 -0.715 1 98.44 265 GLY B N 1
ATOM 5192 C CA . GLY B 1 265 ? 3.588 10.039 -0.712 1 98.44 265 GLY B CA 1
ATOM 5193 C C . GLY B 1 265 ? 2.355 10.914 -0.807 1 98.44 265 GLY B C 1
ATOM 5194 O O . GLY B 1 265 ? 2.354 11.922 -1.525 1 98.44 265 GLY B O 1
ATOM 5195 N N . LYS B 1 266 ? 1.262 10.422 -0.301 1 98 266 LYS B N 1
ATOM 5196 C CA . LYS B 1 266 ? -0.009 11.133 -0.185 1 98 266 LYS B CA 1
ATOM 5197 C C . LYS B 1 266 ? -0.327 11.906 -1.463 1 98 266 LYS B C 1
ATOM 5199 O O . LYS B 1 266 ? -0.78 11.32 -2.449 1 98 266 LYS B O 1
ATOM 5204 N N . GLY B 1 267 ? 0.014 13.195 -1.434 1 98.44 267 GLY B N 1
ATOM 5205 C CA . GLY B 1 267 ? -0.354 14.094 -2.512 1 98.44 267 GLY B CA 1
ATOM 5206 C C . GLY B 1 267 ? 0.336 13.773 -3.824 1 98.44 267 GLY B C 1
ATOM 5207 O O . GLY B 1 267 ? -0.089 14.234 -4.883 1 98.44 267 GLY B O 1
ATOM 5208 N N . LEU B 1 268 ? 1.363 12.922 -3.809 1 98.88 268 LEU B N 1
ATOM 5209 C CA . LEU B 1 268 ? 2.137 12.594 -5 1 98.88 268 LEU B CA 1
ATOM 5210 C C . LEU B 1 268 ? 1.249 11.977 -6.07 1 98.88 268 LEU B C 1
ATOM 5212 O O . LEU B 1 268 ? 1.414 12.25 -7.262 1 98.88 268 LEU B O 1
ATOM 5216 N N . GLY B 1 269 ? 0.306 11.156 -5.641 1 98.62 269 GLY B N 1
ATOM 5217 C CA . GLY B 1 269 ? -0.526 10.43 -6.586 1 98.62 269 GLY B CA 1
ATOM 5218 C C . GLY B 1 269 ? -1.814 11.148 -6.93 1 98.62 269 GLY B C 1
ATOM 5219 O O . GLY B 1 269 ? -2.576 10.703 -7.785 1 98.62 269 GLY B O 1
ATOM 5220 N N . GLY B 1 270 ? -2.133 12.273 -6.207 1 98.25 270 GLY B N 1
ATOM 5221 C CA . GLY B 1 270 ? -3.371 13 -6.457 1 98.25 270 GLY B CA 1
ATOM 5222 C C . GLY B 1 270 ? -4.609 12.164 -6.188 1 98.25 270 GLY B C 1
ATOM 5223 O O . GLY B 1 270 ? -5.594 12.25 -6.926 1 98.25 270 GLY B O 1
ATOM 5224 N N . GLY B 1 271 ? -4.57 11.344 -5.215 1 98.12 271 GLY B N 1
ATOM 5225 C CA . GLY B 1 271 ? -5.68 10.469 -4.863 1 98.12 271 GLY B CA 1
ATOM 5226 C C . GLY B 1 271 ? -5.438 9.016 -5.227 1 98.12 271 GLY B C 1
ATOM 5227 O O . GLY B 1 271 ? -6.23 8.141 -4.867 1 98.12 271 GLY B O 1
ATOM 5228 N N . LEU B 1 272 ? -4.41 8.727 -5.945 1 98.75 272 LEU B N 1
ATOM 5229 C CA . LEU B 1 272 ? -4.027 7.359 -6.293 1 98.75 272 LEU B CA 1
ATOM 5230 C C . LEU B 1 272 ? -2.846 6.898 -5.445 1 98.75 272 LEU B C 1
ATOM 5232 O O . LEU B 1 272 ? -2.008 7.707 -5.043 1 98.75 272 LEU B O 1
ATOM 5236 N N . PRO B 1 273 ? -2.76 5.598 -5.191 1 98.75 273 PRO B N 1
ATOM 5237 C CA . PRO B 1 273 ? -1.715 5.078 -4.305 1 98.75 273 PRO B CA 1
ATOM 5238 C C . PRO B 1 273 ? -0.335 5.074 -4.961 1 98.75 273 PRO B C 1
ATOM 5240 O O . PRO B 1 273 ? -0.088 4.297 -5.887 1 98.75 273 PRO B O 1
ATOM 5243 N N . ILE B 1 274 ? 0.571 5.902 -4.461 1 98.81 274 ILE B N 1
ATOM 5244 C CA . ILE B 1 274 ? 1.97 5.898 -4.875 1 98.81 274 ILE B CA 1
ATOM 5245 C C . ILE B 1 274 ? 2.814 6.652 -3.854 1 98.81 274 ILE B C 1
ATOM 5247 O O . ILE B 1 274 ? 2.355 7.637 -3.264 1 98.81 274 ILE B O 1
ATOM 5251 N N . SER B 1 275 ? 3.922 6.148 -3.557 1 98.88 275 SER B N 1
ATOM 5252 C CA . SER B 1 275 ? 4.953 6.801 -2.756 1 98.88 275 SER B CA 1
ATOM 5253 C C . SER B 1 275 ? 6.324 6.684 -3.418 1 98.88 275 SER B C 1
ATOM 5255 O O . SER B 1 275 ? 6.48 5.977 -4.414 1 98.88 275 SER B O 1
ATOM 5257 N N . ALA B 1 276 ? 7.27 7.383 -2.961 1 98.94 276 ALA B N 1
ATOM 5258 C CA . ALA B 1 276 ? 8.633 7.336 -3.49 1 98.94 276 ALA B CA 1
ATOM 5259 C C . ALA B 1 276 ? 9.656 7.598 -2.391 1 98.94 276 ALA B C 1
ATOM 5261 O O . ALA B 1 276 ? 9.414 8.398 -1.488 1 98.94 276 ALA B O 1
ATOM 5262 N N . VAL B 1 277 ? 10.719 6.906 -2.42 1 98.94 277 VAL B N 1
ATOM 5263 C CA . VAL B 1 277 ? 11.922 7.168 -1.636 1 98.94 277 VAL B CA 1
ATOM 5264 C C . VAL B 1 277 ? 13.07 7.559 -2.564 1 98.94 277 VAL B C 1
ATOM 5266 O O . VAL B 1 277 ? 13.359 6.848 -3.531 1 98.94 277 VAL B O 1
ATOM 5269 N N . VAL B 1 278 ? 13.617 8.664 -2.381 1 98.94 278 VAL B N 1
ATOM 5270 C CA . VAL B 1 278 ? 14.805 9.102 -3.115 1 98.94 278 VAL B CA 1
ATOM 5271 C C . VAL B 1 278 ? 16 9.141 -2.18 1 98.94 278 VAL B C 1
ATOM 5273 O O . VAL B 1 278 ? 15.953 9.75 -1.106 1 98.94 278 VAL B O 1
ATOM 5276 N N . GLY B 1 279 ? 17.062 8.531 -2.502 1 98.88 279 GLY B N 1
ATOM 5277 C CA . GLY B 1 279 ? 18.266 8.477 -1.669 1 98.88 279 GLY B CA 1
ATOM 5278 C C . GLY B 1 279 ? 19.516 8.094 -2.439 1 98.88 279 GLY B C 1
ATOM 5279 O O . GLY B 1 279 ? 19.453 7.816 -3.639 1 98.88 279 GLY B O 1
ATOM 5280 N N . PRO B 1 280 ? 20.641 8.078 -1.751 1 98.75 280 PRO B N 1
ATOM 5281 C CA . PRO B 1 280 ? 21.906 7.75 -2.424 1 98.75 280 PRO B CA 1
ATOM 5282 C C . PRO B 1 280 ? 21.922 6.332 -2.99 1 98.75 280 PRO B C 1
ATOM 5284 O O . PRO B 1 280 ? 21.375 5.41 -2.369 1 98.75 280 PRO B O 1
ATOM 5287 N N . GLU B 1 281 ? 22.562 6.219 -4.133 1 98.44 281 GLU B N 1
ATOM 5288 C CA . GLU B 1 281 ? 22.609 4.941 -4.84 1 98.44 281 GLU B CA 1
ATOM 5289 C C . GLU B 1 281 ? 23.141 3.83 -3.934 1 98.44 281 GLU B C 1
ATOM 5291 O O . GLU B 1 281 ? 22.594 2.721 -3.928 1 98.44 281 GLU B O 1
ATOM 5296 N N . ALA B 1 282 ? 24.156 4.113 -3.125 1 98.38 282 ALA B N 1
ATOM 5297 C CA . ALA B 1 282 ? 24.781 3.102 -2.283 1 98.38 282 ALA B CA 1
ATOM 5298 C C . ALA B 1 282 ? 23.797 2.523 -1.277 1 98.38 282 ALA B C 1
ATOM 5300 O O . ALA B 1 282 ? 23.875 1.343 -0.932 1 98.38 282 ALA B O 1
ATOM 5301 N N . ILE B 1 283 ? 22.844 3.355 -0.837 1 98.62 283 ILE B N 1
ATOM 5302 C CA . ILE B 1 283 ? 21.828 2.914 0.106 1 98.62 283 ILE B CA 1
ATOM 5303 C C . ILE B 1 283 ? 20.672 2.256 -0.65 1 98.62 283 ILE B C 1
ATOM 5305 O O . ILE B 1 283 ? 20.25 1.144 -0.318 1 98.62 283 ILE B O 1
ATOM 5309 N N . MET B 1 284 ? 20.234 2.916 -1.721 1 98.56 284 MET B N 1
ATOM 5310 C CA . MET B 1 284 ? 19.016 2.525 -2.434 1 98.56 284 MET B CA 1
ATOM 5311 C C . MET B 1 284 ? 19.25 1.249 -3.236 1 98.56 284 MET B C 1
ATOM 5313 O O . MET B 1 284 ? 18.297 0.546 -3.58 1 98.56 284 MET B O 1
ATOM 5317 N N . ASN B 1 285 ? 20.469 0.894 -3.592 1 98.06 285 ASN B N 1
ATOM 5318 C CA . ASN B 1 285 ? 20.797 -0.315 -4.34 1 98.06 285 ASN B CA 1
ATOM 5319 C C . ASN B 1 285 ? 21.594 -1.304 -3.484 1 98.06 285 ASN B C 1
ATOM 5321 O O . ASN B 1 285 ? 22.266 -2.188 -4.016 1 98.06 285 ASN B O 1
ATOM 5325 N N . HIS B 1 286 ? 21.562 -1.116 -2.146 1 97.69 286 HIS B N 1
ATOM 5326 C CA . HIS B 1 286 ? 22.344 -1.951 -1.232 1 97.69 286 HIS B CA 1
ATOM 5327 C C . HIS B 1 286 ? 21.906 -3.412 -1.324 1 97.69 286 HIS B C 1
ATOM 5329 O O . HIS B 1 286 ? 22.734 -4.316 -1.151 1 97.69 286 HIS B O 1
ATOM 5335 N N . SER B 1 287 ? 20.703 -3.645 -1.587 1 95.88 287 SER B N 1
ATOM 5336 C CA . SER B 1 287 ? 20.172 -5 -1.62 1 95.88 287 SER B CA 1
ATOM 5337 C C . SER B 1 287 ? 19.062 -5.133 -2.664 1 95.88 287 SER B C 1
ATOM 5339 O O . SER B 1 287 ? 18.062 -4.414 -2.611 1 95.88 287 SER B O 1
ATOM 5341 N N . VAL B 1 288 ? 19.234 -6.059 -3.547 1 95 288 VAL B N 1
ATOM 5342 C CA . VAL B 1 288 ? 18.25 -6.328 -4.598 1 95 288 VAL B CA 1
ATOM 5343 C C . VAL B 1 288 ? 17.078 -7.109 -4.02 1 95 288 VAL B C 1
ATOM 5345 O O . VAL B 1 288 ? 17.25 -7.906 -3.094 1 95 288 VAL B O 1
ATOM 5348 N N . ALA B 1 289 ? 15.844 -6.84 -4.531 1 94.75 289 ALA B N 1
ATOM 5349 C CA . ALA B 1 289 ? 14.633 -7.535 -4.102 1 94.75 289 ALA B CA 1
ATOM 5350 C C . ALA B 1 289 ? 14.422 -7.398 -2.596 1 94.75 289 ALA B C 1
ATOM 5352 O O . ALA B 1 289 ? 14.039 -8.359 -1.924 1 94.75 289 ALA B O 1
ATOM 5353 N N . PHE B 1 290 ? 14.703 -6.238 -2.031 1 96.38 290 PHE B N 1
ATOM 5354 C CA . PHE B 1 290 ? 14.711 -5.953 -0.602 1 96.38 290 PHE B CA 1
ATOM 5355 C C . PHE B 1 290 ? 13.312 -5.594 -0.117 1 96.38 290 PHE B C 1
ATOM 5357 O O . PHE B 1 290 ? 12.906 -5.992 0.977 1 96.38 290 PHE B O 1
ATOM 5364 N N . SER B 1 291 ? 12.672 -4.844 -0.893 1 96.88 291 SER B N 1
ATOM 5365 C CA . SER B 1 291 ? 11.344 -4.336 -0.593 1 96.88 291 SER B CA 1
ATOM 5366 C C . SER B 1 291 ? 10.5 -4.219 -1.857 1 96.88 291 SER B C 1
ATOM 5368 O O . SER B 1 291 ? 10.734 -3.334 -2.686 1 96.88 291 SER B O 1
ATOM 5370 N N . LEU B 1 292 ? 9.547 -5.109 -1.939 1 96.19 292 LEU B N 1
ATOM 5371 C CA . LEU B 1 292 ? 8.781 -5.137 -3.178 1 96.19 292 LEU B CA 1
ATOM 5372 C C . LEU B 1 292 ? 7.359 -5.629 -2.922 1 96.19 292 LEU B C 1
ATOM 5374 O O . LEU B 1 292 ? 7.133 -6.465 -2.047 1 96.19 292 LEU B O 1
ATOM 5378 N N . GLN B 1 293 ? 6.445 -5.102 -3.574 1 97.38 293 GLN B N 1
ATOM 5379 C CA . GLN B 1 293 ? 5.066 -5.547 -3.73 1 97.38 293 GLN B CA 1
ATOM 5380 C C . GLN B 1 293 ? 4.652 -5.543 -5.199 1 97.38 293 GLN B C 1
ATOM 5382 O O . GLN B 1 293 ? 5.176 -4.766 -5.996 1 97.38 293 GLN B O 1
ATOM 5387 N N . THR B 1 294 ? 3.758 -6.316 -5.523 1 97.5 294 THR B N 1
ATOM 5388 C CA . THR B 1 294 ? 3.512 -6.68 -6.914 1 97.5 294 THR B CA 1
ATOM 5389 C C . THR B 1 294 ? 3.201 -5.441 -7.75 1 97.5 294 THR B C 1
ATOM 5391 O O . THR B 1 294 ? 3.791 -5.242 -8.812 1 97.5 294 THR B O 1
ATOM 5394 N N . VAL B 1 295 ? 2.414 -4.543 -7.289 1 97.75 295 VAL B N 1
ATOM 5395 C CA . VAL B 1 295 ? 1.971 -3.469 -8.172 1 97.75 295 VAL B CA 1
ATOM 5396 C C . VAL B 1 295 ? 2.758 -2.193 -7.875 1 97.75 295 VAL B C 1
ATOM 5398 O O . VAL B 1 295 ? 2.357 -1.101 -8.281 1 97.75 295 VAL B O 1
ATOM 5401 N N . HIS B 1 296 ? 3.914 -2.314 -7.133 1 98.12 296 HIS B N 1
ATOM 5402 C CA . HIS B 1 296 ? 4.844 -1.189 -7.07 1 98.12 296 HIS B CA 1
ATOM 5403 C C . HIS B 1 296 ? 5.211 -0.705 -8.469 1 98.12 296 HIS B C 1
ATOM 5405 O O . HIS B 1 296 ? 5.426 -1.514 -9.375 1 98.12 296 HIS B O 1
ATOM 5411 N N . GLY B 1 297 ? 5.25 0.558 -8.648 1 97.75 297 GLY B N 1
ATOM 5412 C CA . GLY B 1 297 ? 5.711 1.143 -9.898 1 97.75 297 GLY B CA 1
ATOM 5413 C C . GLY B 1 297 ? 4.785 0.867 -11.062 1 97.75 297 GLY B C 1
ATOM 5414 O O . GLY B 1 297 ? 5.211 0.881 -12.219 1 97.75 297 GLY B O 1
ATOM 5415 N N . ASN B 1 298 ? 3.506 0.51 -10.789 1 98.31 298 ASN B N 1
ATOM 5416 C CA . ASN B 1 298 ? 2.561 0.366 -11.891 1 98.31 298 ASN B CA 1
ATOM 5417 C C . ASN B 1 298 ? 2.453 1.65 -12.711 1 98.31 298 ASN B C 1
ATOM 5419 O O . ASN B 1 298 ? 2.496 2.75 -12.156 1 98.31 298 ASN B O 1
ATOM 5423 N N . PRO B 1 299 ? 2.283 1.526 -14.031 1 98.5 299 PRO B N 1
ATOM 5424 C CA . PRO B 1 299 ? 2.391 2.689 -14.914 1 98.5 299 PRO B CA 1
ATOM 5425 C C . PRO B 1 299 ? 1.248 3.686 -14.727 1 98.5 299 PRO B C 1
ATOM 5427 O O . PRO B 1 299 ? 1.404 4.875 -15.016 1 98.5 299 PRO B O 1
ATOM 5430 N N . VAL B 1 300 ? 0.119 3.254 -14.227 1 98.81 300 VAL B N 1
ATOM 5431 C CA . VAL B 1 300 ? -1.057 4.105 -14.086 1 98.81 300 VAL B CA 1
ATOM 5432 C C . VAL B 1 300 ? -0.831 5.121 -12.969 1 98.81 300 VAL B C 1
ATOM 5434 O O . VAL B 1 300 ? -0.966 6.328 -13.172 1 98.81 300 VAL B O 1
ATOM 5437 N N . CYS B 1 301 ? -0.448 4.645 -11.781 1 98.88 301 CYS B N 1
ATOM 5438 C CA . CYS B 1 301 ? -0.186 5.535 -10.656 1 98.88 301 CYS B CA 1
ATOM 5439 C C . CYS B 1 301 ? 1.054 6.383 -10.914 1 98.88 301 CYS B C 1
ATOM 5441 O O . CYS B 1 301 ? 1.118 7.539 -10.492 1 98.88 301 CYS B O 1
ATOM 5443 N N . ALA B 1 302 ? 2.041 5.801 -11.586 1 98.88 302 ALA B N 1
ATOM 5444 C CA . ALA B 1 302 ? 3.23 6.574 -11.938 1 98.88 302 ALA B CA 1
ATOM 5445 C C . ALA B 1 302 ? 2.877 7.738 -12.859 1 98.88 302 ALA B C 1
ATOM 5447 O O . ALA B 1 302 ? 3.389 8.844 -12.688 1 98.88 302 ALA B O 1
ATOM 5448 N N . ALA B 1 303 ? 2.01 7.477 -13.82 1 98.88 303 ALA B N 1
ATOM 5449 C CA . ALA B 1 303 ? 1.564 8.523 -14.727 1 98.88 303 ALA B CA 1
ATOM 5450 C C . ALA B 1 303 ? 0.799 9.617 -13.977 1 98.88 303 ALA B C 1
ATOM 5452 O O . ALA B 1 303 ? 0.958 10.805 -14.266 1 98.88 303 ALA B O 1
ATOM 5453 N N . ALA B 1 304 ? -0.036 9.203 -13.07 1 98.94 304 ALA B N 1
ATOM 5454 C CA . ALA B 1 304 ? -0.761 10.164 -12.25 1 98.94 304 ALA B CA 1
ATOM 5455 C C . ALA B 1 304 ? 0.203 11.055 -11.469 1 98.94 304 ALA B C 1
ATOM 5457 O O . ALA B 1 304 ? 0.038 12.281 -11.438 1 98.94 304 ALA B O 1
ATOM 5458 N N . ALA B 1 305 ? 1.178 10.445 -10.867 1 98.94 305 ALA B N 1
ATOM 5459 C CA . ALA B 1 305 ? 2.15 11.172 -10.055 1 98.94 305 ALA B CA 1
ATOM 5460 C C . ALA B 1 305 ? 2.932 12.172 -10.906 1 98.94 305 ALA B C 1
ATOM 5462 O O . ALA B 1 305 ? 3.174 13.305 -10.484 1 98.94 305 ALA B O 1
ATOM 5463 N N . LEU B 1 306 ? 3.34 11.719 -12.078 1 98.94 306 LEU B N 1
ATOM 5464 C CA . LEU B 1 306 ? 4.051 12.625 -12.977 1 98.94 306 LEU B CA 1
ATOM 5465 C C . LEU B 1 306 ? 3.172 13.812 -13.359 1 98.94 306 LEU B C 1
ATOM 5467 O O . LEU B 1 306 ? 3.648 14.945 -13.414 1 98.94 306 LEU B O 1
ATOM 5471 N N . ALA B 1 307 ? 1.91 13.539 -13.633 1 98.94 307 ALA B N 1
ATOM 5472 C CA . ALA B 1 307 ? 0.967 14.609 -13.961 1 98.94 307 ALA B CA 1
ATOM 5473 C C . ALA B 1 307 ? 0.848 15.602 -12.805 1 98.94 307 ALA B C 1
ATOM 5475 O O . ALA B 1 307 ? 0.741 16.812 -13.031 1 98.94 307 ALA B O 1
ATOM 5476 N N . VAL B 1 308 ? 0.845 15.117 -11.586 1 98.94 308 VAL B N 1
ATOM 5477 C CA . VAL B 1 308 ? 0.788 15.984 -10.414 1 98.94 308 VAL B CA 1
ATOM 5478 C C . VAL B 1 308 ? 2.008 16.906 -10.391 1 98.94 308 VAL B C 1
ATOM 5480 O O . VAL B 1 308 ? 1.871 18.125 -10.281 1 98.94 308 VAL B O 1
ATOM 5483 N N . LEU B 1 309 ? 3.189 16.312 -10.531 1 98.94 309 LEU B N 1
ATOM 5484 C CA . LEU B 1 309 ? 4.422 17.094 -10.477 1 98.94 309 LEU B CA 1
ATOM 5485 C C . LEU B 1 309 ? 4.457 18.125 -11.594 1 98.94 309 LEU B C 1
ATOM 5487 O O . LEU B 1 309 ? 4.828 19.281 -11.359 1 98.94 309 LEU B O 1
ATOM 5491 N N . GLN B 1 310 ? 4.062 17.703 -12.742 1 98.88 310 GLN B N 1
ATOM 5492 C CA . GLN B 1 310 ? 4.074 18.609 -13.891 1 98.88 310 GLN B CA 1
ATOM 5493 C C . GLN B 1 310 ? 3.066 19.75 -13.703 1 98.88 310 GLN B C 1
ATOM 5495 O O . GLN B 1 310 ? 3.332 20.891 -14.086 1 98.88 310 GLN B O 1
ATOM 5500 N N . THR B 1 311 ? 1.931 19.453 -13.172 1 98.88 311 THR B N 1
ATOM 5501 C CA . THR B 1 311 ? 0.896 20.453 -12.93 1 98.88 311 THR B CA 1
ATOM 5502 C C . THR B 1 311 ? 1.348 21.469 -11.875 1 98.88 311 THR B C 1
ATOM 5504 O O . THR B 1 311 ? 1.104 22.656 -12.016 1 98.88 311 THR B O 1
ATOM 5507 N N . ILE B 1 312 ? 1.975 20.969 -10.797 1 98.88 312 ILE B N 1
ATOM 5508 C CA . ILE B 1 312 ? 2.496 21.859 -9.758 1 98.88 312 ILE B CA 1
ATOM 5509 C C . ILE B 1 312 ? 3.432 22.891 -10.383 1 98.88 312 ILE B C 1
ATOM 5511 O O . ILE B 1 312 ? 3.346 24.078 -10.07 1 98.88 312 ILE B O 1
ATOM 5515 N N . GLU B 1 313 ? 4.293 22.406 -11.242 1 98.56 313 GLU B N 1
ATOM 5516 C CA . GLU B 1 313 ? 5.258 23.266 -11.914 1 98.56 313 GLU B CA 1
ATOM 5517 C C . GLU B 1 313 ? 4.566 24.203 -12.906 1 98.56 313 GLU B C 1
ATOM 5519 O O . GLU B 1 313 ? 4.75 25.422 -12.859 1 98.56 313 GLU B O 1
ATOM 5524 N N . ARG B 1 314 ? 3.781 23.656 -13.781 1 98.5 314 ARG B N 1
ATOM 5525 C CA . ARG B 1 314 ? 3.154 24.375 -14.883 1 98.5 314 ARG B CA 1
ATOM 5526 C C . ARG B 1 314 ? 2.236 25.484 -14.359 1 98.5 314 ARG B C 1
ATOM 5528 O O . ARG B 1 314 ? 2.234 26.594 -14.883 1 98.5 314 ARG B O 1
ATOM 5535 N N . ASP B 1 315 ? 1.484 25.188 -13.289 1 98.56 315 ASP B N 1
ATOM 5536 C CA . ASP B 1 315 ? 0.46 26.094 -12.805 1 98.56 315 ASP B CA 1
ATOM 5537 C C . ASP B 1 315 ? 0.969 26.906 -11.617 1 98.56 315 ASP B C 1
ATOM 5539 O O . ASP B 1 315 ? 0.197 27.609 -10.961 1 98.56 315 ASP B O 1
ATOM 5543 N N . HIS B 1 316 ? 2.258 26.844 -11.328 1 98.5 316 HIS B N 1
ATOM 5544 C CA . HIS B 1 316 ? 2.91 27.594 -10.266 1 98.5 316 HIS B CA 1
ATOM 5545 C C . HIS B 1 316 ? 2.176 27.438 -8.938 1 98.5 316 HIS B C 1
ATOM 5547 O O . HIS B 1 316 ? 1.863 28.422 -8.273 1 98.5 316 HIS B O 1
ATOM 5553 N N . LEU B 1 317 ? 1.921 26.203 -8.609 1 98.81 317 LEU B N 1
ATOM 5554 C CA . LEU B 1 317 ? 1.082 25.922 -7.445 1 98.81 317 LEU B CA 1
ATOM 5555 C C . LEU B 1 317 ? 1.856 26.141 -6.148 1 98.81 317 LEU B C 1
ATOM 5557 O O . LEU B 1 317 ? 1.258 26.344 -5.09 1 98.81 317 LEU B O 1
ATOM 5561 N N . ILE B 1 318 ? 3.189 26.078 -6.172 1 98.62 318 ILE B N 1
ATOM 5562 C CA . ILE B 1 318 ? 4.004 26.422 -5.008 1 98.62 318 ILE B CA 1
ATOM 5563 C C . ILE B 1 318 ? 3.781 27.891 -4.637 1 98.62 318 ILE B C 1
ATOM 5565 O O . ILE B 1 318 ? 3.609 28.219 -3.459 1 98.62 318 ILE B O 1
ATOM 5569 N N . LEU B 1 319 ? 3.799 28.719 -5.629 1 98.25 319 LEU B N 1
ATOM 5570 C CA . LEU B 1 319 ? 3.525 30.141 -5.418 1 98.25 319 LEU B CA 1
ATOM 5571 C C . LEU B 1 319 ? 2.1 30.344 -4.918 1 98.25 319 LEU B C 1
ATOM 5573 O O . LEU B 1 319 ? 1.856 31.203 -4.062 1 98.25 319 LEU B O 1
ATOM 5577 N N . ASN B 1 320 ? 1.184 29.609 -5.488 1 98.56 320 ASN B N 1
ATOM 5578 C CA . ASN B 1 320 ? -0.196 29.719 -5.023 1 98.56 320 ASN B CA 1
ATOM 5579 C C . ASN B 1 320 ? -0.323 29.312 -3.557 1 98.56 320 ASN B C 1
ATOM 5581 O O . ASN B 1 320 ? -1.086 29.922 -2.807 1 98.56 320 ASN B O 1
ATOM 5585 N N . ALA B 1 321 ? 0.36 28.219 -3.189 1 98.25 321 ALA B N 1
ATOM 5586 C CA . ALA B 1 321 ? 0.342 27.797 -1.796 1 98.25 321 ALA B CA 1
ATOM 5587 C C . ALA B 1 321 ? 0.843 28.891 -0.871 1 98.25 321 ALA B C 1
ATOM 5589 O O . ALA B 1 321 ? 0.294 29.109 0.213 1 98.25 321 ALA B O 1
ATOM 5590 N N . ASP B 1 322 ? 1.873 29.531 -1.295 1 96.75 322 ASP B N 1
ATOM 5591 C CA . ASP B 1 322 ? 2.412 30.641 -0.514 1 96.75 322 ASP B CA 1
ATOM 5592 C C . ASP B 1 322 ? 1.409 31.781 -0.424 1 96.75 322 ASP B C 1
ATOM 5594 O O . ASP B 1 322 ? 1.153 32.312 0.663 1 96.75 322 ASP B O 1
ATOM 5598 N N . ARG B 1 323 ? 0.799 32.188 -1.5 1 96.69 323 ARG B N 1
ATOM 5599 C CA . ARG B 1 323 ? -0.132 33.312 -1.574 1 96.69 323 ARG B CA 1
ATOM 5600 C C . ARG B 1 323 ? -1.411 33 -0.799 1 96.69 323 ARG B C 1
ATOM 5602 O O . ARG B 1 323 ? -1.817 33.781 0.063 1 96.69 323 ARG B O 1
ATOM 5609 N N . SER B 1 324 ? -2.061 31.906 -1.161 1 97.44 324 SER B N 1
ATOM 5610 C CA . SER B 1 324 ? -3.293 31.531 -0.484 1 97.44 324 SER B CA 1
ATOM 5611 C C . SER B 1 324 ? -3.045 31.234 0.993 1 97.44 324 SER B C 1
ATOM 5613 O O . SER B 1 324 ? -3.914 31.484 1.833 1 97.44 324 SER B O 1
ATOM 5615 N N . GLY B 1 325 ? -1.851 30.672 1.245 1 97.5 325 GLY B N 1
ATOM 5616 C CA . GLY B 1 325 ? -1.465 30.453 2.629 1 97.5 325 GLY B CA 1
ATOM 5617 C C . GLY B 1 325 ? -1.393 31.734 3.441 1 97.5 325 GLY B C 1
ATOM 5618 O O . GLY B 1 325 ? -1.798 31.75 4.605 1 97.5 325 GLY B O 1
ATOM 5619 N N . LYS B 1 326 ? -0.867 32.781 2.867 1 97.19 326 LYS B N 1
ATOM 5620 C CA . LYS B 1 326 ? -0.8 34.094 3.531 1 97.19 326 LYS B CA 1
ATOM 5621 C C . LYS B 1 326 ? -2.197 34.625 3.812 1 97.19 326 LYS B C 1
ATOM 5623 O O . LYS B 1 326 ? -2.449 35.188 4.887 1 97.19 326 LYS B O 1
ATOM 5628 N N . VAL B 1 327 ? -3.076 34.469 2.859 1 97.88 327 VAL B N 1
ATOM 5629 C CA . VAL B 1 327 ? -4.457 34.906 3.029 1 97.88 327 VAL B CA 1
ATOM 5630 C C . VAL B 1 327 ? -5.105 34.125 4.18 1 97.88 327 VAL B C 1
ATOM 5632 O O . VAL B 1 327 ? -5.777 34.719 5.027 1 97.88 327 VAL B O 1
ATOM 5635 N N . LEU B 1 328 ? -4.91 32.812 4.199 1 98 328 LEU B N 1
ATOM 5636 C CA . LEU B 1 328 ? -5.43 31.984 5.273 1 98 328 LEU B CA 1
ATOM 5637 C C . LEU B 1 328 ? -4.875 32.438 6.625 1 98 328 LEU B C 1
ATOM 5639 O O . LEU B 1 328 ? -5.629 32.562 7.59 1 98 328 LEU B O 1
ATOM 5643 N N . ARG B 1 329 ? -3.584 32.625 6.652 1 96.94 329 ARG B N 1
ATOM 5644 C CA . ARG B 1 329 ? -2.922 33 7.898 1 96.94 329 ARG B CA 1
ATOM 5645 C C . ARG B 1 329 ? -3.449 34.344 8.422 1 96.94 329 ARG B C 1
ATOM 5647 O O . ARG B 1 329 ? -3.748 34.469 9.609 1 96.94 329 ARG B O 1
ATOM 5654 N N . GLU B 1 330 ? -3.576 35.281 7.566 1 96.94 330 GLU B N 1
ATOM 5655 C CA . GLU B 1 330 ? -4.082 36.594 7.949 1 96.94 330 GLU B CA 1
ATOM 5656 C C . GLU B 1 330 ? -5.516 36.5 8.469 1 96.94 330 GLU B C 1
ATOM 5658 O O . GLU B 1 330 ? -5.859 37.125 9.477 1 96.94 330 GLU B O 1
ATOM 5663 N N . ALA B 1 331 ? -6.309 35.781 7.754 1 97.25 331 ALA B N 1
ATOM 5664 C CA . ALA B 1 331 ? -7.695 35.594 8.164 1 97.25 331 ALA B CA 1
ATOM 5665 C C . ALA B 1 331 ? -7.777 34.875 9.523 1 97.25 331 ALA B C 1
ATOM 5667 O O . ALA B 1 331 ? -8.617 35.219 10.359 1 97.25 331 ALA B O 1
ATOM 5668 N N . LEU B 1 332 ? -6.949 33.875 9.766 1 97.75 332 LEU B N 1
ATOM 5669 C CA . LEU B 1 332 ? -6.93 33.156 11.023 1 97.75 332 LEU B CA 1
ATOM 5670 C C . LEU B 1 332 ? -6.438 34.031 12.164 1 97.75 332 LEU B C 1
ATOM 5672 O O . LEU B 1 332 ? -6.91 33.906 13.297 1 97.75 332 LEU B O 1
ATOM 5676 N N . ASP B 1 333 ? -5.508 34.906 11.867 1 95.69 333 ASP B N 1
ATOM 5677 C CA . ASP B 1 333 ? -5.035 35.844 12.867 1 95.69 333 ASP B CA 1
ATOM 5678 C C . ASP B 1 333 ? -6.16 36.781 13.328 1 95.69 333 ASP B C 1
ATOM 5680 O O . ASP B 1 333 ? -6.273 37.094 14.516 1 95.69 333 ASP B O 1
ATOM 5684 N N . ARG B 1 334 ? -6.926 37.188 12.383 1 95.5 334 ARG B N 1
ATOM 5685 C CA . ARG B 1 334 ? -8.078 38.031 12.734 1 95.5 334 ARG B CA 1
ATOM 5686 C C . ARG B 1 334 ? -9.062 37.25 13.602 1 95.5 334 ARG B C 1
ATOM 5688 O O . ARG B 1 334 ? -9.656 37.812 14.531 1 95.5 334 ARG B O 1
ATOM 5695 N N . LEU B 1 335 ? -9.18 36 13.328 1 95.31 335 LEU B N 1
ATOM 5696 C CA . LEU B 1 335 ? -10.062 35.156 14.125 1 95.31 335 LEU B CA 1
ATOM 5697 C C . LEU B 1 335 ? -9.531 35 15.547 1 95.31 335 LEU B C 1
ATOM 5699 O O . LEU B 1 335 ? -10.312 34.906 16.5 1 95.31 335 LEU B O 1
ATOM 5703 N N . THR B 1 336 ? -8.219 34.875 15.656 1 94.19 336 THR B N 1
ATOM 5704 C CA . THR B 1 336 ? -7.578 34.688 16.953 1 94.19 336 THR B CA 1
ATOM 5705 C C . THR B 1 336 ? -7.918 35.812 17.891 1 94.19 336 THR B C 1
ATOM 5707 O O . THR B 1 336 ? -8.109 35.625 19.094 1 94.19 336 THR B O 1
ATOM 5710 N N . ALA B 1 337 ? -8.055 36.938 17.375 1 91.19 337 ALA B N 1
ATOM 5711 C CA . ALA B 1 337 ? -8.352 38.156 18.156 1 91.19 337 ALA B CA 1
ATOM 5712 C C . ALA B 1 337 ? -9.789 38.125 18.672 1 91.19 337 ALA B C 1
ATOM 5714 O O . ALA B 1 337 ? -10.109 38.75 19.688 1 91.19 337 ALA B O 1
ATOM 5715 N N . ARG B 1 338 ? -10.594 37.312 18.094 1 91.62 338 ARG B N 1
ATOM 5716 C CA . ARG B 1 338 ? -12.023 37.344 18.391 1 91.62 338 ARG B CA 1
ATOM 5717 C C . ARG B 1 338 ? -12.445 36.094 19.156 1 91.62 338 ARG B C 1
ATOM 5719 O O . ARG B 1 338 ? -13.531 36.062 19.734 1 91.62 338 ARG B O 1
ATOM 5726 N N . HIS B 1 339 ? -11.578 35.156 19.188 1 93.06 339 HIS B N 1
ATOM 5727 C CA . HIS B 1 339 ? -11.961 33.875 19.781 1 93.06 339 HIS B CA 1
ATOM 5728 C C . HIS B 1 339 ? -10.969 33.438 20.859 1 93.06 339 HIS B C 1
ATOM 5730 O O . HIS B 1 339 ? -9.836 33.062 20.531 1 93.06 339 HIS B O 1
ATOM 5736 N N . THR B 1 340 ? -11.445 33.25 22.047 1 92.38 340 THR B N 1
ATOM 5737 C CA . THR B 1 340 ? -10.578 32.906 23.172 1 92.38 340 THR B CA 1
ATOM 5738 C C . THR B 1 340 ? -10.188 31.438 23.141 1 92.38 340 THR B C 1
ATOM 5740 O O . THR B 1 340 ? -9.258 31.031 23.844 1 92.38 340 THR B O 1
ATOM 5743 N N . LEU B 1 341 ? -10.82 30.672 22.281 1 96.75 341 LEU B N 1
ATOM 5744 C CA . LEU B 1 341 ? -10.5 29.25 22.156 1 96.75 341 LEU B CA 1
ATOM 5745 C C . LEU B 1 341 ? -9.195 29.047 21.406 1 96.75 341 LEU B C 1
ATOM 5747 O O . LEU B 1 341 ? -8.578 27.984 21.484 1 96.75 341 LEU B O 1
ATOM 5751 N N . ILE B 1 342 ? -8.812 30.016 20.578 1 98.06 342 ILE B N 1
ATOM 5752 C CA . ILE B 1 342 ? -7.609 29.875 19.766 1 98.06 342 ILE B CA 1
ATOM 5753 C C . ILE B 1 342 ? -6.383 30.25 20.594 1 98.06 342 ILE B C 1
ATOM 5755 O O . ILE B 1 342 ? -6.262 31.375 21.062 1 98.06 342 ILE B O 1
ATOM 5759 N N . GLY B 1 343 ? -5.508 29.312 20.797 1 97.38 343 GLY B N 1
ATOM 5760 C CA . GLY B 1 343 ? -4.27 29.547 21.516 1 97.38 343 GLY B CA 1
ATOM 5761 C C . GLY B 1 343 ? -3.117 29.938 20.609 1 97.38 343 GLY B C 1
ATOM 5762 O O . GLY B 1 343 ? -2.367 30.859 20.922 1 97.38 343 GLY B O 1
ATOM 5763 N N . ASP B 1 344 ? -2.979 29.219 19.5 1 97.31 344 ASP B N 1
ATOM 5764 C CA . ASP B 1 344 ? -1.847 29.406 18.594 1 97.31 344 ASP B CA 1
ATOM 5765 C C . ASP B 1 344 ? -2.223 29.031 17.156 1 97.31 344 ASP B C 1
ATOM 5767 O O . ASP B 1 344 ? -3.025 28.125 16.938 1 97.31 344 ASP B O 1
ATOM 5771 N N . VAL B 1 345 ? -1.829 29.828 16.25 1 98.12 345 VAL B N 1
ATOM 5772 C CA . VAL B 1 345 ? -1.891 29.516 14.82 1 98.12 345 VAL B CA 1
ATOM 5773 C C . VAL B 1 345 ? -0.477 29.391 14.258 1 98.12 345 VAL B C 1
ATOM 5775 O O . VAL B 1 345 ? 0.353 30.281 14.445 1 98.12 345 VAL B O 1
ATOM 5778 N N . ARG B 1 346 ? -0.184 28.266 13.617 1 98.19 346 ARG B N 1
ATOM 5779 C CA . ARG B 1 346 ? 1.163 28.031 13.109 1 98.19 346 ARG B CA 1
ATOM 5780 C C . ARG B 1 346 ? 1.125 27.281 11.781 1 98.19 346 ARG B C 1
ATOM 5782 O O . ARG B 1 346 ? 0.07 26.797 11.367 1 98.19 346 ARG B O 1
ATOM 5789 N N . GLY B 1 347 ? 2.279 27.172 11.125 1 97.81 347 GLY B N 1
ATOM 5790 C CA . GLY B 1 347 ? 2.42 26.453 9.859 1 97.81 347 GLY B CA 1
ATOM 5791 C C . GLY B 1 347 ? 3.043 27.297 8.766 1 97.81 347 GLY B C 1
ATOM 5792 O O . GLY B 1 347 ? 3.555 28.391 9.031 1 97.81 347 GLY B O 1
ATOM 5793 N N . ARG B 1 348 ? 3.121 26.734 7.59 1 97.75 348 ARG B N 1
ATOM 5794 C CA . ARG B 1 348 ? 3.646 27.375 6.391 1 97.75 348 ARG B CA 1
ATOM 5795 C C . ARG B 1 348 ? 2.781 27.062 5.176 1 97.75 348 ARG B C 1
ATOM 5797 O O . ARG B 1 348 ? 2.312 25.938 5.012 1 97.75 348 ARG B O 1
ATOM 5804 N N . GLY B 1 349 ? 2.549 28.078 4.328 1 98.38 349 GLY B N 1
ATOM 5805 C CA . GLY B 1 349 ? 1.745 27.859 3.137 1 98.38 349 GLY B CA 1
ATOM 5806 C C . GLY B 1 349 ? 0.375 27.281 3.439 1 98.38 349 GLY B C 1
ATOM 5807 O O . GLY B 1 349 ? -0.363 27.828 4.266 1 98.38 349 GLY B O 1
ATOM 5808 N N . LEU B 1 350 ? 0.057 26.172 2.803 1 98.81 350 LEU B N 1
ATOM 5809 C CA . LEU B 1 350 ? -1.241 25.516 2.955 1 98.81 350 LEU B CA 1
ATOM 5810 C C . LEU B 1 350 ? -1.149 24.328 3.908 1 98.81 350 LEU B C 1
ATOM 5812 O O . LEU B 1 350 ? -1.896 23.359 3.771 1 98.81 350 LEU B O 1
ATOM 5816 N N . ALA B 1 351 ? -0.166 24.359 4.785 1 98.69 351 ALA B N 1
ATOM 5817 C CA . ALA B 1 351 ? -0.036 23.469 5.934 1 98.69 351 ALA B CA 1
ATOM 5818 C C . ALA B 1 351 ? -0.113 24.25 7.242 1 98.69 351 ALA B C 1
ATOM 5820 O O . ALA B 1 351 ? 0.908 24.703 7.762 1 98.69 351 ALA B O 1
ATOM 5821 N N . LEU B 1 352 ? -1.337 24.344 7.773 1 98.69 352 LEU B N 1
ATOM 5822 C CA . LEU B 1 352 ? -1.541 25.219 8.93 1 98.69 352 LEU B CA 1
ATOM 5823 C C . LEU B 1 352 ? -2.242 24.453 10.055 1 98.6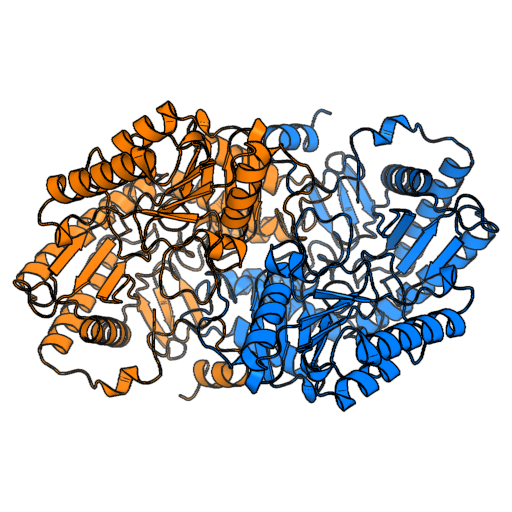9 352 LEU B C 1
ATOM 5825 O O . LEU B 1 352 ? -2.953 23.484 9.805 1 98.69 352 LEU B O 1
ATOM 5829 N N . GLY B 1 353 ? -1.988 24.828 11.273 1 98.69 353 GLY B N 1
ATOM 5830 C CA . GLY B 1 353 ? -2.617 24.297 12.469 1 98.69 353 GLY B CA 1
ATOM 5831 C C . GLY B 1 353 ? -3.16 25.375 13.383 1 98.69 353 GLY B C 1
ATOM 5832 O O . GLY B 1 353 ? -2.553 26.438 13.531 1 98.69 353 GLY B O 1
ATOM 5833 N N . ILE B 1 354 ? -4.297 25.156 13.898 1 98.81 354 ILE B N 1
ATOM 5834 C CA . ILE B 1 354 ? -4.914 26.031 14.898 1 98.81 354 ILE B CA 1
ATOM 5835 C C . ILE B 1 354 ? -5.07 25.266 16.219 1 98.81 354 ILE B C 1
ATOM 5837 O O . ILE B 1 354 ? -5.934 24.391 16.328 1 98.81 354 ILE B O 1
ATOM 5841 N N . GLU B 1 355 ? -4.266 25.594 17.156 1 98.62 355 GLU B N 1
ATOM 5842 C CA . GLU B 1 355 ? -4.34 24.938 18.453 1 98.62 355 GLU B CA 1
ATOM 5843 C C . GLU B 1 355 ? -5.398 25.594 19.344 1 98.62 355 GLU B C 1
ATOM 5845 O O . GLU B 1 355 ? -5.352 26.797 19.594 1 98.62 355 GLU B O 1
ATOM 5850 N N . LEU B 1 356 ? -6.324 24.766 19.766 1 98.69 356 LEU B N 1
ATOM 5851 C CA . LEU B 1 356 ? -7.391 25.25 20.641 1 98.69 356 LEU B CA 1
ATOM 5852 C C . LEU B 1 356 ? -7.062 24.984 22.094 1 98.69 356 LEU B C 1
ATOM 5854 O O . LEU B 1 356 ? -6.539 23.922 22.438 1 98.69 356 LEU B O 1
ATOM 5858 N N . VAL B 1 357 ? -7.355 25.938 22.922 1 97.88 357 VAL B N 1
ATOM 5859 C CA . VAL B 1 357 ? -7.145 25.844 24.375 1 97.88 357 VAL B CA 1
ATOM 5860 C C . VAL B 1 357 ? -8.383 26.344 25.109 1 97.88 357 VAL B C 1
ATOM 5862 O O . VAL B 1 357 ? -9.133 27.188 24.578 1 97.88 357 VAL B O 1
ATOM 5865 N N . THR B 1 358 ? -8.633 25.875 26.281 1 95.81 358 THR B N 1
ATOM 5866 C CA . THR B 1 358 ? -9.781 26.297 27.062 1 95.81 358 THR B CA 1
ATOM 5867 C C . THR B 1 358 ? -9.523 27.656 27.719 1 95.81 358 THR B C 1
ATOM 5869 O O . THR B 1 358 ? -10.453 28.391 28 1 95.81 358 THR B O 1
ATOM 5872 N N . ASP B 1 359 ? -8.258 27.875 27.922 1 91.12 359 ASP B N 1
ATOM 5873 C CA . ASP B 1 359 ? -7.789 29.094 28.547 1 91.12 359 ASP B CA 1
ATOM 5874 C C . ASP B 1 359 ? -6.426 29.516 28 1 91.12 359 ASP B C 1
ATOM 5876 O O . ASP B 1 359 ? -5.441 28.781 28.156 1 91.12 359 ASP B O 1
ATOM 5880 N N . PRO B 1 360 ? -6.391 30.688 27.406 1 87.94 360 PRO B N 1
ATOM 5881 C CA . PRO B 1 360 ? -5.125 31.094 26.812 1 87.94 360 PRO B CA 1
ATOM 5882 C C . PRO B 1 360 ? -4.004 31.25 27.828 1 87.94 360 PRO B C 1
ATOM 5884 O O . PRO B 1 360 ? -2.826 31.125 27.484 1 87.94 360 PRO B O 1
ATOM 5887 N N . ALA B 1 361 ? -4.316 31.531 29.094 1 89.5 361 ALA B N 1
ATOM 5888 C CA . ALA B 1 361 ? -3.314 31.703 30.141 1 89.5 361 ALA B CA 1
ATOM 5889 C C . ALA B 1 361 ? -2.752 30.344 30.578 1 89.5 361 ALA B C 1
ATOM 5891 O O . ALA B 1 361 ? -1.533 30.172 30.672 1 89.5 361 ALA B O 1
ATOM 5892 N N . SER B 1 362 ? -3.586 29.406 30.781 1 92.44 362 SER B N 1
ATOM 5893 C CA . SER B 1 362 ? -3.16 28.094 31.219 1 92.44 362 SER B CA 1
ATOM 5894 C C . SER B 1 362 ? -2.746 27.219 30.047 1 92.44 362 SER B C 1
ATOM 5896 O O . SER B 1 362 ? -2.02 26.234 30.219 1 92.44 362 SER B O 1
ATOM 5898 N N . ARG B 1 363 ? -3.236 27.484 28.891 1 95.31 363 ARG B N 1
ATOM 5899 C CA . ARG B 1 363 ? -2.961 26.766 27.656 1 95.31 363 ARG B CA 1
ATOM 5900 C C . ARG B 1 363 ? -3.439 25.328 27.734 1 95.31 363 ARG B C 1
ATOM 5902 O O . ARG B 1 363 ? -2.818 24.422 27.172 1 95.31 363 ARG B O 1
ATOM 5909 N N . GLU B 1 364 ? -4.449 25.141 28.547 1 96.88 364 GLU B N 1
ATOM 5910 C CA . GLU B 1 364 ? -5.031 23.797 28.656 1 96.88 364 GLU B CA 1
ATOM 5911 C C . GLU B 1 364 ? -5.645 23.359 27.344 1 96.88 364 GLU B C 1
ATOM 5913 O O . GLU B 1 364 ? -6.457 24.062 26.75 1 96.88 364 GLU B O 1
ATOM 5918 N N . PRO B 1 365 ? -5.234 22.172 26.859 1 97.81 365 PRO B N 1
ATOM 5919 C CA . PRO B 1 365 ? -5.742 21.719 25.562 1 97.81 365 PRO B CA 1
ATOM 5920 C C . PRO B 1 365 ? -7.262 21.578 25.531 1 97.81 365 PRO B C 1
ATOM 5922 O O . PRO B 1 365 ? -7.848 21 26.453 1 97.81 365 PRO B O 1
ATOM 5925 N N . ALA B 1 366 ? -7.902 22.047 24.484 1 98.06 366 ALA B N 1
ATOM 5926 C CA . ALA B 1 366 ? -9.352 22.016 24.328 1 98.06 366 ALA B CA 1
ATOM 5927 C C . ALA B 1 366 ? -9.781 20.938 23.328 1 98.06 366 ALA B C 1
ATOM 5929 O O . ALA B 1 366 ? -10.391 21.25 22.312 1 98.06 366 ALA B O 1
ATOM 5930 N N . SER B 1 367 ? -9.594 19.688 23.688 1 96.94 367 SER B N 1
ATOM 5931 C CA . SER B 1 367 ? -9.859 18.578 22.797 1 96.94 367 SER B CA 1
ATOM 5932 C C . SER B 1 367 ? -11.336 18.469 22.453 1 96.94 367 SER B C 1
ATOM 5934 O O . SER B 1 367 ? -11.695 18.266 21.281 1 96.94 367 SER B O 1
ATOM 5936 N N . ARG B 1 368 ? -12.195 18.625 23.422 1 96.38 368 ARG B N 1
ATOM 5937 C CA . ARG B 1 368 ? -13.633 18.531 23.188 1 96.38 368 ARG B CA 1
ATOM 5938 C C . ARG B 1 368 ? -14.109 19.656 22.281 1 96.38 368 ARG B C 1
ATOM 5940 O O . ARG B 1 368 ? -14.898 19.422 21.359 1 96.38 368 ARG B O 1
ATOM 5947 N N . GLN B 1 369 ? -13.641 20.859 22.547 1 97.5 369 GLN B N 1
ATOM 5948 C CA . GLN B 1 369 ? -14 22 21.719 1 97.5 369 GLN B CA 1
ATOM 5949 C C . GLN B 1 369 ? -13.5 21.828 20.297 1 97.5 369 GLN B C 1
ATOM 5951 O O . GLN B 1 369 ? -14.141 22.266 19.344 1 97.5 369 GLN B O 1
ATOM 5956 N N . ALA B 1 370 ? -12.297 21.219 20.125 1 98.31 370 ALA B N 1
ATOM 5957 C CA . ALA B 1 370 ? -11.789 20.922 18.797 1 98.31 370 ALA B CA 1
ATOM 5958 C C . ALA B 1 370 ? -12.734 20 18.031 1 98.31 370 ALA B C 1
ATOM 5960 O O . ALA B 1 370 ? -13.07 20.25 16.875 1 98.31 370 ALA B O 1
ATOM 5961 N N . ALA B 1 371 ? -13.18 18.922 18.703 1 98.25 371 ALA B N 1
ATOM 5962 C CA . ALA B 1 371 ? -14.094 17.969 18.094 1 98.25 371 ALA B CA 1
ATOM 5963 C C . ALA B 1 371 ? -15.422 18.625 17.719 1 98.25 371 ALA B C 1
ATOM 5965 O O . ALA B 1 371 ? -15.938 18.406 16.625 1 98.25 371 ALA B O 1
ATOM 5966 N N . LEU B 1 372 ? -15.953 19.453 18.609 1 98.25 372 LEU B N 1
ATOM 5967 C CA . LEU B 1 372 ? -17.203 20.141 18.344 1 98.25 372 LEU B CA 1
ATOM 5968 C C . LEU B 1 372 ? -17.047 21.141 17.203 1 98.25 372 LEU B C 1
ATOM 5970 O O . LEU B 1 372 ? -17.969 21.312 16.391 1 98.25 372 LEU B O 1
ATOM 5974 N N . THR B 1 373 ? -15.875 21.766 17.141 1 98.56 373 THR B N 1
ATOM 5975 C CA . THR B 1 373 ? -15.625 22.766 16.109 1 98.56 373 THR B CA 1
ATOM 5976 C C . THR B 1 373 ? -15.602 22.125 14.734 1 98.56 373 THR B C 1
ATOM 5978 O O . THR B 1 373 ? -16.203 22.625 13.789 1 98.56 373 THR B O 1
ATOM 5981 N N . VAL B 1 374 ? -14.938 21 14.609 1 98.38 374 VAL B N 1
ATOM 5982 C CA . VAL B 1 374 ? -14.852 20.344 13.312 1 98.38 374 VAL B CA 1
ATOM 5983 C C . VAL B 1 374 ? -16.234 19.828 12.898 1 98.38 374 VAL B C 1
ATOM 5985 O O . VAL B 1 374 ? -16.594 19.891 11.727 1 98.38 374 VAL B O 1
ATOM 5988 N N . TYR B 1 375 ? -16.984 19.297 13.844 1 98.25 375 TYR B N 1
ATOM 5989 C CA . TYR B 1 375 ? -18.344 18.844 13.555 1 98.25 375 TYR B CA 1
ATOM 5990 C C . TYR B 1 375 ? -19.203 20 13.078 1 98.25 375 TYR B C 1
ATOM 5992 O O . TYR B 1 375 ? -19.922 19.875 12.086 1 98.25 375 TYR B O 1
ATOM 6000 N N . ARG B 1 376 ? -19.141 21.109 13.805 1 98.5 376 ARG B N 1
ATOM 6001 C CA . ARG B 1 376 ? -19.953 22.281 13.453 1 98.5 376 ARG B CA 1
ATOM 6002 C C . ARG B 1 376 ? -19.516 22.844 12.102 1 98.5 376 ARG B C 1
ATOM 6004 O O . ARG B 1 376 ? -20.359 23.266 11.312 1 98.5 376 ARG B O 1
ATOM 6011 N N . ALA B 1 377 ? -18.219 22.922 11.875 1 98.75 377 ALA B N 1
ATOM 6012 C CA . ALA B 1 377 ? -17.719 23.359 10.578 1 98.75 377 ALA B CA 1
ATOM 6013 C C . ALA B 1 377 ? -18.297 22.516 9.445 1 98.75 377 ALA B C 1
ATOM 6015 O O . ALA B 1 377 ? -18.703 23.062 8.414 1 98.75 377 ALA B O 1
ATOM 6016 N N . PHE B 1 378 ? -18.375 21.219 9.68 1 98.5 378 PHE B N 1
ATOM 6017 C CA . PHE B 1 378 ? -18.969 20.312 8.703 1 98.5 378 PHE B CA 1
ATOM 6018 C C . PHE B 1 378 ? -20.422 20.672 8.445 1 98.5 378 PHE B C 1
ATOM 6020 O O . PHE B 1 378 ? -20.859 20.703 7.293 1 98.5 378 PHE B O 1
ATOM 6027 N N . GLN B 1 379 ? -21.156 20.938 9.484 1 97.88 379 GLN B N 1
ATOM 6028 C CA . GLN B 1 379 ? -22.547 21.328 9.344 1 97.88 379 GLN B CA 1
ATOM 6029 C C . GLN B 1 379 ? -22.688 22.609 8.531 1 97.88 379 GLN B C 1
ATOM 6031 O O . GLN B 1 379 ? -23.672 22.781 7.809 1 97.88 379 GLN B O 1
ATOM 6036 N N . LEU B 1 380 ? -21.641 23.469 8.594 1 98.5 380 LEU B N 1
ATOM 6037 C CA . LEU B 1 380 ? -21.672 24.766 7.918 1 98.5 380 LEU B CA 1
ATOM 6038 C C . LEU B 1 380 ? -21.125 24.641 6.496 1 98.5 380 LEU B C 1
ATOM 6040 O O . LEU B 1 380 ? -21.188 25.594 5.723 1 98.5 380 LEU B O 1
ATOM 6044 N N . GLY B 1 381 ? -20.547 23.484 6.156 1 98.62 381 GLY B N 1
ATOM 6045 C CA . GLY B 1 381 ? -20.125 23.25 4.785 1 98.62 381 GLY B CA 1
ATOM 6046 C C . GLY B 1 381 ? -18.609 23.203 4.629 1 98.62 381 GLY B C 1
ATOM 6047 O O . GLY B 1 381 ? -18.094 23.25 3.51 1 98.62 381 GLY B O 1
ATOM 6048 N N . LEU B 1 382 ? -17.875 23.109 5.723 1 98.88 382 LEU B N 1
ATOM 6049 C CA . LEU B 1 382 ? -16.422 23.094 5.715 1 98.88 382 LEU B CA 1
ATOM 6050 C C . LEU B 1 382 ? -15.891 21.766 6.273 1 98.88 382 LEU B C 1
ATOM 6052 O O . LEU B 1 382 ? -16.297 21.344 7.359 1 98.88 382 LEU B O 1
ATOM 6056 N N . VAL B 1 383 ? -15.023 21.156 5.496 1 98.81 383 VAL B N 1
ATOM 6057 C CA . VAL B 1 383 ? -14.445 19.891 5.941 1 98.81 383 VAL B CA 1
ATOM 6058 C C . VAL B 1 383 ? -13.008 20.109 6.406 1 98.81 383 VAL B C 1
ATOM 6060 O O . VAL B 1 383 ? -12.164 20.578 5.645 1 98.81 383 VAL B O 1
ATOM 6063 N N . LEU B 1 384 ? -12.734 19.812 7.582 1 98.44 384 LEU B N 1
ATOM 6064 C CA . LEU B 1 384 ? -11.391 19.719 8.156 1 98.44 384 LEU B CA 1
ATOM 6065 C C . LEU B 1 384 ? -11.375 18.75 9.336 1 98.44 384 LEU B C 1
ATOM 6067 O O . LEU B 1 384 ? -12.43 18.359 9.844 1 98.44 384 LEU B O 1
ATOM 6071 N N . TYR B 1 385 ? -10.219 18.344 9.758 1 98.38 385 TYR B N 1
ATOM 6072 C CA . TYR B 1 385 ? -10.023 17.391 10.852 1 98.38 385 TYR B CA 1
ATOM 6073 C C . TYR B 1 385 ? -9.062 17.953 11.891 1 98.38 385 TYR B C 1
ATOM 6075 O O . TYR B 1 385 ? -8.523 19.047 11.719 1 98.38 385 TYR B O 1
ATOM 6083 N N . TYR B 1 386 ? -8.961 17.312 12.992 1 98.19 386 TYR B N 1
ATOM 6084 C CA . TYR B 1 386 ? -7.996 17.734 14 1 98.19 386 TYR B CA 1
ATOM 6085 C C . TYR B 1 386 ? -6.93 16.672 14.211 1 98.19 386 TYR B C 1
ATOM 6087 O O . TYR B 1 386 ? -7.141 15.5 13.898 1 98.19 386 TYR B O 1
ATOM 6095 N N . VAL B 1 387 ? -5.77 17.125 14.641 1 98 387 VAL B N 1
ATOM 6096 C CA . VAL B 1 387 ? -4.605 16.297 14.945 1 98 387 VAL B CA 1
ATOM 6097 C C . VAL B 1 387 ? -4.004 16.719 16.281 1 98 387 VAL B C 1
ATOM 6099 O O . VAL B 1 387 ? -4.699 17.297 17.125 1 98 387 VAL B O 1
ATOM 6102 N N . GLY B 1 388 ? -2.766 16.328 16.484 1 97.56 388 GLY B N 1
ATOM 6103 C CA . GLY B 1 388 ? -2.068 16.625 17.719 1 97.56 388 GLY B CA 1
ATOM 6104 C C . GLY B 1 388 ? -2.1 15.477 18.719 1 97.56 388 GLY B C 1
ATOM 6105 O O . GLY B 1 388 ? -3.084 14.742 18.781 1 97.56 388 GLY B O 1
ATOM 6106 N N . VAL B 1 389 ? -1.118 15.461 19.562 1 96 389 VAL B N 1
ATOM 6107 C CA . VAL B 1 389 ? -1.026 14.398 20.562 1 96 389 VAL B CA 1
ATOM 6108 C C . VAL B 1 389 ? -2.195 14.516 21.547 1 96 389 VAL B C 1
ATOM 6110 O O . VAL B 1 389 ? -2.648 13.508 22.094 1 96 389 VAL B O 1
ATOM 6113 N N . GLN B 1 390 ? -2.742 15.727 21.688 1 96.12 390 GLN B N 1
ATOM 6114 C CA . GLN B 1 390 ? -3.859 15.969 22.594 1 96.12 390 GLN B CA 1
ATOM 6115 C C . GLN B 1 390 ? -5.164 16.156 21.812 1 96.12 390 GLN B C 1
ATOM 6117 O O . GLN B 1 390 ? -6.168 16.594 22.391 1 96.12 390 GLN B O 1
ATOM 6122 N N . SER B 1 391 ? -5.16 16 20.516 1 97.19 391 SER B N 1
ATOM 6123 C CA . SER B 1 391 ? -6.332 16.078 19.656 1 97.19 391 SER B CA 1
ATOM 6124 C C . SER B 1 391 ? -6.996 17.453 19.734 1 97.19 391 SER B C 1
ATOM 6126 O O . SER B 1 391 ? -8.227 17.547 19.781 1 97.19 391 SER B O 1
ATOM 6128 N N . ASN B 1 392 ? -6.184 18.484 19.781 1 98.25 392 ASN B N 1
ATOM 6129 C CA . ASN B 1 392 ? -6.75 19.812 19.984 1 98.25 392 ASN B CA 1
ATOM 6130 C C . ASN B 1 392 ? -6.242 20.797 18.922 1 98.25 392 ASN B C 1
ATOM 6132 O O . ASN B 1 392 ? -6.301 22.016 19.125 1 98.25 392 ASN B O 1
ATOM 6136 N N . VAL B 1 393 ? -5.688 20.281 17.828 1 98.75 393 VAL B N 1
ATOM 6137 C CA . VAL B 1 393 ? -5.168 21.156 16.781 1 98.75 393 VAL B CA 1
ATOM 6138 C C . VAL B 1 393 ? -5.949 20.938 15.492 1 98.75 393 VAL B C 1
ATOM 6140 O O . VAL B 1 393 ? -5.934 19.828 14.93 1 98.75 393 VAL B O 1
ATOM 6143 N N . LEU B 1 394 ? -6.699 21.969 15.039 1 98.81 394 LEU B N 1
ATOM 6144 C CA . LEU B 1 394 ? -7.348 21.906 13.734 1 98.81 394 LEU B CA 1
ATOM 6145 C C . LEU B 1 394 ? -6.32 21.953 12.609 1 98.81 394 LEU B C 1
ATOM 6147 O O . LEU B 1 394 ? -5.473 22.859 12.578 1 98.81 394 LEU B O 1
ATOM 6151 N N . GLU B 1 395 ? -6.355 21.047 11.773 1 98.69 395 GLU B N 1
ATOM 6152 C CA . GLU B 1 395 ? -5.387 20.969 10.68 1 98.69 395 GLU B CA 1
ATOM 6153 C C . GLU B 1 395 ? -5.996 21.469 9.375 1 98.69 395 GLU B C 1
ATOM 6155 O O . GLU B 1 395 ? -7.078 21.031 8.984 1 98.69 395 GLU B O 1
ATOM 6160 N N . LEU B 1 396 ? -5.32 22.344 8.711 1 98.75 396 LEU B N 1
ATOM 6161 C CA . LEU B 1 396 ? -5.676 22.812 7.375 1 98.75 396 LEU B CA 1
ATOM 6162 C C . LEU B 1 396 ? -4.633 22.375 6.352 1 98.75 396 LEU B C 1
ATOM 6164 O O . LEU B 1 396 ? -3.477 22.797 6.422 1 98.75 396 LEU B O 1
ATOM 6168 N N . THR B 1 397 ? -4.973 21.516 5.473 1 98.62 397 THR B N 1
ATOM 6169 C CA . THR B 1 397 ? -4.145 21.062 4.359 1 98.62 397 THR B CA 1
ATOM 6170 C C . THR B 1 397 ? -4.957 21.016 3.068 1 98.62 397 THR B C 1
ATOM 6172 O O . THR B 1 397 ? -4.992 19.984 2.389 1 98.62 397 THR B O 1
ATOM 6175 N N . PRO B 1 398 ? -5.605 22.125 2.678 1 98.75 398 PRO B N 1
ATOM 6176 C CA . PRO B 1 398 ? -6.445 22.125 1.477 1 98.75 398 PRO B CA 1
ATOM 6177 C C . PRO B 1 398 ? -5.656 21.828 0.206 1 98.75 398 PRO B C 1
ATOM 6179 O O . PRO B 1 398 ? -4.426 21.719 0.245 1 98.75 398 PRO B O 1
ATOM 6182 N N . PRO B 1 399 ? -6.359 21.609 -0.917 1 98.69 399 PRO B N 1
ATOM 6183 C CA . PRO B 1 399 ? -5.648 21.438 -2.186 1 98.69 399 PRO B CA 1
ATOM 6184 C C . PRO B 1 399 ? -4.742 22.609 -2.531 1 98.69 399 PRO B C 1
ATOM 6186 O O . PRO B 1 399 ? -5.039 23.75 -2.158 1 98.69 399 PRO B O 1
ATOM 6189 N N . LEU B 1 400 ? -3.686 22.297 -3.27 1 98.81 400 LEU B N 1
ATOM 6190 C CA . LEU B 1 400 ? -2.742 23.328 -3.689 1 98.81 400 LEU B CA 1
ATOM 6191 C C . LEU B 1 400 ? -3.426 24.375 -4.574 1 98.81 400 LEU B C 1
ATOM 6193 O O . LEU B 1 400 ? -2.908 25.469 -4.758 1 98.81 400 LEU B O 1
ATOM 6197 N N . THR B 1 401 ? -4.602 24.078 -5.062 1 98.56 401 THR B N 1
ATOM 6198 C CA . THR B 1 401 ? -5.309 24.922 -6.008 1 98.56 401 THR B CA 1
ATOM 6199 C C . THR B 1 401 ? -6.254 25.875 -5.273 1 98.56 401 THR B C 1
ATOM 6201 O O . THR B 1 401 ? -6.98 26.641 -5.902 1 98.56 401 THR B O 1
ATOM 6204 N N . LEU B 1 402 ? -6.293 25.797 -3.957 1 98.62 402 LEU B N 1
ATOM 6205 C CA . LEU B 1 402 ? -7.18 26.641 -3.178 1 98.62 402 LEU B CA 1
ATOM 6206 C C . LEU B 1 402 ? -7.012 28.109 -3.57 1 98.62 402 LEU B C 1
ATOM 6208 O O . LEU B 1 402 ? -5.887 28.609 -3.637 1 98.62 402 LEU B O 1
ATOM 6212 N N . THR B 1 403 ? -8.094 28.781 -3.805 1 97.88 403 THR B N 1
ATOM 6213 C CA . THR B 1 403 ? -8.047 30.203 -4.148 1 97.88 403 THR B CA 1
ATOM 6214 C C . THR B 1 403 ? -8.156 31.062 -2.895 1 97.88 403 THR B C 1
ATOM 6216 O O . THR B 1 403 ? -8.648 30.609 -1.86 1 97.88 403 THR B O 1
ATOM 6219 N N . PRO B 1 404 ? -7.719 32.312 -3.051 1 97.38 404 PRO B N 1
ATOM 6220 C CA . PRO B 1 404 ? -7.875 33.219 -1.92 1 97.38 404 PRO B CA 1
ATOM 6221 C C . PRO B 1 404 ? -9.328 33.406 -1.49 1 97.38 404 PRO B C 1
ATOM 6223 O O . PRO B 1 404 ? -9.617 33.469 -0.294 1 97.38 404 PRO B O 1
ATOM 6226 N N . ALA B 1 405 ? -10.25 33.406 -2.434 1 97.81 405 ALA B N 1
ATOM 6227 C CA . ALA B 1 405 ? -11.664 33.562 -2.113 1 97.81 405 ALA B CA 1
ATOM 6228 C C . ALA B 1 405 ? -12.164 32.344 -1.321 1 97.81 405 ALA B C 1
ATOM 6230 O O . ALA B 1 405 ? -12.938 32.5 -0.369 1 97.81 405 ALA B O 1
ATOM 6231 N N . GLU B 1 406 ? -11.773 31.172 -1.737 1 98.5 406 GLU B N 1
ATOM 6232 C CA . GLU B 1 406 ? -12.125 29.953 -1.01 1 98.5 406 GLU B CA 1
ATOM 6233 C C . GLU B 1 406 ? -11.508 29.938 0.386 1 98.5 406 GLU B C 1
ATOM 6235 O O . GLU B 1 406 ? -12.141 29.5 1.347 1 98.5 406 GLU B O 1
ATOM 6240 N N . ALA B 1 407 ? -10.266 30.422 0.478 1 98.31 407 ALA B N 1
ATOM 6241 C CA . ALA B 1 407 ? -9.594 30.547 1.771 1 98.31 407 ALA B CA 1
ATOM 6242 C C . ALA B 1 407 ? -10.406 31.406 2.73 1 98.31 407 ALA B C 1
ATOM 6244 O O . ALA B 1 407 ? -10.672 31.016 3.865 1 98.31 407 ALA B O 1
ATOM 6245 N N . GLU B 1 408 ? -10.828 32.562 2.281 1 97.62 408 GLU B N 1
ATOM 6246 C CA . GLU B 1 408 ? -11.594 33.469 3.107 1 97.62 408 GLU B CA 1
ATOM 6247 C C . GLU B 1 408 ? -12.945 32.875 3.502 1 97.62 408 GLU B C 1
ATOM 6249 O O . GLU B 1 408 ? -13.367 33 4.652 1 97.62 408 GLU B O 1
ATOM 6254 N N . SER B 1 409 ? -13.586 32.25 2.541 1 98.19 409 SER B N 1
ATOM 6255 C CA . SER B 1 409 ? -14.875 31.609 2.799 1 98.19 409 SER B CA 1
ATOM 6256 C C . SER B 1 409 ? -14.766 30.531 3.863 1 98.19 409 SER B C 1
ATOM 6258 O O . SER B 1 409 ? -15.617 30.422 4.75 1 98.19 409 SER B O 1
ATOM 6260 N N . GLY B 1 410 ? -13.703 29.734 3.74 1 98.62 410 GLY B N 1
ATOM 6261 C CA . GLY B 1 410 ? -13.492 28.688 4.723 1 98.62 410 GLY B CA 1
ATOM 6262 C C . GLY B 1 410 ? -13.25 29.219 6.121 1 98.62 410 GLY B C 1
ATOM 6263 O O . GLY B 1 410 ? -13.797 28.688 7.094 1 98.62 410 GLY B O 1
ATOM 6264 N N . VAL B 1 411 ? -12.469 30.234 6.219 1 98.44 411 VAL B N 1
ATOM 6265 C CA . VAL B 1 411 ? -12.156 30.812 7.523 1 98.44 411 VAL B CA 1
ATOM 6266 C C . VAL B 1 411 ? -13.406 31.438 8.125 1 98.44 411 VAL B C 1
ATOM 6268 O O . VAL B 1 411 ? -13.602 31.391 9.344 1 98.44 411 VAL B O 1
ATOM 6271 N N . ALA B 1 412 ? -14.242 32.031 7.305 1 98.25 412 ALA B N 1
ATOM 6272 C CA . ALA B 1 412 ? -15.5 32.594 7.797 1 98.25 412 ALA B CA 1
ATOM 6273 C C . ALA B 1 412 ? -16.375 31.516 8.422 1 98.25 412 ALA B C 1
ATOM 6275 O O . ALA B 1 412 ? -16.969 31.719 9.484 1 98.25 412 ALA B O 1
ATOM 6276 N N . MET B 1 413 ? -16.5 30.375 7.746 1 98.69 413 MET B N 1
ATOM 6277 C CA . MET B 1 413 ? -17.266 29.25 8.281 1 98.69 413 MET B CA 1
ATOM 6278 C C . MET B 1 413 ? -16.656 28.75 9.578 1 98.69 413 MET B C 1
ATOM 6280 O O . MET B 1 413 ? -17.375 28.422 10.523 1 98.69 413 MET B O 1
ATOM 6284 N N . LEU B 1 414 ? -15.32 28.703 9.609 1 98.69 414 LEU B N 1
ATOM 6285 C CA . LEU B 1 414 ? -14.617 28.266 10.812 1 98.69 414 LEU B CA 1
ATOM 6286 C C . LEU B 1 414 ? -14.883 29.219 11.969 1 98.69 414 LEU B C 1
ATOM 6288 O O . LEU B 1 414 ? -15.078 28.781 13.109 1 98.69 414 LEU B O 1
ATOM 6292 N N . GLY B 1 415 ? -14.836 30.516 11.672 1 98.5 415 GLY B N 1
ATOM 6293 C CA . GLY B 1 415 ? -15.156 31.516 12.68 1 98.5 415 GLY B CA 1
ATOM 6294 C C . GLY B 1 415 ? -16.531 31.344 13.281 1 98.5 415 GLY B C 1
ATOM 6295 O O . GLY B 1 415 ? -16.703 31.453 14.492 1 98.5 415 GLY B O 1
ATOM 6296 N N . GLN B 1 416 ? -17.5 31.078 12.422 1 98.56 416 GLN B N 1
ATOM 6297 C CA . GLN B 1 416 ? -18.844 30.828 12.898 1 98.56 416 GLN B CA 1
ATOM 6298 C C . GLN B 1 416 ? -18.906 29.562 13.766 1 98.56 416 GLN B C 1
ATOM 6300 O O . GLN B 1 416 ? -19.578 29.547 14.797 1 98.56 416 GLN B O 1
ATOM 6305 N N . ALA B 1 417 ? -18.219 28.516 13.336 1 98.69 417 ALA B N 1
ATOM 6306 C CA . ALA B 1 417 ? -18.172 27.281 14.117 1 98.69 417 ALA B CA 1
ATOM 6307 C C . ALA B 1 417 ? -17.594 27.516 15.508 1 98.69 417 ALA B C 1
ATOM 6309 O O . ALA B 1 417 ? -18.141 27.062 16.5 1 98.69 417 ALA B O 1
ATOM 6310 N N . LEU B 1 418 ? -16.5 28.25 15.578 1 98.25 418 LEU B N 1
ATOM 6311 C CA . LEU B 1 418 ? -15.852 28.562 16.844 1 98.25 418 LEU B CA 1
ATOM 6312 C C . LEU B 1 418 ? -16.781 29.375 17.734 1 98.25 418 LEU B C 1
ATOM 6314 O O . LEU B 1 418 ? -16.844 29.141 18.953 1 98.25 418 LEU B O 1
ATOM 6318 N N . ALA B 1 419 ? -17.453 30.344 17.172 1 97.88 419 ALA B N 1
ATOM 6319 C CA . ALA B 1 419 ? -18.391 31.172 17.922 1 97.88 419 ALA B CA 1
ATOM 6320 C C . ALA B 1 419 ? -19.516 30.328 18.516 1 97.88 419 ALA B C 1
ATOM 6322 O O . ALA B 1 419 ? -19.891 30.516 19.672 1 97.88 419 ALA B O 1
ATOM 6323 N N . ASP B 1 420 ? -20.062 29.406 17.688 1 98.19 420 ASP B N 1
ATOM 6324 C CA . ASP B 1 420 ? -21.141 28.547 18.141 1 98.19 420 ASP B CA 1
ATOM 6325 C C . ASP B 1 420 ? -20.688 27.641 19.281 1 98.19 420 ASP B C 1
ATOM 6327 O O . ASP B 1 420 ? -21.422 27.406 20.234 1 98.19 420 ASP B O 1
ATOM 6331 N N . VAL B 1 421 ? -19.5 27.109 19.156 1 97.69 421 VAL B N 1
ATOM 6332 C CA . VAL B 1 421 ? -18.938 26.234 20.188 1 97.69 421 VAL B CA 1
ATOM 6333 C C . VAL B 1 421 ? -18.703 27.031 21.469 1 97.69 421 VAL B C 1
ATOM 6335 O O . VAL B 1 421 ? -19.047 26.562 22.562 1 97.69 421 VAL B O 1
ATOM 6338 N N . ALA B 1 422 ? -18.109 28.188 21.344 1 95.62 422 ALA B N 1
ATOM 6339 C CA . ALA B 1 422 ? -17.844 29.031 22.5 1 95.62 422 ALA B CA 1
ATOM 6340 C C . ALA B 1 422 ? -19.141 29.406 23.234 1 95.62 422 ALA B C 1
ATOM 6342 O O . ALA B 1 422 ? -19.156 29.531 24.453 1 95.62 422 ALA B O 1
ATOM 6343 N N . ALA B 1 423 ? -20.219 29.516 22.5 1 96.38 423 ALA B N 1
ATOM 6344 C CA . ALA B 1 423 ? -21.516 29.922 23.062 1 96.38 423 ALA B CA 1
ATOM 6345 C C . ALA B 1 423 ? -22.297 28.719 23.578 1 96.38 423 ALA B C 1
ATOM 6347 O O . ALA B 1 423 ? -23.391 28.859 24.109 1 96.38 423 ALA B O 1
ATOM 6348 N N . GLY B 1 424 ? -21.75 27.5 23.406 1 95.81 424 GLY B N 1
ATOM 6349 C CA . GLY B 1 424 ? -22.422 26.297 23.859 1 95.81 424 GLY B CA 1
ATOM 6350 C C . GLY B 1 424 ? -23.641 25.938 23.031 1 95.81 424 GLY B C 1
ATOM 6351 O O . GLY B 1 424 ? -24.594 25.375 23.562 1 95.81 424 GLY B O 1
ATOM 6352 N N . ARG B 1 425 ? -23.594 26.234 21.797 1 96.44 425 ARG B N 1
ATOM 6353 C CA . ARG B 1 425 ? -24.781 26.047 20.953 1 96.44 425 ARG B CA 1
ATOM 6354 C C . ARG B 1 425 ? -24.766 24.688 20.266 1 96.44 425 ARG B C 1
ATOM 6356 O O . ARG B 1 425 ? -25.688 24.344 19.531 1 96.44 425 ARG B O 1
ATOM 6363 N N . ILE B 1 426 ? -23.75 23.922 20.422 1 95.06 426 ILE B N 1
ATOM 6364 C CA . ILE B 1 426 ? -23.625 22.625 19.734 1 95.06 426 ILE B CA 1
ATOM 6365 C C . ILE B 1 426 ? -23.875 21.5 20.734 1 95.06 426 ILE B C 1
ATOM 6367 O O . ILE B 1 426 ? -23.281 21.469 21.812 1 95.06 426 ILE B O 1
ATOM 6371 N N . ASP B 1 427 ? -24.75 20.531 20.359 1 94 427 ASP B N 1
ATOM 6372 C CA . ASP B 1 427 ? -25.062 19.359 21.172 1 94 427 ASP B CA 1
ATOM 6373 C C . ASP B 1 427 ? -23.875 18.406 21.234 1 94 427 ASP B C 1
ATOM 6375 O O . ASP B 1 427 ? -23.5 17.797 20.219 1 94 427 ASP B O 1
ATOM 6379 N N . GLU B 1 428 ? -23.406 18.188 22.359 1 92.62 428 GLU B N 1
ATOM 6380 C CA . GLU B 1 428 ? -22.234 17.344 22.547 1 92.62 428 GLU B CA 1
ATOM 6381 C C . GLU B 1 428 ? -22.547 15.883 22.219 1 92.62 428 GLU B C 1
ATOM 6383 O O . GLU B 1 428 ? -21.641 15.102 21.922 1 92.62 428 GLU B O 1
ATOM 6388 N N . ALA B 1 429 ? -23.719 15.5 22.266 1 92.81 429 ALA B N 1
ATOM 6389 C CA . ALA B 1 429 ? -24.141 14.133 21.953 1 92.81 429 ALA B CA 1
ATOM 6390 C C . ALA B 1 429 ? -23.812 13.766 20.516 1 92.81 429 ALA B C 1
ATOM 6392 O O . ALA B 1 429 ? -23.719 12.586 20.172 1 92.81 429 ALA B O 1
ATOM 6393 N N . LEU B 1 430 ? -23.578 14.75 19.719 1 92.12 430 LEU B N 1
ATOM 6394 C CA . LEU B 1 430 ? -23.266 14.539 18.297 1 92.12 430 LEU B CA 1
ATOM 6395 C C . LEU B 1 430 ? -21.922 13.844 18.141 1 92.12 430 LEU B C 1
ATOM 6397 O O . LEU B 1 430 ? -21.656 13.219 17.109 1 92.12 430 LEU B O 1
ATOM 6401 N N . LEU B 1 431 ? -21.047 13.891 19.141 1 92.81 431 LEU B N 1
ATOM 6402 C CA . LEU B 1 431 ? -19.703 13.359 19.031 1 92.81 431 LEU B CA 1
ATOM 6403 C C . LEU B 1 431 ? -19.672 11.859 19.297 1 92.81 431 LEU B C 1
ATOM 6405 O O . LEU B 1 431 ? -18.672 11.188 19.031 1 92.81 431 LEU B O 1
ATOM 6409 N N . GLY B 1 432 ? -20.672 11.234 19.828 1 85.06 432 GLY B N 1
ATOM 6410 C CA . GLY B 1 432 ? -20.672 9.898 20.391 1 85.06 432 GLY B CA 1
ATOM 6411 C C . GLY B 1 432 ? -20.125 8.844 19.438 1 85.06 432 GLY B C 1
ATOM 6412 O O . GLY B 1 432 ? -19.391 7.949 19.859 1 85.06 432 GLY B O 1
ATOM 6413 N N . ASP B 1 433 ? -20.312 8.93 18.156 1 86.12 433 ASP B N 1
ATOM 6414 C CA . ASP B 1 433 ? -19.906 7.883 17.219 1 86.12 433 ASP B CA 1
ATOM 6415 C C . ASP B 1 433 ? -18.641 8.289 16.469 1 86.12 433 ASP B C 1
ATOM 6417 O O . ASP B 1 433 ? -18.219 7.59 15.539 1 86.12 433 ASP B O 1
ATOM 6421 N N . PHE B 1 434 ? -18.078 9.406 16.906 1 92.31 434 PHE B N 1
ATOM 6422 C CA . PHE B 1 434 ? -16.969 9.969 16.141 1 92.31 434 PHE B CA 1
ATOM 6423 C C . PHE B 1 434 ? -15.797 10.305 17.047 1 92.31 434 PHE B C 1
ATOM 6425 O O . PHE B 1 434 ? -15.711 11.414 17.578 1 92.31 434 PHE B O 1
ATOM 6432 N N . ALA B 1 435 ? -14.844 9.391 17.141 1 84.12 435 ALA B N 1
ATOM 6433 C CA . ALA B 1 435 ? -13.727 9.492 18.078 1 84.12 435 ALA B CA 1
ATOM 6434 C C . ALA B 1 435 ? -12.57 10.281 17.469 1 84.12 435 ALA B C 1
ATOM 6436 O O . ALA B 1 435 ? -11.719 10.805 18.203 1 84.12 435 ALA B O 1
ATOM 6437 N N . GLY B 1 436 ? -12.586 10.305 16.219 1 88.31 436 GLY B N 1
ATOM 6438 C CA . GLY B 1 436 ? -11.523 11.047 15.562 1 88.31 436 GLY B CA 1
ATOM 6439 C C . GLY B 1 436 ? -10.141 10.484 15.836 1 88.31 436 GLY B C 1
ATOM 6440 O O . GLY B 1 436 ? -9.945 9.266 15.789 1 88.31 436 GLY B O 1
ATOM 6441 N N . TRP B 1 437 ? -9.188 11.398 15.953 1 80.75 437 TRP B N 1
ATOM 6442 C CA . TRP B 1 437 ? -7.77 11.086 16.094 1 80.75 437 TRP B CA 1
ATOM 6443 C C . TRP B 1 437 ? -7.375 10.977 17.562 1 80.75 437 TRP B C 1
ATOM 6445 O O . TRP B 1 437 ? -7.848 11.75 18.391 1 80.75 437 TRP B O 1
#

Nearest PDB structures (foldseek):
  5m4d-assembly1_A-2  TM=9.636E-01  e=7.949E-59  Rhizobium freirei PRF 81
  5m4b-assembly1_A-2  TM=9.582E-01  e=2.124E-58  Rhizobacter
  3dxv-assembly1_B  TM=9.595E-01  e=1.516E-57  Achromobacter obae
  6wj8-assembly1_B  TM=9.373E-01  e=9.030E-40  Klebsiella pneumoniae subsp. pneumoniae SA1
  7jh3-assembly2_B  TM=9.306E-01  e=1.074E-39  Escherichia coli K-12

Secondary structure (DSSP, 8-state):
--SHHHHHHHHB-GGG---SS--EEEEEEBTEEEETTS-EEEESSTTTTT-TT-BS-HHHHHHHHHHHHT---S-SSSSEEHHHHHHHHHHHTTS-GGG-SEEEEESSHHHHHHHHHHHHHHHH---EEEEETT----SSHHHHTT---TT--SPPPTTEEEEPPP-HHHHSSHHHHHHHHHHHHHHHHHHTS-GGGEEEEEE-SSBTTTT-BPPPTTHHHHHHHHHHHHTPEEEEE-TTTTTTTTSSSSGGGGGT---SEEEE-GGGGTTS--EEEEE-HHHHTSSTTSS--TTTT-HHHHHHHHHHHHHHHHTTHHHHHHHHHHHHHHHHHHHHHH-TTEEEEEEETTEEEEEEBS-TTTT-B-HHHHHHHHHHHHHHTEE-EEESTTS-EEEE---TT--HHHHHHHHHHHHHHHHHHHTT-S-GGGGTT----/--SHHHHHHHHB-GGG---SS--EEEEEEBTEEEETTS-EEEESSTTTTT-TT-BS-HHHHHHHHHHHHT---S-SSSSEEHHHHHHHHHHHTTS-GGG-SEEEEESSHHHHHHHHHHHHHHHH---EEEEETT----SSHHHHTT---TT--SPPPTTEEEEPPP-HHHHSSHHHHHHHHHHHHHHHHHTTS-GGGEEEEEE-SSBTTTT-BPPPTTHHHHHHHHHHHHTPEEEEE-TTTTTTTTSSSSGGGGGT---SEEEE-GGGGTTS--EEEEE-HHHHTSSTTSS--TTTT-HHHHHHHHHHHHHHHHTTHHHHHHHHHHHHHHHHHHHHHH-TTEEEEEEETTEEEEEEBS-TTTT-B-HHHHHHHHHHHHHHTEE-EEESTTS-EEEE---TT--HHHHHHHHHHHHHHHHHHHTT-S-GGGGTT----